Protein AF-A0AA37QG11-F1 (afdb_monomer_lite)

Radius of gyration: 29.68 Å; chains: 1; bounding box: 88×71×81 Å

Sequence (793 aa):
MTNLNITLSPTLATVGEGSNLGTGLYNQVGIWVDAILYPDGTFTTIVANGSMAATTVNIPIASITAGKLYLIVWSGASTGTDPIPGLIPQQSDISIDNAQQNNFRFDSIELTLTGSSNDAANLTSVVGFGLPMQLSDANGSVGYAAATAGSGSSIFAAIQSIHPTSTSLVFDFDAGPLSGTPRYAVSPASASQVTVPPFPSGSTPPFSPSDWTSYIATFESTDAAALAMAGFFNGAPDANGIWHNQGFYSYALSYDAKTSTFWLSPASNSQIKGHIRITPAELANSIYATNANVEIYTDKADPLPYTIFGSTSPAMNGGANNQWGNVLKSLFTGFTAGLWGGYGPALNPFVSSAVDLNSNWNWDPSYAFGGHGNPQTMYDPYSKIFFQCSNSYGSGYTDNLMALYQSGGPLLPLGQDGGDVAELNLTVYADTDAAQGYTTPQIYNYIPPPSSGTYQVPPATSGGAINMTLNFTLPASASGTTTWMLDQTAASIELDVLTGYSGSTPQWAPIVLTASAAGADSSLWWVWTVTGSGGSYVASPAPGSQQSPGSLIITGMPVATSGVTWYRVMVSADGASKTFNLYATTAADTSQPQGFGWSVAPGAQAIDGGATIAMGPPSSGGTDIAMTINFLAGASTFIPPALLTMGPQPDGTAIPMLGTPAPPVAGTGSPPLFTAFPGQSLTASSATSNSPVVTFTWTGGAAYLAASLIAYTNKIGALNIARITVSGSGIRTVVTTAADIDGQWFSPPVPLGNGTYAVTMQEFAPDDTRFQSPIGQPSLPLQLTVSAAPPGS

pLDDT: mean 83.74, std 13.09, range [35.41, 97.94]

Secondary structure (DSSP, 8-state):
--EEEEEE-HHHH---S-SSS-S-STT-TTEEEEEEEETTTEEEEEEETTEES-SEEEEE-TT-SEEEEEEEEEE-S--SS--HHHH-SSGGG-SHHHHHHHTEEEEEEEEE-SSSTT-EEEEE-TT-B---EEEE-SS-EE-B-TTTS-SHHHHHHHHHTTSTTT---EEEB-SSTTBTSEEEE--HHHHTT--SSSS-TTPPPSS-GGGGHHHHHTTSSTTSPPPEEEEEE--EE-TTS-EE--EEEEEEEEEETTTTEEEEEE-TT-SS--EEEE-HHHHHHHHHH---EEEEESSTT-SS-B--TT-SSSEEETT-SSHHHHHHHHHHHHHHTT-TT-EE--SSTT--SPEETTBGGG--GGGGGGGGG---S---HHHHHHHHHBSEESSTTHHHHHTT-SB--SEEE-EETTEE-SEEEEEEPPTTS---B----B--S--PPPTTSSPPPPPSS--S--EEEEE-B-PPPTTTPPPEEE-TTT-EEEEEEEEEEETTEEEEEEEEE-GGGGGGG--S-SEEEEEEETTEEEEEEPTT-PPPTTEEEEES----SSEEEEEEEEEEETTEEEEEEEEEEEEE-TTSTTSEEE--STTSEEE-TT-EEEEPPPPTT----EEEEESS-TTB--S-GGGEEE---TT----TTSPPPPPPEEEES-TTS-EEPTT--SSS-EEEESSSEEEEE-GGGSHHHHTT--S--S--STTPEEEEEEEETTEEEEEEEE--TTS--BPPPEE--SEEEEEEEEEE-TT-TT--SBSSPPPPPEEEEE-PPPPP-

Foldseek 3Di:
DEKEKEAADVQLCAADDDDDLRHHLAPFFQKWKWKAKPPVRDIDTQADRRHGPDRIDIDDPVVDQWIKIKIKIAFADHPNDDCVCVQPVDPVSQAPVSCQVRVMAMWMKIWGFPLDQQTWMFGAQLQWDFFFKKKDFPQAIWGWFCPCQVFLLSLLVLLQVVDVPDDGQFDFGCHGPRHPYTRIGGFLQRLAVDPDDPAPVPDDRPHDLVVCLVVLVLQQDPPRDKQKEKWKQCWFQWPLLFTFHIFIWIWIWHHDPVVQWIWTATDPQGLQHWIKIFHSSLLSSCLSHQAHWIATDNDPPDPDGDCDPSDPDRTDRCCISYPNVVRSLLVSVCQQFQLAPKWAQDPAPLGRDIQRSSYVLQDDLCPGNCHRNIPGPDHRSQQVSCLQITLYHSHPNQCVSQVQFPDQHRIDRQNDPSGGGHYMYMYTYRRNHRRDRGDGTDHLADDAAPPVRDFDAFAFFLQFWAKEKEAQWDDDDLFFDQIKAFDLVFKKKKKWGFLQDDVSHTDTQIEIQHLVLQPPRSGRFAAWEWGGGNSYIYTHGDPPGGHDPRMYMYTSDRDHQFGKTWMWIWMDGDPFIDIKIKIWGKDQDPLDPSRIHTDPDPSNIHIHLSKDWDWDDQDPPHSYTYIYIYCCDDGGRSGPCVRMHRDDPPVLDADPSGDAAFAKFKFDDDPPPTETAPQQARAAGEGEAQDQKIKTWWQVNHVVHSNVPRGHHQQDRAQWKKWKWKDWPPDTDIWIFTHHSSSITMTDIDGHDFGKIWMKIFTDGPPPPVPRRTHHDIHDTYIYGYNHDDDDD

Structure (mmCIF, N/CA/C/O backbone):
data_AF-A0AA37QG11-F1
#
_entry.id   AF-A0AA37QG11-F1
#
loop_
_atom_site.group_PDB
_atom_site.id
_atom_site.type_symbol
_atom_site.label_atom_id
_atom_site.label_alt_id
_atom_site.label_comp_id
_atom_site.label_asym_id
_atom_site.label_entity_id
_atom_site.label_seq_id
_atom_site.pdbx_PDB_ins_code
_atom_site.Cartn_x
_atom_site.Cartn_y
_atom_site.Cartn_z
_atom_site.occupancy
_atom_site.B_iso_or_equiv
_atom_site.auth_seq_id
_atom_site.auth_comp_id
_atom_site.auth_asym_id
_atom_site.auth_atom_id
_atom_site.pdbx_PDB_model_num
ATOM 1 N N . MET A 1 1 ? -8.647 15.209 -24.698 1.00 72.44 1 MET A N 1
ATOM 2 C CA . MET A 1 1 ? -7.942 14.268 -25.593 1.00 72.44 1 MET A CA 1
ATOM 3 C C . MET A 1 1 ? -6.482 14.367 -25.220 1.00 72.44 1 MET A C 1
ATOM 5 O O . MET A 1 1 ? -5.922 15.439 -25.412 1.00 72.44 1 MET A O 1
ATOM 9 N N . THR A 1 2 ? -5.932 13.317 -24.617 1.00 87.12 2 THR A N 1
ATOM 10 C CA . THR A 1 2 ? -4.544 13.295 -24.147 1.00 87.12 2 THR A CA 1
ATOM 11 C C . THR A 1 2 ? -3.598 12.953 -25.290 1.00 87.12 2 THR A C 1
ATOM 13 O O . THR A 1 2 ? -3.819 11.993 -26.034 1.00 87.12 2 THR A O 1
ATOM 16 N N . ASN A 1 3 ? -2.547 13.752 -25.420 1.00 90.19 3 ASN A N 1
ATOM 17 C CA . ASN A 1 3 ? -1.474 13.585 -26.389 1.00 90.19 3 ASN A CA 1
ATOM 18 C C . ASN A 1 3 ? -0.202 13.129 -25.674 1.00 90.19 3 ASN A C 1
ATOM 20 O O . ASN A 1 3 ? 0.227 13.792 -24.732 1.00 90.19 3 ASN A O 1
ATOM 24 N N . LEU A 1 4 ? 0.424 12.048 -26.142 1.00 92.81 4 LEU A N 1
ATOM 25 C CA . LEU A 1 4 ? 1.750 11.650 -25.678 1.00 92.81 4 LEU A CA 1
ATOM 26 C C . LEU A 1 4 ? 2.817 12.196 -26.628 1.00 92.81 4 LEU A C 1
ATOM 28 O O . LEU A 1 4 ? 2.860 11.837 -27.802 1.00 92.81 4 LEU A O 1
ATOM 32 N N . ASN A 1 5 ? 3.700 13.037 -26.109 1.00 95.06 5 ASN A N 1
ATOM 33 C CA . ASN A 1 5 ? 4.819 13.611 -26.841 1.00 95.06 5 ASN A CA 1
ATOM 34 C C . ASN A 1 5 ? 6.109 12.893 -26.444 1.00 95.06 5 ASN A C 1
ATOM 36 O O . ASN A 1 5 ? 6.540 12.976 -25.294 1.00 95.06 5 ASN A O 1
ATOM 40 N N . ILE A 1 6 ? 6.748 12.218 -27.397 1.00 94.50 6 ILE A N 1
ATOM 41 C CA . ILE A 1 6 ? 8.032 11.548 -27.189 1.00 94.50 6 ILE A CA 1
ATOM 42 C C . ILE A 1 6 ? 9.153 12.420 -27.744 1.00 94.50 6 ILE A C 1
ATOM 44 O O . ILE A 1 6 ? 9.124 12.828 -28.908 1.00 94.50 6 ILE A O 1
ATOM 48 N N . THR A 1 7 ? 10.157 12.686 -26.911 1.00 92.38 7 THR A N 1
ATOM 49 C CA . THR A 1 7 ? 11.361 13.443 -27.272 1.00 92.38 7 THR A CA 1
ATOM 50 C C . THR A 1 7 ? 12.607 12.655 -26.873 1.00 92.38 7 THR A C 1
ATOM 52 O O . THR A 1 7 ? 12.644 12.030 -25.814 1.00 92.38 7 THR A O 1
ATOM 55 N N . LEU A 1 8 ? 13.648 12.684 -27.708 1.00 88.62 8 LEU A N 1
ATOM 56 C CA . LEU A 1 8 ? 14.965 12.166 -27.333 1.00 88.62 8 LEU A CA 1
ATOM 57 C C . LEU A 1 8 ? 15.842 13.313 -26.822 1.00 88.62 8 LEU A C 1
ATOM 59 O O . LEU A 1 8 ? 15.790 14.419 -27.365 1.00 88.62 8 LEU A O 1
ATOM 63 N N . SER A 1 9 ? 16.662 13.058 -25.805 1.00 86.88 9 SER A N 1
ATOM 64 C CA . SER A 1 9 ? 17.613 14.050 -25.295 1.00 86.88 9 SER A CA 1
ATOM 65 C C . SER A 1 9 ? 18.581 14.521 -26.389 1.00 86.88 9 SER A C 1
ATOM 67 O O . SER A 1 9 ? 18.853 13.772 -27.324 1.00 86.88 9 SER A O 1
ATOM 69 N N . PRO A 1 10 ? 19.177 15.723 -26.287 1.00 82.69 10 PRO A N 1
ATOM 70 C CA . PRO A 1 10 ? 20.135 16.203 -27.282 1.00 82.69 10 PRO A CA 1
ATOM 71 C C . PRO A 1 10 ? 21.319 15.257 -27.534 1.00 82.69 10 PRO A C 1
ATOM 73 O O . PRO A 1 10 ? 21.716 15.099 -28.683 1.00 82.69 10 PRO A O 1
ATOM 76 N N . THR A 1 11 ? 21.854 14.596 -26.504 1.00 79.19 11 THR A N 1
ATOM 77 C CA . THR A 1 11 ? 22.958 13.623 -26.634 1.00 79.19 11 THR A CA 1
ATOM 78 C C . THR A 1 11 ? 22.522 12.357 -27.367 1.00 79.19 11 THR A C 1
ATOM 80 O O . THR A 1 11 ? 23.242 11.833 -28.216 1.00 79.19 11 THR A O 1
ATOM 83 N N . LEU A 1 12 ? 21.305 11.881 -27.090 1.00 79.12 12 LEU A N 1
ATOM 84 C CA . LEU A 1 12 ? 20.705 10.787 -27.846 1.00 79.12 12 LEU A CA 1
ATOM 85 C C . LEU A 1 12 ? 20.313 11.252 -29.261 1.00 79.12 12 LEU A C 1
ATOM 87 O O . LEU A 1 12 ? 20.262 10.442 -30.189 1.00 79.12 12 LEU A O 1
ATOM 91 N N . ALA A 1 13 ? 20.080 12.561 -29.433 1.00 73.44 13 ALA A N 1
ATOM 92 C CA . ALA A 1 13 ? 19.604 13.195 -30.652 1.00 73.44 13 ALA A CA 1
ATOM 93 C C . ALA A 1 13 ? 20.667 13.724 -31.622 1.00 73.44 13 ALA A C 1
ATOM 95 O O . ALA A 1 13 ? 20.389 13.945 -32.800 1.00 73.44 13 ALA A O 1
ATOM 96 N N . THR A 1 14 ? 21.898 13.899 -31.167 1.00 63.75 14 THR A N 1
ATOM 97 C CA . THR A 1 14 ? 22.992 14.437 -31.969 1.00 63.75 14 THR A CA 1
ATOM 98 C C . THR A 1 14 ? 24.302 13.797 -31.536 1.00 63.75 14 THR A C 1
ATOM 100 O O . THR A 1 14 ? 24.545 13.693 -30.342 1.00 63.75 14 THR A O 1
ATOM 103 N N . VAL A 1 15 ? 25.115 13.365 -32.511 1.00 45.84 15 VAL A N 1
ATOM 104 C CA . VAL A 1 15 ? 26.599 13.349 -32.574 1.00 45.84 15 VAL A CA 1
ATOM 105 C C . VAL A 1 15 ? 27.033 12.287 -33.606 1.00 45.84 15 VAL A C 1
ATOM 107 O O . VAL A 1 15 ? 26.378 11.272 -33.771 1.00 45.84 15 VAL A O 1
ATOM 110 N N . GLY A 1 16 ? 28.092 12.556 -34.374 1.00 41.84 16 GLY A N 1
ATOM 111 C CA . GLY A 1 16 ? 28.713 11.607 -35.307 1.00 41.84 16 GLY A CA 1
ATOM 112 C C . GLY A 1 16 ? 29.935 10.906 -34.695 1.00 41.84 16 GLY A C 1
ATOM 113 O O . GLY A 1 16 ? 30.571 11.466 -33.812 1.00 41.84 16 GLY A O 1
ATOM 114 N N . GLU A 1 17 ? 30.215 9.694 -35.190 1.00 36.34 17 GLU A N 1
ATOM 115 C CA . GLU A 1 17 ? 31.390 8.811 -35.000 1.00 36.34 17 GLU A CA 1
ATOM 116 C C . GLU A 1 17 ? 32.144 8.845 -33.646 1.00 36.34 17 GLU A C 1
ATOM 118 O O . GLU A 1 17 ? 33.013 9.686 -33.424 1.00 36.34 17 GLU A O 1
ATOM 123 N N . GLY A 1 18 ? 31.911 7.831 -32.790 1.00 38.53 18 GLY A N 1
ATOM 124 C CA . GLY A 1 18 ? 32.780 7.519 -31.637 1.00 38.53 18 GLY A CA 1
ATOM 125 C C . GLY A 1 18 ? 32.108 6.844 -30.427 1.00 38.53 18 GLY A C 1
ATOM 126 O O . GLY A 1 18 ? 31.911 7.495 -29.413 1.00 38.53 18 GLY A O 1
ATOM 127 N N . SER A 1 19 ? 31.774 5.554 -30.542 1.00 45.84 19 SER A N 1
ATOM 128 C CA . SER A 1 19 ? 31.392 4.573 -29.495 1.00 45.84 19 SER A CA 1
ATOM 129 C C . SER A 1 19 ? 31.264 5.036 -28.025 1.00 45.84 19 SER A C 1
ATOM 131 O O . SER A 1 19 ? 32.274 5.370 -27.402 1.00 45.84 19 SER A O 1
ATOM 133 N N . ASN A 1 20 ? 30.037 4.927 -27.482 1.00 43.47 20 ASN A N 1
ATOM 134 C CA . ASN A 1 20 ? 29.635 4.585 -26.093 1.00 43.47 20 ASN A CA 1
ATOM 135 C C . ASN A 1 20 ? 28.312 5.292 -25.744 1.00 43.47 20 ASN A C 1
ATOM 137 O O . ASN A 1 20 ? 28.339 6.244 -24.980 1.00 43.47 20 ASN A O 1
ATOM 141 N N . LEU A 1 21 ? 27.182 4.921 -26.369 1.00 45.59 21 LEU A N 1
ATOM 142 C CA . LEU A 1 21 ? 25.832 5.513 -26.172 1.00 45.59 21 LEU A CA 1
ATOM 143 C C . LEU A 1 21 ? 25.744 7.057 -26.016 1.00 45.59 21 LEU A C 1
ATOM 145 O O . LEU A 1 21 ? 24.723 7.578 -25.589 1.00 45.59 21 LEU A O 1
ATOM 149 N N . GLY A 1 22 ? 26.778 7.787 -26.446 1.00 44.31 22 GLY A N 1
ATOM 150 C CA . GLY A 1 22 ? 26.938 9.241 -26.414 1.00 44.31 22 GLY A CA 1
ATOM 151 C C . GLY A 1 22 ? 27.206 9.824 -27.804 1.00 44.31 22 GLY A C 1
ATOM 152 O O . GLY A 1 22 ? 27.787 10.898 -27.926 1.00 44.31 22 GLY A O 1
ATOM 153 N N . THR A 1 23 ? 26.819 9.097 -28.860 1.00 47.81 23 THR A N 1
ATOM 154 C CA . THR A 1 23 ? 27.055 9.478 -30.261 1.00 47.81 23 THR A CA 1
ATOM 155 C C . THR A 1 23 ? 25.810 9.464 -31.135 1.00 47.81 23 THR A C 1
ATOM 157 O O . THR A 1 23 ? 25.919 9.055 -32.283 1.00 47.81 23 THR A O 1
ATOM 160 N N . GLY A 1 24 ? 24.652 9.879 -30.607 1.00 55.59 24 GLY A N 1
ATOM 161 C CA . GLY A 1 24 ? 23.415 10.078 -31.373 1.00 55.59 24 GLY A CA 1
ATOM 162 C C . GLY A 1 24 ? 22.847 8.829 -32.076 1.00 55.59 24 GLY A C 1
ATOM 163 O O . GLY A 1 24 ? 23.506 8.176 -32.879 1.00 55.59 24 GLY A O 1
ATOM 164 N N . LEU A 1 25 ? 21.565 8.511 -31.870 1.00 62.47 25 LEU A N 1
ATOM 165 C CA . LEU A 1 25 ? 20.884 7.504 -32.711 1.00 62.47 25 LEU A CA 1
ATOM 166 C C . LEU A 1 25 ? 20.780 7.973 -34.172 1.00 62.47 25 LEU A C 1
ATOM 168 O O . LEU A 1 25 ? 20.711 7.170 -35.103 1.00 62.47 25 LEU A O 1
ATOM 172 N N . TYR A 1 26 ? 20.799 9.289 -34.371 1.00 56.94 26 TYR A N 1
ATOM 173 C CA . TYR A 1 26 ? 20.710 9.938 -35.667 1.00 56.94 26 TYR A CA 1
ATOM 174 C C . TYR A 1 26 ? 22.078 9.942 -36.333 1.00 56.94 26 TYR A C 1
ATOM 176 O O . TYR A 1 26 ? 23.024 10.485 -35.769 1.00 56.94 26 TYR A O 1
ATOM 184 N N . ASN A 1 27 ? 22.153 9.366 -37.534 1.00 62.44 27 ASN A N 1
ATOM 185 C CA . ASN A 1 27 ? 23.318 9.133 -38.403 1.00 62.44 27 ASN A CA 1
ATOM 186 C C . ASN A 1 27 ? 23.910 7.715 -38.372 1.00 62.44 27 ASN A C 1
ATOM 188 O O . ASN A 1 27 ? 24.808 7.433 -39.165 1.00 62.44 27 ASN A O 1
ATOM 192 N N . GLN A 1 28 ? 23.401 6.805 -37.537 1.00 74.88 28 GLN A N 1
ATOM 193 C CA . GLN A 1 28 ? 23.865 5.414 -37.522 1.00 74.88 28 GLN A CA 1
ATOM 194 C C . GLN A 1 28 ? 22.866 4.496 -38.232 1.00 74.88 28 GLN A C 1
ATOM 196 O O . GLN A 1 28 ? 21.853 4.071 -37.677 1.00 74.88 28 GLN A O 1
ATOM 201 N N . VAL A 1 29 ? 23.164 4.191 -39.495 1.00 82.69 29 VAL A N 1
ATOM 202 C CA . VAL A 1 29 ? 22.410 3.219 -40.294 1.00 82.69 29 VAL A CA 1
ATOM 203 C C . VAL A 1 29 ? 22.373 1.870 -39.564 1.00 82.69 29 VAL A C 1
ATOM 205 O O . VAL A 1 29 ? 23.410 1.380 -39.128 1.00 82.69 29 VAL A O 1
ATOM 208 N N . GLY A 1 30 ? 21.196 1.245 -39.481 1.00 84.81 30 GLY A N 1
ATOM 209 C CA . GLY A 1 30 ? 20.988 -0.001 -38.734 1.00 84.81 30 GLY A CA 1
ATOM 210 C C . GLY A 1 30 ? 20.420 0.185 -37.323 1.00 84.81 30 GLY A C 1
ATOM 211 O O . GLY A 1 30 ? 20.388 -0.782 -36.567 1.00 84.81 30 GLY A O 1
ATOM 212 N N . ILE A 1 31 ? 19.964 1.392 -36.970 1.00 87.69 31 ILE A N 1
ATOM 213 C CA . ILE A 1 31 ? 19.207 1.669 -35.739 1.00 87.69 31 ILE A CA 1
ATOM 214 C C . ILE A 1 31 ? 17.740 1.956 -36.070 1.00 87.69 31 ILE A C 1
ATOM 216 O O . ILE A 1 31 ? 17.455 2.812 -36.911 1.00 87.69 31 ILE A O 1
ATOM 220 N N . TRP A 1 32 ? 16.825 1.291 -35.367 1.00 91.19 32 TRP A N 1
ATOM 221 C CA . TRP A 1 32 ? 15.386 1.570 -35.411 1.00 91.19 32 TRP A CA 1
ATOM 222 C C . TRP A 1 32 ? 14.857 1.810 -34.000 1.00 91.19 32 TRP A C 1
ATOM 224 O O . TRP A 1 32 ? 15.292 1.140 -33.061 1.00 91.19 32 TRP A O 1
ATOM 234 N N . VAL A 1 33 ? 13.950 2.774 -33.848 1.00 92.75 33 VAL A N 1
ATOM 235 C CA . VAL A 1 33 ? 13.265 3.030 -32.578 1.00 92.75 33 VAL A CA 1
ATOM 236 C C . VAL A 1 33 ? 11.782 3.186 -32.817 1.00 92.75 33 VAL A C 1
ATOM 238 O O . VAL A 1 33 ? 11.384 4.122 -33.511 1.00 92.75 33 VAL A O 1
ATOM 241 N N . ASP A 1 34 ? 11.002 2.346 -32.150 1.00 94.06 34 ASP A N 1
ATOM 242 C CA . ASP A 1 34 ? 9.547 2.346 -32.215 1.00 94.06 34 ASP A CA 1
ATOM 243 C C . ASP A 1 34 ? 8.943 2.502 -30.823 1.00 94.06 34 ASP A C 1
ATOM 245 O O . ASP A 1 34 ? 9.442 1.956 -29.837 1.00 94.06 34 ASP A O 1
ATOM 249 N N . ALA A 1 35 ? 7.827 3.222 -30.764 1.00 94.44 35 ALA A N 1
ATOM 250 C CA . ALA A 1 35 ? 6.898 3.164 -29.652 1.00 94.44 35 ALA A CA 1
ATOM 251 C C . ALA A 1 35 ? 5.722 2.250 -30.012 1.00 94.44 35 ALA A C 1
ATOM 253 O O . ALA A 1 35 ? 5.145 2.381 -31.094 1.00 94.44 35 ALA A O 1
ATOM 254 N N . ILE A 1 36 ? 5.353 1.348 -29.103 1.00 93.88 36 ILE A N 1
ATOM 255 C CA . ILE A 1 36 ? 4.258 0.390 -29.292 1.00 93.88 36 ILE A CA 1
ATOM 256 C C . ILE A 1 36 ? 3.239 0.581 -28.174 1.00 93.88 36 ILE A C 1
ATOM 258 O O . ILE A 1 36 ? 3.572 0.393 -27.003 1.00 93.88 36 ILE A O 1
ATOM 262 N N . LEU A 1 37 ? 2.004 0.937 -28.528 1.00 91.00 37 LEU A N 1
ATOM 263 C CA . LEU A 1 37 ? 0.912 1.133 -27.573 1.00 91.00 37 LEU A CA 1
ATOM 264 C C . LEU A 1 37 ? 0.031 -0.116 -27.480 1.00 91.00 37 LEU A C 1
ATOM 266 O O . LEU A 1 37 ? -0.593 -0.489 -28.469 1.00 91.00 37 LEU A O 1
ATOM 270 N N . TYR A 1 38 ? -0.079 -0.722 -26.297 1.00 90.00 38 TYR A N 1
ATOM 271 C CA . TYR A 1 38 ? -1.044 -1.785 -25.994 1.00 90.00 38 TYR A CA 1
ATOM 272 C C . TYR A 1 38 ? -2.206 -1.248 -25.143 1.00 90.00 38 TYR A C 1
ATOM 274 O O . TYR A 1 38 ? -1.963 -0.396 -24.285 1.00 90.00 38 TYR A O 1
ATOM 282 N N . PRO A 1 39 ? -3.449 -1.742 -25.334 1.00 84.62 39 PRO A N 1
ATOM 283 C CA . PRO A 1 39 ? -3.827 -2.952 -26.084 1.00 84.62 39 PRO A CA 1
ATOM 284 C C . PRO A 1 39 ? -3.936 -2.796 -27.612 1.00 84.62 39 PRO A C 1
ATOM 286 O O . PRO A 1 39 ? -4.050 -3.804 -28.303 1.00 84.62 39 PRO A O 1
ATOM 289 N N . ASP A 1 40 ? -3.866 -1.576 -28.147 1.00 82.38 40 ASP A N 1
ATOM 290 C CA . ASP A 1 40 ? -4.125 -1.296 -29.570 1.00 82.38 40 ASP A CA 1
ATOM 291 C C . ASP A 1 40 ? -3.088 -1.909 -30.539 1.00 82.38 40 ASP A C 1
ATOM 293 O O . ASP A 1 40 ? -3.346 -2.011 -31.738 1.00 82.38 40 ASP A O 1
ATOM 297 N N . GLY A 1 41 ? -1.905 -2.298 -30.048 1.00 85.06 41 GLY A N 1
ATOM 298 C CA . GLY A 1 41 ? -0.800 -2.852 -30.839 1.00 85.06 41 GLY A CA 1
ATOM 299 C C . GLY A 1 41 ? -0.234 -1.875 -31.876 1.00 85.06 41 GLY A C 1
ATOM 300 O O . GLY A 1 41 ? 0.329 -2.298 -32.883 1.00 85.06 41 GLY A O 1
ATOM 301 N N . THR A 1 42 ? -0.429 -0.567 -31.680 1.00 88.81 42 THR A N 1
ATOM 302 C CA . THR A 1 42 ? -0.082 0.450 -32.684 1.00 88.81 42 THR A CA 1
ATOM 303 C C . THR A 1 42 ? 1.396 0.815 -32.602 1.00 88.81 42 THR A C 1
ATOM 305 O O . THR A 1 42 ? 1.865 1.253 -31.552 1.00 88.81 42 THR A O 1
ATOM 308 N N . PHE A 1 43 ? 2.105 0.680 -33.727 1.00 92.50 43 PHE A N 1
ATOM 309 C CA . PHE A 1 43 ? 3.512 1.055 -33.884 1.00 92.50 43 PHE A CA 1
ATOM 310 C C . PHE A 1 43 ? 3.638 2.503 -34.350 1.00 92.50 43 PHE A C 1
ATOM 312 O O . PHE A 1 43 ? 2.976 2.921 -35.302 1.00 92.50 43 PHE A O 1
ATOM 319 N N . THR A 1 44 ? 4.523 3.258 -33.706 1.00 93.69 44 THR A N 1
ATOM 320 C CA . THR A 1 44 ? 4.932 4.595 -34.143 1.00 93.69 44 THR A CA 1
ATOM 321 C C . THR A 1 44 ? 6.450 4.668 -34.203 1.00 93.69 44 THR A C 1
ATOM 323 O O . THR A 1 44 ? 7.115 4.647 -33.167 1.00 93.69 44 THR A O 1
ATOM 326 N N . THR A 1 45 ? 6.997 4.804 -35.411 1.00 92.50 45 THR A N 1
ATOM 327 C CA . THR A 1 45 ? 8.441 4.942 -35.614 1.00 92.50 45 THR A CA 1
ATOM 328 C C . THR A 1 45 ? 8.933 6.324 -35.202 1.00 92.50 45 THR A C 1
ATOM 330 O O . THR A 1 45 ? 8.451 7.352 -35.680 1.00 92.50 45 THR A O 1
ATOM 333 N N . ILE A 1 46 ? 9.938 6.337 -34.331 1.00 91.25 46 ILE A N 1
ATOM 334 C CA . ILE A 1 46 ? 10.641 7.530 -33.848 1.00 91.25 46 ILE A CA 1
ATOM 335 C C . ILE A 1 46 ? 11.948 7.711 -34.622 1.00 91.25 46 ILE A C 1
ATOM 337 O O . ILE A 1 46 ? 12.252 8.812 -35.085 1.00 91.25 46 ILE A O 1
ATOM 341 N N . VAL A 1 47 ? 12.701 6.621 -34.806 1.00 89.44 47 VAL A N 1
ATOM 342 C CA . VAL A 1 47 ? 13.947 6.600 -35.583 1.00 89.44 47 VAL A CA 1
ATOM 343 C C . VAL A 1 47 ? 13.856 5.533 -36.661 1.00 89.44 47 VAL A C 1
ATOM 345 O O . VAL A 1 47 ? 13.761 4.349 -36.355 1.00 89.44 47 VAL A O 1
ATOM 348 N N . ALA A 1 48 ? 13.944 5.952 -37.920 1.00 90.25 48 ALA A N 1
ATOM 349 C CA . ALA A 1 48 ? 13.934 5.081 -39.082 1.00 90.25 48 ALA A CA 1
ATOM 350 C C . ALA A 1 48 ? 15.347 4.925 -39.653 1.00 90.25 48 ALA A C 1
ATOM 352 O O . ALA A 1 48 ? 15.878 5.852 -40.270 1.00 90.25 48 ALA A O 1
ATOM 353 N N . ASN A 1 49 ? 15.967 3.758 -39.458 1.00 88.06 49 ASN A N 1
ATOM 354 C CA . ASN A 1 49 ? 17.306 3.431 -39.970 1.00 88.06 49 ASN A CA 1
ATOM 355 C C . ASN A 1 49 ? 18.362 4.523 -39.674 1.00 88.06 49 ASN A C 1
ATOM 357 O O . ASN A 1 49 ? 19.092 4.963 -40.566 1.00 88.06 49 ASN A O 1
ATOM 361 N N . GLY A 1 50 ? 18.399 5.002 -38.431 1.00 83.06 50 GLY A N 1
ATOM 362 C CA . GLY A 1 50 ? 19.279 6.084 -37.987 1.00 83.06 50 GLY A CA 1
ATOM 363 C C . GLY A 1 50 ? 18.841 7.489 -38.410 1.00 83.06 50 GLY A C 1
ATOM 364 O O . GLY A 1 50 ? 19.640 8.415 -38.328 1.00 83.06 50 GLY A O 1
ATOM 365 N N . SER A 1 51 ? 17.610 7.682 -38.891 1.00 84.94 51 SER A N 1
ATOM 366 C CA . SER A 1 51 ? 17.058 9.000 -39.245 1.00 84.94 51 SER A CA 1
ATOM 367 C C . SER A 1 51 ? 15.841 9.348 -38.395 1.00 84.94 51 SER A C 1
ATOM 369 O O . SER A 1 51 ? 14.963 8.521 -38.179 1.00 84.94 51 SER A O 1
ATOM 371 N N . MET A 1 52 ? 15.786 10.589 -37.921 1.00 82.69 52 MET A N 1
ATOM 372 C CA . MET A 1 52 ? 14.728 11.091 -37.043 1.00 82.69 52 MET A CA 1
ATOM 373 C C . MET A 1 52 ? 13.426 11.257 -37.816 1.00 82.69 52 MET A C 1
ATOM 375 O O . MET A 1 52 ? 13.436 11.903 -38.864 1.00 82.69 52 MET A O 1
ATOM 379 N N . ALA A 1 53 ? 12.314 10.732 -37.296 1.00 82.50 53 ALA A N 1
ATOM 380 C CA . ALA A 1 53 ? 11.000 11.008 -37.872 1.00 82.50 53 ALA A CA 1
ATOM 381 C C . ALA A 1 53 ? 10.611 12.484 -37.657 1.00 82.50 53 ALA A C 1
ATOM 383 O O . ALA A 1 53 ? 10.186 13.161 -38.593 1.00 82.50 53 ALA A O 1
ATOM 384 N N . ALA A 1 54 ? 10.800 12.997 -36.435 1.00 82.94 54 ALA A N 1
ATOM 385 C CA . ALA A 1 54 ? 10.567 14.390 -36.047 1.00 82.94 54 ALA A CA 1
ATOM 386 C C . ALA A 1 54 ? 11.252 14.692 -34.706 1.00 82.94 54 ALA A C 1
ATOM 388 O O . ALA A 1 54 ? 11.425 13.787 -33.905 1.00 82.94 54 ALA A O 1
ATOM 389 N N . THR A 1 55 ? 11.582 15.956 -34.408 1.00 79.81 55 THR A N 1
ATOM 390 C CA . THR A 1 55 ? 12.183 16.355 -33.111 1.00 79.81 55 THR A CA 1
ATOM 391 C C . THR A 1 55 ? 11.347 15.921 -31.902 1.00 79.81 55 THR A C 1
ATOM 393 O O . THR A 1 55 ? 11.903 15.517 -30.884 1.00 79.81 55 THR A O 1
ATOM 396 N N . THR A 1 56 ? 10.025 15.967 -32.048 1.00 86.31 56 THR A N 1
ATOM 397 C CA . THR A 1 56 ? 9.053 15.425 -31.102 1.00 86.31 56 THR A CA 1
ATOM 398 C C . THR A 1 56 ? 8.052 14.602 -31.897 1.00 86.31 56 THR A C 1
ATOM 400 O O . THR A 1 56 ? 7.521 15.078 -32.904 1.00 86.31 56 THR A O 1
ATOM 403 N N . VAL A 1 57 ? 7.802 13.375 -31.450 1.00 90.12 57 VAL A N 1
ATOM 404 C CA . VAL A 1 57 ? 6.834 12.464 -32.064 1.00 90.12 57 VAL A CA 1
ATOM 405 C C . VAL A 1 57 ? 5.591 12.432 -31.191 1.00 90.12 57 VAL A C 1
ATOM 407 O O . VAL A 1 57 ? 5.668 12.130 -30.004 1.00 90.12 57 VAL A O 1
ATOM 410 N N . ASN A 1 58 ? 4.451 12.776 -31.777 1.00 90.88 58 ASN A N 1
ATOM 411 C CA . ASN A 1 58 ? 3.172 12.780 -31.086 1.00 90.88 58 ASN A CA 1
ATOM 412 C C . ASN A 1 58 ? 2.430 11.462 -31.336 1.00 90.88 58 ASN A C 1
ATOM 414 O O . ASN A 1 58 ? 2.284 11.042 -32.483 1.00 90.88 58 ASN A O 1
ATOM 418 N N . ILE A 1 59 ? 1.948 10.847 -30.260 1.00 87.56 59 ILE A N 1
ATOM 419 C CA . ILE A 1 59 ? 1.105 9.655 -30.277 1.00 87.56 59 ILE A CA 1
ATOM 420 C C . ILE A 1 59 ? -0.231 10.033 -29.630 1.00 87.56 59 ILE A C 1
ATOM 422 O O . ILE A 1 59 ? -0.276 10.317 -28.428 1.00 87.56 59 ILE A O 1
ATOM 426 N N . PRO A 1 60 ? -1.335 10.058 -30.392 1.00 80.69 60 PRO A N 1
ATOM 427 C CA . PRO A 1 60 ? -2.665 10.196 -29.816 1.00 80.69 60 PRO A CA 1
ATOM 428 C C . PRO A 1 60 ? -2.990 8.956 -28.973 1.00 80.69 60 PRO A C 1
ATOM 430 O O . PRO A 1 60 ? -3.027 7.852 -29.509 1.00 80.69 60 PRO A O 1
ATOM 433 N N . ILE A 1 61 ? -3.240 9.129 -27.670 1.00 81.75 61 ILE A N 1
ATOM 434 C CA . ILE A 1 61 ? -3.528 8.010 -26.744 1.00 81.75 61 ILE A CA 1
ATOM 435 C C . ILE A 1 61 ? -4.943 8.052 -26.155 1.00 81.75 61 ILE A C 1
ATOM 437 O O . ILE A 1 61 ? -5.301 7.248 -25.306 1.00 81.75 61 ILE A O 1
ATOM 441 N N . ALA A 1 62 ? -5.791 8.966 -26.620 1.00 67.69 62 ALA A N 1
ATOM 442 C CA . ALA A 1 62 ? -7.120 9.178 -26.047 1.00 67.69 62 ALA A CA 1
ATOM 443 C C . ALA A 1 62 ? -8.142 8.047 -26.289 1.00 67.69 62 ALA A C 1
ATOM 445 O O . ALA A 1 62 ? -9.277 8.160 -25.833 1.00 67.69 62 ALA A O 1
ATOM 446 N N . SER A 1 63 ? -7.789 7.001 -27.043 1.00 67.56 63 SER A N 1
ATOM 447 C CA . SER A 1 63 ? -8.631 5.814 -27.238 1.00 67.56 63 SER A CA 1
ATOM 448 C C . SER A 1 63 ? -8.438 4.748 -26.161 1.00 67.56 63 SER A C 1
ATOM 450 O O . SER A 1 63 ? -9.291 3.867 -26.053 1.00 67.56 63 SER A O 1
ATOM 452 N N . ILE A 1 64 ? -7.355 4.809 -25.376 1.00 77.94 64 ILE A N 1
ATOM 453 C CA . ILE A 1 64 ? -7.045 3.775 -24.388 1.00 77.94 64 ILE A CA 1
ATOM 454 C C . ILE A 1 64 ? -7.501 4.188 -22.991 1.00 77.94 64 ILE A C 1
ATOM 456 O O . ILE A 1 64 ? -7.198 5.275 -22.518 1.00 77.94 64 ILE A O 1
ATOM 460 N N . THR A 1 65 ? -8.227 3.297 -22.318 1.00 84.44 65 THR A N 1
ATOM 461 C CA . THR A 1 65 ? -8.641 3.486 -20.917 1.00 84.44 65 THR A CA 1
ATOM 462 C C . THR A 1 65 ? -7.524 3.117 -19.946 1.00 84.44 65 THR A C 1
ATOM 464 O O . THR A 1 65 ? -7.353 3.748 -18.912 1.00 84.44 65 THR A O 1
ATOM 467 N N . ALA A 1 66 ? -6.755 2.085 -20.280 1.00 86.81 66 ALA A N 1
ATOM 468 C CA . ALA A 1 66 ? -5.550 1.681 -19.577 1.00 86.81 66 ALA A CA 1
ATOM 469 C C . ALA A 1 66 ? -4.646 0.940 -20.559 1.00 86.81 66 ALA A C 1
ATOM 471 O O . ALA A 1 66 ? -5.139 0.263 -21.469 1.00 86.81 66 ALA A O 1
ATOM 472 N N . GLY A 1 67 ? -3.335 1.059 -20.391 1.00 89.44 67 GLY A N 1
ATOM 473 C CA . GLY A 1 67 ? -2.401 0.462 -21.329 1.00 89.44 67 GLY A CA 1
ATOM 474 C C . GLY A 1 67 ? -0.946 0.575 -20.917 1.00 89.44 67 GLY A C 1
ATOM 475 O O . GLY A 1 67 ? -0.595 1.191 -19.909 1.00 89.44 67 GLY A O 1
ATOM 476 N N . LYS A 1 68 ? -0.097 -0.030 -21.745 1.00 92.12 68 LYS A N 1
ATOM 477 C CA . LYS A 1 68 ? 1.355 0.116 -21.663 1.00 92.12 68 LYS A CA 1
ATOM 478 C C . LYS A 1 68 ? 1.879 0.628 -22.986 1.00 92.12 68 LYS A C 1
ATOM 480 O O . LYS A 1 68 ? 1.461 0.156 -24.045 1.00 92.12 68 LYS A O 1
ATOM 485 N N . LEU A 1 69 ? 2.819 1.555 -22.916 1.00 93.25 69 LEU A N 1
ATOM 486 C CA . LEU A 1 69 ? 3.593 1.985 -24.065 1.00 93.25 69 LEU A CA 1
ATOM 487 C C . LEU A 1 69 ? 5.029 1.509 -23.886 1.00 93.25 69 LEU A C 1
ATOM 489 O O . LEU A 1 69 ? 5.684 1.846 -22.901 1.00 93.25 69 LEU A O 1
ATOM 493 N N . TYR A 1 70 ? 5.500 0.722 -24.846 1.00 94.56 70 TYR A N 1
ATOM 494 C CA . TYR A 1 70 ? 6.868 0.224 -24.888 1.00 94.56 70 TYR A CA 1
ATOM 495 C C . TYR A 1 70 ? 7.694 1.050 -25.856 1.00 94.56 70 TYR A C 1
ATOM 497 O O . TYR A 1 70 ? 7.248 1.323 -26.968 1.00 94.56 70 TYR A O 1
ATOM 505 N N . LEU A 1 71 ? 8.909 1.394 -25.449 1.00 94.44 71 LEU A N 1
ATOM 506 C CA . LEU A 1 71 ? 9.933 1.948 -26.326 1.00 94.44 71 LEU A CA 1
ATOM 507 C C . LEU A 1 71 ? 10.896 0.825 -26.673 1.00 94.44 71 LEU A C 1
ATOM 509 O O . LEU A 1 71 ? 11.504 0.252 -25.775 1.00 94.44 71 LEU A O 1
ATOM 513 N N . ILE A 1 72 ? 11.041 0.524 -27.960 1.00 94.31 72 ILE A N 1
ATOM 514 C CA . ILE A 1 72 ? 11.945 -0.505 -28.471 1.00 94.31 72 ILE A CA 1
ATOM 515 C C . ILE A 1 72 ? 13.065 0.182 -29.241 1.00 94.31 72 ILE A C 1
ATOM 517 O O . ILE A 1 72 ? 12.791 0.946 -30.159 1.00 94.31 72 ILE A O 1
ATOM 521 N N . VAL A 1 73 ? 14.321 -0.102 -28.901 1.00 92.75 73 VAL A N 1
ATOM 522 C CA . VAL A 1 73 ? 15.495 0.344 -29.667 1.00 92.75 73 VAL A CA 1
ATOM 523 C C . VAL A 1 73 ? 16.201 -0.891 -30.210 1.00 92.75 73 VAL A C 1
ATOM 525 O O . VAL A 1 73 ? 16.806 -1.654 -29.457 1.00 92.75 73 VAL A O 1
ATOM 528 N N . TRP A 1 74 ? 16.125 -1.090 -31.520 1.00 93.25 74 TRP A N 1
ATOM 529 C CA . TRP A 1 74 ? 16.758 -2.199 -32.225 1.00 93.25 74 TRP A CA 1
ATOM 530 C C . TRP A 1 74 ? 18.075 -1.764 -32.870 1.00 93.25 74 TRP A C 1
ATOM 532 O O . TRP A 1 74 ? 18.179 -0.664 -33.421 1.00 93.25 74 TRP A O 1
ATOM 542 N N . SER A 1 75 ? 19.075 -2.648 -32.837 1.00 90.38 75 SER A N 1
ATOM 543 C CA . SER A 1 75 ? 20.357 -2.446 -33.510 1.00 90.38 75 SER A CA 1
ATOM 544 C C . SER A 1 75 ? 20.724 -3.668 -34.342 1.00 90.38 75 SER A C 1
ATOM 546 O O . SER A 1 75 ? 20.718 -4.792 -33.849 1.00 90.38 75 SER A O 1
ATOM 548 N N . GLY A 1 76 ? 21.098 -3.484 -35.601 1.00 87.69 76 GLY A N 1
ATOM 549 C CA . GLY A 1 76 ? 21.528 -4.600 -36.436 1.00 87.69 76 GLY A CA 1
ATOM 550 C C . GLY A 1 76 ? 22.115 -4.169 -37.769 1.00 87.69 76 GLY A C 1
ATOM 551 O O . GLY A 1 76 ? 22.480 -3.011 -37.971 1.00 87.69 76 GLY A O 1
ATOM 552 N N . ALA A 1 77 ? 22.254 -5.126 -38.686 1.00 81.50 77 ALA A N 1
ATOM 553 C CA . ALA A 1 77 ? 22.690 -4.831 -40.047 1.00 81.50 77 ALA A CA 1
ATOM 554 C C . ALA A 1 77 ? 21.637 -3.974 -40.768 1.00 81.50 77 ALA A C 1
ATOM 556 O O . ALA A 1 77 ? 20.442 -4.136 -40.541 1.00 81.50 77 ALA A O 1
ATOM 557 N N . SER A 1 78 ? 22.061 -3.077 -41.661 1.00 70.56 78 SER A N 1
ATOM 558 C CA . SER A 1 78 ? 21.115 -2.263 -42.431 1.00 70.56 78 SER A CA 1
ATOM 559 C C . SER A 1 78 ? 20.213 -3.139 -43.304 1.00 70.56 78 SER A C 1
ATOM 561 O O . SER A 1 78 ? 20.690 -3.794 -44.230 1.00 70.56 78 SER A O 1
ATOM 563 N N . THR A 1 79 ? 18.912 -3.134 -43.027 1.00 67.12 79 THR A N 1
ATOM 564 C CA . THR A 1 79 ? 17.900 -3.911 -43.763 1.00 67.12 79 THR A CA 1
ATOM 565 C C . THR A 1 79 ? 17.051 -3.059 -44.710 1.00 67.12 79 THR A C 1
ATOM 567 O O . THR A 1 79 ? 16.285 -3.606 -45.499 1.00 67.12 79 THR A O 1
ATOM 570 N N . GLY A 1 80 ? 17.133 -1.722 -44.636 1.00 74.06 80 GLY A N 1
ATOM 571 C CA . GLY A 1 80 ? 16.278 -0.789 -45.390 1.00 74.06 80 GLY A CA 1
ATOM 572 C C . GLY A 1 80 ? 14.779 -0.835 -45.036 1.00 74.06 80 GLY A C 1
ATOM 573 O O . GLY A 1 80 ? 14.027 0.010 -45.509 1.00 74.06 80 GLY A O 1
ATOM 574 N N . THR A 1 81 ? 14.357 -1.788 -44.199 1.00 88.31 81 THR A N 1
ATOM 575 C CA . THR A 1 81 ? 12.983 -2.018 -43.726 1.00 88.31 81 THR A CA 1
ATOM 576 C C . THR A 1 81 ? 13.006 -2.153 -42.210 1.00 88.31 81 THR A C 1
ATOM 578 O O . THR A 1 81 ? 13.938 -2.767 -41.685 1.00 88.31 81 THR A O 1
ATOM 581 N N . ASP A 1 82 ? 11.995 -1.611 -41.536 1.00 90.38 82 ASP A N 1
ATOM 582 C CA . ASP A 1 82 ? 11.847 -1.717 -40.086 1.00 90.38 82 ASP A CA 1
ATOM 583 C C . ASP A 1 82 ? 11.663 -3.183 -39.652 1.00 90.38 82 ASP A C 1
ATOM 585 O O . ASP A 1 82 ? 10.701 -3.828 -40.087 1.00 90.38 82 ASP A O 1
ATOM 589 N N . PRO A 1 83 ? 12.581 -3.750 -38.848 1.00 91.50 83 PRO A N 1
ATOM 590 C CA . PRO A 1 83 ? 12.450 -5.120 -38.380 1.00 91.50 83 PRO A CA 1
ATOM 591 C C . PRO A 1 83 ? 11.465 -5.258 -37.210 1.00 91.50 83 PRO A C 1
ATOM 593 O O . PRO A 1 83 ? 10.936 -6.352 -37.013 1.00 91.50 83 PRO A O 1
ATOM 596 N N . ILE A 1 84 ? 11.206 -4.196 -36.437 1.00 93.94 84 ILE A N 1
ATOM 597 C CA . ILE A 1 84 ? 10.529 -4.283 -35.135 1.00 93.94 84 ILE A CA 1
ATOM 598 C C . ILE A 1 84 ? 9.112 -4.883 -35.252 1.00 93.94 84 ILE A C 1
ATOM 600 O O . ILE A 1 84 ? 8.834 -5.839 -34.519 1.00 93.94 84 ILE A O 1
ATOM 604 N N . PRO A 1 85 ? 8.243 -4.470 -36.202 1.00 93.69 85 PRO A N 1
ATOM 605 C CA . PRO A 1 85 ? 6.904 -5.055 -36.337 1.00 93.69 85 PRO A CA 1
ATOM 606 C C . PRO A 1 85 ? 6.894 -6.560 -36.647 1.00 93.69 85 PRO A C 1
ATOM 608 O O . PRO A 1 85 ? 5.948 -7.261 -36.298 1.00 93.69 85 PRO A O 1
ATOM 611 N N . GLY A 1 86 ? 7.936 -7.075 -37.309 1.00 92.44 86 GLY A N 1
ATOM 612 C CA . GLY A 1 86 ? 8.072 -8.508 -37.592 1.00 92.44 86 GLY A CA 1
ATOM 613 C C . GLY A 1 86 ? 8.612 -9.316 -36.410 1.00 92.44 86 GLY A C 1
ATOM 614 O O . GLY A 1 86 ? 8.348 -10.514 -36.320 1.00 92.44 86 GLY A O 1
ATOM 615 N N . LEU A 1 87 ? 9.363 -8.668 -35.517 1.00 92.75 87 LEU A N 1
ATOM 616 C CA . LEU A 1 87 ? 9.957 -9.271 -34.321 1.00 92.75 87 LEU A CA 1
ATOM 617 C C . LEU A 1 87 ? 9.000 -9.300 -33.122 1.00 92.75 87 LEU A C 1
ATOM 619 O O . LEU A 1 87 ? 9.194 -10.114 -32.219 1.00 92.75 87 LEU A O 1
ATOM 623 N N . ILE A 1 88 ? 8.013 -8.398 -33.103 1.00 94.62 88 ILE A N 1
ATOM 624 C CA . ILE A 1 88 ? 7.094 -8.185 -31.978 1.00 94.62 88 ILE A CA 1
ATOM 625 C C . ILE A 1 88 ? 5.635 -8.202 -32.473 1.00 94.62 88 ILE A C 1
ATOM 627 O O . ILE A 1 88 ? 4.954 -7.179 -32.435 1.00 94.62 88 ILE A O 1
ATOM 631 N N . PRO A 1 89 ? 5.118 -9.336 -32.976 1.00 90.38 89 PRO A N 1
ATOM 632 C CA . PRO A 1 89 ? 3.711 -9.432 -33.363 1.00 90.38 89 PRO A CA 1
ATOM 633 C C . PRO A 1 89 ? 2.729 -9.317 -32.181 1.00 90.38 89 PRO A C 1
ATOM 635 O O . PRO A 1 89 ? 1.555 -9.020 -32.403 1.00 90.38 89 PRO A O 1
ATOM 638 N N . GLN A 1 90 ? 3.170 -9.559 -30.942 1.00 92.44 90 GLN A N 1
ATOM 639 C CA . GLN A 1 90 ? 2.350 -9.455 -29.729 1.00 92.44 90 GLN A CA 1
ATOM 640 C C . GLN A 1 90 ? 3.171 -8.975 -28.523 1.00 92.44 90 GLN A C 1
ATOM 642 O O . GLN A 1 90 ? 4.398 -9.062 -28.489 1.00 92.44 90 GLN A O 1
ATOM 647 N N . GLN A 1 91 ? 2.481 -8.502 -27.481 1.00 90.75 91 GLN A N 1
ATOM 648 C CA . GLN A 1 91 ? 3.125 -7.909 -26.303 1.00 90.75 91 GLN A CA 1
ATOM 649 C C . GLN A 1 91 ? 4.075 -8.877 -25.587 1.00 90.75 91 GLN A C 1
ATOM 651 O O . GLN A 1 91 ? 5.118 -8.455 -25.095 1.00 90.75 91 GLN A O 1
ATOM 656 N N . SER A 1 92 ? 3.746 -10.172 -25.543 1.00 89.19 92 SER A N 1
ATOM 657 C CA . SER A 1 92 ? 4.580 -11.195 -24.898 1.00 89.19 92 SER A CA 1
ATOM 658 C C . SER A 1 92 ? 5.936 -11.404 -25.575 1.00 89.19 92 SER A C 1
ATOM 660 O O . SER A 1 92 ? 6.833 -11.982 -24.965 1.00 89.19 92 SER A O 1
ATOM 662 N N . ASP A 1 93 ? 6.105 -10.935 -26.814 1.00 90.69 93 ASP A N 1
ATOM 663 C CA . ASP A 1 93 ? 7.390 -10.997 -27.511 1.00 90.69 93 ASP A CA 1
ATOM 664 C C . ASP A 1 93 ? 8.352 -9.903 -27.021 1.00 90.69 93 ASP A C 1
ATOM 666 O O . ASP A 1 93 ? 9.545 -9.947 -27.317 1.00 90.69 93 ASP A O 1
ATOM 670 N N . ILE A 1 94 ? 7.872 -8.934 -26.235 1.00 89.69 94 ILE A N 1
ATOM 671 C CA . ILE A 1 94 ? 8.715 -7.955 -25.545 1.00 89.69 94 ILE A CA 1
ATOM 672 C C . ILE A 1 94 ? 9.268 -8.612 -24.276 1.00 89.69 94 ILE A C 1
ATOM 674 O O . ILE A 1 94 ? 8.761 -8.431 -23.170 1.00 89.69 94 ILE A O 1
ATOM 678 N N . SER A 1 95 ? 10.300 -9.432 -24.459 1.00 85.12 95 SER A N 1
ATOM 679 C CA . SER A 1 95 ? 10.946 -10.205 -23.400 1.00 85.12 95 SER A CA 1
ATOM 680 C C . SER A 1 95 ? 12.464 -10.131 -23.504 1.00 85.12 95 SER A C 1
ATOM 682 O O . SER A 1 95 ? 13.015 -9.823 -24.561 1.00 85.12 95 SER A O 1
ATOM 684 N N . ILE A 1 96 ? 13.151 -10.446 -22.403 1.00 80.00 96 ILE A N 1
ATOM 685 C CA . ILE A 1 96 ? 14.617 -10.509 -22.365 1.00 80.00 96 ILE A CA 1
ATOM 686 C C . ILE A 1 96 ? 15.158 -11.547 -23.359 1.00 80.00 96 ILE A C 1
ATOM 688 O O . ILE A 1 96 ? 16.123 -11.269 -24.067 1.00 80.00 96 ILE A O 1
ATOM 692 N N . ASP A 1 97 ? 14.505 -12.704 -23.479 1.00 80.19 97 ASP A N 1
ATOM 693 C CA . ASP A 1 97 ? 14.928 -13.771 -24.392 1.00 80.19 97 ASP A CA 1
ATOM 694 C C . ASP A 1 97 ? 14.847 -13.321 -25.855 1.00 80.19 97 ASP A C 1
ATOM 696 O O . ASP A 1 97 ? 15.774 -13.538 -26.640 1.00 80.19 97 ASP A O 1
ATOM 700 N N . ASN A 1 98 ? 13.752 -12.654 -26.228 1.00 86.75 98 ASN A N 1
ATOM 701 C CA . ASN A 1 98 ? 13.584 -12.149 -27.586 1.00 86.75 98 ASN A CA 1
ATOM 702 C C . ASN A 1 98 ? 14.524 -10.964 -27.859 1.00 86.75 98 ASN A C 1
ATOM 704 O O . ASN A 1 98 ? 15.145 -10.898 -28.922 1.00 86.75 98 ASN A O 1
ATOM 708 N N . ALA A 1 99 ? 14.693 -10.075 -26.874 1.00 87.56 99 ALA A N 1
ATOM 709 C CA . ALA A 1 99 ? 15.657 -8.979 -26.900 1.00 87.56 99 ALA A CA 1
ATOM 710 C C . ALA A 1 99 ? 17.078 -9.495 -27.135 1.00 87.56 99 ALA A C 1
ATOM 712 O O . ALA A 1 99 ? 17.787 -8.930 -27.972 1.00 87.56 99 ALA A O 1
ATOM 713 N N . GLN A 1 100 ? 17.465 -10.588 -26.460 1.00 83.44 100 GLN A N 1
ATOM 714 C CA . GLN A 1 100 ? 18.742 -11.283 -26.630 1.00 83.44 100 GLN A CA 1
ATOM 715 C C . GLN A 1 100 ? 18.922 -11.770 -28.073 1.00 83.44 100 GLN A C 1
ATOM 717 O O . GLN A 1 100 ? 19.909 -11.426 -28.725 1.00 83.44 100 GLN A O 1
ATOM 722 N N . GLN A 1 101 ? 17.955 -12.546 -28.568 1.00 86.62 101 GLN A N 1
ATOM 723 C CA . GLN A 1 101 ? 18.007 -13.193 -29.884 1.00 86.62 101 GLN A CA 1
ATOM 724 C C . GLN A 1 101 ? 17.995 -12.194 -31.042 1.00 86.62 101 GLN A C 1
ATOM 726 O O . GLN A 1 101 ? 18.644 -12.426 -32.061 1.00 86.62 101 GLN A O 1
ATOM 731 N N . ASN A 1 102 ? 17.273 -11.084 -30.881 1.00 89.06 102 ASN A N 1
ATOM 732 C CA . ASN A 1 102 ? 17.000 -10.143 -31.963 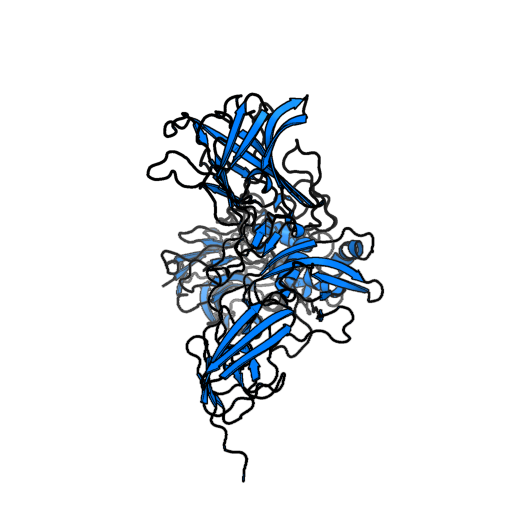1.00 89.06 102 ASN A CA 1
ATOM 733 C C . ASN A 1 102 ? 17.635 -8.763 -31.769 1.00 89.06 102 ASN A C 1
ATOM 735 O O . ASN A 1 102 ? 17.378 -7.863 -32.562 1.00 89.06 102 ASN A O 1
ATOM 739 N N . ASN A 1 103 ? 18.505 -8.611 -30.768 1.00 88.50 103 ASN A N 1
ATOM 740 C CA . ASN A 1 103 ? 19.350 -7.436 -30.552 1.00 88.50 103 ASN A CA 1
ATOM 741 C C . ASN A 1 103 ? 18.572 -6.109 -30.422 1.00 88.50 103 ASN A C 1
ATOM 743 O O . ASN A 1 103 ? 18.914 -5.101 -31.045 1.00 88.50 103 ASN A O 1
ATOM 747 N N . PHE A 1 104 ? 17.528 -6.108 -29.586 1.00 91.44 104 PHE A N 1
ATOM 748 C CA . PHE A 1 104 ? 16.800 -4.896 -29.197 1.00 91.44 104 PHE A CA 1
ATOM 749 C C . PHE A 1 104 ? 16.814 -4.681 -27.684 1.00 91.44 104 PHE A C 1
ATOM 751 O O . PHE A 1 104 ? 16.850 -5.639 -26.922 1.00 91.44 104 PHE A O 1
ATOM 758 N N . ARG A 1 105 ? 16.757 -3.423 -27.243 1.00 91.38 105 ARG A N 1
ATOM 759 C CA . ARG A 1 105 ? 16.452 -3.052 -25.853 1.00 91.38 105 ARG A CA 1
ATOM 760 C C . ARG A 1 105 ? 15.054 -2.480 -25.741 1.00 91.38 105 ARG A C 1
ATOM 762 O O . ARG A 1 105 ? 14.530 -1.960 -26.727 1.00 91.38 105 ARG A O 1
ATOM 769 N N . PHE A 1 106 ? 14.483 -2.542 -24.545 1.00 92.38 106 PHE A N 1
ATOM 770 C CA . PHE A 1 106 ? 13.159 -2.004 -24.290 1.00 92.38 106 PHE A CA 1
ATOM 771 C C . PHE A 1 106 ? 12.994 -1.469 -22.872 1.00 92.38 106 PHE A C 1
ATOM 773 O O . PHE A 1 106 ? 13.701 -1.882 -21.957 1.00 92.38 106 PHE A O 1
ATOM 780 N N . ASP A 1 107 ? 12.035 -0.565 -22.717 1.00 92.69 107 ASP A N 1
ATOM 781 C CA . ASP A 1 107 ? 11.516 -0.095 -21.433 1.00 92.69 107 ASP A CA 1
ATOM 782 C C . ASP A 1 107 ? 10.060 0.366 -21.633 1.00 92.69 107 ASP A C 1
ATOM 784 O O . ASP A 1 107 ? 9.580 0.413 -22.775 1.00 92.69 107 ASP A O 1
ATOM 788 N N . SER A 1 108 ? 9.327 0.662 -20.559 1.00 92.94 108 SER A N 1
ATOM 789 C CA . SER A 1 108 ? 7.894 0.957 -20.678 1.00 92.94 108 SER A CA 1
ATOM 790 C C . SER A 1 108 ? 7.357 1.975 -19.686 1.00 92.94 108 SER A C 1
ATOM 792 O O . SER A 1 108 ? 7.882 2.158 -18.587 1.00 92.94 108 SER A O 1
ATOM 794 N N . ILE A 1 109 ? 6.249 2.590 -20.091 1.00 93.94 109 ILE A N 1
ATOM 795 C CA . ILE A 1 109 ? 5.359 3.331 -19.206 1.00 93.94 109 ILE A CA 1
ATOM 796 C C . ILE A 1 109 ? 4.009 2.621 -19.131 1.00 93.94 109 ILE A C 1
ATOM 798 O O . ILE A 1 109 ? 3.541 2.054 -20.124 1.00 93.94 109 ILE A O 1
ATOM 802 N N . GLU A 1 110 ? 3.379 2.672 -17.966 1.00 93.00 110 GLU A N 1
ATOM 803 C CA . GLU A 1 110 ? 1.998 2.227 -17.760 1.00 93.00 110 GLU A CA 1
ATOM 804 C C . GLU A 1 110 ? 1.133 3.452 -17.483 1.00 93.00 110 GLU A C 1
ATOM 806 O O . GLU A 1 110 ? 1.608 4.405 -16.865 1.00 93.00 110 GLU A O 1
ATOM 811 N N . LEU A 1 111 ? -0.105 3.462 -17.978 1.00 92.56 111 LEU A N 1
ATOM 812 C CA . LEU A 1 111 ? -1.009 4.595 -17.801 1.00 92.56 111 LEU A CA 1
ATOM 813 C C . LEU A 1 111 ? -2.479 4.175 -17.781 1.00 92.56 111 LEU A C 1
ATOM 815 O O . LEU A 1 111 ? -2.870 3.209 -18.438 1.00 92.56 111 LEU A O 1
ATOM 819 N N . THR A 1 112 ? -3.285 4.938 -17.046 1.00 91.19 112 THR A N 1
ATOM 820 C CA . THR A 1 112 ? -4.754 4.855 -17.006 1.00 91.19 112 THR A CA 1
ATOM 821 C C . THR A 1 112 ? -5.338 6.231 -17.326 1.00 91.19 112 THR A C 1
ATOM 823 O O . THR A 1 112 ? -4.824 7.228 -16.829 1.00 91.19 112 THR A O 1
ATOM 826 N N . LEU A 1 113 ? -6.367 6.277 -18.176 1.00 89.00 113 LEU A N 1
ATOM 827 C CA . LEU A 1 113 ? -7.059 7.478 -18.657 1.00 89.00 113 LEU A CA 1
ATOM 828 C C . LEU A 1 113 ? -8.571 7.200 -18.698 1.00 89.00 113 LEU A C 1
ATOM 830 O O . LEU A 1 113 ? -9.118 6.699 -19.684 1.00 89.00 113 LEU A O 1
ATOM 834 N N . THR A 1 114 ? -9.248 7.444 -17.584 1.00 86.38 114 THR A N 1
ATOM 835 C CA . THR A 1 114 ? -10.693 7.252 -17.408 1.00 86.38 114 THR A CA 1
ATOM 836 C C . THR A 1 114 ? -11.434 8.577 -17.192 1.00 86.38 114 THR A C 1
ATOM 838 O O . THR A 1 114 ? -12.663 8.574 -17.072 1.00 86.38 114 THR A O 1
ATOM 841 N N . GLY A 1 115 ? -10.720 9.708 -17.150 1.00 84.25 115 GLY A N 1
ATOM 842 C CA . GLY A 1 115 ? -11.226 11.008 -16.713 1.00 84.25 115 GLY A CA 1
ATOM 843 C C . GLY A 1 115 ? -11.419 11.114 -15.195 1.00 84.25 115 GLY A C 1
ATOM 844 O O . GLY A 1 115 ? -12.134 11.997 -14.718 1.00 84.25 115 GLY A O 1
ATOM 845 N N . SER A 1 116 ? -10.833 10.195 -14.430 1.00 84.12 116 SER A N 1
ATOM 846 C CA . SER A 1 116 ? -10.916 10.101 -12.977 1.00 84.12 116 SER A CA 1
ATOM 847 C C . SER A 1 116 ? -9.759 10.836 -12.306 1.00 84.12 116 SER A C 1
ATOM 849 O O . SER A 1 116 ? -8.627 10.833 -12.777 1.00 84.12 116 SER A O 1
ATOM 851 N N . SER A 1 117 ? -9.993 11.380 -11.110 1.00 82.75 117 SER A N 1
ATOM 852 C CA . SER A 1 117 ? -8.913 11.921 -10.269 1.00 82.75 117 SER A CA 1
ATOM 853 C C . SER A 1 117 ? -7.881 10.868 -9.843 1.00 82.75 117 SER A C 1
ATOM 855 O O . SER A 1 117 ? -6.827 11.229 -9.332 1.00 82.75 117 SER A O 1
ATOM 857 N N . ASN A 1 118 ? -8.205 9.580 -10.003 1.00 82.81 118 ASN A N 1
ATOM 858 C CA . ASN A 1 118 ? -7.328 8.457 -9.668 1.00 82.81 118 ASN A CA 1
ATOM 859 C C . ASN A 1 118 ? -6.495 7.970 -10.861 1.00 82.81 118 ASN A C 1
ATOM 861 O O . ASN A 1 118 ? -5.730 7.020 -10.707 1.00 82.81 118 ASN A O 1
ATOM 865 N N . ASP A 1 119 ? -6.667 8.572 -12.037 1.00 88.81 119 ASP A N 1
ATOM 866 C CA . ASP A 1 119 ? -5.849 8.247 -13.195 1.00 88.81 119 ASP A CA 1
ATOM 867 C C . ASP A 1 119 ? -4.394 8.614 -12.929 1.00 88.81 119 ASP A C 1
ATOM 869 O O . ASP A 1 119 ? -4.088 9.653 -12.335 1.00 88.81 119 ASP A O 1
ATOM 873 N N . ALA A 1 120 ? -3.491 7.734 -13.344 1.00 91.75 120 ALA A N 1
ATOM 874 C CA . ALA A 1 120 ? -2.068 7.863 -13.098 1.00 91.75 120 ALA A CA 1
ATOM 875 C C . ALA A 1 120 ? -1.258 7.160 -14.190 1.00 91.75 120 ALA A C 1
ATOM 877 O O . ALA A 1 120 ? -1.757 6.267 -14.884 1.00 91.75 120 ALA A O 1
ATOM 878 N N . ALA A 1 121 ? 0.006 7.553 -14.304 1.00 94.00 121 ALA A N 1
ATOM 879 C CA . ALA A 1 121 ? 1.017 6.852 -15.074 1.00 94.00 121 ALA A CA 1
ATOM 880 C C . ALA A 1 121 ? 2.297 6.646 -14.273 1.00 94.00 121 ALA A C 1
ATOM 882 O O . ALA A 1 121 ? 2.561 7.345 -13.295 1.00 94.00 121 ALA A O 1
ATOM 883 N N . ASN A 1 122 ? 3.117 5.701 -14.715 1.00 94.06 122 ASN A N 1
ATOM 884 C CA . ASN A 1 122 ? 4.393 5.407 -14.085 1.00 94.06 122 ASN A CA 1
ATOM 885 C C . ASN A 1 122 ? 5.423 4.868 -15.073 1.00 94.06 122 ASN A C 1
ATOM 887 O O . ASN A 1 122 ? 5.094 4.294 -16.111 1.00 94.06 122 ASN A O 1
ATOM 891 N N . LEU A 1 123 ? 6.689 5.014 -14.685 1.00 93.69 123 LEU A N 1
ATOM 892 C CA . LEU A 1 123 ? 7.802 4.251 -15.242 1.00 93.69 123 LEU A CA 1
ATOM 893 C C . LEU A 1 123 ? 7.884 2.902 -14.514 1.00 93.69 123 LEU A C 1
ATOM 895 O O . LEU A 1 123 ? 7.544 2.815 -13.329 1.00 93.69 123 LEU A O 1
ATOM 899 N N . THR A 1 124 ? 8.335 1.846 -15.188 1.00 90.31 124 THR A N 1
ATOM 900 C CA . THR A 1 124 ? 8.517 0.538 -14.545 1.00 90.31 124 THR A CA 1
ATOM 901 C C . THR A 1 124 ? 9.795 -0.144 -14.999 1.00 90.31 124 THR A C 1
ATOM 903 O O . THR A 1 124 ? 10.040 -0.312 -16.186 1.00 90.31 124 THR A O 1
ATOM 906 N N . SER A 1 125 ? 10.595 -0.580 -14.032 1.00 87.19 125 SER A N 1
ATOM 907 C CA . SER A 1 125 ? 11.792 -1.397 -14.235 1.00 87.19 125 SER A CA 1
ATOM 908 C C . SER A 1 125 ? 11.654 -2.773 -13.565 1.00 87.19 125 SER A C 1
ATOM 910 O O . SER A 1 125 ? 12.634 -3.479 -13.346 1.00 87.19 125 SER A O 1
ATOM 912 N N . VAL A 1 126 ? 10.423 -3.200 -13.252 1.00 86.25 126 VAL A N 1
ATOM 913 C CA . VAL A 1 126 ? 10.145 -4.488 -12.588 1.00 86.25 126 VAL A CA 1
ATOM 914 C C . VAL A 1 126 ? 10.668 -5.668 -13.408 1.00 86.25 126 VAL A C 1
ATOM 916 O O . VAL A 1 126 ? 11.251 -6.603 -12.862 1.00 86.25 126 VAL A O 1
ATOM 919 N N . VAL A 1 127 ? 10.501 -5.626 -14.731 1.00 83.19 127 VAL A N 1
ATOM 920 C CA . VAL A 1 127 ? 10.930 -6.693 -15.654 1.00 83.19 127 VAL A CA 1
ATOM 921 C C . VAL A 1 127 ? 12.366 -6.520 -16.162 1.00 83.19 127 VAL A C 1
ATOM 923 O O . VAL A 1 127 ? 12.826 -7.326 -16.964 1.00 83.19 127 VAL A O 1
ATOM 926 N N . GLY A 1 128 ? 13.081 -5.502 -15.684 1.00 87.25 128 GLY A N 1
ATOM 927 C CA . GLY A 1 128 ? 14.421 -5.143 -16.135 1.00 87.25 128 GLY A CA 1
ATOM 928 C C . GLY A 1 128 ? 14.547 -3.641 -16.359 1.00 87.25 128 GLY A C 1
ATOM 929 O O . GLY A 1 128 ? 13.550 -2.927 -16.419 1.00 87.25 128 GLY A O 1
ATOM 930 N N . PHE A 1 129 ? 15.784 -3.167 -16.489 1.00 90.44 129 PHE A N 1
ATOM 931 C CA . PHE A 1 129 ? 16.074 -1.775 -16.834 1.00 90.44 129 PHE A CA 1
ATOM 932 C C . PHE A 1 129 ? 16.724 -1.707 -18.211 1.00 90.44 129 PHE A C 1
ATOM 934 O O . PHE A 1 129 ? 17.697 -2.425 -18.466 1.00 90.44 129 PHE A O 1
ATOM 941 N N . GLY A 1 130 ? 16.192 -0.850 -19.082 1.00 88.94 130 GLY A N 1
ATOM 942 C CA . GLY A 1 130 ? 16.698 -0.690 -20.444 1.00 88.94 130 GLY A CA 1
ATOM 943 C C . GLY A 1 130 ? 16.957 0.757 -20.844 1.00 88.94 130 GLY A C 1
ATOM 944 O O . GLY A 1 130 ? 17.886 1.005 -21.616 1.00 88.94 130 GLY A O 1
ATOM 945 N N . LEU A 1 131 ? 16.167 1.715 -20.344 1.00 88.94 131 LEU A N 1
ATOM 946 C CA . LEU A 1 131 ? 16.234 3.113 -20.774 1.00 88.94 131 LEU A CA 1
ATOM 947 C C . LEU A 1 131 ? 16.138 4.085 -19.589 1.00 88.94 131 LEU A C 1
ATOM 949 O O . LEU A 1 131 ? 15.168 4.040 -18.834 1.00 88.94 131 LEU A O 1
ATOM 953 N N . PRO A 1 132 ? 17.058 5.059 -19.457 1.00 89.31 132 PRO A N 1
ATOM 954 C CA . PRO A 1 132 ? 16.803 6.212 -18.604 1.00 89.31 132 PRO A CA 1
ATOM 955 C C . PRO A 1 132 ? 15.725 7.100 -19.247 1.00 89.31 132 PRO A C 1
ATOM 957 O O . PRO A 1 132 ? 15.895 7.608 -20.359 1.00 89.31 132 PRO A O 1
ATOM 960 N N . MET A 1 133 ? 14.609 7.303 -18.545 1.00 92.12 133 MET A N 1
ATOM 961 C CA . MET A 1 133 ? 13.447 8.053 -19.038 1.00 92.12 133 MET A CA 1
ATOM 962 C C . MET A 1 133 ? 12.910 9.041 -17.996 1.00 92.12 133 MET A C 1
ATOM 964 O O . MET A 1 133 ? 13.065 8.843 -16.794 1.00 92.12 133 MET A O 1
ATOM 968 N N . GLN A 1 134 ? 12.247 10.092 -18.470 1.00 94.00 134 GLN A N 1
ATOM 969 C CA . GLN A 1 134 ? 11.409 10.980 -17.665 1.00 94.00 134 GLN A CA 1
ATOM 970 C C . GLN A 1 134 ? 10.000 10.987 -18.240 1.00 94.00 134 GLN A C 1
ATOM 972 O O . GLN A 1 134 ? 9.832 11.202 -19.441 1.00 94.00 134 GLN A O 1
ATOM 977 N N . LEU A 1 135 ? 9.009 10.866 -17.365 1.00 95.44 135 LEU A N 1
ATOM 978 C CA . LEU A 1 135 ? 7.616 11.152 -17.678 1.00 95.44 135 LEU A CA 1
ATOM 979 C C . LEU A 1 135 ? 7.187 12.429 -16.950 1.00 95.44 135 LEU A C 1
ATOM 981 O O . LEU A 1 135 ? 7.511 12.603 -15.775 1.00 95.44 135 LEU A O 1
ATOM 985 N N . SER A 1 136 ? 6.489 13.334 -17.631 1.00 95.69 136 SER A N 1
ATOM 986 C CA . SER A 1 136 ? 6.024 14.588 -17.026 1.00 95.69 136 SER A CA 1
ATOM 987 C C . SER A 1 136 ? 4.798 15.180 -17.699 1.00 95.69 136 SER A C 1
ATOM 989 O O . SER A 1 136 ? 4.614 15.038 -18.909 1.00 95.69 136 SER A O 1
ATOM 991 N N . ASP A 1 137 ? 4.035 15.939 -16.929 1.00 93.81 137 ASP A N 1
ATOM 992 C CA . ASP A 1 137 ? 2.870 16.704 -17.358 1.00 93.81 137 ASP A CA 1
ATOM 993 C C . ASP A 1 137 ? 2.769 18.020 -16.553 1.00 93.81 137 ASP A C 1
ATOM 995 O O . ASP A 1 137 ? 3.762 18.518 -16.015 1.00 93.81 137 ASP A O 1
ATOM 999 N N . ALA A 1 138 ? 1.574 18.611 -16.491 1.00 89.75 138 ALA A N 1
ATOM 1000 C CA . ALA A 1 138 ? 1.313 19.806 -15.690 1.00 89.75 138 ALA A CA 1
ATOM 1001 C C . ALA A 1 138 ? 1.273 19.547 -14.167 1.00 89.75 138 ALA A C 1
ATOM 1003 O O . ALA A 1 138 ? 1.427 20.494 -13.394 1.00 89.75 138 ALA A O 1
ATOM 1004 N N . ASN A 1 139 ? 1.067 18.299 -13.740 1.00 87.88 139 ASN A N 1
ATOM 1005 C CA . ASN A 1 139 ? 0.977 17.883 -12.341 1.00 87.88 139 ASN A CA 1
ATOM 1006 C C . ASN A 1 139 ? 2.354 17.568 -11.742 1.00 87.88 139 ASN A C 1
ATOM 1008 O O . ASN A 1 139 ? 2.545 17.712 -10.533 1.00 87.88 139 ASN A O 1
ATOM 1012 N N . GLY A 1 140 ? 3.328 17.168 -12.563 1.00 92.31 140 GLY A N 1
ATOM 1013 C CA . GLY A 1 140 ? 4.700 16.961 -12.114 1.00 92.31 140 GLY A CA 1
ATOM 1014 C C . GLY A 1 140 ? 5.536 16.091 -13.042 1.00 92.31 140 GLY A C 1
ATOM 1015 O O . GLY A 1 140 ? 5.357 16.071 -14.260 1.00 92.31 140 GLY A O 1
ATOM 1016 N N . SER A 1 141 ? 6.497 15.379 -12.454 1.00 93.69 141 SER A N 1
ATOM 1017 C CA . SER A 1 141 ? 7.373 14.464 -13.177 1.00 93.69 141 SER A CA 1
ATOM 1018 C C . SER A 1 141 ? 7.817 13.285 -12.323 1.00 93.69 141 SER A C 1
ATOM 1020 O O . SER A 1 141 ? 7.994 13.424 -11.113 1.00 93.69 141 SER A O 1
ATOM 1022 N N . VAL A 1 142 ? 8.088 12.167 -12.990 1.00 93.44 142 VAL A N 1
ATOM 1023 C CA . VAL A 1 142 ? 8.777 10.995 -12.443 1.00 93.44 142 VAL A CA 1
ATOM 1024 C C . VAL A 1 142 ? 9.976 10.652 -13.333 1.00 93.44 142 VAL A C 1
ATOM 1026 O O . VAL A 1 142 ? 9.930 10.825 -14.554 1.00 93.44 142 VAL A O 1
ATOM 1029 N N . GLY A 1 143 ? 11.076 10.196 -12.731 1.00 91.69 143 GLY A N 1
ATOM 1030 C CA . GLY A 1 143 ? 12.317 9.911 -13.455 1.00 91.69 143 GLY A CA 1
ATOM 1031 C C . GLY A 1 143 ? 13.433 9.360 -12.569 1.00 91.69 143 GLY A C 1
ATOM 1032 O O . GLY A 1 143 ? 13.172 8.758 -11.527 1.00 91.69 143 GLY A O 1
ATOM 1033 N N . TYR A 1 144 ? 14.687 9.571 -12.974 1.00 88.06 144 TYR A N 1
ATOM 1034 C CA . TYR A 1 144 ? 15.877 8.992 -12.330 1.00 88.06 144 TYR A CA 1
ATOM 1035 C C . TYR A 1 144 ? 16.792 10.064 -11.723 1.00 88.06 144 TYR A C 1
ATOM 1037 O O . TYR A 1 144 ? 16.912 11.172 -12.243 1.00 88.06 144 TYR A O 1
ATOM 1045 N N . ALA A 1 145 ? 17.414 9.749 -10.585 1.00 79.25 145 ALA A N 1
ATOM 1046 C CA . ALA A 1 145 ? 18.170 10.698 -9.777 1.00 79.25 145 ALA A CA 1
ATOM 1047 C C . ALA A 1 145 ? 19.546 11.016 -10.383 1.00 79.25 145 ALA A C 1
ATOM 1049 O O . ALA A 1 145 ? 20.484 10.222 -10.295 1.00 79.25 145 ALA A O 1
ATOM 1050 N N . ALA A 1 146 ? 19.707 12.243 -10.882 1.00 61.78 146 ALA A N 1
ATOM 1051 C CA . ALA A 1 146 ? 20.954 12.737 -11.468 1.00 61.78 146 ALA A CA 1
ATOM 1052 C C . ALA A 1 146 ? 22.185 12.739 -10.522 1.00 61.78 146 ALA A C 1
ATOM 1054 O O . ALA A 1 146 ? 23.313 12.828 -10.998 1.00 61.78 146 ALA A O 1
ATOM 1055 N N . ALA A 1 147 ? 22.011 12.688 -9.193 1.00 49.50 147 ALA A N 1
ATOM 1056 C CA . ALA A 1 147 ? 23.101 12.916 -8.229 1.00 49.50 147 ALA A CA 1
ATOM 1057 C C . ALA A 1 147 ? 23.712 11.641 -7.607 1.00 49.50 147 ALA A C 1
ATOM 1059 O O . ALA A 1 147 ? 24.882 11.654 -7.231 1.00 49.50 147 ALA A O 1
ATOM 1060 N N . THR A 1 148 ? 22.951 10.549 -7.493 1.00 53.53 148 THR A N 1
ATOM 1061 C CA . THR A 1 148 ? 23.388 9.266 -6.893 1.00 53.53 148 THR A CA 1
ATOM 1062 C C . THR A 1 148 ? 23.475 8.134 -7.915 1.00 53.53 148 THR A C 1
ATOM 1064 O O . THR A 1 148 ? 24.300 7.238 -7.757 1.00 53.53 148 THR A O 1
ATOM 1067 N N . ALA A 1 149 ? 22.691 8.221 -8.993 1.00 56.41 149 ALA A N 1
ATOM 1068 C CA . ALA A 1 149 ? 22.752 7.358 -10.165 1.00 56.41 149 ALA A CA 1
ATOM 1069 C C . ALA A 1 149 ? 22.768 8.221 -11.435 1.00 56.41 149 ALA A C 1
ATOM 1071 O O . ALA A 1 149 ? 21.954 8.030 -12.332 1.00 56.41 149 ALA A O 1
ATOM 1072 N N . GLY A 1 150 ? 23.700 9.183 -11.496 1.00 61.81 150 GLY A N 1
ATOM 1073 C CA . GLY A 1 150 ? 23.723 10.316 -12.430 1.00 61.81 150 GLY A CA 1
ATOM 1074 C C . GLY A 1 150 ? 23.752 10.060 -13.933 1.00 61.81 150 GLY A C 1
ATOM 1075 O O . GLY A 1 150 ? 24.062 10.981 -14.680 1.00 61.81 150 GLY A O 1
ATOM 1076 N N . SER A 1 151 ? 23.449 8.843 -14.372 1.00 80.75 151 SER A N 1
ATOM 1077 C CA . SER A 1 151 ? 23.080 8.482 -15.736 1.00 80.75 151 SER A CA 1
ATOM 1078 C C . SER A 1 151 ? 22.591 7.026 -15.809 1.00 80.75 151 SER A C 1
ATOM 1080 O O . SER A 1 151 ? 22.821 6.246 -14.877 1.00 80.75 151 SER A O 1
ATOM 1082 N N . GLY A 1 152 ? 21.989 6.613 -16.931 1.00 85.12 152 GLY A N 1
ATOM 1083 C CA . GLY A 1 152 ? 21.658 5.198 -17.170 1.00 85.12 152 GLY A CA 1
ATOM 1084 C C . GLY A 1 152 ? 22.864 4.263 -16.974 1.00 85.12 152 GLY A C 1
ATOM 1085 O O . GLY A 1 152 ? 22.739 3.215 -16.344 1.00 85.12 152 GLY A O 1
ATOM 1086 N N . SER A 1 153 ? 24.065 4.700 -17.368 1.00 86.44 153 SER A N 1
ATOM 1087 C CA . SER A 1 153 ? 25.334 3.973 -17.171 1.00 86.44 153 SER A CA 1
ATOM 1088 C C . SER A 1 153 ? 25.595 3.619 -15.709 1.00 86.44 153 SER A C 1
ATOM 1090 O O . SER A 1 153 ? 26.108 2.544 -15.401 1.00 86.44 153 SER A O 1
ATOM 1092 N N . SER A 1 154 ? 25.248 4.518 -14.787 1.00 87.44 154 SER A N 1
ATOM 1093 C CA . SER A 1 154 ? 25.449 4.275 -13.358 1.00 87.44 154 SER A CA 1
ATOM 1094 C C . SER A 1 154 ? 24.424 3.304 -12.770 1.00 87.44 154 SER A C 1
ATOM 1096 O O . SER A 1 154 ? 24.773 2.551 -11.864 1.00 87.44 154 SER A O 1
ATOM 1098 N N . ILE A 1 155 ? 23.203 3.259 -13.317 1.00 89.50 155 ILE A N 1
ATOM 1099 C CA . ILE A 1 155 ? 22.190 2.258 -12.955 1.00 89.50 155 ILE A CA 1
ATOM 1100 C C . ILE A 1 155 ? 22.643 0.878 -13.438 1.00 89.50 155 ILE A C 1
ATOM 1102 O O . ILE A 1 155 ? 22.667 -0.061 -12.645 1.00 89.50 155 ILE A O 1
ATOM 1106 N N . PHE A 1 156 ? 23.099 0.763 -14.691 1.00 89.38 156 PHE A N 1
ATOM 1107 C CA . PHE A 1 156 ? 23.707 -0.467 -15.209 1.00 89.38 156 PHE A CA 1
ATOM 1108 C C . PHE A 1 156 ? 24.882 -0.930 -14.336 1.00 89.38 156 PHE A C 1
ATOM 1110 O O . PHE A 1 156 ? 24.927 -2.086 -13.917 1.00 89.38 156 PHE A O 1
ATOM 1117 N N . ALA A 1 157 ? 25.803 -0.026 -13.989 1.00 88.62 157 ALA A N 1
ATOM 1118 C CA . ALA A 1 157 ? 26.935 -0.351 -13.123 1.00 88.62 157 ALA A CA 1
ATOM 1119 C C . ALA A 1 157 ? 26.501 -0.795 -11.713 1.00 88.62 157 ALA A C 1
ATOM 1121 O O . ALA A 1 157 ? 27.043 -1.768 -11.183 1.00 88.62 157 ALA A O 1
ATOM 1122 N N . ALA A 1 158 ? 25.512 -0.120 -11.115 1.00 90.06 158 ALA A N 1
ATOM 1123 C CA . ALA A 1 158 ? 24.966 -0.484 -9.810 1.00 90.06 158 ALA A CA 1
ATOM 1124 C C . ALA A 1 158 ? 24.324 -1.876 -9.841 1.00 90.06 158 ALA A C 1
ATOM 1126 O O . ALA A 1 158 ? 24.613 -2.691 -8.965 1.00 90.06 158 ALA A O 1
ATOM 1127 N N . ILE A 1 159 ? 23.542 -2.185 -10.879 1.00 90.38 159 ILE A N 1
ATOM 1128 C CA . ILE A 1 159 ? 22.950 -3.513 -11.055 1.00 90.38 159 ILE A CA 1
ATOM 1129 C C . ILE A 1 159 ? 24.053 -4.560 -11.224 1.00 90.38 159 ILE A C 1
ATOM 1131 O O . ILE A 1 159 ? 24.071 -5.536 -10.482 1.00 90.38 159 ILE A O 1
ATOM 1135 N N . GLN A 1 160 ? 25.038 -4.337 -12.101 1.00 87.94 160 GLN A N 1
ATOM 1136 C CA . GLN A 1 160 ? 26.155 -5.270 -12.294 1.00 87.94 160 GLN A CA 1
ATOM 1137 C C . GLN A 1 160 ? 26.958 -5.528 -11.005 1.00 87.94 160 GLN A C 1
ATOM 1139 O O . GLN A 1 160 ? 27.496 -6.622 -10.821 1.00 87.94 160 GLN A O 1
ATOM 1144 N N . SER A 1 161 ? 27.021 -4.552 -10.095 1.00 89.31 161 SER A N 1
ATOM 1145 C CA . SER A 1 161 ? 27.729 -4.684 -8.818 1.00 89.31 161 SER A CA 1
ATOM 1146 C C . SER A 1 161 ? 27.039 -5.596 -7.796 1.00 89.31 161 SER A C 1
ATOM 1148 O O . SER A 1 161 ? 27.686 -5.985 -6.824 1.00 89.31 161 SER A O 1
ATOM 1150 N N . ILE A 1 162 ? 25.773 -5.982 -8.017 1.00 88.06 162 ILE A N 1
ATOM 1151 C CA . ILE A 1 162 ? 25.045 -6.909 -7.133 1.00 88.06 162 ILE A CA 1
ATOM 1152 C C . ILE A 1 162 ? 25.730 -8.287 -7.114 1.00 88.06 162 ILE A C 1
ATOM 1154 O O . ILE A 1 162 ? 25.894 -8.878 -6.047 1.00 88.06 162 ILE A O 1
ATOM 1158 N N . HIS A 1 163 ? 26.203 -8.769 -8.271 1.00 81.44 163 HIS A N 1
ATOM 1159 C CA . HIS A 1 163 ? 26.913 -10.049 -8.409 1.00 81.44 163 HIS A CA 1
ATOM 1160 C C . HIS A 1 163 ? 28.294 -9.865 -9.067 1.00 81.44 163 HIS A C 1
ATOM 1162 O O . HIS A 1 163 ? 28.484 -10.201 -10.236 1.00 81.44 163 HIS A O 1
ATOM 1168 N N . PRO A 1 164 ? 29.304 -9.366 -8.329 1.00 66.62 164 PRO A N 1
ATOM 1169 C CA . PRO A 1 164 ? 30.555 -8.890 -8.922 1.00 66.62 164 PRO A CA 1
ATOM 1170 C C . PRO A 1 164 ? 31.495 -9.993 -9.443 1.00 66.62 164 PRO A C 1
ATOM 1172 O O . PRO A 1 164 ? 32.488 -9.678 -10.093 1.00 66.62 164 PRO A O 1
ATOM 1175 N N . THR A 1 165 ? 31.249 -11.274 -9.135 1.00 61.19 165 THR A N 1
ATOM 1176 C CA . THR A 1 165 ? 32.274 -12.333 -9.246 1.00 61.19 165 THR A CA 1
ATOM 1177 C C . THR A 1 165 ? 31.929 -13.537 -10.126 1.00 61.19 165 THR A C 1
ATOM 1179 O O . THR A 1 165 ? 32.796 -14.396 -10.280 1.00 61.19 165 THR A O 1
ATOM 1182 N N . SER A 1 166 ? 30.729 -13.659 -10.710 1.00 55.41 166 SER A N 1
ATOM 1183 C CA . SER A 1 166 ? 30.428 -14.849 -11.543 1.00 55.41 166 SER A CA 1
ATOM 1184 C C . SER A 1 166 ? 29.290 -14.742 -12.562 1.00 55.41 166 SER A C 1
ATOM 1186 O O . SER A 1 166 ? 29.273 -15.553 -13.488 1.00 55.41 166 SER A O 1
ATOM 1188 N N . THR A 1 167 ? 28.400 -13.749 -12.471 1.00 69.44 167 THR A N 1
ATOM 1189 C CA . THR A 1 167 ? 27.229 -13.664 -13.356 1.00 69.44 167 THR A CA 1
ATOM 1190 C C . THR A 1 167 ? 27.070 -12.248 -13.903 1.00 69.44 167 THR A C 1
ATOM 1192 O O . THR A 1 167 ? 26.973 -11.282 -13.147 1.00 69.44 167 THR A O 1
ATOM 1195 N N . SER A 1 168 ? 27.074 -12.112 -15.231 1.00 79.00 168 SER A N 1
ATOM 1196 C CA . SER A 1 168 ? 26.722 -10.852 -15.888 1.00 79.00 168 SER A CA 1
ATOM 1197 C C . SER A 1 168 ? 25.232 -10.578 -15.662 1.00 79.00 168 SER A C 1
ATOM 1199 O O . SER A 1 168 ? 24.399 -11.470 -15.821 1.00 79.00 168 SER A O 1
ATOM 1201 N N . LEU A 1 169 ? 24.922 -9.365 -15.212 1.00 85.44 169 LEU A N 1
ATOM 1202 C CA . LEU A 1 169 ? 23.557 -8.868 -15.011 1.00 85.44 169 LEU A CA 1
ATOM 1203 C C . LEU A 1 169 ? 23.179 -7.825 -16.056 1.00 85.44 169 LEU A C 1
ATOM 1205 O O . LEU A 1 169 ? 21.999 -7.534 -16.232 1.00 85.44 169 LEU A O 1
ATOM 1209 N N . VAL A 1 170 ? 24.185 -7.256 -16.715 1.00 87.25 170 VAL A N 1
ATOM 1210 C CA . VAL A 1 170 ? 24.045 -6.291 -17.793 1.00 87.25 170 VAL A CA 1
ATOM 1211 C C . VAL A 1 170 ? 24.567 -6.931 -19.061 1.00 87.25 170 VAL A C 1
ATOM 1213 O O . VAL A 1 170 ? 25.728 -7.333 -19.126 1.00 87.25 170 VAL A O 1
ATOM 1216 N N . PHE A 1 171 ? 23.698 -7.008 -20.055 1.00 87.62 171 PHE A N 1
ATOM 1217 C CA . PHE A 1 171 ? 23.997 -7.607 -21.340 1.00 87.62 171 PHE A CA 1
ATOM 1218 C C . PHE A 1 171 ? 24.069 -6.520 -22.387 1.00 87.62 171 PHE A C 1
ATOM 1220 O O . PHE A 1 171 ? 23.161 -5.694 -22.495 1.00 87.62 171 PHE A O 1
ATOM 1227 N N . ASP A 1 172 ? 25.137 -6.549 -23.170 1.00 89.00 172 ASP A N 1
ATOM 1228 C CA . ASP A 1 172 ? 25.355 -5.589 -24.235 1.00 89.00 172 ASP A CA 1
ATOM 1229 C C . ASP A 1 172 ? 24.622 -6.008 -25.517 1.00 89.00 172 ASP A C 1
ATOM 1231 O O . ASP A 1 172 ? 24.124 -7.132 -25.648 1.00 89.00 172 ASP A O 1
ATOM 1235 N N . PHE A 1 173 ? 24.534 -5.089 -26.476 1.00 87.94 173 PHE A N 1
ATOM 1236 C CA . PHE A 1 173 ? 24.209 -5.443 -27.852 1.00 87.94 173 PHE A CA 1
ATOM 1237 C C . PHE A 1 173 ? 25.352 -6.260 -28.463 1.00 87.94 173 PHE A C 1
ATOM 1239 O O . PHE A 1 173 ? 26.528 -5.892 -28.370 1.00 87.94 173 PHE A O 1
ATOM 1246 N N . ASP A 1 174 ? 24.997 -7.325 -29.175 1.00 88.19 174 ASP A N 1
ATOM 1247 C CA . ASP A 1 174 ? 25.962 -8.264 -29.762 1.00 88.19 174 ASP A CA 1
ATOM 1248 C C . ASP A 1 174 ? 26.352 -7.885 -31.202 1.00 88.19 174 ASP A C 1
ATOM 1250 O O . ASP A 1 174 ? 27.350 -8.361 -31.742 1.00 88.19 174 ASP A O 1
ATOM 1254 N N . ALA A 1 175 ? 25.565 -7.016 -31.842 1.00 87.25 175 ALA A N 1
ATOM 1255 C CA . ALA A 1 175 ? 25.740 -6.610 -33.233 1.00 87.25 175 ALA A CA 1
ATOM 1256 C C . ALA A 1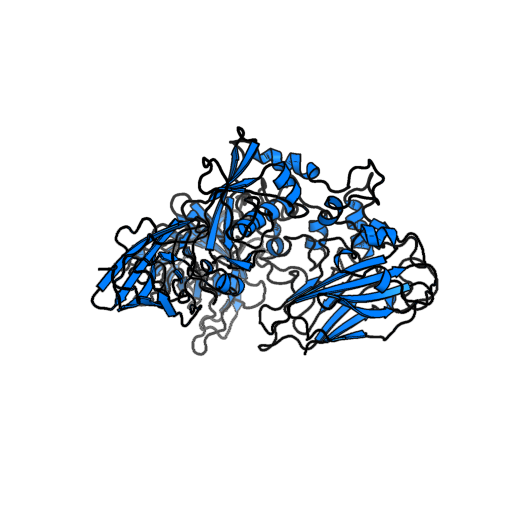 175 ? 25.241 -5.180 -33.495 1.00 87.25 175 ALA A C 1
ATOM 1258 O O . ALA A 1 175 ? 24.670 -4.524 -32.623 1.00 87.25 175 ALA A O 1
ATOM 1259 N N . GLY A 1 176 ? 25.432 -4.722 -34.735 1.00 87.44 176 GLY A N 1
ATOM 1260 C CA . GLY A 1 176 ? 24.964 -3.419 -35.198 1.00 87.44 176 GLY A CA 1
ATOM 1261 C C . GLY A 1 176 ? 25.758 -2.242 -34.618 1.00 87.44 176 GLY A C 1
ATOM 1262 O O . GLY A 1 176 ? 26.777 -2.438 -33.952 1.00 87.44 176 GLY A O 1
ATOM 1263 N N . PRO A 1 177 ? 25.312 -1.004 -34.885 1.00 84.81 177 PRO A N 1
ATOM 1264 C CA . PRO A 1 177 ? 26.019 0.194 -34.436 1.00 84.81 177 PRO A CA 1
ATOM 1265 C C . PRO A 1 177 ? 26.108 0.365 -32.908 1.00 84.81 177 PRO A C 1
ATOM 1267 O O . PRO A 1 177 ? 26.994 1.067 -32.429 1.00 84.81 177 PRO A O 1
ATOM 1270 N N . LEU A 1 178 ? 25.233 -0.297 -32.138 1.00 84.88 178 LEU A N 1
ATOM 1271 C CA . LEU A 1 178 ? 25.246 -0.263 -30.669 1.00 84.88 178 LEU A CA 1
ATOM 1272 C C . LEU A 1 178 ? 26.065 -1.400 -30.031 1.00 84.88 178 LEU A C 1
ATOM 1274 O O . LEU A 1 178 ? 26.060 -1.528 -28.808 1.00 84.88 178 LEU A O 1
ATOM 1278 N N . SER A 1 179 ? 26.769 -2.222 -30.818 1.00 88.50 179 SER A N 1
ATOM 1279 C CA . SER A 1 179 ? 27.551 -3.357 -30.305 1.00 88.50 179 SER A CA 1
ATOM 1280 C C . SER A 1 179 ? 28.524 -2.947 -29.187 1.00 88.50 179 SER A C 1
ATOM 1282 O O . SER A 1 179 ? 29.249 -1.960 -29.317 1.00 88.50 179 SER A O 1
ATOM 1284 N N . GLY A 1 180 ? 28.534 -3.713 -28.090 1.00 85.94 180 GLY A N 1
ATOM 1285 C CA . GLY A 1 180 ? 29.363 -3.450 -26.905 1.00 85.94 180 GLY A CA 1
ATOM 1286 C C . GLY A 1 180 ? 28.839 -2.348 -25.979 1.00 85.94 180 GLY A C 1
ATOM 1287 O O . GLY A 1 180 ? 29.576 -1.878 -25.116 1.00 85.94 180 GLY A O 1
ATOM 1288 N N . THR A 1 181 ? 27.593 -1.908 -26.169 1.00 85.56 181 THR A N 1
ATOM 1289 C CA . THR A 1 181 ? 26.903 -0.998 -25.247 1.00 85.56 181 THR A CA 1
ATOM 1290 C C . THR A 1 181 ? 25.760 -1.712 -24.528 1.00 85.56 181 THR A C 1
ATOM 1292 O O . THR A 1 181 ? 25.193 -2.638 -25.117 1.00 85.56 181 THR A O 1
ATOM 1295 N N . PRO A 1 182 ? 25.379 -1.277 -23.310 1.00 87.44 182 PRO A N 1
ATOM 1296 C CA . PRO A 1 182 ? 24.303 -1.905 -22.557 1.00 87.44 182 PRO A CA 1
ATOM 1297 C C . PRO A 1 182 ? 22.986 -1.963 -23.335 1.00 87.44 182 PRO A C 1
ATOM 1299 O O . PRO A 1 182 ? 22.442 -0.951 -23.788 1.00 87.44 182 PRO A O 1
ATOM 1302 N N . ARG A 1 183 ? 22.453 -3.176 -23.465 1.00 87.94 183 ARG A N 1
ATOM 1303 C CA . ARG A 1 183 ? 21.130 -3.441 -24.029 1.00 87.94 183 ARG A CA 1
ATOM 1304 C C . ARG A 1 183 ? 20.100 -3.568 -22.917 1.00 87.94 183 ARG A C 1
ATOM 1306 O O . ARG A 1 183 ? 19.085 -2.890 -22.961 1.00 87.94 183 ARG A O 1
ATOM 1313 N N . TYR A 1 184 ? 20.337 -4.414 -21.921 1.00 86.12 184 TYR A N 1
ATOM 1314 C CA . TYR A 1 184 ? 19.399 -4.580 -20.809 1.00 86.12 184 TYR A CA 1
ATOM 1315 C C . TYR A 1 184 ? 20.108 -5.008 -19.529 1.00 86.12 184 TYR A C 1
ATOM 1317 O O . TYR A 1 184 ? 21.136 -5.686 -19.561 1.00 86.12 184 TYR A O 1
ATOM 1325 N N . ALA A 1 185 ? 19.522 -4.627 -18.397 1.00 87.69 185 ALA A N 1
ATOM 1326 C CA . ALA A 1 185 ? 19.878 -5.126 -17.083 1.00 87.69 185 ALA A CA 1
ATOM 1327 C C . ALA A 1 185 ? 18.775 -6.053 -16.573 1.00 87.69 185 ALA A C 1
ATOM 1329 O O . ALA A 1 185 ? 17.610 -5.654 -16.485 1.00 87.69 185 ALA A O 1
ATOM 1330 N N . VAL A 1 186 ? 19.150 -7.279 -16.221 1.00 85.25 186 VAL A N 1
ATOM 1331 C CA . VAL A 1 186 ? 18.229 -8.293 -15.705 1.00 85.25 186 VAL A CA 1
ATOM 1332 C C . VAL A 1 186 ? 17.735 -7.893 -14.317 1.00 85.25 186 VAL A C 1
ATOM 1334 O O . VAL A 1 186 ? 18.530 -7.573 -13.431 1.00 85.25 186 VAL A O 1
ATOM 1337 N N . SER A 1 187 ? 16.418 -7.953 -14.120 1.00 87.06 187 SER A N 1
ATOM 1338 C CA . SER A 1 187 ? 15.795 -7.844 -12.800 1.00 87.06 187 SER A CA 1
ATOM 1339 C C . SER A 1 187 ? 15.617 -9.224 -12.157 1.00 87.06 187 SER A C 1
ATOM 1341 O O . SER A 1 187 ? 15.572 -10.236 -12.860 1.00 87.06 187 SER A O 1
ATOM 1343 N N . PRO A 1 188 ? 15.428 -9.308 -10.832 1.00 86.81 188 PRO A N 1
ATOM 1344 C CA . PRO A 1 188 ? 15.092 -10.574 -10.192 1.00 86.81 188 PRO A CA 1
ATOM 1345 C C . PRO A 1 188 ? 13.796 -11.207 -10.715 1.00 86.81 188 PRO A C 1
ATOM 1347 O O . PRO A 1 188 ? 13.729 -12.426 -10.894 1.00 86.81 188 PRO A O 1
ATOM 1350 N N . ALA A 1 189 ? 12.780 -10.387 -11.017 1.00 82.38 189 ALA A N 1
ATOM 1351 C CA . ALA A 1 189 ? 11.504 -10.873 -11.534 1.00 82.38 189 ALA A CA 1
ATOM 1352 C C . ALA A 1 189 ? 11.674 -11.593 -12.880 1.00 82.38 189 ALA A C 1
ATOM 1354 O O . ALA A 1 189 ? 11.117 -12.670 -13.082 1.00 82.38 189 ALA A O 1
ATOM 1355 N N . SER A 1 190 ? 12.502 -11.035 -13.767 1.00 77.88 190 SER A N 1
ATOM 1356 C CA . SER A 1 190 ? 12.778 -11.612 -15.083 1.00 77.88 190 SER A CA 1
ATOM 1357 C C . SER A 1 190 ? 13.769 -12.777 -15.023 1.00 77.88 190 SER A C 1
ATOM 1359 O O . SER A 1 190 ? 13.523 -13.800 -15.653 1.00 77.88 190 SER A O 1
ATOM 1361 N N . ALA A 1 191 ? 14.823 -12.702 -14.200 1.00 73.50 191 ALA A N 1
ATOM 1362 C CA . ALA A 1 191 ? 15.791 -13.793 -14.020 1.00 73.50 191 ALA A CA 1
ATOM 1363 C C . ALA A 1 191 ? 15.139 -15.124 -13.618 1.00 73.50 191 ALA A C 1
ATOM 1365 O O . ALA A 1 191 ? 15.587 -16.185 -14.049 1.00 73.50 191 ALA A O 1
ATOM 1366 N N . SER A 1 192 ? 14.074 -15.064 -12.813 1.00 61.38 192 SER A N 1
ATOM 1367 C CA . SER A 1 192 ? 13.335 -16.248 -12.361 1.00 61.38 192 SER A CA 1
ATOM 1368 C C . SER A 1 192 ? 12.493 -16.927 -13.454 1.00 61.38 192 SER A C 1
ATOM 1370 O O . SER A 1 192 ? 12.076 -18.070 -13.274 1.00 61.38 192 SER A O 1
ATOM 1372 N N . GLN A 1 193 ? 12.245 -16.244 -14.579 1.00 55.31 193 GLN A N 1
ATOM 1373 C CA . GLN A 1 193 ? 11.363 -16.693 -15.666 1.00 55.31 193 GLN A CA 1
ATOM 1374 C C . GLN A 1 193 ? 12.117 -17.128 -16.936 1.00 55.31 193 GLN A C 1
ATOM 1376 O O . GLN A 1 193 ? 11.514 -17.693 -17.849 1.00 55.31 193 GLN A O 1
ATOM 1381 N N . VAL A 1 194 ? 13.431 -16.900 -17.004 1.00 55.50 194 VAL A N 1
ATOM 1382 C CA . VAL A 1 194 ? 14.258 -17.214 -18.178 1.00 55.50 194 VAL A CA 1
ATOM 1383 C C . VAL A 1 194 ? 14.562 -18.718 -18.230 1.00 55.50 194 VAL A C 1
ATOM 1385 O O . VAL A 1 194 ? 15.164 -19.277 -17.313 1.00 55.50 194 VAL A O 1
ATOM 1388 N N . THR A 1 195 ? 14.157 -19.388 -19.314 1.00 47.56 195 THR A N 1
ATOM 1389 C CA . THR A 1 195 ? 14.367 -20.841 -19.521 1.00 47.56 195 THR A CA 1
ATOM 1390 C C . THR A 1 195 ? 15.483 -21.171 -20.522 1.00 47.56 195 THR A C 1
ATOM 1392 O O . THR A 1 195 ? 15.877 -22.333 -20.640 1.00 47.56 195 THR A O 1
ATOM 1395 N N . VAL A 1 196 ? 16.021 -20.177 -21.234 1.00 44.22 196 VAL A N 1
ATOM 1396 C CA . VAL A 1 196 ? 17.007 -20.312 -22.329 1.00 44.22 196 VAL A CA 1
ATOM 1397 C C . VAL A 1 196 ? 17.991 -19.116 -22.245 1.00 44.22 196 VAL A C 1
ATOM 1399 O O . VAL A 1 196 ? 17.605 -18.107 -21.673 1.00 44.22 196 VAL A O 1
ATOM 1402 N N . PRO A 1 197 ? 19.266 -19.190 -22.702 1.00 49.28 197 PRO A N 1
ATOM 1403 C CA . PRO A 1 197 ? 20.318 -18.225 -22.341 1.00 49.28 197 PRO A CA 1
ATOM 1404 C C . PRO A 1 197 ? 19.941 -16.736 -22.476 1.00 49.28 197 PRO A C 1
ATOM 1406 O O . PRO A 1 197 ? 19.269 -16.358 -23.432 1.00 49.28 197 PRO A O 1
ATOM 1409 N N . PRO A 1 198 ? 20.463 -15.888 -21.572 1.00 52.84 198 PRO A N 1
ATOM 1410 C CA . PRO A 1 198 ? 21.893 -15.555 -21.614 1.00 52.84 198 PRO A CA 1
ATOM 1411 C C . PRO A 1 198 ? 22.773 -16.393 -20.679 1.00 52.84 198 PRO A C 1
ATOM 1413 O O . PRO A 1 198 ? 23.997 -16.389 -20.794 1.00 52.84 198 PRO A O 1
ATOM 1416 N N . PHE A 1 199 ? 22.155 -17.159 -19.786 1.00 58.56 199 PHE A N 1
ATOM 1417 C CA . PHE A 1 199 ? 22.826 -18.098 -18.898 1.00 58.56 199 PHE A CA 1
ATOM 1418 C C . PHE A 1 199 ? 23.028 -19.432 -19.640 1.00 58.56 199 PHE A C 1
ATOM 1420 O O . PHE A 1 199 ? 22.034 -20.076 -19.987 1.00 58.56 199 PHE A O 1
ATOM 1427 N N . PRO A 1 200 ? 24.268 -19.848 -19.975 1.00 51.31 200 PRO A N 1
ATOM 1428 C CA . PRO A 1 200 ? 24.503 -21.123 -20.649 1.00 51.31 200 PRO A CA 1
ATOM 1429 C C . PRO A 1 200 ? 23.801 -22.266 -19.909 1.00 51.31 200 PRO A C 1
ATOM 1431 O O . PRO A 1 200 ? 23.753 -22.289 -18.683 1.00 51.31 200 PRO A O 1
ATOM 1434 N N . SER A 1 201 ? 23.257 -23.236 -20.645 1.00 46.50 201 SER A N 1
ATOM 1435 C CA . SER A 1 201 ? 22.577 -24.392 -20.050 1.00 46.50 201 SER A CA 1
ATOM 1436 C C . SER A 1 201 ? 23.448 -25.029 -18.954 1.00 46.50 201 SER A C 1
ATOM 1438 O O . SER A 1 201 ? 24.516 -25.564 -19.259 1.00 46.50 201 SER A O 1
ATOM 1440 N N . GLY A 1 202 ? 23.007 -24.950 -17.694 1.00 50.44 202 GLY A N 1
ATOM 1441 C CA . GLY A 1 202 ? 23.751 -25.432 -16.524 1.00 50.44 202 GLY A CA 1
ATOM 1442 C C . GLY A 1 202 ? 24.373 -24.357 -15.618 1.00 50.44 202 GLY A C 1
ATOM 1443 O O . GLY A 1 202 ? 24.932 -24.727 -14.588 1.00 50.44 202 GLY A O 1
ATOM 1444 N N . SER A 1 203 ? 24.279 -23.060 -15.937 1.00 56.31 203 SER A N 1
ATOM 1445 C CA . SER A 1 203 ? 24.625 -21.984 -14.991 1.00 56.31 203 SER A CA 1
ATOM 1446 C C . SER A 1 203 ? 23.450 -21.623 -14.081 1.00 56.31 203 SER A C 1
ATOM 1448 O O . SER A 1 203 ? 22.306 -21.571 -14.530 1.00 56.31 203 SER A O 1
ATOM 1450 N N . THR A 1 204 ? 23.738 -21.346 -12.809 1.00 61.28 204 THR A N 1
ATOM 1451 C CA . THR A 1 204 ? 22.755 -20.860 -11.833 1.00 61.28 204 THR A CA 1
ATOM 1452 C C . THR A 1 204 ? 22.288 -19.452 -12.225 1.00 61.28 204 THR A C 1
ATOM 1454 O O . THR A 1 204 ? 23.149 -18.608 -12.493 1.00 61.28 204 THR A O 1
ATOM 1457 N N . PRO A 1 205 ? 20.970 -19.170 -12.272 1.00 71.06 205 PRO A N 1
ATOM 1458 C CA . PRO A 1 205 ? 20.486 -17.813 -12.507 1.00 71.06 205 PRO A CA 1
ATOM 1459 C C . PRO A 1 205 ? 21.016 -16.873 -11.411 1.00 71.06 205 PRO A C 1
ATOM 1461 O O . PRO A 1 205 ? 21.205 -17.313 -10.275 1.00 71.06 205 PRO A O 1
ATOM 1464 N N . PRO A 1 206 ? 21.279 -15.594 -11.732 1.00 76.81 206 PRO A N 1
ATOM 1465 C CA . PRO A 1 206 ? 21.861 -14.651 -10.779 1.00 76.81 206 PRO A CA 1
ATOM 1466 C C . PRO A 1 206 ? 20.948 -14.398 -9.583 1.00 76.81 206 PRO A C 1
ATOM 1468 O O . PRO A 1 206 ? 21.436 -14.248 -8.473 1.00 76.81 206 PRO A O 1
ATOM 1471 N N . PHE A 1 207 ? 19.640 -14.383 -9.827 1.00 84.00 207 PHE A N 1
ATOM 1472 C CA . PHE A 1 207 ? 18.616 -14.289 -8.803 1.00 84.00 207 PHE A CA 1
ATOM 1473 C C . PHE A 1 207 ? 17.822 -15.583 -8.799 1.00 84.00 207 PHE A C 1
ATOM 1475 O O . PHE A 1 207 ? 17.391 -16.068 -9.849 1.00 84.00 207 PHE A O 1
ATOM 1482 N N . SER A 1 208 ? 17.620 -16.142 -7.617 1.00 84.94 208 SER A N 1
ATOM 1483 C CA . SER A 1 208 ? 16.932 -17.409 -7.447 1.00 84.94 208 SER A CA 1
ATOM 1484 C C . SER A 1 208 ? 16.061 -17.391 -6.192 1.00 84.94 208 SER A C 1
ATOM 1486 O O . SER A 1 208 ? 16.403 -16.736 -5.208 1.00 84.94 208 SER A O 1
ATOM 1488 N N . PRO A 1 209 ? 14.961 -18.165 -6.151 1.00 88.12 209 PRO A N 1
ATOM 1489 C CA . PRO A 1 209 ? 14.230 -18.369 -4.903 1.00 88.12 209 PRO A CA 1
ATOM 1490 C C . PRO A 1 209 ? 15.145 -18.851 -3.764 1.00 88.12 209 PRO A C 1
ATOM 1492 O O . PRO A 1 209 ? 14.957 -18.460 -2.615 1.00 88.12 209 PRO A O 1
ATOM 1495 N N . SER A 1 210 ? 16.184 -19.645 -4.065 1.00 88.88 210 SER A N 1
ATOM 1496 C CA . SER A 1 210 ? 17.101 -20.153 -3.039 1.00 88.88 210 SER A CA 1
ATOM 1497 C C . SER A 1 210 ? 17.858 -19.070 -2.274 1.00 88.88 210 SER A C 1
ATOM 1499 O O . SER A 1 210 ? 18.221 -19.331 -1.125 1.00 88.88 210 SER A O 1
ATOM 1501 N N . ASP A 1 211 ? 18.020 -17.871 -2.841 1.00 88.94 211 ASP A N 1
ATOM 1502 C CA . ASP A 1 211 ? 18.675 -16.736 -2.181 1.00 88.94 211 ASP A CA 1
ATOM 1503 C C . ASP A 1 211 ? 17.983 -16.417 -0.843 1.00 88.94 211 ASP A C 1
ATOM 1505 O O . ASP A 1 211 ? 18.638 -16.143 0.161 1.00 88.94 211 ASP A O 1
ATOM 1509 N N . TRP A 1 212 ? 16.658 -16.571 -0.790 1.00 92.00 212 TRP A N 1
ATOM 1510 C CA . TRP A 1 212 ? 15.824 -16.249 0.368 1.00 92.00 212 TRP A CA 1
ATOM 1511 C C . TRP A 1 212 ? 15.762 -17.343 1.437 1.00 92.00 212 TRP A C 1
ATOM 1513 O O . TRP A 1 212 ? 15.274 -17.088 2.538 1.00 92.00 212 TRP A O 1
ATOM 1523 N N . THR A 1 213 ? 16.253 -18.554 1.148 1.00 92.38 213 THR A N 1
ATOM 1524 C CA . THR A 1 213 ? 16.059 -19.738 2.009 1.00 92.38 213 THR A CA 1
ATOM 1525 C C . THR A 1 213 ? 16.552 -19.501 3.432 1.00 92.38 213 THR A C 1
ATOM 1527 O O . THR A 1 213 ? 15.830 -19.766 4.388 1.00 92.38 213 THR A O 1
ATOM 1530 N N . SER A 1 214 ? 17.764 -18.958 3.587 1.00 91.69 214 SER A N 1
ATOM 1531 C CA . SER A 1 214 ? 18.353 -18.705 4.907 1.00 91.69 214 SER A CA 1
ATOM 1532 C C . SER A 1 214 ? 17.557 -17.679 5.708 1.00 91.69 214 SER A C 1
ATOM 1534 O O . SER A 1 214 ? 17.437 -17.814 6.922 1.00 91.69 214 SER A O 1
ATOM 1536 N N . TYR A 1 215 ? 17.005 -16.664 5.038 1.00 92.50 215 TYR A N 1
ATOM 1537 C CA . TYR A 1 215 ? 16.201 -15.637 5.692 1.00 92.50 215 TYR A CA 1
ATOM 1538 C C . TYR A 1 215 ? 14.831 -16.181 6.099 1.00 92.50 215 TYR A C 1
ATOM 1540 O O . TYR A 1 215 ? 14.431 -16.013 7.248 1.00 92.50 215 TYR A O 1
ATOM 1548 N N . ILE A 1 216 ? 14.154 -16.913 5.211 1.00 93.62 216 ILE A N 1
ATOM 1549 C CA . ILE A 1 216 ? 12.875 -17.571 5.507 1.00 93.62 216 ILE A CA 1
ATOM 1550 C C . ILE A 1 216 ? 13.023 -18.576 6.658 1.00 93.62 216 ILE A C 1
ATOM 1552 O O . ILE A 1 216 ? 12.190 -18.589 7.563 1.00 93.62 216 ILE A O 1
ATOM 1556 N N . ALA A 1 217 ? 14.115 -19.347 6.682 1.00 92.19 217 ALA A N 1
ATOM 1557 C CA . ALA A 1 217 ? 14.389 -20.340 7.719 1.00 92.19 217 ALA A CA 1
ATOM 1558 C C . ALA A 1 217 ? 14.463 -19.744 9.138 1.00 92.19 217 ALA A C 1
ATOM 1560 O O . ALA A 1 217 ? 14.191 -20.448 10.111 1.00 92.19 217 ALA A O 1
ATOM 1561 N N . THR A 1 218 ? 14.773 -18.447 9.285 1.00 90.75 218 THR A N 1
ATOM 1562 C CA . THR A 1 218 ? 14.752 -17.772 10.599 1.00 90.75 218 THR A CA 1
ATOM 1563 C C . THR A 1 218 ? 13.358 -17.741 11.236 1.00 90.75 218 THR A C 1
ATOM 1565 O O . THR A 1 218 ? 13.244 -17.619 12.456 1.00 90.75 218 THR A O 1
ATOM 1568 N N . PHE A 1 219 ? 12.305 -17.925 10.433 1.00 91.56 219 PHE A N 1
ATOM 1569 C CA . PHE A 1 219 ? 10.913 -17.932 10.877 1.00 91.56 219 PHE A CA 1
ATOM 1570 C C . PHE A 1 219 ? 10.328 -19.345 11.034 1.00 91.56 219 PHE A C 1
ATOM 1572 O O . PHE A 1 219 ? 9.178 -19.486 11.441 1.00 91.56 219 PHE A O 1
ATOM 1579 N N . GLU A 1 220 ? 11.098 -20.406 10.767 1.00 91.56 220 GLU A N 1
ATOM 1580 C CA . GLU A 1 220 ? 10.641 -21.805 10.860 1.00 91.56 220 GLU A CA 1
ATOM 1581 C C . GLU A 1 220 ? 10.684 -22.387 12.291 1.00 91.56 220 GLU A C 1
ATOM 1583 O O . GLU A 1 220 ? 10.684 -23.603 12.487 1.00 91.56 220 GLU A O 1
ATOM 1588 N N . SER A 1 221 ? 10.716 -21.542 13.326 1.00 78.56 221 SER A N 1
ATOM 1589 C CA . SER A 1 221 ? 10.733 -21.984 14.727 1.00 78.56 221 SER A CA 1
ATOM 1590 C C . SER A 1 221 ? 9.543 -21.441 15.513 1.00 78.56 221 SER A C 1
ATOM 1592 O O . SER A 1 221 ? 9.033 -20.361 15.230 1.00 78.56 221 SER A O 1
ATOM 1594 N N . THR A 1 222 ? 9.104 -22.181 16.534 1.00 60.53 222 THR A N 1
ATOM 1595 C CA . THR A 1 222 ? 8.027 -21.743 17.440 1.00 60.53 222 THR A CA 1
ATOM 1596 C C . THR A 1 222 ? 8.421 -20.553 18.316 1.00 60.53 222 THR A C 1
ATOM 1598 O O . THR A 1 222 ? 7.537 -19.893 18.851 1.00 60.53 222 THR A O 1
ATOM 1601 N N . ASP A 1 223 ? 9.726 -20.286 18.444 1.00 56.66 223 ASP A N 1
ATOM 1602 C CA . ASP A 1 223 ? 10.298 -19.179 19.218 1.00 56.66 223 ASP A CA 1
ATOM 1603 C C . ASP A 1 223 ? 10.654 -17.964 18.336 1.00 56.66 223 ASP A C 1
ATOM 1605 O O . ASP A 1 223 ? 11.174 -16.965 18.838 1.00 56.66 223 ASP A O 1
ATOM 1609 N N . ALA A 1 224 ? 10.405 -18.032 17.022 1.00 61.72 224 ALA A N 1
ATOM 1610 C CA . ALA A 1 224 ? 10.612 -16.901 16.125 1.00 61.72 224 ALA A CA 1
ATOM 1611 C C . ALA A 1 224 ? 9.655 -15.756 16.485 1.00 61.72 224 ALA A C 1
ATOM 1613 O O . ALA A 1 224 ? 8.502 -15.986 16.859 1.00 61.72 224 ALA A O 1
ATOM 1614 N N . ALA A 1 225 ? 10.124 -14.513 16.346 1.00 63.81 225 ALA A N 1
ATOM 1615 C CA . ALA A 1 225 ? 9.265 -13.348 16.512 1.00 63.81 225 ALA A CA 1
ATOM 1616 C C . ALA A 1 225 ? 8.056 -13.471 15.569 1.00 63.81 225 ALA A C 1
ATOM 1618 O O . ALA A 1 225 ? 8.215 -13.645 14.359 1.00 63.81 225 ALA A O 1
ATOM 1619 N N . ALA A 1 226 ? 6.848 -13.422 16.133 1.00 80.19 226 ALA A N 1
ATOM 1620 C CA . ALA A 1 226 ? 5.626 -13.550 15.355 1.00 80.19 226 ALA A CA 1
ATOM 1621 C C . ALA A 1 226 ? 5.503 -12.350 14.407 1.00 80.19 226 ALA A C 1
ATOM 1623 O O . ALA A 1 226 ? 5.376 -11.211 14.856 1.00 80.19 226 ALA A O 1
ATOM 1624 N N . LEU A 1 227 ? 5.534 -12.608 13.097 1.00 92.50 227 LEU A N 1
ATOM 1625 C CA . LEU A 1 227 ? 5.281 -11.572 12.099 1.00 92.50 227 LEU A CA 1
ATOM 1626 C C . LEU A 1 227 ? 3.791 -11.252 12.091 1.00 92.50 227 LEU A C 1
ATOM 1628 O O . LEU A 1 227 ? 2.962 -12.154 11.937 1.00 92.50 227 LEU A O 1
ATOM 1632 N N . ALA A 1 228 ? 3.451 -9.976 12.222 1.00 93.12 228 ALA A N 1
ATOM 1633 C CA . ALA A 1 228 ? 2.080 -9.506 12.262 1.00 93.12 228 ALA A CA 1
ATOM 1634 C C . ALA A 1 228 ? 1.832 -8.428 11.203 1.00 93.12 228 ALA A C 1
ATOM 1636 O O . ALA A 1 228 ? 2.619 -7.501 10.999 1.00 93.12 228 ALA A O 1
ATOM 1637 N N . MET A 1 229 ? 0.705 -8.564 10.512 1.00 93.56 229 MET A N 1
ATOM 1638 C CA . MET A 1 229 ? 0.299 -7.690 9.420 1.00 93.56 229 MET A CA 1
ATOM 1639 C C . MET A 1 229 ? -1.130 -7.232 9.654 1.00 93.56 229 MET A C 1
ATOM 1641 O O . MET A 1 229 ? -2.004 -8.048 9.939 1.00 93.56 229 MET A O 1
ATOM 1645 N N . ALA A 1 230 ? -1.385 -5.943 9.497 1.00 92.75 230 ALA A N 1
ATOM 1646 C CA . ALA A 1 230 ? -2.724 -5.386 9.483 1.00 92.75 230 ALA A CA 1
ATOM 1647 C C . ALA A 1 230 ? -2.852 -4.290 8.423 1.00 92.75 230 ALA A C 1
ATOM 1649 O O . ALA A 1 230 ? -1.868 -3.644 8.060 1.00 92.75 230 ALA A O 1
ATOM 1650 N N . GLY A 1 231 ? -4.060 -4.092 7.913 1.00 90.81 231 GLY A N 1
ATOM 1651 C CA . GLY A 1 231 ? -4.336 -3.076 6.906 1.00 90.81 231 GLY A CA 1
ATOM 1652 C C . GLY A 1 231 ? -5.757 -3.160 6.376 1.00 90.81 231 GLY A C 1
ATOM 1653 O O . GLY A 1 231 ? -6.615 -3.845 6.936 1.00 90.81 231 GLY A O 1
ATOM 1654 N N . PHE A 1 232 ? -5.993 -2.468 5.268 1.00 86.94 232 PHE A N 1
ATOM 1655 C CA . PHE A 1 232 ? -7.287 -2.392 4.608 1.00 86.94 232 PHE A CA 1
ATOM 1656 C C . PHE A 1 232 ? -7.165 -2.843 3.153 1.00 86.94 232 PHE A C 1
ATOM 1658 O O . PHE A 1 232 ? -6.243 -2.460 2.432 1.00 86.94 232 PHE A O 1
ATOM 1665 N N . PHE A 1 233 ? -8.101 -3.678 2.715 1.00 87.12 233 PHE A N 1
ATOM 1666 C CA . PHE A 1 233 ? -8.335 -3.955 1.305 1.00 87.12 233 PHE A CA 1
ATOM 1667 C C . PHE A 1 233 ? -9.418 -3.006 0.799 1.00 87.12 233 PHE A C 1
ATOM 1669 O O . PHE A 1 233 ? -10.495 -2.939 1.390 1.00 87.12 233 PHE A O 1
ATOM 1676 N N . ASN A 1 234 ? -9.147 -2.301 -0.298 1.00 79.56 234 ASN A N 1
ATOM 1677 C CA . ASN A 1 234 ? -10.037 -1.264 -0.833 1.00 79.56 234 ASN A CA 1
ATOM 1678 C C . ASN A 1 234 ? -11.232 -1.812 -1.629 1.00 79.56 234 ASN A C 1
ATOM 1680 O O . ASN A 1 234 ? -12.097 -1.038 -2.031 1.00 79.56 234 ASN A O 1
ATOM 1684 N N . GLY A 1 235 ? -11.310 -3.131 -1.818 1.00 81.12 235 GLY A N 1
ATOM 1685 C CA . GLY A 1 235 ? -12.286 -3.753 -2.705 1.00 81.12 235 GLY A CA 1
ATOM 1686 C C . GLY A 1 235 ? -11.830 -3.673 -4.159 1.00 81.12 235 GLY A C 1
ATOM 1687 O O . GLY A 1 235 ? -11.353 -2.636 -4.616 1.00 81.12 235 GLY A O 1
ATOM 1688 N N . ALA A 1 236 ? -11.931 -4.784 -4.878 1.00 81.81 236 ALA A N 1
ATOM 1689 C CA . ALA A 1 236 ? -11.525 -4.874 -6.277 1.00 81.81 236 ALA A CA 1
ATOM 1690 C C . ALA A 1 236 ? -12.124 -6.129 -6.931 1.00 81.81 236 ALA A C 1
ATOM 1692 O O . ALA A 1 236 ? -12.457 -7.084 -6.216 1.00 81.81 236 ALA A O 1
ATOM 1693 N N . PRO A 1 237 ? -12.248 -6.156 -8.270 1.00 82.06 237 PRO A N 1
ATOM 1694 C CA . PRO A 1 237 ? -12.493 -7.392 -8.989 1.00 82.06 237 PRO A CA 1
ATOM 1695 C C . PRO A 1 237 ? -11.214 -8.238 -9.038 1.00 82.06 237 PRO A C 1
ATOM 1697 O O . PRO A 1 237 ? -10.118 -7.717 -9.269 1.00 82.06 237 PRO A O 1
ATOM 1700 N N . ASP A 1 238 ? -11.364 -9.546 -8.842 1.00 84.50 238 ASP A N 1
ATOM 1701 C CA . ASP A 1 238 ? -10.287 -10.511 -9.046 1.00 84.50 238 ASP A CA 1
ATOM 1702 C C . ASP A 1 238 ? -10.040 -10.800 -10.541 1.00 84.50 238 ASP A C 1
ATOM 1704 O O . ASP A 1 238 ? -10.688 -10.248 -11.434 1.00 84.50 238 ASP A O 1
ATOM 1708 N N . ALA A 1 239 ? -9.101 -11.707 -10.830 1.00 80.50 239 ALA A N 1
ATOM 1709 C CA . ALA A 1 239 ? -8.764 -12.113 -12.198 1.00 80.50 239 ALA A CA 1
ATOM 1710 C C . ALA A 1 239 ? -9.922 -12.797 -12.956 1.00 80.50 239 ALA A C 1
ATOM 1712 O O . ALA A 1 239 ? -9.884 -12.878 -14.182 1.00 80.50 239 ALA A O 1
ATOM 1713 N N . ASN A 1 240 ? -10.950 -13.273 -12.248 1.00 77.88 240 ASN A N 1
ATOM 1714 C CA . ASN A 1 240 ? -12.155 -13.862 -12.830 1.00 77.88 240 ASN A CA 1
ATOM 1715 C C . ASN A 1 240 ? -13.274 -12.819 -13.021 1.00 77.88 240 ASN A C 1
ATOM 1717 O O . ASN A 1 240 ? -14.381 -13.174 -13.430 1.00 77.88 240 ASN A O 1
ATOM 1721 N N . GLY A 1 241 ? -13.010 -11.543 -12.715 1.00 76.50 241 GLY A N 1
ATOM 1722 C CA . GLY A 1 241 ? -13.995 -10.464 -12.755 1.00 76.50 241 GLY A CA 1
ATOM 1723 C C . GLY A 1 241 ? -14.977 -10.484 -11.580 1.00 76.50 241 GLY A C 1
ATOM 1724 O O . GLY A 1 241 ? -16.017 -9.832 -11.647 1.00 76.50 241 GLY A O 1
ATOM 1725 N N . ILE A 1 242 ? -14.684 -11.231 -10.511 1.00 80.56 242 ILE A N 1
ATOM 1726 C CA . ILE A 1 242 ? -15.531 -11.306 -9.322 1.00 80.56 242 ILE A CA 1
ATOM 1727 C C . ILE A 1 242 ? -15.136 -10.203 -8.351 1.00 80.56 242 ILE A C 1
ATOM 1729 O O . ILE A 1 242 ? -14.011 -10.153 -7.861 1.00 80.56 242 ILE A O 1
ATOM 1733 N N . TRP A 1 243 ? -16.085 -9.323 -8.035 1.00 82.62 243 TRP A N 1
ATOM 1734 C CA . TRP A 1 243 ? -15.869 -8.273 -7.046 1.00 82.62 243 TRP A CA 1
ATOM 1735 C C . TRP A 1 243 ? -15.746 -8.843 -5.625 1.00 82.62 243 TRP A C 1
ATOM 1737 O O . TRP A 1 243 ? -16.599 -9.606 -5.148 1.00 82.62 243 TRP A O 1
ATOM 1747 N N . HIS A 1 244 ? -14.700 -8.415 -4.926 1.00 84.31 244 HIS A N 1
ATOM 1748 C CA . HIS A 1 244 ? -14.502 -8.627 -3.499 1.00 84.31 244 HIS A CA 1
ATOM 1749 C C . HIS A 1 244 ? -14.733 -7.309 -2.768 1.00 84.31 244 HIS A C 1
ATOM 1751 O O . HIS A 1 244 ? -14.157 -6.279 -3.124 1.00 84.31 244 HIS A O 1
ATOM 1757 N N . ASN A 1 245 ? -15.599 -7.333 -1.754 1.00 80.00 245 ASN A N 1
ATOM 1758 C CA . ASN A 1 245 ? -15.875 -6.143 -0.963 1.00 80.00 245 ASN A CA 1
ATOM 1759 C C . ASN A 1 245 ? -14.635 -5.752 -0.148 1.00 80.00 245 ASN A C 1
ATOM 1761 O O . ASN A 1 245 ? -13.798 -6.578 0.210 1.00 80.00 245 ASN A O 1
ATOM 1765 N N . GLN A 1 246 ? -14.528 -4.462 0.136 1.00 80.00 246 GLN A N 1
ATOM 1766 C CA . GLN A 1 246 ? -13.482 -3.931 0.991 1.00 80.00 246 GLN A CA 1
ATOM 1767 C C . GLN A 1 246 ? -13.575 -4.455 2.428 1.00 80.00 246 GLN A C 1
ATOM 1769 O O . GLN A 1 246 ? -14.660 -4.789 2.906 1.00 80.00 246 GLN A O 1
ATOM 1774 N N . GLY A 1 247 ? -12.450 -4.475 3.141 1.00 82.31 247 GLY A N 1
ATOM 1775 C CA . GLY A 1 247 ? -12.421 -4.938 4.525 1.00 82.31 247 GLY A CA 1
ATOM 1776 C C . GLY A 1 247 ? -11.063 -4.780 5.195 1.00 82.31 247 GLY A C 1
ATOM 1777 O O . GLY A 1 247 ? -10.021 -4.723 4.542 1.00 82.31 247 GLY A O 1
ATOM 1778 N N . PHE A 1 248 ? -11.082 -4.716 6.521 1.00 88.44 248 PHE A N 1
ATOM 1779 C CA . PHE A 1 248 ? -9.884 -4.762 7.349 1.00 88.44 248 PHE A CA 1
ATOM 1780 C C . PHE A 1 248 ? -9.349 -6.188 7.470 1.00 88.44 248 PHE A C 1
ATOM 1782 O O . PHE A 1 248 ? -10.109 -7.149 7.639 1.00 88.44 248 PHE A O 1
ATOM 1789 N N . TYR A 1 249 ? -8.028 -6.317 7.445 1.00 91.94 249 TYR A N 1
ATOM 1790 C CA . TYR A 1 249 ? -7.340 -7.556 7.759 1.00 91.94 249 TYR A CA 1
ATOM 1791 C C . TYR A 1 249 ? -6.376 -7.364 8.926 1.00 91.94 249 TYR A C 1
ATOM 1793 O O . TYR A 1 249 ? -5.700 -6.344 9.032 1.00 91.94 249 TYR A O 1
ATOM 1801 N N . SER A 1 250 ? -6.271 -8.386 9.771 1.00 93.69 250 SER A N 1
ATOM 1802 C CA . SER A 1 250 ? -5.199 -8.537 10.753 1.00 93.69 250 SER A CA 1
ATOM 1803 C C . SER A 1 250 ? -4.800 -10.004 10.815 1.00 93.69 250 SER A C 1
ATOM 1805 O O . SER A 1 250 ? -5.650 -10.861 11.047 1.00 93.69 250 SER A O 1
ATOM 1807 N N . TYR A 1 251 ? -3.531 -10.295 10.546 1.00 96.19 251 TYR A N 1
ATOM 1808 C CA . TYR A 1 251 ? -2.996 -11.640 10.377 1.00 96.19 251 TYR A CA 1
ATOM 1809 C C . TYR A 1 251 ? -1.670 -11.802 11.112 1.00 96.19 251 TYR A C 1
ATOM 1811 O O . TYR A 1 251 ? -0.860 -10.877 11.161 1.00 96.19 251 TYR A O 1
ATOM 1819 N N . ALA A 1 252 ? -1.428 -13.008 11.618 1.00 94.69 252 ALA A N 1
ATOM 1820 C CA . ALA A 1 252 ? -0.137 -13.416 12.162 1.00 94.69 252 ALA A CA 1
ATOM 1821 C C . ALA A 1 252 ? 0.422 -14.612 11.383 1.00 94.69 252 ALA A C 1
ATOM 1823 O O . ALA A 1 252 ? -0.324 -15.541 11.052 1.00 94.69 252 ALA A O 1
ATOM 1824 N N . LEU A 1 253 ? 1.726 -14.588 11.106 1.00 94.50 253 LEU A N 1
ATOM 1825 C CA . LEU A 1 253 ? 2.458 -15.714 10.537 1.00 94.50 253 LEU A CA 1
ATOM 1826 C C . LEU A 1 253 ? 2.816 -16.712 11.642 1.00 94.50 253 LEU A C 1
ATOM 1828 O O . LEU A 1 253 ? 3.250 -16.339 12.729 1.00 94.50 253 LEU A O 1
ATOM 1832 N N . SER A 1 254 ? 2.671 -17.995 11.340 1.00 92.56 254 SER A N 1
ATOM 1833 C CA . SER A 1 254 ? 3.122 -19.099 12.188 1.00 92.56 254 SER A CA 1
ATOM 1834 C C . SER A 1 254 ? 3.676 -20.214 11.314 1.00 92.56 254 SER A C 1
ATOM 1836 O O . SER A 1 254 ? 3.195 -20.399 10.198 1.00 92.56 254 SER A O 1
ATOM 1838 N N . TYR A 1 255 ? 4.660 -20.960 11.809 1.00 93.56 255 TYR A N 1
ATOM 1839 C CA . TYR A 1 255 ? 5.184 -22.139 11.124 1.00 93.56 255 TYR A CA 1
ATOM 1840 C C . TYR A 1 255 ? 4.635 -23.419 11.755 1.00 93.56 255 TYR A C 1
ATOM 1842 O O . TYR A 1 255 ? 4.676 -23.594 12.974 1.00 93.56 255 TYR A O 1
ATOM 1850 N N . ASP A 1 256 ? 4.124 -24.322 10.924 1.00 92.25 256 ASP A N 1
ATOM 1851 C CA . ASP A 1 256 ? 3.735 -25.667 11.327 1.00 92.25 256 ASP A CA 1
ATOM 1852 C C . ASP A 1 256 ? 4.786 -26.675 10.857 1.00 92.25 256 ASP A C 1
ATOM 1854 O O . ASP A 1 256 ? 4.804 -27.106 9.703 1.00 92.25 256 ASP A O 1
ATOM 1858 N N . ALA A 1 257 ? 5.635 -27.102 11.791 1.00 91.12 257 ALA A N 1
ATOM 1859 C CA . ALA A 1 257 ? 6.699 -28.067 11.534 1.00 91.12 257 ALA A CA 1
ATOM 1860 C C . ALA A 1 257 ? 6.192 -29.463 11.121 1.00 91.12 257 ALA A C 1
ATOM 1862 O O . ALA A 1 257 ? 6.961 -30.239 10.559 1.00 91.12 257 ALA A O 1
ATOM 1863 N N . LYS A 1 258 ? 4.924 -29.817 11.387 1.00 90.44 258 LYS A N 1
ATOM 1864 C CA . LYS A 1 258 ? 4.371 -31.123 10.977 1.00 90.44 258 LYS A CA 1
ATOM 1865 C C . LYS A 1 258 ? 4.061 -31.168 9.489 1.00 90.44 258 LYS A C 1
ATOM 1867 O O . LYS A 1 258 ? 4.174 -32.227 8.877 1.00 90.44 258 LYS A O 1
ATOM 1872 N N . THR A 1 259 ? 3.631 -30.037 8.938 1.00 90.19 259 THR A N 1
ATOM 1873 C CA . THR A 1 259 ? 3.287 -29.895 7.521 1.00 90.19 259 THR A CA 1
ATOM 1874 C C . THR A 1 259 ? 4.372 -29.169 6.726 1.00 90.19 259 THR A C 1
ATOM 1876 O O . THR A 1 259 ? 4.286 -29.128 5.503 1.00 90.19 259 THR A O 1
ATOM 1879 N N . SER A 1 260 ? 5.398 -28.632 7.399 1.00 93.44 260 SER A N 1
ATOM 1880 C CA . SER A 1 260 ? 6.454 -27.790 6.818 1.00 93.44 260 SER A CA 1
ATOM 1881 C C . SER A 1 260 ? 5.879 -26.610 6.032 1.00 93.44 260 SER A C 1
ATOM 1883 O O . SER A 1 260 ? 6.303 -26.309 4.915 1.00 93.44 260 SER A O 1
ATOM 1885 N N . THR A 1 261 ? 4.870 -25.955 6.610 1.00 94.06 261 THR A N 1
ATOM 1886 C CA . THR A 1 261 ? 4.184 -24.819 5.986 1.00 94.06 261 THR A CA 1
ATOM 1887 C C . THR A 1 261 ? 4.062 -23.637 6.928 1.00 94.06 261 THR A C 1
ATOM 1889 O O . THR A 1 261 ? 3.970 -23.782 8.148 1.00 94.06 261 THR A O 1
ATOM 1892 N N . PHE A 1 262 ? 4.025 -22.450 6.339 1.00 95.50 262 PHE A N 1
ATOM 1893 C CA . PHE A 1 262 ? 3.600 -21.247 7.017 1.00 95.50 262 PHE A CA 1
ATOM 1894 C C . PHE A 1 262 ? 2.090 -21.066 6.897 1.00 95.50 262 PHE A C 1
ATOM 1896 O O . PHE A 1 262 ? 1.483 -21.320 5.853 1.00 95.50 262 PHE A O 1
ATOM 1903 N N . TRP A 1 263 ? 1.510 -20.548 7.971 1.00 95.81 263 TRP A N 1
ATOM 1904 C CA . TRP A 1 263 ? 0.114 -20.171 8.068 1.00 95.81 263 TRP A CA 1
ATOM 1905 C C . TRP A 1 263 ? -0.002 -18.705 8.447 1.00 95.81 263 TRP A C 1
ATOM 1907 O O . TRP A 1 263 ? 0.347 -18.331 9.571 1.00 95.81 263 TRP A O 1
ATOM 1917 N N . LEU A 1 264 ? -0.579 -17.902 7.557 1.00 96.75 264 LEU A N 1
ATOM 1918 C CA . LEU A 1 264 ? -1.149 -16.614 7.935 1.00 96.75 264 LEU A CA 1
ATOM 1919 C C . LEU A 1 264 ? -2.544 -16.876 8.496 1.00 96.75 264 LEU A C 1
ATOM 1921 O O . LEU A 1 264 ? -3.413 -17.413 7.809 1.00 96.75 264 LEU A O 1
ATOM 1925 N N . SER A 1 265 ? -2.749 -16.528 9.761 1.00 96.50 265 SER A N 1
ATOM 1926 C CA . SER A 1 265 ? -4.020 -16.758 10.456 1.00 96.50 265 SER A CA 1
ATOM 1927 C C . SER A 1 265 ? -4.680 -15.434 10.810 1.00 96.50 265 SER A C 1
ATOM 1929 O O . SER A 1 265 ? -3.995 -14.592 11.396 1.00 96.50 265 SER A O 1
ATOM 1931 N N . PRO A 1 266 ? -5.973 -15.245 10.496 1.00 95.69 266 PRO A N 1
ATOM 1932 C CA . PRO A 1 266 ? -6.672 -14.020 10.837 1.00 95.69 266 PRO A CA 1
ATOM 1933 C C . PRO A 1 266 ? -6.847 -13.910 12.353 1.00 95.69 266 PRO A C 1
ATOM 1935 O O . PRO A 1 266 ? -7.188 -14.885 13.026 1.00 95.69 266 PRO A O 1
ATOM 1938 N N . ALA A 1 267 ? -6.676 -12.704 12.885 1.00 91.88 267 ALA A N 1
ATOM 1939 C CA . ALA A 1 267 ? -7.094 -12.364 14.235 1.00 91.88 267 ALA A CA 1
ATOM 1940 C C . ALA A 1 267 ? -8.631 -12.383 14.354 1.00 91.88 267 ALA A C 1
ATOM 1942 O O . ALA A 1 267 ? -9.371 -12.340 13.359 1.00 91.88 267 ALA A O 1
ATOM 1943 N N . SER A 1 268 ? -9.134 -12.414 15.590 1.00 86.81 268 SER A N 1
ATOM 1944 C CA . SER A 1 268 ? -10.576 -12.419 15.872 1.00 86.81 268 SER A CA 1
ATOM 1945 C C . SER A 1 268 ? -11.291 -11.203 15.278 1.00 86.81 268 SER A C 1
ATOM 1947 O O . SER A 1 268 ? -12.354 -11.369 14.683 1.00 86.81 268 SER A O 1
ATOM 1949 N N . ASN A 1 269 ? -10.674 -10.020 15.336 1.00 83.75 269 ASN A N 1
ATOM 1950 C CA . ASN A 1 269 ? -11.223 -8.772 14.804 1.00 83.75 269 ASN A CA 1
ATOM 1951 C C . ASN A 1 269 ? -10.980 -8.552 13.295 1.00 83.75 269 ASN A C 1
ATOM 1953 O O . ASN A 1 269 ? -11.472 -7.579 12.743 1.00 83.75 269 ASN A O 1
ATOM 1957 N N . SER A 1 270 ? -10.267 -9.438 12.592 1.00 89.62 270 SER A N 1
ATOM 1958 C CA . SER A 1 270 ? -10.095 -9.327 11.133 1.00 89.62 270 SER A CA 1
ATOM 1959 C C . SER A 1 270 ? -11.436 -9.512 10.405 1.00 89.62 270 SER A C 1
ATOM 1961 O O . SER A 1 270 ? -12.107 -10.509 10.660 1.00 89.62 270 SER A O 1
ATOM 1963 N N . GLN A 1 271 ? -11.826 -8.625 9.484 1.00 87.94 271 GLN A N 1
ATOM 1964 C CA . GLN A 1 271 ? -13.013 -8.830 8.629 1.00 87.94 271 GLN A CA 1
ATOM 1965 C C . GLN A 1 271 ? -12.719 -9.791 7.479 1.00 87.94 271 GLN A C 1
ATOM 1967 O O . GLN A 1 271 ? -13.563 -10.602 7.110 1.00 87.94 271 GLN A O 1
ATOM 1972 N N . ILE A 1 272 ? -11.507 -9.724 6.929 1.00 91.62 272 ILE A N 1
ATOM 1973 C CA . ILE A 1 272 ? -11.032 -10.688 5.939 1.00 91.62 272 ILE A CA 1
ATOM 1974 C C . ILE A 1 272 ? -10.621 -11.952 6.692 1.00 91.62 272 ILE A C 1
ATOM 1976 O O . ILE A 1 272 ? -9.680 -11.922 7.495 1.00 91.62 272 ILE A O 1
ATOM 1980 N N . LYS A 1 273 ? -11.331 -13.058 6.459 1.00 93.75 273 LYS A N 1
ATOM 1981 C CA . LYS A 1 273 ? -11.102 -14.360 7.107 1.00 93.75 273 LYS A CA 1
ATOM 1982 C C . LYS A 1 273 ? -10.476 -15.370 6.140 1.00 93.75 273 LYS A C 1
ATOM 1984 O O . LYS A 1 273 ? -10.293 -15.090 4.960 1.00 93.75 273 LYS A O 1
ATOM 1989 N N . GLY A 1 274 ? -10.176 -16.556 6.663 1.00 96.06 274 GLY A N 1
ATOM 1990 C CA . GLY A 1 274 ? -9.503 -17.641 5.956 1.00 96.06 274 GLY A CA 1
ATOM 1991 C C . GLY A 1 274 ? -8.029 -17.741 6.342 1.00 96.06 274 GLY A C 1
ATOM 1992 O O . GLY A 1 274 ? -7.334 -16.739 6.453 1.00 96.06 274 GLY A O 1
ATOM 1993 N N . HIS A 1 275 ? -7.547 -18.955 6.574 1.00 97.50 275 HIS A N 1
ATOM 1994 C CA . HIS A 1 275 ? -6.143 -19.241 6.834 1.00 97.50 275 HIS A CA 1
ATOM 1995 C C . HIS A 1 275 ? -5.404 -19.426 5.509 1.00 97.50 275 HIS A C 1
ATOM 1997 O O . HIS A 1 275 ? -5.784 -20.279 4.709 1.00 97.50 275 HIS A O 1
ATOM 2003 N N . ILE A 1 276 ? -4.345 -18.649 5.280 1.00 97.94 276 ILE A N 1
ATOM 2004 C CA . ILE A 1 276 ? -3.536 -18.747 4.058 1.00 97.94 276 ILE A CA 1
ATOM 2005 C C . ILE A 1 276 ? -2.366 -19.684 4.338 1.00 97.94 276 ILE A C 1
ATOM 2007 O O . ILE A 1 276 ? -1.545 -19.399 5.216 1.00 97.94 276 ILE A O 1
ATOM 2011 N N . ARG A 1 277 ? -2.289 -20.786 3.593 1.00 97.25 277 ARG A N 1
ATOM 2012 C CA . ARG A 1 277 ? -1.166 -21.721 3.627 1.00 97.25 277 ARG A CA 1
ATOM 2013 C C . ARG A 1 277 ? -0.168 -21.382 2.531 1.00 97.25 277 ARG A C 1
ATOM 2015 O O . ARG A 1 277 ? -0.541 -21.289 1.362 1.00 97.25 277 ARG A O 1
ATOM 2022 N N . ILE A 1 278 ? 1.104 -21.277 2.899 1.00 96.31 278 ILE A N 1
ATOM 2023 C CA . ILE A 1 278 ? 2.213 -21.082 1.962 1.00 96.31 278 ILE A CA 1
ATOM 2024 C C . ILE A 1 278 ? 3.415 -21.921 2.403 1.00 96.31 278 ILE A C 1
ATOM 2026 O O . ILE A 1 278 ? 3.736 -21.997 3.588 1.00 96.31 278 ILE A O 1
ATOM 2030 N N . THR A 1 279 ? 4.074 -22.605 1.471 1.00 95.75 279 THR A N 1
ATOM 2031 C CA . THR A 1 279 ? 5.306 -23.347 1.787 1.00 95.75 279 THR A CA 1
ATOM 2032 C C . THR A 1 279 ? 6.506 -22.389 1.796 1.00 95.75 279 THR A C 1
ATOM 2034 O O . THR A 1 279 ? 6.448 -21.349 1.135 1.00 95.75 279 THR A O 1
ATOM 2037 N N . PRO A 1 280 ? 7.621 -22.717 2.475 1.00 94.88 280 PRO A N 1
ATOM 2038 C CA . PRO A 1 280 ? 8.850 -21.925 2.377 1.00 94.88 280 PRO A CA 1
ATOM 2039 C C . PRO A 1 280 ? 9.318 -21.706 0.927 1.00 94.88 280 PRO A C 1
ATOM 2041 O O . PRO A 1 280 ? 9.762 -20.616 0.578 1.00 94.88 280 PRO A O 1
ATOM 2044 N N . ALA A 1 281 ? 9.155 -22.713 0.060 1.00 93.56 281 ALA A N 1
ATOM 2045 C CA . ALA A 1 281 ? 9.522 -22.628 -1.352 1.00 93.56 281 ALA A CA 1
ATOM 2046 C C . ALA A 1 281 ? 8.628 -21.655 -2.143 1.00 93.56 281 ALA A C 1
ATOM 2048 O O . ALA A 1 281 ? 9.140 -20.843 -2.908 1.00 93.56 281 ALA A O 1
ATOM 2049 N N . GLU A 1 282 ? 7.309 -21.692 -1.933 1.00 94.25 282 GLU A N 1
ATOM 2050 C CA . GLU A 1 282 ? 6.370 -20.765 -2.586 1.00 94.25 282 GLU A CA 1
ATOM 2051 C C . GLU A 1 282 ? 6.557 -19.324 -2.084 1.00 94.25 282 GLU A C 1
ATOM 2053 O O . GLU A 1 282 ? 6.500 -18.371 -2.869 1.00 94.25 282 GLU A O 1
ATOM 2058 N N . LEU A 1 283 ? 6.855 -19.155 -0.789 1.00 94.06 283 LEU A N 1
ATOM 2059 C CA . LEU A 1 283 ? 7.227 -17.862 -0.214 1.00 94.06 283 LEU A CA 1
ATOM 2060 C C . LEU A 1 283 ? 8.485 -17.313 -0.896 1.00 94.06 283 LEU A C 1
ATOM 2062 O O . LEU A 1 283 ? 8.452 -16.202 -1.421 1.00 94.06 283 LEU A O 1
ATOM 2066 N N . ALA A 1 284 ? 9.549 -18.113 -0.974 1.00 92.31 284 ALA A N 1
ATOM 2067 C CA . ALA A 1 284 ? 10.787 -17.746 -1.655 1.00 92.31 284 ALA A CA 1
ATOM 2068 C C . ALA A 1 284 ? 10.565 -17.369 -3.132 1.00 92.31 284 ALA A C 1
ATOM 2070 O O . ALA A 1 284 ? 11.109 -16.377 -3.616 1.00 92.31 284 ALA A O 1
ATOM 2071 N N . ASN A 1 285 ? 9.712 -18.121 -3.834 1.00 88.75 285 ASN A N 1
ATOM 2072 C CA . ASN A 1 285 ? 9.375 -17.893 -5.242 1.00 88.75 285 ASN A CA 1
ATOM 2073 C C . ASN A 1 285 ? 8.613 -16.571 -5.484 1.00 88.75 285 ASN A C 1
ATOM 2075 O O . ASN A 1 285 ? 8.545 -16.074 -6.608 1.00 88.75 285 ASN A O 1
ATOM 2079 N N . SER A 1 286 ? 8.041 -15.974 -4.436 1.00 89.38 286 SER A N 1
ATOM 2080 C CA . SER A 1 286 ? 7.197 -14.778 -4.552 1.00 89.38 286 SER A CA 1
ATOM 2081 C C . SER A 1 286 ? 7.874 -13.468 -4.230 1.00 89.38 286 SER A C 1
ATOM 2083 O O . SER A 1 286 ? 7.359 -12.426 -4.632 1.00 89.38 286 SER A O 1
ATOM 2085 N N . ILE A 1 287 ? 9.000 -13.497 -3.519 1.00 89.31 287 ILE A N 1
ATOM 2086 C CA . ILE A 1 287 ? 9.642 -12.263 -3.057 1.00 89.31 287 ILE A CA 1
ATOM 2087 C C . ILE A 1 287 ? 10.166 -11.448 -4.250 1.00 89.31 287 ILE A C 1
ATOM 2089 O O . ILE A 1 287 ? 10.032 -10.227 -4.254 1.00 89.31 287 ILE A O 1
ATOM 2093 N N . TYR A 1 288 ? 10.684 -12.115 -5.290 1.00 86.81 288 TYR A N 1
ATOM 2094 C CA . TYR A 1 288 ? 11.145 -11.452 -6.515 1.00 86.81 288 TYR A CA 1
ATOM 2095 C C . TYR A 1 288 ? 10.067 -11.267 -7.592 1.00 86.81 288 TYR A C 1
ATOM 2097 O O . TYR A 1 288 ? 10.098 -10.262 -8.297 1.00 86.81 288 TYR A O 1
ATOM 2105 N N . ALA A 1 289 ? 9.136 -12.215 -7.747 1.00 77.88 289 ALA A N 1
ATOM 2106 C CA . ALA A 1 289 ? 8.282 -12.294 -8.940 1.00 77.88 289 ALA A CA 1
ATOM 2107 C C . ALA A 1 289 ? 6.793 -12.577 -8.666 1.00 77.88 289 ALA A C 1
ATOM 2109 O O . ALA A 1 289 ? 6.019 -12.723 -9.604 1.00 77.88 289 ALA A O 1
ATOM 2110 N N . THR A 1 290 ? 6.357 -12.641 -7.402 1.00 82.75 290 THR A N 1
ATOM 2111 C CA . THR A 1 290 ? 4.940 -12.866 -7.025 1.00 82.75 290 THR A CA 1
ATOM 2112 C C . THR A 1 290 ? 4.335 -14.186 -7.544 1.00 82.75 290 THR A C 1
ATOM 2114 O O . THR A 1 290 ? 3.129 -14.312 -7.746 1.00 82.75 290 THR A O 1
ATOM 2117 N N . ASN A 1 291 ? 5.176 -15.205 -7.740 1.00 83.44 291 ASN A N 1
ATOM 2118 C CA . ASN A 1 291 ? 4.799 -16.456 -8.401 1.00 83.44 291 ASN A CA 1
ATOM 2119 C C . ASN A 1 291 ? 4.183 -17.529 -7.477 1.00 83.44 291 ASN A C 1
ATOM 2121 O O . ASN A 1 291 ? 3.957 -18.642 -7.949 1.00 83.44 291 ASN A O 1
ATOM 2125 N N . ALA A 1 292 ? 3.934 -17.257 -6.187 1.00 83.94 292 ALA A N 1
ATOM 2126 C CA . ALA A 1 292 ? 3.406 -18.275 -5.272 1.00 83.94 292 ALA A CA 1
ATOM 2127 C C . ALA A 1 292 ? 2.067 -18.808 -5.748 1.00 83.94 292 ALA A C 1
ATOM 2129 O O . ALA A 1 292 ? 1.191 -18.037 -6.139 1.00 83.94 292 ALA A O 1
ATOM 2130 N N . ASN A 1 293 ? 1.869 -20.100 -5.532 1.00 91.94 293 ASN A N 1
ATOM 2131 C CA . ASN A 1 293 ? 0.548 -20.674 -5.359 1.00 91.94 293 ASN A CA 1
ATOM 2132 C C . ASN A 1 293 ? 0.288 -20.887 -3.867 1.00 91.94 293 ASN A C 1
ATOM 2134 O O . ASN A 1 293 ? 0.985 -21.650 -3.197 1.00 91.94 293 ASN A O 1
ATOM 2138 N N . VAL A 1 294 ? -0.725 -20.203 -3.345 1.00 96.06 294 VAL A N 1
ATOM 2139 C CA . VAL A 1 294 ? -1.200 -20.379 -1.972 1.00 96.06 294 VAL A CA 1
ATOM 2140 C C . VAL A 1 294 ? -2.545 -21.083 -1.963 1.00 96.06 294 VAL A C 1
ATOM 2142 O O . VAL A 1 294 ? -3.267 -21.105 -2.958 1.00 96.06 294 VAL A O 1
ATOM 2145 N N . GLU A 1 295 ? -2.905 -21.616 -0.805 1.00 97.12 295 GLU A N 1
ATOM 2146 C CA . GLU A 1 295 ? -4.222 -22.192 -0.572 1.00 97.12 295 GLU A CA 1
ATOM 2147 C C . GLU A 1 295 ? -4.902 -21.482 0.594 1.00 97.12 295 GLU A C 1
ATOM 2149 O O . GLU A 1 295 ? -4.259 -21.150 1.594 1.00 97.12 295 GLU A O 1
ATOM 2154 N N . ILE A 1 296 ? -6.208 -21.261 0.469 1.00 97.50 296 ILE A N 1
ATOM 2155 C CA . ILE A 1 296 ? -7.026 -20.621 1.498 1.00 97.50 296 ILE A CA 1
ATOM 2156 C C . ILE A 1 296 ? -7.873 -21.690 2.175 1.00 97.50 296 ILE A C 1
ATOM 2158 O O . ILE A 1 296 ? -8.452 -22.535 1.505 1.00 97.50 296 ILE A O 1
ATOM 2162 N N . TYR A 1 297 ? -7.966 -21.652 3.496 1.00 97.50 297 TYR A N 1
ATOM 2163 C CA . TYR A 1 297 ? -8.709 -22.616 4.301 1.00 97.50 297 TYR A CA 1
ATOM 2164 C C . TYR A 1 297 ? -9.705 -21.896 5.208 1.00 97.50 297 TYR A C 1
ATOM 2166 O O . TYR A 1 297 ? -9.364 -20.862 5.778 1.00 97.50 297 TYR A O 1
ATOM 2174 N N . THR A 1 298 ? -10.917 -22.430 5.379 1.00 94.75 298 THR A N 1
ATOM 2175 C CA . THR A 1 298 ? -11.858 -21.876 6.369 1.00 94.75 298 THR A CA 1
ATOM 2176 C C . THR A 1 298 ? -11.344 -22.156 7.778 1.00 94.75 298 THR A C 1
ATOM 2178 O O . THR A 1 298 ? -11.205 -21.227 8.569 1.00 94.75 298 THR A O 1
ATOM 2181 N N . ASP A 1 299 ? -10.969 -23.407 8.043 1.00 94.38 299 ASP A N 1
ATOM 2182 C CA . ASP A 1 299 ? -10.221 -23.851 9.218 1.00 94.38 299 ASP A CA 1
ATOM 2183 C C . ASP A 1 299 ? -8.946 -24.590 8.774 1.00 94.38 299 ASP A C 1
ATOM 2185 O O . ASP A 1 299 ? -8.947 -25.317 7.779 1.00 94.38 299 ASP A O 1
ATOM 2189 N N . LYS A 1 300 ? -7.840 -24.444 9.515 1.00 93.88 300 LYS A N 1
ATOM 2190 C CA . LYS A 1 300 ? -6.576 -25.151 9.217 1.00 93.88 300 LYS A CA 1
ATOM 2191 C C . LYS A 1 300 ? -6.725 -26.676 9.205 1.00 93.88 300 LYS A C 1
ATOM 2193 O O . LYS A 1 300 ? -5.913 -27.357 8.584 1.00 93.88 300 LYS A O 1
ATOM 2198 N N . ALA A 1 301 ? -7.700 -27.207 9.941 1.00 94.25 301 ALA A N 1
ATOM 2199 C CA . ALA A 1 301 ? -7.986 -28.633 10.022 1.00 94.25 301 ALA A CA 1
ATOM 2200 C C . ALA A 1 301 ? -8.859 -29.146 8.866 1.00 94.25 301 ALA A C 1
ATOM 2202 O O . ALA A 1 301 ? -9.052 -30.362 8.764 1.00 94.25 301 ALA A O 1
ATOM 2203 N N . ASP A 1 302 ? -9.389 -28.264 8.011 1.00 95.12 302 ASP A N 1
ATOM 2204 C CA . ASP A 1 302 ? -10.217 -28.690 6.890 1.00 95.12 302 ASP A CA 1
ATOM 2205 C C . ASP A 1 302 ? -9.408 -29.585 5.934 1.00 95.12 302 ASP A C 1
ATOM 2207 O O . ASP A 1 302 ? -8.250 -29.300 5.615 1.00 95.12 302 ASP A O 1
ATOM 2211 N N . PRO A 1 303 ? -10.003 -30.682 5.430 1.00 93.81 303 PRO A N 1
ATOM 2212 C CA . PRO A 1 303 ? -9.294 -31.629 4.575 1.00 93.81 303 PRO A CA 1
ATOM 2213 C C . PRO A 1 303 ? -9.025 -31.082 3.168 1.00 93.81 303 PRO A C 1
ATOM 2215 O O . PRO A 1 303 ? -8.191 -31.635 2.453 1.00 93.81 303 PRO A O 1
ATOM 2218 N N . LEU A 1 304 ? -9.746 -30.036 2.753 1.00 94.62 304 LEU A N 1
ATOM 2219 C CA . LEU A 1 304 ? -9.649 -29.423 1.434 1.00 94.62 304 LEU A CA 1
ATOM 2220 C C . LEU A 1 304 ? -9.635 -27.893 1.559 1.00 94.62 304 LEU A C 1
ATOM 2222 O O . LEU A 1 304 ? -10.366 -27.354 2.391 1.00 94.62 304 LEU A O 1
ATOM 2226 N N . PRO A 1 305 ? -8.849 -27.201 0.721 1.00 96.12 305 PRO A N 1
ATOM 2227 C CA . PRO A 1 305 ? -8.866 -25.746 0.650 1.00 96.12 305 PRO A CA 1
ATOM 2228 C C . PRO A 1 305 ? -10.197 -25.207 0.108 1.00 96.12 305 PRO A C 1
ATOM 2230 O O . PRO A 1 305 ? -10.883 -25.838 -0.703 1.00 96.12 305 PRO A O 1
ATOM 2233 N N . TYR A 1 306 ? -10.533 -23.994 0.531 1.00 94.12 306 TYR A N 1
ATOM 2234 C CA . TYR A 1 306 ? -11.612 -23.187 -0.015 1.00 94.12 306 TYR A CA 1
ATOM 2235 C C . TYR A 1 306 ? -11.338 -22.856 -1.487 1.00 94.12 306 TYR A C 1
ATOM 2237 O O . TYR A 1 306 ? -10.258 -22.392 -1.851 1.00 94.12 306 TYR A O 1
ATOM 2245 N N . THR A 1 307 ? -12.334 -23.079 -2.343 1.00 90.81 307 THR A N 1
ATOM 2246 C CA . THR A 1 307 ? -12.262 -22.703 -3.758 1.00 90.81 307 THR A CA 1
ATOM 2247 C C . THR A 1 307 ? -12.910 -21.339 -3.939 1.00 90.81 307 THR A C 1
ATOM 2249 O O . THR A 1 307 ? -14.114 -21.196 -3.733 1.00 90.81 307 THR A O 1
ATOM 2252 N N . ILE A 1 308 ? -12.111 -20.346 -4.332 1.00 87.94 308 ILE A N 1
ATOM 2253 C CA . ILE A 1 308 ? -12.599 -18.996 -4.633 1.00 87.94 308 ILE A CA 1
ATOM 2254 C C . ILE A 1 308 ? -13.649 -19.087 -5.741 1.00 87.94 308 ILE A C 1
ATOM 2256 O O . ILE A 1 308 ? -13.465 -19.795 -6.732 1.00 87.94 308 ILE A O 1
ATOM 2260 N N . PHE A 1 309 ? -14.767 -18.388 -5.570 1.00 82.88 309 PHE A N 1
ATOM 2261 C CA . PHE A 1 309 ? -15.860 -18.435 -6.533 1.00 82.88 309 PHE A CA 1
ATOM 2262 C C . PHE A 1 309 ? -15.410 -17.962 -7.916 1.00 82.88 309 PHE A C 1
ATOM 2264 O O . PHE A 1 309 ? -14.712 -16.965 -8.045 1.00 82.88 309 PHE A O 1
ATOM 2271 N N . GLY A 1 310 ? -15.804 -18.703 -8.951 1.00 79.12 310 GLY A N 1
ATOM 2272 C CA . GLY A 1 310 ? -15.336 -18.481 -10.321 1.00 79.12 310 GLY A CA 1
ATOM 2273 C C . GLY A 1 310 ? -13.983 -19.127 -10.638 1.00 79.12 310 GLY A C 1
ATOM 2274 O O . GLY A 1 310 ? -13.682 -19.317 -11.813 1.00 79.12 310 GLY A O 1
ATOM 2275 N N . SER A 1 311 ? -13.205 -19.549 -9.634 1.00 84.12 311 SER A N 1
ATOM 2276 C CA . SER A 1 311 ? -11.957 -20.276 -9.860 1.00 84.12 311 SER A CA 1
ATOM 2277 C C . SER A 1 311 ? -12.205 -21.743 -10.218 1.00 84.12 311 SER A C 1
ATOM 2279 O O . SER A 1 311 ? -13.092 -22.407 -9.681 1.00 84.12 311 SER A O 1
ATOM 2281 N N . THR A 1 312 ? -11.363 -22.274 -11.103 1.00 85.50 312 THR A N 1
ATOM 2282 C CA . THR A 1 312 ? -11.314 -23.707 -11.444 1.00 85.50 312 THR A CA 1
ATOM 2283 C C . THR A 1 312 ? -10.321 -24.491 -10.582 1.00 85.50 312 THR A C 1
ATOM 2285 O O . THR A 1 312 ? -10.260 -25.716 -10.673 1.00 85.50 312 THR A O 1
ATOM 2288 N N . SER A 1 313 ? -9.550 -23.794 -9.742 1.00 89.06 313 SER A N 1
ATOM 2289 C CA . SER A 1 313 ? -8.515 -24.357 -8.878 1.00 89.06 313 SER A CA 1
ATOM 2290 C C . SER A 1 313 ? -8.610 -23.771 -7.465 1.00 89.06 313 SER A C 1
ATOM 2292 O O . SER A 1 313 ? -8.891 -22.579 -7.318 1.00 89.06 313 SER A O 1
ATOM 2294 N N . PRO A 1 314 ? -8.343 -24.563 -6.414 1.00 89.62 314 PRO A N 1
ATOM 2295 C CA . PRO A 1 314 ? -8.194 -24.026 -5.066 1.00 89.62 314 PRO A CA 1
ATOM 2296 C C . PRO A 1 314 ? -6.878 -23.262 -4.852 1.00 89.62 314 PRO A C 1
ATOM 2298 O O . PRO A 1 314 ? -6.747 -22.542 -3.865 1.00 89.62 314 PRO A O 1
ATOM 2301 N N . ALA A 1 315 ? -5.899 -23.425 -5.748 1.00 92.50 315 ALA A N 1
ATOM 2302 C CA . ALA A 1 315 ? -4.674 -22.643 -5.708 1.00 92.50 315 ALA A CA 1
ATOM 2303 C C . ALA A 1 315 ? -4.957 -21.204 -6.161 1.00 92.50 315 ALA A C 1
ATOM 2305 O O . ALA A 1 315 ? -5.559 -20.980 -7.213 1.00 92.50 315 ALA A O 1
ATOM 2306 N N . MET A 1 316 ? -4.486 -20.239 -5.379 1.00 93.31 316 MET A N 1
ATOM 2307 C CA . MET A 1 316 ? -4.551 -18.815 -5.679 1.00 93.31 316 MET A CA 1
ATOM 2308 C C . MET A 1 316 ? -3.136 -18.288 -5.906 1.00 93.31 316 MET A C 1
ATOM 2310 O O . MET A 1 316 ? -2.237 -18.569 -5.113 1.00 93.31 316 MET A O 1
ATOM 2314 N N . ASN A 1 317 ? -2.933 -17.494 -6.957 1.00 92.00 317 ASN A N 1
ATOM 2315 C CA . ASN A 1 317 ? -1.666 -16.791 -7.130 1.00 92.00 317 ASN A CA 1
ATOM 2316 C C . ASN A 1 317 ? -1.443 -15.797 -5.969 1.00 92.00 317 ASN A C 1
ATOM 2318 O O . ASN A 1 317 ? -2.368 -15.094 -5.561 1.00 92.00 317 ASN A O 1
ATOM 2322 N N . GLY A 1 318 ? -0.223 -15.720 -5.436 1.00 89.50 318 GLY A N 1
ATOM 2323 C CA . GLY A 1 318 ? 0.097 -14.867 -4.289 1.00 89.50 318 GLY A CA 1
ATOM 2324 C C . GLY A 1 318 ? -0.029 -13.362 -4.556 1.00 89.50 318 GLY A C 1
ATOM 2325 O O . GLY A 1 318 ? -0.245 -12.601 -3.617 1.00 89.50 318 GLY A O 1
ATOM 2326 N N . GLY A 1 319 ? 0.065 -12.943 -5.821 1.00 88.06 319 GLY A N 1
ATOM 2327 C CA . GLY A 1 319 ? -0.185 -11.581 -6.297 1.00 88.06 319 GLY A CA 1
ATOM 2328 C C . GLY A 1 319 ? -1.616 -11.339 -6.793 1.00 88.06 319 GLY A C 1
ATOM 2329 O O . GLY A 1 319 ? -1.860 -10.337 -7.462 1.00 88.06 319 GLY A O 1
ATOM 2330 N N . ALA A 1 320 ? -2.568 -12.238 -6.513 1.00 89.81 320 ALA A N 1
ATOM 2331 C CA . ALA A 1 320 ? -3.953 -12.074 -6.951 1.00 89.81 320 ALA A CA 1
ATOM 2332 C C . ALA A 1 320 ? -4.566 -10.756 -6.442 1.00 89.81 320 ALA A C 1
ATOM 2334 O O . ALA A 1 320 ? -4.438 -10.401 -5.272 1.00 89.81 320 ALA A O 1
ATOM 2335 N N . ASN A 1 321 ? -5.299 -10.051 -7.307 1.00 87.06 321 ASN A N 1
ATOM 2336 C CA . ASN A 1 321 ? -5.980 -8.804 -6.957 1.00 87.06 321 ASN A CA 1
ATOM 2337 C C . ASN A 1 321 ? -7.280 -9.057 -6.168 1.00 87.06 321 ASN A C 1
ATOM 2339 O O . ASN A 1 321 ? -8.382 -8.819 -6.653 1.00 87.06 321 ASN A O 1
ATOM 2343 N N . ASN A 1 322 ? -7.161 -9.604 -4.961 1.00 89.94 322 ASN A N 1
ATOM 2344 C CA . ASN A 1 322 ? -8.280 -9.850 -4.057 1.00 89.94 322 ASN A CA 1
ATOM 2345 C C . ASN A 1 322 ? -7.867 -9.620 -2.593 1.00 89.94 322 ASN A C 1
ATOM 2347 O O . ASN A 1 322 ? -6.723 -9.280 -2.281 1.00 89.94 322 ASN A O 1
ATOM 2351 N N . GLN A 1 323 ? -8.811 -9.828 -1.678 1.00 90.31 323 GLN A N 1
ATOM 2352 C CA . GLN A 1 323 ? -8.612 -9.603 -0.246 1.00 90.31 323 GLN A CA 1
ATOM 2353 C C . GLN A 1 323 ? -7.444 -10.395 0.367 1.00 90.31 323 GLN A C 1
ATOM 2355 O O . GLN A 1 323 ? -6.748 -9.862 1.229 1.00 90.31 323 GLN A O 1
ATOM 2360 N N . TRP A 1 324 ? -7.177 -11.626 -0.087 1.00 94.81 324 TRP A N 1
ATOM 2361 C CA . TRP A 1 324 ? -6.076 -12.453 0.428 1.00 94.81 324 TRP A CA 1
ATOM 2362 C C . TRP A 1 324 ? -4.730 -12.095 -0.205 1.00 94.81 324 TRP A C 1
ATOM 2364 O O . TRP A 1 324 ? -3.719 -12.058 0.497 1.00 94.81 324 TRP A O 1
ATOM 2374 N N . GLY A 1 325 ? -4.706 -11.762 -1.498 1.00 93.75 325 GLY A N 1
ATOM 2375 C CA . GLY A 1 325 ? -3.507 -11.231 -2.145 1.00 93.75 325 GLY A CA 1
ATOM 2376 C C . GLY A 1 325 ? -3.051 -9.906 -1.528 1.00 93.75 325 GLY A C 1
ATOM 2377 O O . GLY A 1 325 ? -1.854 -9.676 -1.386 1.00 93.75 325 GLY A O 1
ATOM 2378 N N . ASN A 1 326 ? -3.975 -9.080 -1.023 1.00 91.31 326 ASN A N 1
ATOM 2379 C CA . ASN A 1 326 ? -3.618 -7.865 -0.283 1.00 91.31 326 ASN A CA 1
ATOM 2380 C C . ASN A 1 326 ? -2.934 -8.155 1.075 1.00 91.31 326 ASN A C 1
ATOM 2382 O O . ASN A 1 326 ? -2.034 -7.419 1.485 1.00 91.31 326 ASN A O 1
ATOM 2386 N N . VAL A 1 327 ? -3.291 -9.258 1.751 1.00 94.25 327 VAL A N 1
ATOM 2387 C CA . VAL A 1 327 ? -2.558 -9.729 2.946 1.00 94.25 327 VAL A CA 1
ATOM 2388 C C . VAL A 1 327 ? -1.136 -10.145 2.554 1.00 94.25 327 VAL A C 1
ATOM 2390 O O . VAL A 1 327 ? -0.161 -9.709 3.170 1.00 94.25 327 VAL A O 1
ATOM 2393 N N . LEU A 1 328 ? -1.004 -10.944 1.492 1.00 94.94 328 LEU A N 1
ATOM 2394 C CA . LEU A 1 328 ? 0.284 -11.432 0.990 1.00 94.94 328 LEU A CA 1
ATOM 2395 C C . LEU A 1 328 ? 1.187 -10.309 0.470 1.00 94.94 328 LEU A C 1
ATOM 2397 O O . LEU A 1 328 ? 2.390 -10.340 0.719 1.00 94.94 328 LEU A O 1
ATOM 2401 N N . LYS A 1 329 ? 0.621 -9.267 -0.146 1.00 92.12 329 LYS A N 1
ATOM 2402 C CA . LYS A 1 329 ? 1.338 -8.042 -0.527 1.00 92.12 329 LYS A CA 1
ATOM 2403 C C . LYS A 1 329 ? 2.129 -7.474 0.651 1.00 92.12 329 LYS A C 1
ATOM 2405 O O . LYS A 1 329 ? 3.298 -7.126 0.484 1.00 92.12 329 LYS A O 1
ATOM 2410 N N . SER A 1 330 ? 1.533 -7.419 1.847 1.00 91.94 330 SER A N 1
ATOM 2411 C CA . SER A 1 330 ? 2.235 -6.968 3.058 1.00 91.94 330 SER A CA 1
ATOM 2412 C C . SER A 1 330 ? 3.373 -7.919 3.434 1.00 91.94 330 SER A C 1
ATOM 2414 O O . SER A 1 330 ? 4.489 -7.458 3.656 1.00 91.94 330 SER A O 1
ATOM 2416 N N . LEU A 1 331 ? 3.126 -9.235 3.437 1.00 94.25 331 LEU A N 1
ATOM 2417 C CA . LEU A 1 331 ? 4.154 -10.241 3.728 1.00 94.25 331 LEU A CA 1
ATOM 2418 C C . LEU A 1 331 ? 5.369 -10.084 2.803 1.00 94.25 331 LEU A C 1
ATOM 2420 O O . LEU A 1 331 ? 6.498 -9.978 3.283 1.00 94.25 331 LEU A O 1
ATOM 2424 N N . PHE A 1 332 ? 5.141 -10.029 1.492 1.00 93.62 332 PHE A N 1
ATOM 2425 C CA . PHE A 1 332 ? 6.210 -9.953 0.501 1.00 93.62 332 PHE A CA 1
ATOM 2426 C C . PHE A 1 332 ? 6.948 -8.614 0.538 1.00 93.62 332 PHE A C 1
ATOM 2428 O O . PHE A 1 332 ? 8.173 -8.611 0.492 1.00 93.62 332 PHE A O 1
ATOM 2435 N N . THR A 1 333 ? 6.238 -7.499 0.746 1.00 93.19 333 THR A N 1
ATOM 2436 C CA . THR A 1 333 ? 6.859 -6.173 0.926 1.00 93.19 333 THR A CA 1
ATOM 2437 C C . THR A 1 333 ? 7.902 -6.185 2.047 1.00 93.19 333 THR A C 1
ATOM 2439 O O . THR A 1 333 ? 9.004 -5.666 1.873 1.00 93.19 333 THR A O 1
ATOM 2442 N N . GLY A 1 334 ? 7.582 -6.812 3.185 1.00 93.44 334 GLY A N 1
ATOM 2443 C CA . GLY A 1 334 ? 8.499 -6.883 4.323 1.00 93.44 334 GLY A CA 1
ATOM 2444 C C . GLY A 1 334 ? 9.751 -7.711 4.046 1.00 93.44 334 GLY A C 1
ATOM 2445 O O . GLY A 1 334 ? 10.830 -7.329 4.492 1.00 93.44 334 GLY A O 1
ATOM 2446 N N . PHE A 1 335 ? 9.641 -8.789 3.260 1.00 93.62 335 PHE A N 1
ATOM 2447 C CA . PHE A 1 335 ? 10.803 -9.559 2.801 1.00 93.62 335 PHE A CA 1
ATOM 2448 C C . PHE A 1 335 ? 11.642 -8.774 1.790 1.00 93.62 335 PHE A C 1
ATOM 2450 O O . PHE A 1 335 ? 12.854 -8.666 1.966 1.00 93.62 335 PHE A O 1
ATOM 2457 N N . THR A 1 336 ? 11.009 -8.175 0.774 1.00 93.56 336 THR A N 1
ATOM 2458 C CA . THR A 1 336 ? 11.691 -7.366 -0.248 1.00 93.56 336 THR A CA 1
ATOM 2459 C C . THR A 1 336 ? 12.520 -6.253 0.396 1.00 93.56 336 THR A C 1
ATOM 2461 O O . THR A 1 336 ? 13.681 -6.074 0.033 1.00 93.56 336 THR A O 1
ATOM 2464 N N . ALA A 1 337 ? 11.969 -5.545 1.388 1.00 93.50 337 ALA A N 1
ATOM 2465 C CA . ALA A 1 337 ? 12.662 -4.462 2.087 1.00 93.50 337 ALA A CA 1
ATOM 2466 C C . ALA A 1 337 ? 13.510 -4.889 3.290 1.00 93.50 337 ALA A C 1
ATOM 2468 O O . ALA A 1 337 ? 14.123 -4.011 3.899 1.00 93.50 337 ALA A O 1
ATOM 2469 N N . GLY A 1 338 ? 13.539 -6.175 3.652 1.00 93.44 338 GLY A N 1
ATOM 2470 C CA . GLY A 1 338 ? 14.282 -6.694 4.807 1.00 93.44 338 GLY A CA 1
ATOM 2471 C C . GLY A 1 338 ? 13.787 -6.193 6.168 1.00 93.44 338 GLY A C 1
ATOM 2472 O O . GLY A 1 338 ? 14.575 -6.005 7.093 1.00 93.44 338 GLY A O 1
ATOM 2473 N N . LEU A 1 339 ? 12.491 -5.909 6.295 1.00 93.12 339 LEU A N 1
ATOM 2474 C CA . LEU A 1 339 ? 11.887 -5.405 7.533 1.00 93.12 339 LEU A CA 1
ATOM 2475 C C . LEU A 1 339 ? 11.603 -6.533 8.538 1.00 93.12 339 LEU A C 1
ATOM 2477 O O . LEU A 1 339 ? 11.680 -6.310 9.743 1.00 93.12 339 LEU A O 1
ATOM 2481 N N . TRP A 1 340 ? 11.316 -7.749 8.068 1.00 92.94 340 TRP A N 1
ATOM 2482 C CA . TRP A 1 340 ? 11.029 -8.884 8.948 1.00 92.94 340 TRP A CA 1
ATOM 2483 C C . TRP A 1 340 ? 12.262 -9.364 9.719 1.00 92.94 340 TRP A C 1
ATOM 2485 O O . TRP A 1 340 ? 13.378 -9.382 9.205 1.00 92.94 340 TRP A O 1
ATOM 2495 N N . GLY A 1 341 ? 12.075 -9.760 10.974 1.00 89.12 341 GLY A N 1
ATOM 2496 C CA . GLY A 1 341 ? 13.163 -10.108 11.891 1.00 89.12 341 GLY A CA 1
ATOM 2497 C C . GLY A 1 341 ? 14.029 -8.914 12.320 1.00 89.12 341 GLY A C 1
ATOM 2498 O O . GLY A 1 341 ? 15.003 -9.112 13.045 1.00 89.12 341 GLY A O 1
ATOM 2499 N N . GLY A 1 342 ? 13.700 -7.692 11.880 1.00 86.62 342 GLY A N 1
ATOM 2500 C CA . GLY A 1 342 ? 14.478 -6.479 12.119 1.00 86.62 342 GLY A CA 1
ATOM 2501 C C . GLY A 1 342 ? 13.960 -5.618 13.272 1.00 86.62 342 GLY A C 1
ATOM 2502 O O . GLY A 1 342 ? 12.782 -5.639 13.628 1.00 86.62 342 GLY A O 1
ATOM 2503 N N . TYR A 1 343 ? 14.860 -4.797 13.813 1.00 90.94 343 TYR A N 1
ATOM 2504 C CA . TYR A 1 343 ? 14.558 -3.728 14.765 1.00 90.94 343 TYR A CA 1
ATOM 2505 C C . TYR A 1 343 ? 15.326 -2.473 14.360 1.00 90.94 343 TYR A C 1
ATOM 2507 O O . TYR A 1 343 ? 16.511 -2.549 14.055 1.00 90.94 343 TYR A O 1
ATOM 2515 N N . GLY A 1 344 ? 14.690 -1.308 14.386 1.00 91.06 344 GLY A N 1
ATOM 2516 C CA . GLY A 1 344 ? 15.359 -0.035 14.111 1.00 91.06 344 GLY A CA 1
ATOM 2517 C C . GLY A 1 344 ? 15.539 0.807 15.377 1.00 91.06 344 GLY A C 1
ATOM 2518 O O . GLY A 1 344 ? 14.678 0.760 16.251 1.00 91.06 344 GLY A O 1
ATOM 2519 N N . PRO A 1 345 ? 16.598 1.620 15.527 1.00 93.25 345 PRO A N 1
ATOM 2520 C CA . PRO A 1 345 ? 16.578 2.706 16.506 1.00 93.25 345 PRO A CA 1
ATOM 2521 C C . PRO A 1 345 ? 15.456 3.695 16.162 1.00 93.25 345 PRO A C 1
ATOM 2523 O O . PRO A 1 345 ? 15.133 3.882 14.990 1.00 93.25 345 PRO A O 1
ATOM 2526 N N . ALA A 1 346 ? 14.868 4.367 17.150 1.00 93.06 346 ALA A N 1
ATOM 2527 C CA . ALA A 1 346 ? 13.931 5.453 16.871 1.00 93.06 346 ALA A CA 1
ATOM 2528 C C . ALA A 1 346 ? 14.594 6.560 16.020 1.00 93.06 346 ALA A C 1
ATOM 2530 O O . ALA A 1 346 ? 15.806 6.784 16.094 1.00 93.06 346 ALA A O 1
ATOM 2531 N N . LEU A 1 347 ? 13.803 7.276 15.214 1.00 93.00 347 LEU A N 1
ATOM 2532 C CA . LEU A 1 347 ? 14.287 8.438 14.448 1.00 93.00 347 LEU A CA 1
ATOM 2533 C C . LEU A 1 347 ? 14.833 9.532 15.371 1.00 93.00 347 LEU A C 1
ATOM 2535 O O . LEU A 1 347 ? 15.854 10.158 15.091 1.00 93.00 347 LEU A O 1
ATOM 2539 N N . ASN A 1 348 ? 14.170 9.711 16.512 1.00 93.38 348 ASN A N 1
ATOM 2540 C CA . ASN A 1 348 ? 14.587 10.631 17.550 1.00 93.38 348 ASN A CA 1
ATOM 2541 C C . ASN A 1 348 ? 15.677 10.016 18.439 1.00 93.38 348 ASN A C 1
ATOM 2543 O O . ASN A 1 348 ? 15.378 9.079 19.181 1.00 93.38 348 ASN A O 1
ATOM 2547 N N . PRO A 1 349 ? 16.897 10.579 18.488 1.00 90.94 349 PRO A N 1
ATOM 2548 C CA . PRO A 1 349 ? 17.974 10.037 19.316 1.00 90.94 349 PRO A CA 1
ATOM 2549 C C . PRO A 1 349 ? 17.711 10.146 20.829 1.00 90.94 349 PRO A C 1
ATOM 2551 O O . PRO A 1 349 ? 18.401 9.498 21.612 1.00 90.94 349 PRO A O 1
ATOM 2554 N N . PHE A 1 350 ? 16.722 10.940 21.265 1.00 92.19 350 PHE A N 1
ATOM 2555 C CA . PHE A 1 350 ? 16.286 10.981 22.669 1.00 92.19 350 PHE A CA 1
ATOM 2556 C C . PHE A 1 350 ? 15.376 9.812 23.068 1.00 92.19 350 PHE A C 1
ATOM 2558 O O . PHE A 1 350 ? 15.064 9.659 24.251 1.00 92.19 350 PHE A O 1
ATOM 2565 N N . VAL A 1 351 ? 14.936 8.998 22.107 1.00 91.88 351 VAL A N 1
ATOM 2566 C CA . VAL A 1 351 ? 14.122 7.803 22.337 1.00 91.88 351 VAL A CA 1
ATOM 2567 C C . VAL A 1 351 ? 15.032 6.581 22.249 1.00 91.88 351 VAL A C 1
ATOM 2569 O O . VAL A 1 351 ? 15.589 6.276 21.201 1.00 91.88 351 VAL A O 1
ATOM 2572 N N . SER A 1 352 ? 15.202 5.881 23.370 1.00 88.56 352 SER A N 1
ATOM 2573 C CA . SER A 1 352 ? 16.113 4.733 23.470 1.00 88.56 352 SER A CA 1
ATOM 2574 C C . SER A 1 352 ? 15.476 3.394 23.098 1.00 88.56 352 SER A C 1
ATOM 2576 O O . SER A 1 352 ? 16.195 2.420 22.881 1.00 88.56 352 SER A O 1
ATOM 2578 N N . SER A 1 353 ? 14.144 3.314 23.046 1.00 89.81 353 SER A N 1
ATOM 2579 C CA . SER A 1 353 ? 13.435 2.098 22.650 1.00 89.81 353 SER A CA 1
ATOM 2580 C C . SER A 1 353 ? 13.602 1.839 21.157 1.00 89.81 353 SER A C 1
ATOM 2582 O O . SER A 1 353 ? 13.377 2.733 20.340 1.00 89.81 353 SER A O 1
ATOM 2584 N N . ALA A 1 354 ? 13.947 0.602 20.806 1.00 91.00 354 ALA A N 1
ATOM 2585 C CA . ALA A 1 354 ? 13.939 0.162 19.421 1.00 91.00 354 ALA A CA 1
ATOM 2586 C C . ALA A 1 354 ? 12.500 0.044 18.890 1.00 91.00 354 ALA A C 1
ATOM 2588 O O . ALA A 1 354 ? 11.573 -0.293 19.628 1.00 91.00 354 ALA A O 1
ATOM 2589 N N . VAL A 1 355 ? 12.338 0.301 17.598 1.00 92.50 355 VAL A N 1
ATOM 2590 C CA . VAL A 1 355 ? 11.122 0.077 16.822 1.00 92.50 355 VAL A CA 1
ATOM 2591 C C . VAL A 1 355 ? 11.140 -1.362 16.317 1.00 92.50 355 VAL A C 1
ATOM 2593 O O . VAL A 1 355 ? 12.044 -1.745 15.575 1.00 92.50 355 VAL A O 1
ATOM 2596 N N . ASP A 1 356 ? 10.155 -2.159 16.727 1.00 91.81 356 ASP A N 1
ATOM 2597 C CA . ASP A 1 356 ? 9.970 -3.528 16.238 1.00 91.81 356 ASP A CA 1
ATOM 2598 C C . ASP A 1 356 ? 9.345 -3.519 14.842 1.00 91.81 356 ASP A C 1
ATOM 2600 O O . ASP A 1 356 ? 8.214 -3.057 14.668 1.00 91.81 356 ASP A O 1
ATOM 2604 N N . LEU A 1 357 ? 10.075 -4.042 13.858 1.00 92.88 357 LEU A N 1
ATOM 2605 C CA . LEU A 1 357 ? 9.644 -4.092 12.464 1.00 92.88 357 LEU A CA 1
ATOM 2606 C C . LEU A 1 357 ? 8.919 -5.405 12.117 1.00 92.88 357 LEU A C 1
ATOM 2608 O O . LEU A 1 357 ? 8.447 -5.552 10.992 1.00 92.88 357 LEU A O 1
ATOM 2612 N N . ASN A 1 358 ? 8.730 -6.327 13.072 1.00 93.12 358 ASN A N 1
ATOM 2613 C CA . ASN A 1 358 ? 7.896 -7.530 12.902 1.00 93.12 358 ASN A CA 1
ATOM 2614 C C . ASN A 1 358 ? 6.394 -7.238 12.854 1.00 93.12 358 ASN A C 1
ATOM 2616 O O . ASN A 1 358 ? 5.587 -8.141 12.649 1.00 93.12 358 ASN A O 1
ATOM 2620 N N . SER A 1 359 ? 6.015 -5.974 13.006 1.00 92.62 359 SER A N 1
ATOM 2621 C CA . SER A 1 359 ? 4.649 -5.493 12.870 1.00 92.62 359 SER A CA 1
ATOM 2622 C C . SER A 1 359 ? 4.578 -4.431 11.779 1.00 92.62 359 SER A C 1
ATOM 2624 O O . SER A 1 359 ? 5.205 -3.379 11.906 1.00 92.62 359 SER A O 1
ATOM 2626 N N . ASN A 1 360 ? 3.798 -4.663 10.718 1.00 92.38 360 ASN A N 1
ATOM 2627 C CA . ASN A 1 360 ? 3.762 -3.730 9.581 1.00 92.38 360 ASN A CA 1
ATOM 2628 C C . ASN A 1 360 ? 3.197 -2.340 9.933 1.00 92.38 360 ASN A C 1
ATOM 2630 O O . ASN A 1 360 ? 3.498 -1.358 9.260 1.00 92.38 360 ASN A O 1
ATOM 2634 N N . TRP A 1 361 ? 2.432 -2.220 11.019 1.00 91.12 361 TRP A N 1
ATOM 2635 C CA . TRP A 1 361 ? 1.975 -0.930 11.538 1.00 91.12 361 TRP A CA 1
ATOM 2636 C C . TRP A 1 361 ? 3.095 -0.106 12.195 1.00 91.12 361 TRP A C 1
ATOM 2638 O O . TRP A 1 361 ? 2.834 1.014 12.621 1.00 91.12 361 TRP A O 1
ATOM 2648 N N . ASN A 1 362 ? 4.324 -0.620 12.286 1.00 91.44 362 ASN A N 1
ATOM 2649 C CA . ASN A 1 362 ? 5.520 0.123 12.703 1.00 91.44 362 ASN A CA 1
ATOM 2650 C C . ASN A 1 362 ? 6.457 0.449 11.533 1.00 91.44 362 ASN A C 1
ATOM 2652 O O . ASN A 1 362 ? 7.516 1.036 11.748 1.00 91.44 362 ASN A O 1
ATOM 2656 N N . TRP A 1 363 ? 6.105 0.046 10.312 1.00 91.25 363 TRP A N 1
ATOM 2657 C CA . TRP A 1 363 ? 6.959 0.278 9.159 1.00 91.25 363 TRP A CA 1
ATOM 2658 C C . TRP A 1 363 ? 7.003 1.749 8.783 1.00 91.25 363 TRP A C 1
ATOM 2660 O O . TRP A 1 363 ? 5.976 2.406 8.631 1.00 91.25 363 TRP A O 1
ATOM 2670 N N . ASP A 1 364 ? 8.225 2.220 8.585 1.00 91.44 364 ASP A N 1
ATOM 2671 C CA . ASP A 1 364 ? 8.549 3.527 8.040 1.00 91.44 364 ASP A CA 1
ATOM 2672 C C . ASP A 1 364 ? 9.591 3.310 6.928 1.00 91.44 364 ASP A C 1
ATOM 2674 O O . ASP A 1 364 ? 10.552 2.557 7.152 1.00 91.44 364 ASP A O 1
ATOM 2678 N N . PRO A 1 365 ? 9.434 3.929 5.739 1.00 90.88 365 PRO A N 1
ATOM 2679 C CA . PRO A 1 365 ? 10.368 3.773 4.623 1.00 90.88 365 PRO A CA 1
ATOM 2680 C C . PRO A 1 365 ? 11.828 4.076 4.988 1.00 90.88 365 PRO A C 1
ATOM 2682 O O . PRO A 1 365 ? 12.742 3.541 4.364 1.00 90.88 365 PRO A O 1
ATOM 2685 N N . SER A 1 366 ? 12.070 4.865 6.040 1.00 91.69 366 SER A N 1
ATOM 2686 C CA . SER A 1 366 ? 13.411 5.163 6.559 1.00 91.69 366 SER A CA 1
ATOM 2687 C C . SER A 1 366 ? 14.181 3.919 7.024 1.00 91.69 366 SER A C 1
ATOM 2689 O O . SER A 1 366 ? 15.410 3.956 7.064 1.00 91.69 366 SER A O 1
ATOM 2691 N N . TYR A 1 367 ? 13.491 2.821 7.359 1.00 93.62 367 TYR A N 1
ATOM 2692 C CA . TYR A 1 367 ? 14.102 1.557 7.798 1.00 93.62 367 TYR A CA 1
ATOM 2693 C C . TYR A 1 367 ? 14.300 0.526 6.681 1.00 93.62 367 TYR A C 1
ATOM 2695 O O . TYR A 1 367 ? 14.909 -0.524 6.924 1.00 93.62 367 TYR A O 1
ATOM 2703 N N . ALA A 1 368 ? 13.764 0.776 5.483 1.00 93.00 368 ALA A N 1
ATOM 2704 C CA . ALA A 1 368 ? 13.832 -0.164 4.370 1.00 93.00 368 ALA A CA 1
ATOM 2705 C C . ALA A 1 368 ? 15.282 -0.350 3.887 1.00 93.00 368 ALA A C 1
ATOM 2707 O O . ALA A 1 368 ? 16.096 0.574 3.929 1.00 93.00 368 ALA A O 1
ATOM 2708 N N . PHE A 1 369 ? 15.614 -1.556 3.418 1.00 93.75 369 PHE A N 1
ATOM 2709 C CA . PHE A 1 369 ? 16.909 -1.889 2.807 1.00 93.75 369 PHE A CA 1
ATOM 2710 C C . PHE A 1 369 ? 18.155 -1.564 3.666 1.00 93.75 369 PHE A C 1
ATOM 2712 O O . PHE A 1 369 ? 19.211 -1.168 3.144 1.00 93.75 369 PHE A O 1
ATOM 2719 N N . GLY A 1 370 ? 18.028 -1.711 4.988 1.00 91.38 370 GLY A N 1
ATOM 2720 C CA . GLY A 1 370 ? 19.070 -1.429 5.985 1.00 91.38 370 GLY A CA 1
ATOM 2721 C C . GLY A 1 370 ? 19.126 0.030 6.433 1.00 91.38 370 GLY A C 1
ATOM 2722 O O . GLY A 1 370 ? 20.080 0.436 7.098 1.00 91.38 370 GLY A O 1
ATOM 2723 N N . GLY A 1 371 ? 18.135 0.831 6.041 1.00 91.00 371 GLY A N 1
ATOM 2724 C CA . GLY A 1 371 ? 18.025 2.237 6.400 1.00 91.00 371 GLY A CA 1
ATOM 2725 C C . GLY A 1 371 ? 17.918 2.472 7.910 1.00 91.00 371 GLY A C 1
ATOM 2726 O O . GLY A 1 371 ? 17.503 1.602 8.679 1.00 91.00 371 GLY A O 1
ATOM 2727 N N . HIS A 1 372 ? 18.354 3.664 8.327 1.00 90.88 372 HIS A N 1
ATOM 2728 C CA . HIS A 1 372 ? 18.304 4.164 9.707 1.00 90.88 372 HIS A CA 1
ATOM 2729 C C . HIS A 1 372 ? 18.798 3.170 10.774 1.00 90.88 372 HIS A C 1
ATOM 2731 O O . HIS A 1 372 ? 18.231 3.058 11.853 1.00 90.88 372 HIS A O 1
ATOM 2737 N N . GLY A 1 373 ? 19.869 2.425 10.482 1.00 83.88 373 GLY A N 1
ATOM 2738 C CA . GLY A 1 373 ? 20.506 1.532 11.457 1.00 83.88 373 GLY A CA 1
ATOM 2739 C C . GLY A 1 373 ? 19.758 0.224 11.731 1.00 83.88 373 GLY A C 1
ATOM 2740 O O . GLY A 1 373 ? 20.103 -0.457 12.693 1.00 83.88 373 GLY A O 1
ATOM 2741 N N . ASN A 1 374 ? 18.773 -0.140 10.902 1.00 86.56 374 ASN A N 1
ATOM 2742 C CA . ASN A 1 374 ? 18.143 -1.459 10.922 1.00 86.56 374 ASN A CA 1
ATOM 2743 C C . ASN A 1 374 ? 19.191 -2.550 10.586 1.00 86.56 374 ASN A C 1
ATOM 2745 O O . ASN A 1 374 ? 19.696 -2.570 9.456 1.00 86.56 374 ASN A O 1
ATOM 2749 N N . PRO A 1 375 ? 19.547 -3.454 11.522 1.00 75.81 375 PRO A N 1
ATOM 2750 C CA . PRO A 1 375 ? 20.487 -4.539 11.285 1.00 75.81 375 PRO A CA 1
ATOM 2751 C C . PRO A 1 375 ? 19.775 -5.649 10.501 1.00 75.81 375 PRO A C 1
ATOM 2753 O O . PRO A 1 375 ? 19.359 -6.664 11.054 1.00 75.81 375 PRO A O 1
ATOM 2756 N N . GLN A 1 376 ? 19.577 -5.426 9.204 1.00 72.19 376 GLN A N 1
ATOM 2757 C CA . GLN A 1 376 ? 18.853 -6.366 8.352 1.00 72.19 376 GLN A CA 1
ATOM 2758 C C . GLN A 1 376 ? 19.613 -7.673 8.140 1.00 72.19 376 GLN A C 1
ATOM 2760 O O . GLN A 1 376 ? 20.838 -7.685 8.018 1.00 72.19 376 GLN A O 1
ATOM 2765 N N . THR A 1 377 ? 18.863 -8.775 8.040 1.00 71.25 377 THR A N 1
ATOM 2766 C CA . THR A 1 377 ? 19.413 -10.097 7.698 1.00 71.25 377 THR A CA 1
ATOM 2767 C C . THR A 1 377 ? 19.561 -10.273 6.181 1.00 71.25 377 THR A C 1
ATOM 2769 O O . THR A 1 377 ? 20.565 -10.824 5.736 1.00 71.25 377 THR A O 1
ATOM 2772 N N . MET A 1 378 ? 18.596 -9.786 5.386 1.00 89.69 378 MET A N 1
ATOM 2773 C CA . MET A 1 378 ? 18.587 -9.846 3.916 1.00 89.69 378 MET A CA 1
ATOM 2774 C C . MET A 1 378 ? 17.510 -8.911 3.330 1.00 89.69 378 MET A C 1
ATOM 2776 O O . MET A 1 378 ? 16.507 -8.660 3.990 1.00 89.69 378 MET A O 1
ATOM 2780 N N . TYR A 1 379 ? 17.703 -8.418 2.102 1.00 92.75 379 TYR A N 1
ATOM 2781 C CA . TYR A 1 379 ? 16.736 -7.625 1.324 1.00 92.75 379 TYR A CA 1
ATOM 2782 C C . TYR A 1 379 ? 16.993 -7.786 -0.183 1.00 92.75 379 TYR A C 1
ATOM 2784 O O . TYR A 1 379 ? 18.026 -8.332 -0.566 1.00 92.75 379 TYR A O 1
ATOM 2792 N N . ASP A 1 380 ? 16.092 -7.283 -1.036 1.00 93.06 380 ASP A N 1
ATOM 2793 C CA . ASP A 1 380 ? 16.284 -7.267 -2.490 1.00 93.06 380 ASP A CA 1
ATOM 2794 C C . ASP A 1 380 ? 17.218 -6.108 -2.908 1.00 93.06 380 ASP A C 1
ATOM 2796 O O . ASP A 1 380 ? 16.818 -4.936 -2.850 1.00 93.06 380 ASP A O 1
ATOM 2800 N N . PRO A 1 381 ? 18.464 -6.394 -3.335 1.00 90.94 381 PRO A N 1
ATOM 2801 C CA . PRO A 1 381 ? 19.418 -5.358 -3.714 1.00 90.94 381 PRO A CA 1
ATOM 2802 C C . PRO A 1 381 ? 19.036 -4.635 -5.013 1.00 90.94 381 PRO A C 1
ATOM 2804 O O . PRO A 1 381 ? 19.441 -3.488 -5.187 1.00 90.94 381 PRO A O 1
ATOM 2807 N N . TYR A 1 382 ? 18.247 -5.256 -5.900 1.00 91.69 382 TYR A N 1
ATOM 2808 C CA . TYR A 1 382 ? 17.771 -4.610 -7.123 1.00 91.69 382 TYR A CA 1
ATOM 2809 C C . TYR A 1 382 ? 16.731 -3.540 -6.788 1.00 91.69 382 TYR A C 1
ATOM 2811 O O . TYR A 1 382 ? 16.918 -2.372 -7.129 1.00 91.69 382 TYR A O 1
ATOM 2819 N N . SER A 1 383 ? 15.692 -3.905 -6.025 1.00 92.50 383 SER A N 1
ATOM 2820 C CA . SER A 1 383 ? 14.675 -2.954 -5.548 1.00 92.50 383 SER A CA 1
ATOM 2821 C C . SER A 1 383 ? 15.283 -1.751 -4.826 1.00 92.50 383 SER A C 1
ATOM 2823 O O . SER A 1 383 ? 14.829 -0.624 -5.024 1.00 92.50 383 SER A O 1
ATOM 2825 N N . LYS A 1 384 ? 16.337 -1.964 -4.024 1.00 92.06 384 LYS A N 1
ATOM 2826 C CA . LYS A 1 384 ? 17.042 -0.889 -3.313 1.00 92.06 384 LYS A CA 1
ATOM 2827 C C . LYS A 1 384 ? 17.564 0.201 -4.253 1.00 92.06 384 LYS A C 1
ATOM 2829 O O . LYS A 1 384 ? 17.457 1.376 -3.913 1.00 92.06 384 LYS A O 1
ATOM 2834 N N . ILE A 1 385 ? 18.121 -0.169 -5.410 1.00 91.31 385 ILE A N 1
ATOM 2835 C CA . ILE A 1 385 ? 18.675 0.793 -6.378 1.00 91.31 385 ILE A CA 1
ATOM 2836 C C . ILE A 1 385 ? 17.581 1.768 -6.819 1.00 91.31 385 ILE A C 1
ATOM 2838 O O . ILE A 1 385 ? 17.763 2.980 -6.737 1.00 91.31 385 ILE A O 1
ATOM 2842 N N . PHE A 1 386 ? 16.421 1.251 -7.224 1.00 91.31 386 PHE A N 1
ATOM 2843 C CA . PHE A 1 386 ? 15.314 2.083 -7.700 1.00 91.31 386 PHE A CA 1
ATOM 2844 C C . PHE A 1 386 ? 14.651 2.866 -6.571 1.00 91.31 386 PHE A C 1
ATOM 2846 O O . PHE A 1 386 ? 14.345 4.038 -6.772 1.00 91.31 386 PHE A O 1
ATOM 2853 N N . PHE A 1 387 ? 14.521 2.270 -5.382 1.00 90.69 387 PHE A N 1
ATOM 2854 C CA . PHE A 1 387 ? 14.011 2.949 -4.189 1.00 90.69 387 PHE A CA 1
ATOM 2855 C C . PHE A 1 387 ? 14.857 4.175 -3.803 1.00 90.69 387 PHE A C 1
ATOM 2857 O O . PHE A 1 387 ? 14.323 5.169 -3.322 1.00 90.69 387 PHE A O 1
ATOM 2864 N N . GLN A 1 388 ? 16.178 4.123 -4.011 1.00 87.81 388 GLN A N 1
ATOM 2865 C CA . GLN A 1 388 ? 17.098 5.205 -3.634 1.00 87.81 388 GLN A CA 1
ATOM 2866 C C . GLN A 1 388 ? 17.379 6.210 -4.758 1.00 87.81 388 GLN A C 1
ATOM 2868 O O . GLN A 1 388 ? 17.798 7.335 -4.478 1.00 87.81 388 GLN A O 1
ATOM 2873 N N . CYS A 1 389 ? 17.206 5.806 -6.018 1.00 87.38 389 CYS A N 1
ATOM 2874 C CA . CYS A 1 389 ? 17.726 6.548 -7.165 1.00 87.38 389 CYS A CA 1
ATOM 2875 C C . CYS A 1 389 ? 16.695 6.799 -8.276 1.00 87.38 389 CYS A C 1
ATOM 2877 O O . CYS A 1 389 ? 17.080 7.233 -9.362 1.00 87.38 389 CYS A O 1
ATOM 2879 N N . SER A 1 390 ? 15.407 6.528 -8.059 1.00 90.19 390 SER A N 1
ATOM 2880 C CA . SER A 1 390 ? 14.370 6.778 -9.066 1.00 90.19 390 SER A CA 1
ATOM 2881 C C . SER A 1 390 ? 12.985 6.985 -8.455 1.00 90.19 390 SER A C 1
ATOM 2883 O O . SER A 1 390 ? 12.747 6.642 -7.302 1.00 90.19 390 SER A O 1
ATOM 2885 N N . ASN A 1 391 ? 12.059 7.490 -9.266 1.00 91.56 391 ASN A N 1
ATOM 2886 C CA . ASN A 1 391 ? 10.618 7.387 -9.047 1.00 91.56 391 ASN A CA 1
ATOM 2887 C C . ASN A 1 391 ? 10.019 6.338 -10.009 1.00 91.56 391 ASN A C 1
ATOM 2889 O O . ASN A 1 391 ? 8.981 6.567 -10.618 1.00 91.56 391 ASN A O 1
ATOM 2893 N N . SER A 1 392 ? 10.717 5.219 -10.223 1.00 90.75 392 SER A N 1
ATOM 2894 C CA . SER A 1 392 ? 10.258 4.096 -11.052 1.00 90.75 392 SER A CA 1
ATOM 2895 C C . SER A 1 392 ? 9.970 2.880 -10.173 1.00 90.75 392 SER A C 1
ATOM 2897 O O . SER A 1 392 ? 10.574 2.717 -9.109 1.00 90.75 392 SER A O 1
ATOM 2899 N N . TYR A 1 393 ? 9.077 1.997 -10.619 1.00 91.38 393 TYR A N 1
ATOM 2900 C CA . TYR A 1 393 ? 8.878 0.710 -9.953 1.00 91.38 393 TYR A CA 1
ATOM 2901 C C . TYR A 1 393 ? 10.103 -0.185 -10.153 1.00 91.38 393 TYR A C 1
ATOM 2903 O O . TYR A 1 393 ? 10.364 -0.654 -11.258 1.00 91.38 393 TYR A O 1
ATOM 2911 N N . GLY A 1 394 ? 10.834 -0.461 -9.072 1.00 88.44 394 GLY A N 1
ATOM 2912 C CA . GLY A 1 394 ? 11.923 -1.448 -9.059 1.00 88.44 394 GLY A CA 1
ATOM 2913 C C . GLY A 1 394 ? 11.461 -2.870 -8.735 1.00 88.44 394 GLY A C 1
ATOM 2914 O O . GLY A 1 394 ? 12.203 -3.825 -8.940 1.00 88.44 394 GLY A O 1
ATOM 2915 N N . SER A 1 395 ? 10.240 -3.019 -8.219 1.00 87.12 395 SER A N 1
ATOM 2916 C CA . SER A 1 395 ? 9.592 -4.302 -7.934 1.00 87.12 395 SER A CA 1
ATOM 2917 C C . SER A 1 395 ? 8.074 -4.159 -7.904 1.00 87.12 395 SER A C 1
ATOM 2919 O O . SER A 1 395 ? 7.540 -3.051 -7.858 1.00 87.12 395 SER A O 1
ATOM 2921 N N . GLY A 1 396 ? 7.361 -5.289 -7.873 1.00 82.75 396 GLY A N 1
ATOM 2922 C CA . GLY A 1 396 ? 5.894 -5.314 -7.806 1.00 82.75 396 GLY A CA 1
ATOM 2923 C C . GLY A 1 396 ? 5.288 -4.680 -6.543 1.00 82.75 396 GLY A C 1
ATOM 2924 O O . GLY A 1 396 ? 4.072 -4.550 -6.450 1.00 82.75 396 GLY A O 1
ATOM 2925 N N . TYR A 1 397 ? 6.112 -4.270 -5.571 1.00 85.31 397 TYR A N 1
ATOM 2926 C CA . TYR A 1 397 ? 5.666 -3.721 -4.288 1.00 85.31 397 TYR A CA 1
ATOM 2927 C C . TYR A 1 397 ? 6.175 -2.304 -4.004 1.00 85.31 397 TYR A C 1
ATOM 2929 O O . TYR A 1 397 ? 6.018 -1.828 -2.879 1.00 85.31 397 TYR A O 1
ATOM 2937 N N . THR A 1 398 ? 6.756 -1.610 -4.994 1.00 86.25 398 THR A N 1
ATOM 2938 C CA . THR A 1 398 ? 7.304 -0.252 -4.808 1.00 86.25 398 THR A CA 1
ATOM 2939 C C . THR A 1 398 ? 6.279 0.721 -4.217 1.00 86.25 398 THR A C 1
ATOM 2941 O O . THR A 1 398 ? 6.620 1.442 -3.285 1.00 86.25 398 THR A O 1
ATOM 2944 N N . ASP A 1 399 ? 5.009 0.667 -4.630 1.00 81.38 399 ASP A N 1
ATOM 2945 C CA . ASP A 1 399 ? 3.959 1.495 -4.017 1.00 81.38 399 ASP A CA 1
ATOM 2946 C C . ASP A 1 399 ? 3.810 1.270 -2.525 1.00 81.38 399 ASP A C 1
ATOM 2948 O O . ASP A 1 399 ? 3.685 2.219 -1.763 1.00 81.38 399 ASP A O 1
ATOM 2952 N N . ASN A 1 400 ? 3.829 0.011 -2.089 1.00 86.31 400 ASN A N 1
ATOM 2953 C CA . ASN A 1 400 ? 3.668 -0.295 -0.675 1.00 86.31 400 ASN A CA 1
ATOM 2954 C C . ASN A 1 400 ? 4.883 0.178 0.133 1.00 86.31 400 ASN A C 1
ATOM 2956 O O . ASN A 1 400 ? 4.732 0.637 1.260 1.00 86.31 400 ASN A O 1
ATOM 2960 N N . LEU A 1 401 ? 6.078 0.097 -0.461 1.00 88.31 401 LEU A N 1
ATOM 2961 C CA . LEU A 1 401 ? 7.320 0.595 0.133 1.00 88.31 401 LEU A CA 1
ATOM 2962 C C . LEU A 1 401 ? 7.356 2.120 0.234 1.00 88.31 401 LEU A C 1
ATOM 2964 O O . LEU A 1 401 ? 7.954 2.655 1.164 1.00 88.31 401 LEU A O 1
ATOM 2968 N N . MET A 1 402 ? 6.735 2.812 -0.720 1.00 87.62 402 MET A N 1
ATOM 2969 C CA . MET A 1 402 ? 6.777 4.269 -0.836 1.00 87.62 402 MET A CA 1
ATOM 2970 C C . MET A 1 402 ? 5.489 4.960 -0.371 1.00 87.62 402 MET A C 1
ATOM 2972 O O . MET A 1 402 ? 5.433 6.185 -0.384 1.00 87.62 402 MET A O 1
ATOM 2976 N N . ALA A 1 403 ? 4.487 4.209 0.100 1.00 83.56 403 ALA A N 1
ATOM 2977 C CA . ALA A 1 403 ? 3.150 4.708 0.441 1.00 83.56 403 ALA A CA 1
ATOM 2978 C C . ALA A 1 403 ? 3.124 5.818 1.507 1.00 83.56 403 ALA A C 1
ATOM 2980 O O . ALA A 1 403 ? 2.142 6.550 1.601 1.00 83.56 403 ALA A O 1
ATOM 2981 N N . LEU A 1 404 ? 4.175 5.925 2.329 1.00 86.88 404 LEU A N 1
ATOM 2982 C CA . LEU A 1 404 ? 4.299 6.940 3.380 1.00 86.88 404 LEU A CA 1
ATOM 2983 C C . LEU A 1 404 ? 5.040 8.212 2.943 1.00 86.88 404 LEU A C 1
ATOM 2985 O O . LEU A 1 404 ? 5.043 9.197 3.685 1.00 86.88 404 LEU A O 1
ATOM 2989 N N . TYR A 1 405 ? 5.665 8.221 1.765 1.00 89.00 405 TYR A N 1
ATOM 2990 C CA . TYR A 1 405 ? 6.245 9.444 1.223 1.00 89.00 405 TYR A CA 1
ATOM 2991 C C . TYR A 1 405 ? 5.140 10.389 0.740 1.00 89.00 405 TYR A C 1
ATOM 2993 O O . TYR A 1 405 ? 4.190 9.979 0.080 1.00 89.00 405 TYR A O 1
ATOM 3001 N N . GLN A 1 406 ? 5.276 11.677 1.057 1.00 84.81 406 GLN A N 1
ATOM 3002 C CA . GLN A 1 406 ? 4.329 12.721 0.648 1.00 84.81 406 GLN A CA 1
ATOM 3003 C C . GLN A 1 406 ? 4.606 13.240 -0.769 1.00 84.81 406 GLN A C 1
ATOM 3005 O O . GLN A 1 406 ? 3.747 13.857 -1.391 1.00 84.81 406 GLN A O 1
ATOM 3010 N N . SER A 1 407 ? 5.816 13.006 -1.275 1.00 87.88 407 SER A N 1
ATOM 3011 C CA . SER A 1 407 ? 6.255 13.337 -2.630 1.00 87.88 407 SER A CA 1
ATOM 3012 C C . SER A 1 407 ? 7.349 12.362 -3.066 1.00 87.88 407 SER A C 1
ATOM 3014 O O . SER A 1 407 ? 7.942 11.683 -2.227 1.00 87.88 407 SER A O 1
ATOM 3016 N N . GLY A 1 408 ? 7.613 12.270 -4.373 1.00 88.06 408 GLY A N 1
ATOM 3017 C CA . GLY A 1 408 ? 8.653 11.386 -4.914 1.00 88.06 408 GLY A CA 1
ATOM 3018 C C . GLY A 1 408 ? 8.280 9.899 -4.960 1.00 88.06 408 GLY A C 1
ATOM 3019 O O . GLY A 1 408 ? 9.168 9.053 -5.023 1.00 88.06 408 GLY A O 1
ATOM 3020 N N . GLY A 1 409 ? 6.987 9.564 -4.925 1.00 89.81 409 GLY A N 1
ATOM 3021 C CA . GLY A 1 409 ? 6.500 8.220 -5.254 1.00 89.81 409 GLY A CA 1
ATOM 3022 C C . GLY A 1 409 ? 6.570 7.927 -6.762 1.00 89.81 409 GLY A C 1
ATOM 3023 O O . GLY A 1 409 ? 6.860 8.833 -7.544 1.00 89.81 409 GLY A O 1
ATOM 3024 N N . PRO A 1 410 ? 6.304 6.680 -7.190 1.00 91.25 410 PRO A N 1
ATOM 3025 C CA . PRO A 1 410 ? 6.473 6.271 -8.585 1.00 91.25 410 PRO A CA 1
ATOM 3026 C C . PRO A 1 410 ? 5.306 6.647 -9.516 1.00 91.25 410 PRO A C 1
ATOM 3028 O O . PRO A 1 410 ? 5.400 6.462 -10.729 1.00 91.25 410 PRO A O 1
ATOM 3031 N N . LEU A 1 411 ? 4.207 7.160 -8.958 1.00 91.88 411 LEU A N 1
ATOM 3032 C CA . LEU A 1 411 ? 2.996 7.528 -9.686 1.00 91.88 411 LEU A CA 1
ATOM 3033 C C . LEU A 1 411 ? 2.997 9.018 -10.049 1.00 91.88 411 LEU A C 1
ATOM 3035 O O . LEU A 1 411 ? 3.160 9.878 -9.183 1.00 91.88 411 LEU A O 1
ATOM 3039 N N . LEU A 1 412 ? 2.737 9.310 -11.322 1.00 93.62 412 LEU A N 1
ATOM 3040 C CA . LEU A 1 412 ? 2.408 10.630 -11.850 1.00 93.62 412 LEU A CA 1
ATOM 3041 C C . LEU A 1 412 ? 0.880 10.729 -12.019 1.00 93.62 412 LEU A C 1
ATOM 3043 O O . LEU A 1 412 ? 0.337 10.011 -12.860 1.00 93.62 412 LEU A O 1
ATOM 3047 N N . PRO A 1 413 ? 0.171 11.572 -11.248 1.00 92.69 413 PRO A N 1
ATOM 3048 C CA . PRO A 1 413 ? -1.272 11.754 -11.404 1.00 92.69 413 PRO A CA 1
ATOM 3049 C C . PRO A 1 413 ? -1.630 12.325 -12.781 1.00 92.69 413 PRO A C 1
ATOM 3051 O O . PRO A 1 413 ? -1.044 13.319 -13.195 1.00 92.69 413 PRO A O 1
ATOM 3054 N N . LEU A 1 414 ? -2.626 11.741 -13.448 1.00 92.12 414 LEU A N 1
ATOM 3055 C CA . LEU A 1 414 ? -3.115 12.151 -14.772 1.00 92.12 414 LEU A CA 1
ATOM 3056 C C . LEU A 1 414 ? -4.523 12.769 -14.748 1.00 92.12 414 LEU A C 1
ATOM 3058 O O . LEU A 1 414 ? -4.983 13.270 -15.773 1.00 92.12 414 LEU A O 1
ATOM 3062 N N . GLY A 1 415 ? -5.210 12.760 -13.604 1.00 86.25 415 GLY A N 1
ATOM 3063 C CA . GLY A 1 415 ? -6.499 13.435 -13.450 1.00 86.25 415 GLY A CA 1
ATOM 3064 C C . GLY A 1 415 ? -6.347 14.957 -13.318 1.00 86.25 415 GLY A C 1
ATOM 3065 O O . GLY A 1 415 ? -5.585 15.440 -12.482 1.00 86.25 415 GLY A O 1
ATOM 3066 N N . GLN A 1 416 ? -7.104 15.725 -14.104 1.00 80.88 416 GLN A N 1
ATOM 3067 C CA . GLN A 1 416 ? -7.141 17.190 -14.084 1.00 80.88 416 GLN A CA 1
ATOM 3068 C C . GLN A 1 416 ? -8.567 17.719 -14.342 1.00 80.88 416 GLN A C 1
ATOM 3070 O O . GLN A 1 416 ? -9.177 17.424 -15.364 1.00 80.88 416 GLN A O 1
ATOM 3075 N N . ASP A 1 417 ? -9.105 18.533 -13.424 1.00 78.00 417 ASP A N 1
ATOM 3076 C CA . ASP A 1 417 ? -10.387 19.254 -13.577 1.00 78.00 417 ASP A CA 1
ATOM 3077 C C . ASP A 1 417 ? -11.597 18.388 -14.007 1.00 78.00 417 ASP A C 1
ATOM 3079 O O . ASP A 1 417 ? -12.490 18.841 -14.725 1.00 78.00 417 ASP A O 1
ATOM 3083 N N . GLY A 1 418 ? -11.653 17.132 -13.549 1.00 75.50 418 GLY A N 1
ATOM 3084 C CA . GLY A 1 418 ? -12.724 16.190 -13.905 1.00 75.50 418 GLY A CA 1
ATOM 3085 C C . GLY A 1 418 ? -12.571 15.545 -15.289 1.00 75.50 418 GLY A C 1
ATOM 3086 O O . GLY A 1 418 ? -13.556 15.051 -15.839 1.00 75.50 418 GLY A O 1
ATOM 3087 N N . GLY A 1 419 ? -11.361 15.571 -15.853 1.00 85.19 419 GLY A N 1
ATOM 3088 C CA . GLY A 1 419 ? -10.950 14.814 -17.031 1.00 85.19 419 GLY A CA 1
ATOM 3089 C C . GLY A 1 419 ? -9.481 14.394 -16.941 1.00 85.19 419 GLY A C 1
ATOM 3090 O O . GLY A 1 419 ? -8.848 14.546 -15.901 1.00 85.19 419 GLY A O 1
ATOM 3091 N N . ASP A 1 420 ? -8.940 13.865 -18.033 1.00 88.00 420 ASP A N 1
ATOM 3092 C CA . ASP A 1 420 ? -7.517 13.535 -18.137 1.00 88.00 420 ASP A CA 1
ATOM 3093 C C . ASP A 1 420 ? -6.675 14.762 -18.520 1.00 88.00 420 ASP A C 1
ATOM 3095 O O . ASP A 1 420 ? -7.161 15.682 -19.193 1.00 88.00 420 ASP A O 1
ATOM 3099 N N . VAL A 1 421 ? -5.382 14.739 -18.187 1.00 89.88 421 VAL A N 1
ATOM 3100 C CA . VAL A 1 421 ? -4.404 15.724 -18.674 1.00 89.88 421 VAL A CA 1
ATOM 3101 C C . VAL A 1 421 ? -4.409 15.824 -20.200 1.00 89.88 421 VAL A C 1
ATOM 3103 O O . VAL A 1 421 ? -4.585 14.844 -20.925 1.00 89.88 421 VAL A O 1
ATOM 3106 N N . ALA A 1 422 ? -4.189 17.032 -20.720 1.00 89.25 422 ALA A N 1
ATOM 3107 C CA . ALA A 1 422 ? -4.164 17.265 -22.164 1.00 89.25 422 ALA A CA 1
ATOM 3108 C C . ALA A 1 422 ? -2.877 16.749 -22.832 1.00 89.25 422 ALA A C 1
ATOM 3110 O O . ALA A 1 422 ? -2.914 16.278 -23.971 1.00 89.25 422 ALA A O 1
ATOM 3111 N N . GLU A 1 423 ? -1.746 16.828 -22.132 1.00 91.81 423 GLU A N 1
ATOM 3112 C CA . GLU A 1 423 ? -0.429 16.477 -22.657 1.00 91.81 423 GLU A CA 1
ATOM 3113 C C . GLU A 1 423 ? 0.371 15.679 -21.634 1.00 91.81 423 GLU A C 1
ATOM 3115 O O . GLU A 1 423 ? 0.456 16.051 -20.465 1.00 91.81 423 GLU A O 1
ATOM 3120 N N . LEU A 1 424 ? 1.004 14.617 -22.118 1.00 94.06 424 LEU A N 1
ATOM 3121 C CA . LEU A 1 424 ? 1.968 13.807 -21.396 1.00 94.06 424 LEU A CA 1
ATOM 3122 C C . LEU A 1 424 ? 3.276 13.821 -22.188 1.00 94.06 424 LEU A C 1
ATOM 3124 O O . LEU A 1 424 ? 3.272 13.639 -23.404 1.00 94.06 424 LEU A O 1
ATOM 3128 N N . ASN A 1 425 ? 4.402 14.050 -21.522 1.00 95.88 425 ASN A N 1
ATOM 3129 C CA . ASN A 1 425 ? 5.703 14.177 -22.170 1.00 95.88 425 ASN A CA 1
ATOM 3130 C C . ASN A 1 425 ? 6.637 13.074 -21.677 1.00 95.88 425 ASN A C 1
ATOM 3132 O O . ASN A 1 425 ? 6.920 12.989 -20.482 1.00 95.88 425 ASN A O 1
ATOM 3136 N N . LEU A 1 426 ? 7.134 12.261 -22.607 1.00 95.56 426 LEU A N 1
ATOM 3137 C CA . LEU A 1 426 ? 8.148 11.241 -22.370 1.00 95.56 426 LEU A CA 1
ATOM 3138 C C . LEU A 1 426 ? 9.473 11.709 -22.978 1.00 95.56 426 LEU A C 1
ATOM 3140 O O . LEU A 1 426 ? 9.592 11.853 -24.196 1.00 95.56 426 LEU A O 1
ATOM 3144 N N . THR A 1 427 ? 10.479 11.927 -22.134 1.00 93.75 427 THR A N 1
ATOM 3145 C CA . THR A 1 427 ? 11.852 12.188 -22.582 1.00 93.75 427 THR A CA 1
ATOM 3146 C C . THR A 1 427 ? 12.701 10.943 -22.378 1.00 93.75 427 THR A C 1
ATOM 3148 O O . THR A 1 427 ? 12.795 10.437 -21.262 1.00 93.75 427 THR A O 1
ATOM 3151 N N . VAL A 1 428 ? 13.341 10.463 -23.444 1.00 91.12 428 VAL A N 1
ATOM 3152 C CA . VAL A 1 428 ? 14.283 9.337 -23.395 1.00 91.12 428 VAL A CA 1
ATOM 3153 C C . VAL A 1 428 ? 15.706 9.881 -23.458 1.00 91.12 428 VAL A C 1
ATOM 3155 O O . VAL A 1 428 ? 16.047 10.659 -24.353 1.00 91.12 428 VAL A O 1
ATOM 3158 N N . TYR A 1 429 ? 16.536 9.475 -22.504 1.00 88.50 429 TYR A N 1
ATOM 3159 C CA . TYR A 1 429 ? 17.899 9.965 -22.349 1.00 88.50 429 TYR A CA 1
ATOM 3160 C C . TYR A 1 429 ? 18.927 9.005 -22.943 1.00 88.50 429 TYR A C 1
ATOM 3162 O O . TYR A 1 429 ? 18.695 7.799 -23.052 1.00 88.50 429 TYR A O 1
ATOM 3170 N N . ALA A 1 430 ? 20.091 9.542 -23.306 1.00 85.62 430 ALA A N 1
ATOM 3171 C CA . ALA A 1 430 ? 21.265 8.716 -23.531 1.00 85.62 430 ALA A CA 1
ATOM 3172 C C . ALA A 1 430 ? 21.751 8.130 -22.203 1.00 85.62 430 ALA A C 1
ATOM 3174 O O . ALA A 1 430 ? 21.585 8.728 -21.140 1.00 85.62 430 ALA A O 1
ATOM 3175 N N . ASP A 1 431 ? 22.427 6.987 -22.262 1.00 85.81 431 ASP A N 1
ATOM 3176 C CA . ASP A 1 431 ? 22.930 6.315 -21.066 1.00 85.81 431 ASP A CA 1
ATOM 3177 C C . ASP A 1 431 ? 23.976 7.140 -20.311 1.00 85.81 431 ASP A C 1
ATOM 3179 O O . ASP A 1 431 ? 24.243 6.838 -19.153 1.00 85.81 431 ASP A O 1
ATOM 3183 N N . THR A 1 432 ? 24.588 8.146 -20.939 1.00 84.94 432 THR A N 1
ATOM 3184 C CA . THR A 1 432 ? 25.557 9.068 -20.324 1.00 84.94 432 THR A CA 1
ATOM 3185 C C . THR A 1 432 ? 24.925 10.351 -19.793 1.00 84.94 432 THR A C 1
ATOM 3187 O O . THR A 1 432 ? 25.598 11.125 -19.114 1.00 84.94 432 THR A O 1
ATOM 3190 N N . ASP A 1 433 ? 23.660 10.613 -20.120 1.00 84.62 433 ASP A N 1
ATOM 3191 C CA . ASP A 1 433 ? 22.985 11.832 -19.692 1.00 84.62 433 ASP A CA 1
ATOM 3192 C C . ASP A 1 433 ? 22.580 11.749 -18.227 1.00 84.62 433 ASP A C 1
ATOM 3194 O O . ASP A 1 433 ? 22.114 10.717 -17.742 1.00 84.62 433 ASP A O 1
ATOM 3198 N N . ALA A 1 434 ? 22.650 12.893 -17.551 1.00 85.44 434 ALA A N 1
ATOM 3199 C CA . ALA A 1 434 ? 21.974 13.087 -16.282 1.00 85.44 434 ALA A CA 1
ATOM 3200 C C . ALA A 1 434 ? 20.460 13.175 -16.525 1.00 85.44 434 ALA A C 1
ATOM 3202 O O . ALA A 1 434 ? 19.929 14.254 -16.815 1.00 85.44 434 ALA A O 1
ATOM 3203 N N . ALA A 1 435 ? 19.784 12.029 -16.420 1.00 84.12 435 ALA A N 1
ATOM 3204 C CA . ALA A 1 435 ? 18.331 11.944 -16.487 1.00 84.12 435 ALA A CA 1
ATOM 3205 C C . ALA A 1 435 ? 17.676 12.910 -15.486 1.00 84.12 435 ALA A C 1
ATOM 3207 O O . ALA A 1 435 ? 18.220 13.192 -14.416 1.00 84.12 435 ALA A O 1
ATOM 3208 N N . GLN A 1 436 ? 16.521 13.450 -15.869 1.00 88.00 436 GLN A N 1
ATOM 3209 C CA . GLN A 1 436 ? 15.762 14.408 -15.067 1.00 88.00 436 GLN A CA 1
ATOM 3210 C C . GLN A 1 436 ? 14.437 13.782 -14.612 1.00 88.00 436 GLN A C 1
ATOM 3212 O O . GLN A 1 436 ? 14.205 12.583 -14.766 1.00 88.00 436 GLN A O 1
ATOM 3217 N N . GLY A 1 437 ? 13.578 14.595 -14.002 1.00 88.25 437 GLY A N 1
ATOM 3218 C CA . GLY A 1 437 ? 12.246 14.191 -13.559 1.00 88.25 437 GLY A CA 1
ATOM 3219 C C . GLY A 1 437 ? 12.194 13.563 -12.170 1.00 88.25 437 GLY A C 1
ATOM 3220 O O . GLY A 1 437 ? 11.102 13.399 -11.634 1.00 88.25 437 GLY A O 1
ATOM 3221 N N . TYR A 1 438 ? 13.346 13.248 -11.569 1.00 90.69 438 TYR A N 1
ATOM 3222 C CA . TYR A 1 438 ? 13.397 12.714 -10.215 1.00 90.69 438 TYR A CA 1
ATOM 3223 C C . TYR A 1 438 ? 13.031 13.758 -9.162 1.00 90.69 438 TYR A C 1
ATOM 3225 O O . TYR A 1 438 ? 13.663 14.810 -9.053 1.00 90.69 438 TYR A O 1
ATOM 3233 N N . THR A 1 439 ? 12.063 13.399 -8.332 1.00 90.56 439 THR A N 1
ATOM 3234 C CA . THR A 1 439 ? 11.714 14.097 -7.102 1.00 90.56 439 THR A CA 1
ATOM 3235 C C . THR A 1 439 ? 12.216 13.273 -5.925 1.00 90.56 439 THR A C 1
ATOM 3237 O O . THR A 1 439 ? 11.798 12.129 -5.744 1.00 90.56 439 THR A O 1
ATOM 3240 N N . THR A 1 440 ? 13.105 13.851 -5.112 1.00 89.12 440 THR A N 1
ATOM 3241 C CA . THR A 1 440 ? 13.586 13.203 -3.885 1.00 89.12 440 THR A CA 1
ATOM 3242 C C . THR A 1 440 ? 12.403 12.873 -2.976 1.00 89.12 440 THR A C 1
ATOM 3244 O O . THR A 1 440 ? 11.667 13.800 -2.630 1.00 89.12 440 THR A O 1
ATOM 3247 N N . PRO A 1 441 ? 12.237 11.609 -2.547 1.00 90.31 441 PRO A N 1
ATOM 3248 C CA . PRO A 1 441 ? 11.172 11.243 -1.632 1.00 90.31 441 PRO A CA 1
ATOM 3249 C C . PRO A 1 441 ? 11.236 12.043 -0.332 1.00 90.31 441 PRO A C 1
ATOM 3251 O O . PRO A 1 441 ? 12.292 12.137 0.301 1.00 90.31 441 PRO A O 1
ATOM 3254 N N . GLN A 1 442 ? 10.109 12.630 0.071 1.00 90.69 442 GLN A N 1
ATOM 3255 C CA . GLN A 1 442 ? 10.006 13.386 1.320 1.00 90.69 442 GLN A CA 1
ATOM 3256 C C . GLN A 1 442 ? 9.011 12.729 2.266 1.00 90.69 442 GLN A C 1
ATOM 3258 O O . GLN A 1 442 ? 7.872 12.442 1.902 1.00 90.69 442 GLN A O 1
ATOM 3263 N N . ILE A 1 443 ? 9.448 12.517 3.504 1.00 90.94 443 ILE A N 1
ATOM 3264 C CA . ILE A 1 443 ? 8.616 12.080 4.622 1.00 90.94 443 ILE A CA 1
ATOM 3265 C C . ILE A 1 443 ? 8.858 13.032 5.792 1.00 90.94 443 ILE A C 1
ATOM 3267 O O . ILE A 1 443 ? 9.998 13.397 6.082 1.00 90.94 443 ILE A O 1
ATOM 3271 N N . TYR A 1 444 ? 7.785 13.464 6.449 1.00 92.88 444 TYR A N 1
ATOM 3272 C CA . TYR A 1 444 ? 7.856 14.337 7.620 1.00 92.88 444 TYR A CA 1
ATOM 3273 C C . TYR A 1 444 ? 7.551 13.527 8.880 1.00 92.88 444 TYR A C 1
ATOM 3275 O O . TYR A 1 444 ? 6.480 13.639 9.472 1.00 92.88 444 TYR A O 1
ATOM 3283 N N . ASN A 1 445 ? 8.509 12.688 9.269 1.00 93.56 445 ASN A N 1
ATOM 3284 C CA . ASN A 1 445 ? 8.436 11.797 10.432 1.00 93.56 445 ASN A CA 1
ATOM 3285 C C . ASN A 1 445 ? 9.361 12.211 11.590 1.00 93.56 445 ASN A C 1
ATOM 3287 O O . ASN A 1 445 ? 9.247 11.692 12.697 1.00 93.56 445 ASN A O 1
ATOM 3291 N N . TYR A 1 446 ? 10.262 13.169 11.362 1.00 95.31 446 TYR A N 1
ATOM 3292 C CA . TYR A 1 446 ? 11.187 13.669 12.372 1.00 95.31 446 TYR A CA 1
ATOM 3293 C C . TYR A 1 446 ? 11.647 15.095 12.052 1.00 95.31 446 TYR A C 1
ATOM 3295 O O . TYR A 1 446 ? 11.970 15.411 10.908 1.00 95.31 446 TYR A O 1
ATOM 3303 N N . ILE A 1 447 ? 11.727 15.947 13.079 1.00 96.31 447 ILE A N 1
ATOM 3304 C CA . ILE A 1 447 ? 12.413 17.243 13.007 1.00 96.31 447 ILE A CA 1
ATOM 3305 C C . ILE A 1 447 ? 13.531 17.218 14.050 1.00 96.31 447 ILE A C 1
ATOM 3307 O O . ILE A 1 447 ? 13.220 17.065 15.230 1.00 96.31 447 ILE A O 1
ATOM 3311 N N . PRO A 1 448 ? 14.812 17.378 13.670 1.00 93.56 448 PRO A N 1
ATOM 3312 C CA . PRO A 1 448 ? 15.894 17.413 14.643 1.00 93.56 448 PRO A CA 1
ATOM 3313 C C . PRO A 1 448 ? 15.781 18.626 15.574 1.00 93.56 448 PRO A C 1
ATOM 3315 O O . PRO A 1 448 ? 15.266 19.674 15.168 1.00 93.56 448 PRO A O 1
ATOM 3318 N N . PRO A 1 449 ? 16.295 18.534 16.815 1.00 89.44 449 PRO A N 1
ATOM 3319 C CA . PRO A 1 449 ? 16.358 19.699 17.680 1.00 89.44 449 PRO A CA 1
ATOM 3320 C C . PRO A 1 449 ? 17.228 20.788 17.024 1.00 89.44 449 PRO A C 1
ATOM 3322 O O . PRO A 1 449 ? 18.156 20.476 16.269 1.00 89.44 449 PRO A O 1
ATOM 3325 N N . PRO A 1 450 ? 16.978 22.074 17.326 1.00 83.06 450 PRO A N 1
ATOM 3326 C CA . PRO A 1 450 ? 17.850 23.161 16.891 1.00 83.06 450 PRO A CA 1
ATOM 3327 C C . PRO A 1 450 ? 19.293 22.952 17.375 1.00 83.06 450 PRO A C 1
ATOM 3329 O O . PRO A 1 450 ? 19.565 22.134 18.252 1.00 83.06 450 PRO A O 1
ATOM 3332 N N . SER A 1 451 ? 20.237 23.738 16.848 1.00 77.25 451 SER A N 1
ATOM 3333 C CA . SER A 1 451 ? 21.680 23.605 17.128 1.00 77.25 451 SER A CA 1
ATOM 3334 C C . SER A 1 451 ? 22.071 23.665 18.614 1.00 77.25 451 SER A C 1
ATOM 3336 O O . SER A 1 451 ? 23.191 23.302 18.961 1.00 77.25 451 SER A O 1
ATOM 3338 N N . SER A 1 452 ? 21.172 24.114 19.497 1.00 73.75 452 SER A N 1
ATOM 3339 C CA . SER A 1 452 ? 21.313 24.032 20.956 1.00 73.75 452 SER A CA 1
ATOM 3340 C C . SER A 1 452 ? 21.252 22.603 21.511 1.00 73.75 452 SER A C 1
ATOM 3342 O O . SER A 1 452 ? 21.591 22.396 22.673 1.00 73.75 452 SER A O 1
ATOM 3344 N N . GLY A 1 453 ? 20.815 21.628 20.711 1.00 84.56 453 GLY A N 1
ATOM 3345 C CA . GLY A 1 453 ? 20.729 20.217 21.078 1.00 84.56 453 GLY A CA 1
ATOM 3346 C C . GLY A 1 453 ? 19.476 19.833 21.866 1.00 84.56 453 GLY A C 1
ATOM 3347 O O . GLY A 1 453 ? 19.389 18.696 22.304 1.00 84.56 453 GLY A O 1
ATOM 3348 N N . THR A 1 454 ? 18.505 20.730 22.055 1.00 90.81 454 THR A N 1
ATOM 3349 C CA . THR A 1 454 ? 17.256 20.456 22.792 1.00 90.81 454 THR A CA 1
ATOM 3350 C C . THR A 1 454 ? 16.043 21.087 22.111 1.00 90.81 454 THR A C 1
ATOM 3352 O O . THR A 1 454 ? 16.147 22.150 21.497 1.00 90.81 454 THR A O 1
ATOM 3355 N N . TYR A 1 455 ? 14.880 20.442 22.234 1.00 94.06 455 TYR A N 1
ATOM 3356 C CA . TYR A 1 455 ? 13.594 21.011 21.810 1.00 94.06 455 TYR A CA 1
ATOM 3357 C C . TYR A 1 455 ? 13.111 22.120 22.750 1.00 94.06 455 TYR A C 1
ATOM 3359 O O . TYR A 1 455 ? 13.480 22.164 23.926 1.00 94.06 455 TYR A O 1
ATOM 3367 N N . GLN A 1 456 ? 12.242 22.986 22.230 1.00 91.75 456 GLN A N 1
ATOM 3368 C CA . GLN A 1 456 ? 11.629 24.068 22.990 1.00 91.75 456 GLN A CA 1
ATOM 3369 C C . GLN A 1 456 ? 10.556 23.532 23.937 1.00 91.75 456 GLN A C 1
ATOM 3371 O O . GLN A 1 456 ? 9.653 22.800 23.527 1.00 91.75 456 GLN A O 1
ATOM 3376 N N . VAL A 1 457 ? 10.649 23.944 25.198 1.00 89.69 457 VAL A N 1
ATOM 3377 C CA . VAL A 1 457 ? 9.661 23.657 26.242 1.00 89.69 457 VAL A CA 1
ATOM 3378 C C . VAL A 1 457 ? 8.549 24.709 26.162 1.00 89.69 457 VAL A C 1
ATOM 3380 O O . VAL A 1 457 ? 8.864 25.903 26.195 1.00 89.69 457 VAL A O 1
ATOM 3383 N N . PRO A 1 458 ? 7.264 24.319 26.068 1.00 84.88 458 PRO A N 1
ATOM 3384 C CA . PRO A 1 458 ? 6.158 25.264 26.154 1.00 84.88 458 PRO A CA 1
ATOM 3385 C C . PRO A 1 458 ? 6.221 26.120 27.434 1.00 84.88 458 PRO A C 1
ATOM 3387 O O . PRO A 1 458 ? 6.502 25.592 28.513 1.00 84.88 458 PRO A O 1
ATOM 3390 N N . PRO A 1 459 ? 5.972 27.441 27.353 1.00 73.19 459 PRO A N 1
ATOM 3391 C CA . PRO A 1 459 ? 5.925 28.318 28.510 1.00 73.19 459 PRO A CA 1
ATOM 3392 C C . PRO A 1 459 ? 4.796 27.909 29.462 1.00 73.19 459 PRO A C 1
ATOM 3394 O O . PRO A 1 459 ? 3.831 27.249 29.090 1.00 73.19 459 PRO A O 1
ATOM 3397 N N . ALA A 1 460 ? 4.898 28.365 30.711 1.00 53.75 460 ALA A N 1
ATOM 3398 C CA . ALA A 1 460 ? 4.015 27.957 31.799 1.00 53.75 460 ALA A CA 1
ATOM 3399 C C . ALA A 1 460 ? 2.531 28.346 31.633 1.00 53.75 460 ALA A C 1
ATOM 3401 O O . ALA A 1 460 ? 1.730 27.924 32.454 1.00 53.75 460 ALA A O 1
ATOM 3402 N N . THR A 1 461 ? 2.142 29.133 30.632 1.00 56.06 461 THR A N 1
ATOM 3403 C CA . THR A 1 461 ? 0.740 29.489 30.362 1.00 56.06 461 THR A CA 1
ATOM 3404 C C . THR A 1 461 ? 0.334 28.970 28.991 1.00 56.06 461 THR A C 1
ATOM 3406 O O . THR A 1 461 ? 0.995 29.307 28.009 1.00 56.06 461 THR A O 1
ATOM 3409 N N . SER A 1 462 ? -0.767 28.214 28.908 1.00 56.00 462 SER A N 1
ATOM 3410 C CA . SER A 1 462 ? -1.427 27.882 27.640 1.00 56.00 462 SER A CA 1
ATOM 3411 C C . SER A 1 462 ? -1.842 29.185 26.943 1.00 56.00 462 SER A C 1
ATOM 3413 O O . SER A 1 462 ? -2.830 29.824 27.318 1.00 56.00 462 SER A O 1
ATOM 3415 N N . GLY A 1 463 ? -1.039 29.642 25.984 1.00 50.62 463 GLY A N 1
ATOM 3416 C CA . GLY A 1 463 ? -1.328 30.831 25.194 1.00 50.62 463 GLY A CA 1
ATOM 3417 C C . GLY A 1 463 ? -2.401 30.525 24.156 1.00 50.62 463 GLY A C 1
ATOM 3418 O O . GLY A 1 463 ? -2.076 30.160 23.038 1.00 50.62 463 GLY A O 1
ATOM 3419 N N . GLY A 1 464 ? -3.673 30.690 24.519 1.00 56.25 464 GLY A N 1
ATOM 3420 C CA . GLY A 1 464 ? -4.787 30.801 23.569 1.00 56.25 464 GLY A CA 1
ATOM 3421 C C . GLY A 1 464 ? -5.137 29.605 22.694 1.00 56.25 464 GLY A C 1
ATOM 3422 O O . GLY A 1 464 ? -4.699 28.483 22.912 1.00 56.25 464 GLY A O 1
ATOM 3423 N N . ALA A 1 465 ? -6.008 29.898 21.725 1.00 58.12 465 ALA A N 1
ATOM 3424 C CA . ALA A 1 465 ? -6.851 28.997 20.939 1.00 58.12 465 ALA A CA 1
ATOM 3425 C C . ALA A 1 465 ? -6.107 28.159 19.877 1.00 58.12 465 ALA A C 1
ATOM 3427 O O . ALA A 1 465 ? -6.557 28.001 18.747 1.00 58.12 465 ALA A O 1
ATOM 3428 N N . ILE A 1 466 ? -4.940 27.616 20.222 1.00 74.38 466 ILE A N 1
ATOM 3429 C CA . ILE A 1 466 ? -4.247 26.682 19.340 1.00 74.38 466 ILE A CA 1
ATOM 3430 C C . ILE A 1 466 ? -4.885 25.304 19.503 1.00 74.38 466 ILE A C 1
ATOM 3432 O O . ILE A 1 466 ? -4.862 24.709 20.586 1.00 74.38 466 ILE A O 1
ATOM 3436 N N . ASN A 1 467 ? -5.465 24.828 18.403 1.00 80.50 467 ASN A N 1
ATOM 3437 C CA . ASN A 1 467 ? -6.279 23.624 18.366 1.00 80.50 467 ASN A CA 1
ATOM 3438 C C . ASN A 1 467 ? -5.547 22.498 17.627 1.00 80.50 467 ASN A C 1
ATOM 3440 O O . ASN A 1 467 ? -4.812 22.728 16.659 1.00 80.50 467 ASN A O 1
ATOM 3444 N N . MET A 1 468 ? -5.774 21.272 18.084 1.00 86.62 468 MET A N 1
ATOM 3445 C CA . MET A 1 468 ? -5.261 20.053 17.470 1.00 86.62 468 MET A CA 1
ATOM 3446 C C . MET A 1 468 ? -6.376 19.019 17.385 1.00 86.62 468 MET A C 1
ATOM 3448 O O . MET A 1 468 ? -7.006 18.705 18.387 1.00 86.62 468 MET A O 1
ATOM 3452 N N . THR A 1 469 ? -6.599 18.461 16.206 1.00 88.81 469 THR A N 1
ATOM 3453 C CA . THR A 1 469 ? -7.514 17.342 16.003 1.00 88.81 469 THR A CA 1
ATOM 3454 C C . THR A 1 469 ? -6.714 16.050 16.013 1.00 88.81 469 THR A C 1
ATOM 3456 O O . THR A 1 469 ? -5.760 15.907 15.245 1.00 88.81 469 THR A O 1
ATOM 3459 N N . LEU A 1 470 ? -7.109 15.097 16.854 1.00 90.94 470 LEU A N 1
ATOM 3460 C CA . LEU A 1 470 ? -6.618 13.725 16.778 1.00 90.94 470 LEU A CA 1
ATOM 3461 C C . LEU A 1 470 ? -7.685 12.885 16.076 1.00 90.94 470 LEU A C 1
ATOM 3463 O O . LEU A 1 470 ? -8.765 12.656 16.625 1.00 90.94 470 LEU A O 1
ATOM 3467 N N . ASN A 1 471 ? -7.387 12.464 14.849 1.00 87.25 471 ASN A N 1
ATOM 3468 C CA . ASN A 1 471 ? -8.278 11.665 14.026 1.00 87.25 471 ASN A CA 1
ATOM 3469 C C . ASN A 1 471 ? -7.836 10.196 14.021 1.00 87.25 471 ASN A C 1
ATOM 3471 O O . ASN A 1 471 ? -6.841 9.816 13.398 1.00 87.25 471 ASN A O 1
ATOM 3475 N N . PHE A 1 472 ? -8.626 9.364 14.690 1.00 86.94 472 PHE A N 1
ATOM 3476 C CA . PHE A 1 472 ? -8.484 7.915 14.752 1.00 86.94 472 PHE A CA 1
ATOM 3477 C C . PHE A 1 472 ? -9.551 7.210 13.920 1.00 86.94 472 PHE A C 1
ATOM 3479 O O . PHE A 1 472 ? -9.928 6.093 14.256 1.00 86.94 472 PHE A O 1
ATOM 3486 N N . THR A 1 473 ? -10.064 7.848 12.867 1.00 80.25 473 THR A N 1
ATOM 3487 C CA . THR A 1 473 ? -10.957 7.209 11.897 1.00 80.25 473 THR A CA 1
ATOM 3488 C C . THR A 1 473 ? -10.269 7.032 10.561 1.00 80.25 473 THR A C 1
ATOM 3490 O O . THR A 1 473 ? -9.562 7.926 10.093 1.00 80.25 473 THR A O 1
ATOM 3493 N N . LEU A 1 474 ? -10.536 5.897 9.920 1.00 73.62 474 LEU A N 1
ATOM 3494 C CA . LEU A 1 474 ? -10.390 5.790 8.478 1.00 73.62 474 LEU A CA 1
ATOM 3495 C C . LEU A 1 474 ? -11.691 6.325 7.850 1.00 73.62 474 LEU A C 1
ATOM 3497 O O . LEU A 1 474 ? -12.734 5.678 8.015 1.00 73.62 474 LEU A O 1
ATOM 3501 N N . PRO A 1 475 ? -11.688 7.495 7.182 1.00 55.66 475 PRO A N 1
ATOM 3502 C CA . PRO A 1 475 ? -12.893 8.005 6.541 1.00 55.66 475 PRO A CA 1
ATOM 3503 C C . PRO A 1 475 ? -13.387 6.994 5.506 1.00 55.66 475 PRO A C 1
ATOM 3505 O O . PRO A 1 475 ? -12.587 6.366 4.810 1.00 55.66 475 PRO A O 1
ATOM 3508 N N . ALA A 1 476 ? -14.706 6.827 5.404 1.00 50.12 476 ALA A N 1
ATOM 3509 C CA . ALA A 1 476 ? -15.257 5.963 4.374 1.00 50.12 476 ALA A CA 1
ATOM 3510 C C . ALA A 1 476 ? -14.886 6.525 2.994 1.00 50.12 476 ALA A C 1
ATOM 3512 O O . ALA A 1 476 ? -15.181 7.683 2.691 1.00 50.12 476 ALA A O 1
ATOM 3513 N N . SER A 1 477 ? -14.244 5.717 2.153 1.00 47.81 477 SER A N 1
ATOM 3514 C CA . SER A 1 477 ? -14.183 5.998 0.726 1.00 47.81 477 SER A CA 1
ATOM 3515 C C . SER A 1 477 ? -15.597 5.887 0.148 1.00 47.81 477 SER A C 1
ATOM 3517 O O . SER A 1 477 ? -16.448 5.153 0.660 1.00 47.81 477 SER A O 1
ATOM 3519 N N . ALA A 1 478 ? -15.860 6.601 -0.950 1.00 36.56 478 ALA A N 1
ATOM 3520 C CA . ALA A 1 478 ? -17.165 6.658 -1.622 1.00 36.56 478 ALA A CA 1
ATOM 3521 C C . ALA A 1 478 ? -17.725 5.286 -2.090 1.00 36.56 478 ALA A C 1
ATOM 3523 O O . ALA A 1 478 ? -18.819 5.221 -2.643 1.00 36.56 478 ALA A O 1
ATOM 3524 N N . SER A 1 479 ? -16.996 4.190 -1.862 1.00 42.12 479 SER A N 1
ATOM 3525 C CA . SER A 1 479 ? -17.251 2.822 -2.318 1.00 42.12 479 SER A CA 1
ATOM 3526 C C . SER A 1 479 ? -17.825 1.864 -1.255 1.00 42.12 479 SER A C 1
ATOM 3528 O O . SER A 1 479 ? -17.898 0.667 -1.520 1.00 42.12 479 SER A O 1
ATOM 3530 N N . GLY A 1 480 ? -18.278 2.349 -0.089 1.00 46.69 480 GLY A N 1
ATOM 3531 C CA . GLY A 1 480 ? -18.991 1.515 0.897 1.00 46.69 480 GLY A CA 1
ATOM 3532 C C . GLY A 1 480 ? -18.104 0.904 1.987 1.00 46.69 480 GLY A C 1
ATOM 3533 O O . GLY A 1 480 ? -18.176 -0.291 2.268 1.00 46.69 480 GLY A O 1
ATOM 3534 N N . THR A 1 481 ? -17.279 1.729 2.632 1.00 52.12 481 THR A N 1
ATOM 3535 C CA . THR A 1 481 ? -16.364 1.324 3.715 1.00 52.12 481 THR A CA 1
ATOM 3536 C C . THR A 1 481 ? -17.059 1.151 5.056 1.00 52.12 481 THR A C 1
ATOM 3538 O O . THR A 1 481 ? -17.771 2.049 5.504 1.00 52.12 481 THR A O 1
ATOM 3541 N N . THR A 1 482 ? -16.774 0.056 5.767 1.00 57.31 482 THR A N 1
ATOM 3542 C CA . THR A 1 482 ? -16.963 0.032 7.223 1.00 57.31 482 THR A CA 1
ATOM 3543 C C . THR A 1 482 ? -15.905 0.941 7.841 1.00 57.31 482 THR A C 1
ATOM 3545 O O . THR A 1 482 ? -14.712 0.689 7.668 1.00 57.31 482 THR A O 1
ATOM 3548 N N . THR A 1 483 ? -16.317 2.003 8.529 1.00 67.62 483 THR A N 1
ATOM 3549 C CA . THR A 1 483 ? -15.392 2.893 9.239 1.00 67.62 483 THR A CA 1
ATOM 3550 C C . THR A 1 483 ? -14.703 2.113 10.351 1.00 67.62 483 THR A C 1
ATOM 3552 O O . THR A 1 483 ? -15.366 1.541 11.212 1.00 67.62 483 THR A O 1
ATOM 3555 N N . TRP A 1 484 ? -13.375 2.086 10.334 1.00 78.94 484 TRP A N 1
ATOM 3556 C CA . TRP A 1 484 ? -12.574 1.579 11.443 1.00 78.94 484 TRP A CA 1
ATOM 3557 C C . TRP A 1 484 ? -12.119 2.738 12.306 1.00 78.94 484 TRP A C 1
ATOM 3559 O O . TRP A 1 484 ? -11.776 3.807 11.792 1.00 78.94 484 TRP A O 1
ATOM 3569 N N . MET A 1 485 ? -12.142 2.519 13.615 1.00 82.69 485 MET A N 1
ATOM 3570 C CA . MET A 1 485 ? -11.777 3.537 14.582 1.00 82.69 485 MET A CA 1
ATOM 3571 C C . MET A 1 485 ? -11.115 2.949 15.819 1.00 82.69 485 MET A C 1
ATOM 3573 O O . MET A 1 485 ? -11.206 1.750 16.083 1.00 82.69 485 MET A O 1
ATOM 3577 N N . LEU A 1 486 ? -10.458 3.810 16.588 1.00 86.12 486 LEU A N 1
ATOM 3578 C CA . LEU A 1 486 ? -9.978 3.458 17.918 1.00 86.12 486 LEU A CA 1
ATOM 3579 C C . LEU A 1 486 ? -11.156 3.046 18.819 1.00 86.12 486 LEU A C 1
ATOM 3581 O O . LEU A 1 486 ? -12.170 3.745 18.895 1.00 86.12 486 LEU A O 1
ATOM 3585 N N . ASP A 1 487 ? -11.014 1.921 19.515 1.00 83.56 487 ASP A N 1
ATOM 3586 C CA . ASP A 1 487 ? -12.015 1.438 20.461 1.00 83.56 487 ASP A CA 1
ATOM 3587 C C . ASP A 1 487 ? -12.009 2.285 21.740 1.00 83.56 487 ASP A C 1
ATOM 3589 O O . ASP A 1 487 ? -11.183 2.097 22.629 1.00 83.56 487 ASP A O 1
ATOM 3593 N N . GLN A 1 488 ? -12.962 3.213 21.859 1.00 80.81 488 GLN A N 1
ATOM 3594 C CA . GLN A 1 488 ? -13.085 4.077 23.041 1.00 80.81 488 GLN A CA 1
ATOM 3595 C C . GLN A 1 488 ? -13.423 3.343 24.345 1.00 80.81 488 GLN A C 1
ATOM 3597 O O . GLN A 1 488 ? -13.308 3.944 25.411 1.00 80.81 488 GLN A O 1
ATOM 3602 N N . THR A 1 489 ? -13.906 2.099 24.276 1.00 74.88 489 THR A N 1
ATOM 3603 C CA . THR A 1 489 ? -14.269 1.326 25.473 1.00 74.88 489 THR A CA 1
ATOM 3604 C C . THR A 1 489 ? -13.049 0.690 26.131 1.00 74.88 489 THR A C 1
ATOM 3606 O O . THR A 1 489 ? -13.069 0.448 27.337 1.00 74.88 489 THR A O 1
ATOM 3609 N N . ALA A 1 490 ? -11.981 0.487 25.357 1.00 71.12 490 ALA A N 1
ATOM 3610 C CA . ALA A 1 490 ? -10.728 -0.104 25.809 1.00 71.12 490 ALA A CA 1
ATOM 3611 C C . ALA A 1 490 ? -9.577 0.919 25.852 1.00 71.12 490 ALA A C 1
ATOM 3613 O O . ALA A 1 490 ? -8.709 0.845 26.723 1.00 71.12 490 ALA A O 1
ATOM 3614 N N . ALA A 1 491 ? -9.554 1.883 24.928 1.00 77.88 491 ALA A N 1
ATOM 3615 C CA . ALA A 1 491 ? -8.417 2.770 24.729 1.00 77.88 491 ALA A CA 1
ATOM 3616 C C . ALA A 1 491 ? -8.385 3.977 25.675 1.00 77.88 491 ALA A C 1
ATOM 3618 O O . ALA A 1 491 ? -9.387 4.640 25.945 1.00 77.88 491 ALA A O 1
ATOM 3619 N N . SER A 1 492 ? -7.171 4.324 26.091 1.00 83.00 492 SER A N 1
ATOM 3620 C CA . SER A 1 492 ? -6.811 5.609 26.680 1.00 83.00 492 SER A CA 1
ATOM 3621 C C . SER A 1 492 ? -5.866 6.361 25.746 1.00 83.00 492 SER A C 1
ATOM 3623 O O . SER A 1 492 ? -5.047 5.749 25.047 1.00 83.00 492 SER A O 1
ATOM 3625 N N . ILE A 1 493 ? -5.995 7.689 25.730 1.00 91.25 493 ILE A N 1
ATOM 3626 C CA . ILE A 1 493 ? -5.092 8.577 24.999 1.00 91.25 493 ILE A CA 1
ATOM 3627 C C . ILE A 1 493 ? -4.362 9.439 26.023 1.00 91.25 493 ILE A C 1
ATOM 3629 O O . ILE A 1 493 ? -4.989 10.124 26.831 1.00 91.25 493 ILE A O 1
ATOM 3633 N N . GLU A 1 494 ? -3.038 9.425 25.970 1.00 92.94 494 GLU A N 1
ATOM 3634 C CA . GLU A 1 494 ? -2.183 10.290 26.775 1.00 92.94 494 GLU A CA 1
ATOM 3635 C C . GLU A 1 494 ? -1.340 11.165 25.848 1.00 92.94 494 GLU A C 1
ATOM 3637 O O . GLU A 1 494 ? -0.626 10.673 24.975 1.00 92.94 494 GLU A O 1
ATOM 3642 N N . LEU A 1 495 ? -1.454 12.480 26.018 1.00 93.31 495 LEU A N 1
ATOM 3643 C CA . LEU A 1 495 ? -0.639 13.469 25.328 1.00 93.31 495 LEU A CA 1
ATOM 3644 C C . LEU A 1 495 ? 0.417 13.998 26.298 1.00 93.31 495 LEU A C 1
ATOM 3646 O O . LEU A 1 495 ? 0.107 14.739 27.227 1.00 93.31 495 LEU A O 1
ATOM 3650 N N . ASP A 1 496 ? 1.673 13.666 26.050 1.00 94.06 496 ASP A N 1
ATOM 3651 C CA . ASP A 1 496 ? 2.798 14.173 26.817 1.00 94.06 496 ASP A CA 1
ATOM 3652 C C . ASP A 1 496 ? 3.317 15.494 26.267 1.00 94.06 496 ASP A C 1
ATOM 3654 O O . ASP A 1 496 ? 3.700 15.609 25.096 1.00 94.06 496 ASP A O 1
ATOM 3658 N N . VAL A 1 497 ? 3.432 16.468 27.165 1.00 92.56 497 VAL A N 1
ATOM 3659 C CA . VAL A 1 497 ? 4.042 17.770 26.900 1.00 92.56 497 VAL A CA 1
ATOM 3660 C C . VAL A 1 497 ? 5.437 17.806 27.515 1.00 92.56 497 VAL A C 1
ATOM 3662 O O . VAL A 1 497 ? 5.603 17.555 28.710 1.00 92.56 497 VAL A O 1
ATOM 3665 N N . LEU A 1 498 ? 6.453 18.131 26.712 1.00 92.56 498 LEU A N 1
ATOM 3666 C CA . LEU A 1 498 ? 7.830 18.266 27.187 1.00 92.56 498 LEU A CA 1
ATOM 3667 C C . LEU A 1 498 ? 7.932 19.415 28.202 1.00 92.56 498 LEU A C 1
ATOM 3669 O O . LEU A 1 498 ? 7.583 20.549 27.887 1.00 92.56 498 LEU A O 1
ATOM 3673 N N . THR A 1 499 ? 8.454 19.150 29.399 1.00 91.56 499 THR A N 1
ATOM 3674 C CA . THR A 1 499 ? 8.620 20.157 30.469 1.00 91.56 499 THR A CA 1
ATOM 3675 C C . THR A 1 499 ? 10.072 20.540 30.734 1.00 91.56 499 THR A C 1
ATOM 3677 O O . THR A 1 499 ? 10.341 21.527 31.418 1.00 91.56 499 THR A O 1
ATOM 3680 N N . GLY A 1 500 ? 11.024 19.785 30.191 1.00 91.88 500 GLY A N 1
ATOM 3681 C CA . GLY A 1 500 ? 12.448 20.040 30.368 1.00 91.88 500 GLY A CA 1
ATOM 3682 C C . GLY A 1 500 ? 13.290 18.793 30.157 1.00 91.88 500 GLY A C 1
ATOM 3683 O O . GLY A 1 500 ? 12.839 17.815 29.566 1.00 91.88 500 GLY A O 1
ATOM 3684 N N . TYR A 1 501 ? 14.523 18.838 30.658 1.00 91.81 501 TYR A N 1
ATOM 3685 C CA . TYR A 1 501 ? 15.476 17.733 30.597 1.00 91.81 501 TYR A CA 1
ATOM 3686 C C . TYR A 1 501 ? 16.160 17.559 31.954 1.00 91.81 501 TYR A C 1
ATOM 3688 O O . TYR A 1 501 ? 16.553 18.536 32.591 1.00 91.81 501 TYR A O 1
ATOM 3696 N N . SER A 1 502 ? 16.334 16.309 32.378 1.00 91.38 502 SER A N 1
ATOM 3697 C CA . SER A 1 502 ? 17.228 15.932 33.472 1.00 91.38 502 SER A CA 1
ATOM 3698 C C . SER A 1 502 ? 18.502 15.359 32.852 1.00 91.38 502 SER A C 1
ATOM 3700 O O . SER A 1 502 ? 18.524 14.221 32.380 1.00 91.38 502 SER A O 1
ATOM 3702 N N . GLY A 1 503 ? 19.546 16.186 32.744 1.00 86.81 503 GLY A N 1
ATOM 3703 C CA . GLY A 1 503 ? 20.698 15.872 31.894 1.00 86.81 503 GLY A CA 1
ATOM 3704 C C . GLY A 1 503 ? 20.290 15.830 30.417 1.00 86.81 503 GLY A C 1
ATOM 3705 O O . GLY A 1 503 ? 19.765 16.812 29.903 1.00 86.81 503 GLY A O 1
ATOM 3706 N N . SER A 1 504 ? 20.510 14.698 29.744 1.00 84.12 504 SER A N 1
ATOM 3707 C CA . SER A 1 504 ? 20.062 14.452 28.362 1.00 84.12 504 SER A CA 1
ATOM 3708 C C . SER A 1 504 ? 18.688 13.774 28.268 1.00 84.12 504 SER A C 1
ATOM 3710 O O . SER A 1 504 ? 18.220 13.502 27.166 1.00 84.12 504 SER A O 1
ATOM 3712 N N . THR A 1 505 ? 18.045 13.469 29.399 1.00 90.56 505 THR A N 1
ATOM 3713 C CA . THR A 1 505 ? 16.783 12.720 29.429 1.00 90.56 505 THR A CA 1
ATOM 3714 C C . THR A 1 505 ? 15.589 13.678 29.443 1.00 90.56 505 THR A C 1
ATOM 3716 O O . THR A 1 505 ? 15.472 14.459 30.393 1.00 90.56 505 THR A O 1
ATOM 3719 N N . PRO A 1 506 ? 14.677 13.629 28.454 1.00 93.38 506 PRO A N 1
ATOM 3720 C CA . PRO A 1 506 ? 13.490 14.485 28.426 1.00 93.38 506 PRO A CA 1
ATOM 3721 C C . PRO A 1 506 ? 12.565 14.203 29.619 1.00 93.38 506 PRO A C 1
ATOM 3723 O O . PRO A 1 506 ? 12.495 13.078 30.114 1.00 93.38 506 PRO A O 1
ATOM 3726 N N . GLN A 1 507 ? 11.877 15.235 30.100 1.00 93.75 507 GLN A N 1
ATOM 3727 C CA . GLN A 1 507 ? 10.882 15.176 31.174 1.00 93.75 507 GLN A CA 1
ATOM 3728 C C . GLN A 1 507 ? 9.511 15.580 30.625 1.00 93.75 507 GLN A C 1
ATOM 3730 O O . GLN A 1 507 ? 9.424 16.474 29.782 1.00 93.75 507 GLN A O 1
ATOM 3735 N N . TRP A 1 508 ? 8.451 14.937 31.113 1.00 93.62 508 TRP A N 1
ATOM 3736 C CA . TRP A 1 508 ? 7.114 15.001 30.520 1.00 93.62 508 TRP A CA 1
ATOM 3737 C C . TRP A 1 508 ? 6.048 15.351 31.553 1.00 93.62 508 TRP A C 1
ATOM 3739 O O . TRP A 1 508 ? 6.163 14.978 32.720 1.00 93.62 508 TRP A O 1
ATOM 3749 N N . ALA A 1 509 ? 5.014 16.058 31.107 1.00 92.06 509 ALA A N 1
ATOM 3750 C CA . ALA A 1 509 ? 3.764 16.241 31.828 1.00 92.06 509 ALA A CA 1
ATOM 3751 C C . ALA A 1 509 ? 2.619 15.635 31.004 1.00 92.06 509 ALA A C 1
ATOM 3753 O O . ALA A 1 509 ? 2.377 16.124 29.894 1.00 92.06 509 ALA A O 1
ATOM 3754 N N . PRO A 1 510 ? 1.920 14.611 31.524 1.00 92.38 510 PRO A N 1
ATOM 3755 C CA . PRO A 1 510 ? 0.875 13.929 30.779 1.00 92.38 510 PRO A CA 1
ATOM 3756 C C . PRO A 1 510 ? -0.444 14.705 30.821 1.00 92.38 510 PRO A C 1
ATOM 3758 O O . PRO A 1 510 ? -0.848 15.242 31.855 1.00 92.38 510 PRO A O 1
ATOM 3761 N N . ILE A 1 511 ? -1.148 14.708 29.695 1.00 90.44 511 ILE A N 1
ATOM 3762 C CA . ILE A 1 511 ? -2.553 15.090 29.564 1.00 90.44 511 ILE A CA 1
ATOM 3763 C C . ILE A 1 511 ? -3.325 13.816 29.237 1.00 90.44 511 ILE A C 1
ATOM 3765 O O . ILE A 1 511 ? -3.237 13.293 28.128 1.00 90.44 511 ILE A O 1
ATOM 3769 N N . VAL A 1 512 ? -4.083 13.314 30.208 1.00 89.25 512 VAL A N 1
ATOM 3770 C CA . VAL A 1 512 ? -4.817 12.050 30.082 1.00 89.25 512 VAL A CA 1
ATOM 3771 C C . VAL A 1 512 ? -6.249 12.312 29.612 1.00 89.25 512 VAL A C 1
ATOM 3773 O O . VAL A 1 512 ? -6.987 13.066 30.247 1.00 89.25 512 VAL A O 1
ATOM 3776 N N . LEU A 1 513 ? -6.652 11.657 28.522 1.00 87.75 513 LEU A N 1
ATOM 3777 C CA . LEU A 1 513 ? -7.992 11.709 27.936 1.00 87.75 513 LEU A CA 1
ATOM 3778 C C . LEU A 1 513 ? -8.642 10.323 28.068 1.00 87.75 513 LEU A C 1
ATOM 3780 O O . LEU A 1 513 ? -8.132 9.331 27.545 1.00 87.75 513 LEU A O 1
ATOM 3784 N N . THR A 1 514 ? -9.765 10.238 28.786 1.00 79.25 514 THR A N 1
ATOM 3785 C CA . THR A 1 514 ? -10.481 8.970 29.030 1.00 79.25 514 THR A CA 1
ATOM 3786 C C . THR A 1 514 ? -11.981 9.133 28.845 1.00 79.25 514 THR A C 1
ATOM 3788 O O . THR A 1 514 ? -12.545 10.164 29.211 1.00 79.25 514 THR A O 1
ATOM 3791 N N . ALA A 1 515 ? -12.651 8.094 28.337 1.00 75.31 515 ALA A N 1
ATOM 3792 C CA . ALA A 1 515 ? -14.105 8.095 28.166 1.00 75.31 515 ALA A CA 1
ATOM 3793 C C . ALA A 1 515 ? -14.840 8.347 29.496 1.00 75.31 515 ALA A C 1
ATOM 3795 O O . ALA A 1 515 ? -15.809 9.101 29.551 1.00 75.31 515 ALA A O 1
ATOM 3796 N N . SER A 1 516 ? -14.329 7.785 30.597 1.00 70.62 516 SER A N 1
ATOM 3797 C CA . SER A 1 516 ? -14.884 7.956 31.946 1.00 70.62 516 SER A CA 1
ATOM 3798 C C . SER A 1 516 ? -14.844 9.398 32.459 1.00 70.62 516 SER A C 1
ATOM 3800 O O . SER A 1 516 ? -15.665 9.771 33.295 1.00 70.62 516 SER A O 1
ATOM 3802 N N . ALA A 1 517 ? -13.914 10.225 31.972 1.00 66.69 51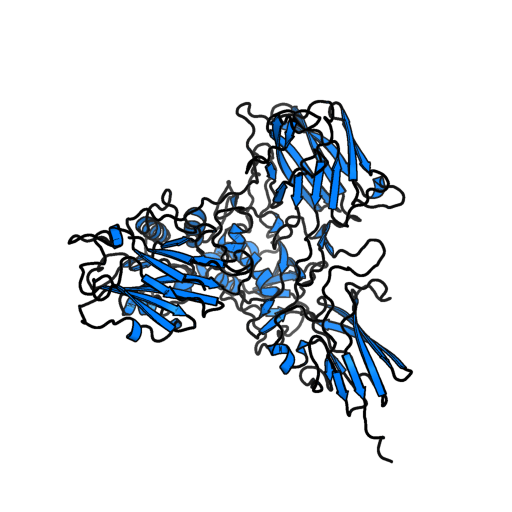7 ALA A N 1
ATOM 3803 C CA . ALA A 1 517 ? -13.823 11.627 32.373 1.00 66.69 517 ALA A CA 1
ATOM 3804 C C . ALA A 1 517 ? -14.930 12.507 31.751 1.00 66.69 517 ALA A C 1
ATOM 3806 O O . ALA A 1 517 ? -15.130 13.631 32.208 1.00 66.69 517 ALA A O 1
ATOM 3807 N N . ALA A 1 518 ? -15.689 11.999 30.768 1.00 60.66 518 ALA A N 1
ATOM 3808 C CA . ALA A 1 518 ? -16.804 12.706 30.129 1.00 60.66 518 ALA A CA 1
ATOM 3809 C C . ALA A 1 518 ? -18.154 12.601 30.863 1.00 60.66 518 ALA A C 1
ATOM 3811 O O . ALA A 1 518 ? -19.154 13.154 30.407 1.00 60.66 518 ALA A O 1
ATOM 3812 N N . GLY A 1 519 ? -18.208 11.946 32.027 1.00 62.88 519 GLY A N 1
ATOM 3813 C CA . GLY A 1 519 ? -19.430 11.864 32.830 1.00 62.88 519 GLY A CA 1
ATOM 3814 C C . GLY A 1 519 ? -20.505 10.968 32.200 1.00 62.88 519 GLY A C 1
ATOM 3815 O O . GLY A 1 519 ? -20.208 9.860 31.759 1.00 62.88 519 GLY A O 1
ATOM 3816 N N . ALA A 1 520 ? -21.765 11.420 32.196 1.00 52.03 520 ALA A N 1
ATOM 3817 C CA . ALA A 1 520 ? -22.932 10.601 31.835 1.00 52.03 520 ALA A CA 1
ATOM 3818 C C . ALA A 1 520 ? -22.901 10.031 30.401 1.00 52.03 520 ALA A C 1
ATOM 3820 O O . ALA A 1 520 ? -23.498 8.983 30.169 1.00 52.03 520 ALA A O 1
ATOM 3821 N N . ASP A 1 521 ? -22.163 10.668 29.486 1.00 59.12 521 ASP A N 1
ATOM 3822 C CA . ASP A 1 521 ? -22.095 10.285 28.069 1.00 59.12 521 ASP A CA 1
ATOM 3823 C C . ASP A 1 521 ? -20.888 9.381 27.725 1.00 59.12 521 ASP A C 1
ATOM 3825 O O . ASP A 1 521 ? -20.753 8.964 26.579 1.00 59.12 521 ASP A O 1
ATOM 3829 N N . SER A 1 522 ? -20.017 9.066 28.702 1.00 68.88 522 SER A N 1
ATOM 3830 C CA . SER A 1 522 ? -18.944 8.043 28.644 1.00 68.88 522 SER A CA 1
ATOM 3831 C C . SER A 1 522 ? -18.241 7.869 27.277 1.00 68.88 522 SER A C 1
ATOM 3833 O O . SER A 1 522 ? -18.102 6.748 26.791 1.00 68.88 522 SER A O 1
ATOM 3835 N N . SER A 1 523 ? -17.793 8.959 26.639 1.00 78.56 523 SER A N 1
ATOM 3836 C CA . SER A 1 523 ? -17.169 8.925 25.303 1.00 78.56 523 SER A CA 1
ATOM 3837 C C . SER A 1 523 ? -15.875 9.740 25.235 1.00 78.56 523 SER A C 1
ATOM 3839 O O . SER A 1 523 ? -15.741 10.758 25.909 1.00 78.56 523 SER A O 1
ATOM 3841 N N . LEU A 1 524 ? -14.923 9.304 24.398 1.00 83.38 524 LEU A N 1
ATOM 3842 C CA . LEU A 1 524 ? -13.683 10.040 24.093 1.00 83.38 524 LEU A CA 1
ATOM 3843 C C . LEU A 1 524 ? -13.884 11.188 23.091 1.00 83.38 524 LEU A C 1
ATOM 3845 O O . LEU A 1 524 ? -13.060 12.103 23.023 1.00 83.38 524 LEU A O 1
ATOM 3849 N N . TRP A 1 525 ? -14.957 11.142 22.303 1.00 86.69 525 TRP A N 1
ATOM 3850 C CA . TRP A 1 525 ? -15.127 11.952 21.096 1.00 86.69 525 TRP A CA 1
ATOM 3851 C C . TRP A 1 525 ? -15.734 13.317 21.419 1.00 86.69 525 TRP A C 1
ATOM 3853 O O . TRP A 1 525 ? -16.914 13.568 21.188 1.00 86.69 525 TRP A O 1
ATOM 3863 N N . TRP A 1 526 ? -14.922 14.199 21.995 1.00 85.69 526 TRP A N 1
ATOM 3864 C CA . TRP A 1 526 ? -15.320 15.536 22.442 1.00 85.69 526 TRP A CA 1
ATOM 3865 C C . TRP A 1 526 ? -14.288 16.589 22.047 1.00 85.69 526 TRP A C 1
ATOM 3867 O O . TRP A 1 526 ? -13.163 16.271 21.651 1.00 85.69 526 TRP A O 1
ATOM 3877 N N . VAL A 1 527 ? -14.660 17.862 22.198 1.00 88.25 527 VAL A N 1
ATOM 3878 C CA . VAL A 1 527 ? -13.664 18.922 22.351 1.00 88.25 527 VAL A CA 1
ATOM 3879 C C . VAL A 1 527 ? -13.140 18.882 23.788 1.00 88.25 527 VAL A C 1
ATOM 3881 O O . VAL A 1 527 ? -13.885 19.107 24.740 1.00 88.25 527 VAL A O 1
ATOM 3884 N N . TRP A 1 528 ? -11.853 18.604 23.953 1.00 88.81 528 TRP A N 1
ATOM 3885 C CA . TRP A 1 528 ? -11.134 18.577 25.218 1.00 88.81 528 TRP A CA 1
ATOM 3886 C C . TRP A 1 528 ? -10.418 19.906 25.439 1.00 88.81 528 TRP A C 1
ATOM 3888 O O . TRP A 1 528 ? -9.514 20.270 24.693 1.00 88.81 528 TRP A O 1
ATOM 3898 N N . THR A 1 529 ? -10.812 20.628 26.484 1.00 88.25 529 THR A N 1
ATOM 3899 C CA . THR A 1 529 ? -10.164 21.882 26.879 1.00 88.25 529 THR A CA 1
ATOM 3900 C C . THR A 1 529 ? -9.044 21.588 27.863 1.00 88.25 529 THR A C 1
ATOM 3902 O O . THR A 1 529 ? -9.301 21.093 28.966 1.00 88.25 529 THR A O 1
ATOM 3905 N N . VAL A 1 530 ? -7.812 21.905 27.468 1.00 86.88 530 VAL A N 1
ATOM 3906 C CA . VAL A 1 530 ? -6.624 21.799 28.317 1.00 86.88 530 VAL A CA 1
ATOM 3907 C C . VAL A 1 530 ? -6.453 23.086 29.111 1.00 86.88 530 VAL A C 1
ATOM 3909 O O . VAL A 1 530 ? -6.486 24.194 28.578 1.00 86.88 530 VAL A O 1
ATOM 3912 N N . THR A 1 531 ? -6.255 22.931 30.415 1.00 83.88 531 THR A N 1
ATOM 3913 C CA . THR A 1 531 ? -5.932 24.017 31.343 1.00 83.88 531 THR A CA 1
ATOM 3914 C C . THR A 1 531 ? -4.773 23.593 32.236 1.00 83.88 531 THR A C 1
ATOM 3916 O O . THR A 1 531 ? -4.550 22.403 32.450 1.00 83.88 531 THR A O 1
ATOM 3919 N N . GLY A 1 532 ? -4.014 24.551 32.762 1.00 76.31 532 GLY A N 1
ATOM 3920 C CA . GLY A 1 532 ? -2.901 24.258 33.662 1.00 76.31 532 GLY A CA 1
ATOM 3921 C C . GLY A 1 532 ? -1.707 25.182 33.471 1.00 76.31 532 GLY A C 1
ATOM 3922 O O . GLY A 1 532 ? -1.702 26.041 32.587 1.00 76.31 532 GLY A O 1
ATOM 3923 N N . SER A 1 533 ? -0.705 25.022 34.335 1.00 69.25 533 SER A N 1
ATOM 3924 C CA . SER A 1 533 ? 0.546 25.774 34.270 1.00 69.25 533 SER A CA 1
ATOM 3925 C C . SER A 1 533 ? 1.719 25.011 34.879 1.00 69.25 533 SER A C 1
ATOM 3927 O O . SER A 1 533 ? 1.547 24.116 35.705 1.00 69.25 533 SER A O 1
ATOM 3929 N N . GLY A 1 534 ? 2.937 25.363 34.452 1.00 64.44 534 GLY A N 1
ATOM 3930 C CA . GLY A 1 534 ? 4.177 24.901 35.089 1.00 64.44 534 GLY A CA 1
ATOM 3931 C C . GLY A 1 534 ? 4.403 23.385 35.062 1.00 64.44 534 GLY A C 1
ATOM 3932 O O . GLY A 1 534 ? 4.958 22.847 36.015 1.00 64.44 534 GLY A O 1
ATOM 3933 N N . GLY A 1 535 ? 3.964 22.697 34.000 1.00 72.50 535 GLY A N 1
ATOM 3934 C CA . GLY A 1 535 ? 4.110 21.241 33.874 1.00 72.50 535 GLY A CA 1
ATOM 3935 C C . GLY A 1 535 ? 3.034 20.425 34.595 1.00 72.50 535 GLY A C 1
ATOM 3936 O O . GLY A 1 535 ? 3.213 19.228 34.786 1.00 72.50 535 GLY A O 1
ATOM 3937 N N . SER A 1 536 ? 1.923 21.052 34.990 1.00 82.56 536 SER A N 1
ATOM 3938 C CA . SER A 1 536 ? 0.715 20.368 35.456 1.00 82.56 536 SER A CA 1
ATOM 3939 C C . SER A 1 536 ? -0.454 20.770 34.567 1.00 82.56 536 SER A C 1
ATOM 3941 O O . SER A 1 536 ? -0.844 21.941 34.552 1.00 82.56 536 SER A O 1
ATOM 3943 N N . TYR A 1 537 ? -0.981 19.813 33.806 1.00 85.81 537 TYR A N 1
ATOM 3944 C CA . TYR A 1 537 ? -2.055 20.024 32.841 1.00 85.81 537 TYR A CA 1
ATOM 3945 C C . TYR A 1 537 ? -3.238 19.108 33.150 1.00 85.81 537 TYR A C 1
ATOM 3947 O O . TYR A 1 537 ? -3.068 17.967 33.572 1.00 85.81 537 TYR A O 1
ATOM 3955 N N . VAL A 1 538 ? -4.447 19.618 32.931 1.00 85.56 538 VAL A N 1
ATOM 3956 C CA . VAL A 1 538 ? -5.703 18.880 33.073 1.00 85.56 538 VAL A CA 1
ATOM 3957 C C . VAL A 1 538 ? -6.545 19.138 31.834 1.00 85.56 538 VAL A C 1
ATOM 3959 O O . VAL A 1 538 ? -6.711 20.288 31.424 1.00 85.56 538 VAL A O 1
ATOM 3962 N N . ALA A 1 539 ? -7.099 18.075 31.257 1.00 88.31 539 ALA A N 1
ATOM 3963 C CA . ALA A 1 539 ? -8.074 18.163 30.180 1.00 88.31 539 ALA A CA 1
ATOM 3964 C C . ALA A 1 539 ? -9.478 17.856 30.705 1.00 88.31 539 ALA A C 1
ATOM 3966 O O . ALA A 1 539 ? -9.670 16.943 31.507 1.00 88.31 539 ALA A O 1
ATOM 3967 N N . SER A 1 540 ? -10.464 18.614 30.233 1.00 88.00 540 SER A N 1
ATOM 3968 C CA . SER A 1 540 ? -11.880 18.368 30.521 1.00 88.00 540 SER A CA 1
ATOM 3969 C C . SER A 1 540 ? -12.715 18.489 29.244 1.00 88.00 540 SER A C 1
ATOM 3971 O O . SER A 1 540 ? -12.411 19.349 28.412 1.00 88.00 540 SER A O 1
ATOM 3973 N N . PRO A 1 541 ? -13.743 17.649 29.052 1.00 87.31 541 PRO A N 1
ATOM 3974 C CA . PRO A 1 541 ? -14.589 17.735 27.873 1.00 87.31 541 PRO A CA 1
ATOM 3975 C C . PRO A 1 541 ? -15.499 18.964 27.964 1.00 87.31 541 PRO A C 1
ATOM 3977 O O . PRO A 1 541 ? -16.106 19.234 29.003 1.00 87.31 541 PRO A O 1
ATOM 3980 N N . ALA A 1 542 ? -15.604 19.717 26.870 1.00 84.69 542 ALA A N 1
ATOM 3981 C CA . ALA A 1 542 ? -16.475 20.879 26.787 1.00 84.69 542 ALA A CA 1
ATOM 3982 C C . ALA A 1 542 ? -17.941 20.429 26.596 1.00 84.69 542 ALA A C 1
ATOM 3984 O O . ALA A 1 542 ? -18.237 19.702 25.642 1.00 84.69 542 ALA A O 1
ATOM 3985 N N . PRO A 1 543 ? -18.889 20.850 27.451 1.00 81.56 543 PRO A N 1
ATOM 3986 C CA . PRO A 1 543 ? -20.289 20.440 27.332 1.00 81.56 543 PRO A CA 1
ATOM 3987 C C . PRO A 1 543 ? -20.906 20.783 25.967 1.00 81.56 543 PRO A C 1
ATOM 3989 O O . PRO A 1 543 ? -20.685 21.869 25.436 1.00 81.56 543 PRO A O 1
ATOM 3992 N N . GLY A 1 544 ? -21.701 19.866 25.407 1.00 79.88 544 GLY A N 1
ATOM 3993 C CA . GLY A 1 544 ? -22.367 20.034 24.107 1.00 79.88 544 GLY A CA 1
ATOM 3994 C C . GLY A 1 544 ? -21.451 20.033 22.872 1.00 79.88 544 GLY A C 1
ATOM 3995 O O . GLY A 1 544 ? -21.904 20.422 21.801 1.00 79.88 544 GLY A O 1
ATOM 3996 N N . SER A 1 545 ? -20.185 19.620 22.997 1.00 83.81 545 SER A N 1
ATOM 3997 C CA . SER A 1 545 ? -19.178 19.669 21.921 1.00 83.81 545 SER A CA 1
ATOM 3998 C C . SER A 1 545 ? -18.801 18.296 21.338 1.00 83.81 545 SER A C 1
ATOM 4000 O O . SER A 1 545 ? -17.683 18.101 20.848 1.00 83.81 545 SER A O 1
ATOM 4002 N N . GLN A 1 546 ? -19.716 17.329 21.413 1.00 82.50 546 GLN A N 1
ATOM 4003 C CA . GLN A 1 546 ? -19.478 15.969 20.936 1.00 82.50 546 GLN A CA 1
ATOM 4004 C C . GLN A 1 546 ? -19.028 15.969 19.467 1.00 82.50 546 GLN A C 1
ATOM 4006 O O . GLN A 1 546 ? -19.572 16.682 18.623 1.00 82.50 546 GLN A O 1
ATOM 4011 N N . GLN A 1 547 ? -17.997 15.184 19.188 1.00 80.06 547 GLN A N 1
ATOM 4012 C CA . GLN A 1 547 ? -17.409 15.003 17.870 1.00 80.06 547 GLN A CA 1
ATOM 4013 C C . GLN A 1 547 ? -17.945 13.729 17.216 1.00 80.06 547 GLN A C 1
ATOM 4015 O O . GLN A 1 547 ? -18.573 12.883 17.857 1.00 80.06 547 GLN A O 1
ATOM 4020 N N . SER A 1 548 ? -17.677 13.584 15.918 1.00 76.44 548 SER A N 1
ATOM 4021 C CA . SER A 1 548 ? -17.944 12.318 15.233 1.00 76.44 548 SER A CA 1
ATOM 4022 C C . SER A 1 548 ? -17.114 11.190 15.864 1.00 76.44 548 SER A C 1
ATOM 4024 O O . SER A 1 548 ? -15.962 11.439 16.236 1.00 76.44 548 SER A O 1
ATOM 4026 N N . PRO A 1 549 ? -17.662 9.963 15.982 1.00 78.88 549 PRO A N 1
ATOM 4027 C CA . PRO A 1 549 ? -16.933 8.829 16.536 1.00 78.88 549 PRO A CA 1
ATOM 4028 C C . PRO A 1 549 ? -15.549 8.652 15.909 1.00 78.88 549 PRO A C 1
ATOM 4030 O O . PRO A 1 549 ? -15.410 8.745 14.696 1.00 78.88 549 PRO A O 1
ATOM 4033 N N . GLY A 1 550 ? -14.541 8.417 16.750 1.00 80.62 550 GLY A N 1
ATOM 4034 C CA . GLY A 1 550 ? -13.137 8.253 16.364 1.00 80.62 550 GLY A CA 1
ATOM 4035 C C . GLY A 1 550 ? -12.357 9.555 16.143 1.00 80.62 550 GLY A C 1
ATOM 4036 O O . GLY A 1 550 ? -11.178 9.495 15.805 1.00 80.62 550 GLY A O 1
ATOM 4037 N N . SER A 1 551 ? -12.963 10.725 16.355 1.00 84.38 551 SER A N 1
ATOM 4038 C CA . SER A 1 551 ? -12.276 12.019 16.298 1.00 84.38 551 SER A CA 1
ATOM 4039 C C . SER A 1 551 ? -12.438 12.787 17.606 1.00 84.38 551 SER A C 1
ATOM 4041 O O . SER A 1 551 ? -13.495 12.754 18.236 1.00 84.38 551 SER A O 1
ATOM 4043 N N . LEU A 1 552 ? -11.401 13.519 18.006 1.00 87.88 552 LEU A N 1
ATOM 4044 C CA . LEU A 1 552 ? -11.465 14.480 19.107 1.00 87.88 552 LEU A CA 1
ATOM 4045 C C . LEU A 1 552 ? -10.673 15.741 18.764 1.00 87.88 552 LEU A C 1
ATOM 4047 O O . LEU A 1 552 ? -9.748 15.705 17.952 1.00 87.88 552 LEU A O 1
ATOM 4051 N N . ILE A 1 553 ? -11.024 16.853 19.405 1.00 88.31 553 ILE A N 1
ATOM 4052 C CA . ILE A 1 553 ? -10.313 18.128 19.264 1.00 88.31 553 ILE A CA 1
ATOM 4053 C C . ILE A 1 553 ? -9.749 18.499 20.625 1.00 88.31 553 ILE A C 1
ATOM 4055 O O . ILE A 1 553 ? -10.459 18.438 21.619 1.00 88.31 553 ILE A O 1
ATOM 4059 N N . ILE A 1 554 ? -8.494 18.915 20.678 1.00 88.31 554 ILE A N 1
ATOM 4060 C CA . ILE A 1 554 ? -7.847 19.462 21.862 1.00 88.31 554 ILE A CA 1
ATOM 4061 C C . ILE A 1 554 ? -7.705 20.967 21.664 1.00 88.31 554 ILE A C 1
ATOM 4063 O O . ILE A 1 554 ? -7.149 21.412 20.659 1.00 88.31 554 ILE A O 1
ATOM 4067 N N . THR A 1 555 ? -8.197 21.747 22.621 1.00 86.06 555 THR A N 1
ATOM 4068 C CA . THR A 1 555 ? -8.079 23.209 22.646 1.00 86.06 555 THR A CA 1
ATOM 4069 C C . THR A 1 555 ? -7.225 23.647 23.830 1.00 86.06 555 THR A C 1
ATOM 4071 O O . THR A 1 555 ? -7.171 22.974 24.862 1.00 86.06 555 THR A O 1
ATOM 4074 N N . GLY A 1 556 ? -6.535 24.781 23.686 1.00 81.31 556 GLY A N 1
ATOM 4075 C CA . GLY A 1 556 ? -5.633 25.284 24.729 1.00 81.31 556 GLY A CA 1
ATOM 4076 C C . GLY A 1 556 ? -4.332 24.487 24.834 1.00 81.31 556 GLY A C 1
ATOM 4077 O O . GLY A 1 556 ? -3.764 24.371 25.921 1.00 81.31 556 GLY A O 1
ATOM 4078 N N . MET A 1 557 ? -3.865 23.926 23.714 1.00 83.81 557 MET A N 1
ATOM 4079 C CA . MET A 1 557 ? -2.611 23.177 23.654 1.00 83.81 557 MET A CA 1
ATOM 4080 C C . MET A 1 557 ? -1.441 24.013 24.207 1.00 83.81 557 MET A C 1
ATOM 4082 O O . MET A 1 557 ? -1.240 25.148 23.764 1.00 83.81 557 MET A O 1
ATOM 4086 N N . PRO A 1 558 ? -0.633 23.487 25.148 1.00 85.44 558 PRO A N 1
ATOM 4087 C CA . PRO A 1 558 ? 0.592 24.156 25.571 1.00 85.44 558 PRO A CA 1
ATOM 4088 C C . PRO A 1 558 ? 1.615 24.131 24.431 1.00 85.44 558 PRO A C 1
ATOM 4090 O O . PRO A 1 558 ? 2.069 23.055 24.058 1.00 85.44 558 PRO A O 1
ATOM 4093 N N . VAL A 1 559 ? 2.002 25.293 23.897 1.00 82.88 559 VAL A N 1
ATOM 4094 C CA . VAL A 1 559 ? 2.980 25.394 22.797 1.00 82.88 559 VAL A CA 1
ATOM 4095 C C . VAL A 1 559 ? 4.049 26.445 23.069 1.00 82.88 559 VAL A C 1
ATOM 4097 O O . VAL A 1 559 ? 3.764 27.468 23.689 1.00 82.88 559 VAL A O 1
ATOM 4100 N N . ALA A 1 560 ? 5.273 26.236 22.576 1.00 84.19 560 ALA A N 1
ATOM 4101 C CA . ALA A 1 560 ? 6.302 27.275 22.591 1.00 84.19 560 ALA A CA 1
ATOM 4102 C C . ALA A 1 560 ? 5.914 28.467 21.696 1.00 84.19 560 ALA A C 1
ATOM 4104 O O . ALA A 1 560 ? 5.235 28.297 20.687 1.00 84.19 560 ALA A O 1
ATOM 4105 N N . THR A 1 561 ? 6.375 29.676 22.026 1.00 80.81 561 THR A N 1
ATOM 4106 C CA . THR A 1 561 ? 6.099 30.885 21.222 1.00 80.81 561 THR A CA 1
ATOM 4107 C C . THR A 1 561 ? 6.883 30.928 19.908 1.00 80.81 561 THR A C 1
ATOM 4109 O O . THR A 1 561 ? 6.496 31.636 18.982 1.00 80.81 561 THR A O 1
ATOM 4112 N N . SER A 1 562 ? 8.002 30.203 19.829 1.00 86.69 562 SER A N 1
ATOM 4113 C CA . SER A 1 562 ? 8.823 30.061 18.627 1.00 86.69 562 SER A CA 1
ATOM 4114 C C . SER A 1 562 ? 9.705 28.815 18.718 1.00 86.69 562 SER A C 1
ATOM 4116 O O . SER A 1 562 ? 10.215 28.493 19.794 1.00 86.69 562 SER A O 1
ATOM 4118 N N . GLY A 1 563 ? 9.928 28.157 17.581 1.00 89.44 563 GLY A N 1
ATOM 4119 C CA . GLY A 1 563 ? 10.802 26.993 17.445 1.00 89.44 563 GLY A CA 1
ATOM 4120 C C . GLY A 1 563 ? 10.048 25.665 17.477 1.00 89.44 563 GLY A C 1
ATOM 4121 O O . GLY A 1 563 ? 8.830 25.624 17.336 1.00 89.44 563 GLY A O 1
ATOM 4122 N N . VAL A 1 564 ? 10.792 24.565 17.612 1.00 93.12 564 VAL A N 1
ATOM 4123 C CA . VAL A 1 564 ? 10.248 23.201 17.535 1.00 93.12 564 VAL A CA 1
ATOM 4124 C C . VAL A 1 564 ? 9.965 22.670 18.937 1.00 93.12 564 VAL A C 1
ATOM 4126 O O . VAL A 1 564 ? 10.892 22.544 19.744 1.00 93.12 564 VAL A O 1
ATOM 4129 N N . THR A 1 565 ? 8.714 22.309 19.207 1.00 91.62 565 THR A N 1
ATOM 4130 C CA . THR A 1 565 ? 8.324 21.541 20.398 1.00 91.62 565 THR A CA 1
ATOM 4131 C C . THR A 1 565 ? 8.112 20.073 20.034 1.00 91.62 565 THR A C 1
ATOM 4133 O O . THR A 1 565 ? 7.566 19.764 18.975 1.00 91.62 565 THR A O 1
ATOM 4136 N N . TRP A 1 566 ? 8.539 19.180 20.929 1.00 95.44 566 TRP A N 1
ATOM 4137 C CA . TRP A 1 566 ? 8.311 17.738 20.851 1.00 95.44 566 TRP A CA 1
ATOM 4138 C C . TRP A 1 566 ? 7.220 17.326 21.848 1.00 95.44 566 TRP A C 1
ATOM 4140 O O . TRP A 1 566 ? 7.307 17.651 23.033 1.00 95.44 566 TRP A O 1
ATOM 4150 N N . TYR A 1 567 ? 6.212 16.610 21.358 1.00 95.00 567 TYR A N 1
ATOM 4151 C CA . TYR A 1 567 ? 5.139 15.980 22.125 1.00 95.00 567 TYR A CA 1
ATOM 4152 C C . TYR A 1 567 ? 5.162 14.469 21.896 1.00 95.00 567 TYR A C 1
ATOM 4154 O O . TYR A 1 567 ? 5.689 13.996 20.883 1.00 95.00 567 TYR A O 1
ATOM 4162 N N . ARG A 1 568 ? 4.532 13.706 22.791 1.00 96.06 568 ARG A N 1
ATOM 4163 C CA . ARG A 1 568 ? 4.228 12.293 22.525 1.00 96.06 568 ARG A CA 1
ATOM 4164 C C . ARG A 1 568 ? 2.734 12.058 22.609 1.00 96.06 568 ARG A C 1
ATOM 4166 O O . ARG A 1 568 ? 2.105 12.502 23.560 1.00 96.06 568 ARG A O 1
ATOM 4173 N N . VAL A 1 569 ? 2.180 11.352 21.635 1.00 95.56 569 VAL A N 1
ATOM 4174 C CA . VAL A 1 569 ? 0.806 10.853 21.696 1.00 95.56 569 VAL A CA 1
ATOM 4175 C C . VAL A 1 569 ? 0.882 9.359 21.945 1.00 95.56 569 VAL A C 1
ATOM 4177 O O . VAL A 1 569 ? 1.468 8.623 21.155 1.00 95.56 569 VAL A O 1
ATOM 4180 N N . MET A 1 570 ? 0.324 8.905 23.054 1.00 93.94 570 MET A N 1
ATOM 4181 C CA . MET A 1 570 ? 0.292 7.504 23.438 1.00 93.94 570 MET A CA 1
ATOM 4182 C C . MET A 1 570 ? -1.135 7.004 23.370 1.00 93.94 570 MET A C 1
ATOM 4184 O O . MET A 1 570 ? -2.042 7.596 23.949 1.00 93.94 570 MET A O 1
ATOM 4188 N N . VAL A 1 571 ? -1.312 5.899 22.662 1.00 91.88 571 VAL A N 1
ATOM 4189 C CA . VAL A 1 571 ? -2.579 5.183 22.575 1.00 91.88 571 VAL A CA 1
ATOM 4190 C C . VAL A 1 571 ? -2.363 3.826 23.218 1.00 91.88 571 VAL A C 1
ATOM 4192 O O . VAL A 1 571 ? -1.421 3.121 22.846 1.00 91.88 571 VAL A O 1
ATOM 4195 N N . SER A 1 572 ? -3.189 3.465 24.198 1.00 87.75 572 SER A N 1
ATOM 4196 C CA . SER A 1 572 ? -3.025 2.199 24.915 1.00 87.75 572 SER A CA 1
ATOM 4197 C C . SER A 1 572 ? -4.337 1.579 25.382 1.00 87.75 572 SER A C 1
ATOM 4199 O O . SER A 1 572 ? -5.242 2.301 25.794 1.00 87.75 572 SER A O 1
ATOM 4201 N N . ALA A 1 573 ? -4.405 0.247 25.348 1.00 80.31 573 ALA A N 1
ATOM 4202 C CA . ALA A 1 573 ? -5.436 -0.580 25.977 1.00 80.31 573 ALA A CA 1
ATOM 4203 C C . ALA A 1 573 ? -4.861 -1.967 26.298 1.00 80.31 573 ALA A C 1
ATOM 4205 O O . ALA A 1 573 ? -4.107 -2.507 25.492 1.00 80.31 573 ALA A O 1
ATOM 4206 N N . ASP A 1 574 ? -5.217 -2.548 27.448 1.00 67.56 574 ASP A N 1
ATOM 4207 C CA . ASP A 1 574 ? -5.005 -3.968 27.787 1.00 67.56 574 ASP A CA 1
ATOM 4208 C C . ASP A 1 574 ? -3.645 -4.571 27.363 1.00 67.56 574 ASP A C 1
ATOM 4210 O O . ASP A 1 574 ? -3.558 -5.648 26.775 1.00 67.56 574 ASP A O 1
ATOM 4214 N N . GLY A 1 575 ? -2.548 -3.868 27.665 1.00 71.75 575 GLY A N 1
ATOM 4215 C CA . GLY A 1 575 ? -1.180 -4.323 27.381 1.00 71.75 575 GLY A CA 1
ATOM 4216 C C . GLY A 1 575 ? -0.670 -4.046 25.960 1.00 71.75 575 GLY A C 1
ATOM 4217 O O . GLY A 1 575 ? 0.527 -4.198 25.723 1.00 71.75 575 GLY A O 1
ATOM 4218 N N . ALA A 1 576 ? -1.520 -3.582 25.041 1.00 82.69 576 ALA A N 1
ATOM 4219 C CA . ALA A 1 576 ? -1.108 -3.002 23.768 1.00 82.69 576 ALA A CA 1
ATOM 4220 C C . ALA A 1 576 ? -0.941 -1.484 23.912 1.00 82.69 576 ALA A C 1
ATOM 4222 O O . ALA A 1 576 ? -1.831 -0.783 24.395 1.00 82.69 576 ALA A O 1
ATOM 4223 N N . SER A 1 577 ? 0.196 -0.952 23.470 1.00 88.00 577 SER A N 1
ATOM 4224 C CA . SER A 1 577 ? 0.424 0.488 23.415 1.00 88.00 577 SER A CA 1
ATOM 4225 C C . SER A 1 577 ? 1.267 0.870 22.209 1.00 88.00 577 SER A C 1
ATOM 4227 O O . SER A 1 577 ? 2.072 0.083 21.708 1.00 88.00 577 SER A O 1
ATOM 4229 N N . LYS A 1 578 ? 1.071 2.097 21.733 1.00 91.50 578 LYS A N 1
ATOM 4230 C CA . LYS A 1 578 ? 1.959 2.727 20.762 1.00 91.50 578 LYS A CA 1
ATOM 4231 C C . LYS A 1 578 ? 2.154 4.192 21.113 1.00 91.50 578 LYS A C 1
ATOM 4233 O O . LYS A 1 578 ? 1.201 4.889 21.457 1.00 91.50 578 LYS A O 1
ATOM 4238 N N . THR A 1 579 ? 3.400 4.637 21.011 1.00 94.25 579 THR A N 1
ATOM 4239 C CA . THR A 1 579 ? 3.800 6.032 21.177 1.00 94.25 579 THR A CA 1
ATOM 4240 C C . THR A 1 579 ? 4.145 6.616 19.816 1.00 94.25 579 THR A C 1
ATOM 4242 O O . THR A 1 579 ? 4.956 6.042 19.095 1.00 94.25 579 THR A O 1
ATOM 4245 N N . PHE A 1 580 ? 3.558 7.764 19.504 1.00 95.62 580 PHE A N 1
ATOM 4246 C CA . PHE A 1 580 ? 3.890 8.595 18.357 1.00 95.62 580 PHE A CA 1
ATOM 4247 C C . PHE A 1 580 ? 4.638 9.833 18.849 1.00 95.62 580 PHE A C 1
ATOM 4249 O O . PHE A 1 580 ? 4.202 10.490 19.797 1.00 95.62 580 PHE A O 1
ATOM 4256 N N . ASN A 1 581 ? 5.755 10.166 18.218 1.00 96.75 581 ASN A N 1
ATOM 4257 C CA . ASN A 1 581 ? 6.518 11.379 18.466 1.00 96.75 581 ASN A CA 1
ATOM 4258 C C . ASN A 1 581 ? 6.064 12.462 17.492 1.00 96.75 581 ASN A C 1
ATOM 4260 O O . ASN A 1 581 ? 6.271 12.347 16.287 1.00 96.75 581 ASN A O 1
ATOM 4264 N N . LEU A 1 582 ? 5.462 13.518 18.032 1.00 96.56 582 LEU A N 1
ATOM 4265 C CA . LEU A 1 582 ? 4.972 14.665 17.278 1.00 96.56 582 LEU A CA 1
ATOM 4266 C C . LEU A 1 582 ? 5.928 15.844 17.451 1.00 96.56 582 LEU A C 1
ATOM 4268 O O . LEU A 1 582 ? 6.247 16.246 18.570 1.00 96.56 582 LEU A O 1
ATOM 4272 N N . TYR A 1 583 ? 6.320 16.447 16.339 1.00 96.06 583 TYR A N 1
ATOM 4273 C CA . TYR A 1 583 ? 7.132 17.652 16.277 1.00 96.06 583 TYR A CA 1
ATOM 4274 C C . TYR A 1 583 ? 6.313 18.758 15.648 1.00 96.06 583 TYR A C 1
ATOM 4276 O O . TYR A 1 583 ? 5.750 18.582 14.568 1.00 96.06 583 TYR A O 1
ATOM 4284 N N . ALA A 1 584 ? 6.268 19.910 16.303 1.00 92.12 584 ALA A N 1
ATOM 4285 C CA . ALA A 1 584 ? 5.536 21.046 15.781 1.00 92.12 584 ALA A CA 1
ATOM 4286 C C . ALA A 1 584 ? 6.345 22.329 15.929 1.00 92.12 584 ALA A C 1
ATOM 4288 O O . ALA A 1 584 ? 6.772 22.692 17.028 1.00 92.12 584 ALA A O 1
ATOM 4289 N N . THR A 1 585 ? 6.538 23.012 14.802 1.00 91.44 585 THR A N 1
ATOM 4290 C CA . THR A 1 585 ? 7.191 24.316 14.752 1.00 91.44 585 THR A CA 1
ATOM 4291 C C . THR A 1 585 ? 6.159 25.423 14.898 1.00 91.44 585 THR A C 1
ATOM 4293 O O . THR A 1 585 ? 5.201 25.504 14.120 1.00 91.44 585 THR A O 1
ATOM 4296 N N . THR A 1 586 ? 6.379 26.307 15.863 1.00 87.56 586 THR A N 1
ATOM 4297 C CA . THR A 1 586 ? 5.647 27.566 15.997 1.00 87.56 586 THR A CA 1
ATOM 4298 C C . THR A 1 586 ? 6.499 28.737 15.533 1.00 87.56 586 THR A C 1
ATOM 4300 O O . THR A 1 586 ? 7.733 28.726 15.616 1.00 87.56 586 THR A O 1
ATOM 4303 N N . ALA A 1 587 ? 5.828 29.760 15.017 1.00 83.56 587 ALA A N 1
ATOM 4304 C CA . ALA A 1 587 ? 6.443 31.010 14.601 1.00 83.56 587 ALA A CA 1
ATOM 4305 C C . ALA A 1 587 ? 5.529 32.188 14.952 1.00 83.56 587 ALA A C 1
ATOM 4307 O O . ALA A 1 587 ? 4.337 32.010 15.215 1.00 83.56 587 ALA A O 1
ATOM 4308 N N . ALA A 1 588 ? 6.094 33.396 14.940 1.00 81.50 588 ALA A N 1
ATOM 4309 C CA . ALA A 1 588 ? 5.314 34.617 15.089 1.00 81.50 588 ALA A CA 1
ATOM 4310 C C . ALA A 1 588 ? 4.270 34.717 13.965 1.00 81.50 588 ALA A C 1
ATOM 4312 O O . ALA A 1 588 ? 4.599 34.568 12.789 1.00 81.50 588 ALA A O 1
ATOM 4313 N N . ASP A 1 589 ? 3.028 34.997 14.345 1.00 75.19 589 ASP A N 1
ATOM 4314 C CA . ASP A 1 589 ? 1.878 35.090 13.454 1.00 75.19 589 ASP A CA 1
ATOM 4315 C C . ASP A 1 589 ? 0.951 36.191 13.969 1.00 75.19 589 ASP A C 1
ATOM 4317 O O . ASP A 1 589 ? 0.223 36.034 14.950 1.00 75.19 589 ASP A O 1
ATOM 4321 N N . THR A 1 590 ? 1.001 37.343 13.306 1.00 73.25 590 THR A N 1
ATOM 4322 C CA . THR A 1 590 ? 0.204 38.519 13.668 1.00 73.25 590 THR A CA 1
ATOM 4323 C C . THR A 1 590 ? -1.273 38.380 13.303 1.00 73.25 590 THR A C 1
ATOM 4325 O O . THR A 1 590 ? -2.065 39.228 13.711 1.00 73.25 590 THR A O 1
ATOM 4328 N N . SER A 1 591 ? -1.654 37.339 12.553 1.00 69.19 591 SER A N 1
ATOM 4329 C CA . SER A 1 591 ? -3.056 37.012 12.284 1.00 69.19 591 SER A CA 1
ATOM 4330 C C . SER A 1 591 ? -3.726 36.284 13.456 1.00 69.19 591 SER A C 1
ATOM 4332 O O . SER A 1 591 ? -4.953 36.265 13.536 1.00 69.19 591 SER A O 1
ATOM 4334 N N . GLN A 1 592 ? -2.938 35.751 14.399 1.00 69.75 592 GLN A N 1
ATOM 4335 C CA . GLN A 1 592 ? -3.430 35.071 15.596 1.00 69.75 592 GLN A CA 1
ATOM 4336 C C . GLN A 1 592 ? -3.613 36.048 16.767 1.00 69.75 592 GLN A C 1
ATOM 4338 O O . GLN A 1 592 ? -2.751 36.903 16.988 1.00 69.75 592 GLN A O 1
ATOM 4343 N N . PRO A 1 593 ? -4.641 35.878 17.623 1.00 68.12 593 PRO A N 1
ATOM 4344 C CA . PRO A 1 593 ? -4.847 36.708 18.813 1.00 68.12 593 PRO A CA 1
ATOM 4345 C C . PRO A 1 593 ? -3.675 36.655 19.802 1.00 68.12 593 PRO A C 1
ATOM 4347 O O . PRO A 1 593 ? -3.484 37.576 20.591 1.00 68.12 593 PRO A O 1
ATOM 4350 N N . GLN A 1 594 ? -2.899 35.569 19.763 1.00 71.81 594 GLN A N 1
ATOM 4351 C CA . GLN A 1 594 ? -1.734 35.332 20.618 1.00 71.81 594 GLN A CA 1
ATOM 4352 C C . GLN A 1 594 ? -0.421 35.866 20.016 1.00 71.81 594 GLN A C 1
ATOM 4354 O O . GLN A 1 594 ? 0.598 35.891 20.701 1.00 71.81 594 GLN A O 1
ATOM 4359 N N . GLY A 1 595 ? -0.420 36.300 18.748 1.00 74.50 595 GLY A N 1
ATOM 4360 C CA . GLY A 1 595 ? 0.775 36.780 18.043 1.00 74.50 595 GLY A CA 1
ATOM 4361 C C . GLY A 1 595 ? 1.738 35.683 17.565 1.00 74.50 595 GLY A C 1
ATOM 4362 O O . GLY A 1 595 ? 2.823 35.999 17.073 1.00 74.50 595 GLY A O 1
ATOM 4363 N N . PHE A 1 596 ? 1.367 34.408 17.705 1.00 76.19 596 PHE A N 1
ATOM 4364 C CA . PHE A 1 596 ? 2.090 33.235 17.206 1.00 76.19 596 PHE A CA 1
ATOM 4365 C C . PHE A 1 596 ? 1.111 32.101 16.875 1.00 76.19 596 PHE A C 1
ATOM 4367 O O . PHE A 1 596 ? -0.006 32.072 17.393 1.00 76.19 596 PHE A O 1
ATOM 4374 N N . GLY A 1 597 ? 1.543 31.164 16.031 1.00 79.00 597 GLY A N 1
ATOM 4375 C CA . GLY A 1 597 ? 0.741 30.021 15.598 1.00 79.00 597 GLY A CA 1
ATOM 4376 C C . GLY A 1 597 ? 1.592 28.883 15.041 1.00 79.00 597 GLY A C 1
ATOM 4377 O O . GLY A 1 597 ? 2.825 28.973 14.982 1.00 79.00 597 GLY A O 1
ATOM 4378 N N . TRP A 1 598 ? 0.931 27.796 14.639 1.00 84.44 598 TRP A N 1
ATOM 4379 C CA . TRP A 1 598 ? 1.583 26.722 13.895 1.00 84.44 598 TRP A CA 1
ATOM 4380 C C . TRP A 1 598 ? 2.103 27.255 12.561 1.00 84.44 598 TRP A C 1
ATOM 4382 O O . TRP A 1 598 ? 1.363 27.881 11.805 1.00 84.44 598 TRP A O 1
ATOM 4392 N N . SER A 1 599 ? 3.367 26.976 12.248 1.00 84.94 599 SER A N 1
ATOM 4393 C CA . SER A 1 599 ? 3.873 27.214 10.895 1.00 84.94 599 SER A CA 1
ATOM 4394 C C . SER A 1 599 ? 3.107 26.340 9.897 1.00 84.94 599 SER A C 1
ATOM 4396 O O . SER A 1 599 ? 2.794 25.200 10.204 1.00 84.94 599 SER A O 1
ATOM 4398 N N . VAL A 1 600 ? 2.819 26.835 8.697 1.00 82.31 600 VAL A N 1
ATOM 4399 C CA . VAL A 1 600 ? 2.185 26.039 7.623 1.00 82.31 600 VAL A CA 1
ATOM 4400 C C . VAL A 1 600 ? 3.183 25.633 6.534 1.00 82.31 600 VAL A C 1
ATOM 4402 O O . VAL A 1 600 ? 2.793 25.132 5.483 1.00 82.31 600 VAL A O 1
ATOM 4405 N N . ALA A 1 601 ? 4.478 25.882 6.756 1.00 84.56 601 ALA A N 1
ATOM 4406 C CA . ALA A 1 601 ? 5.515 25.500 5.807 1.00 84.56 601 ALA A CA 1
ATOM 4407 C C . ALA A 1 601 ? 5.659 23.963 5.744 1.00 84.56 601 ALA A C 1
ATOM 4409 O O . ALA A 1 601 ? 5.613 23.312 6.791 1.00 84.56 601 ALA A O 1
ATOM 4410 N N . PRO A 1 602 ? 5.891 23.372 4.556 1.00 84.12 602 PRO A N 1
ATOM 4411 C CA . PRO A 1 602 ? 6.165 21.941 4.436 1.00 84.12 602 PRO A CA 1
ATOM 4412 C C . PRO A 1 602 ? 7.309 21.497 5.359 1.00 84.12 602 PRO A C 1
ATOM 4414 O O . PRO A 1 602 ? 8.344 22.161 5.438 1.00 84.12 602 PRO A O 1
ATOM 4417 N N . GLY A 1 603 ? 7.109 20.396 6.088 1.00 87.75 603 GLY A N 1
ATOM 4418 C CA . GLY A 1 603 ? 8.076 19.870 7.058 1.00 87.75 603 GLY A CA 1
ATOM 4419 C C . GLY A 1 603 ? 8.212 20.661 8.362 1.00 87.75 603 GLY A C 1
ATOM 4420 O O . GLY A 1 603 ? 9.050 20.313 9.190 1.00 87.75 603 GLY A O 1
ATOM 4421 N N . ALA A 1 604 ? 7.401 21.702 8.589 1.00 91.38 604 ALA A N 1
ATOM 4422 C CA . ALA A 1 604 ? 7.365 22.405 9.873 1.00 91.38 604 ALA A CA 1
ATOM 4423 C C . ALA A 1 604 ? 6.675 21.591 10.982 1.00 91.38 604 ALA A C 1
ATOM 4425 O O . ALA A 1 604 ? 6.858 21.870 12.173 1.00 91.38 604 ALA A O 1
ATOM 4426 N N . GLN A 1 605 ? 5.904 20.578 10.595 1.00 93.06 605 GLN A N 1
ATOM 4427 C CA . GLN A 1 605 ? 5.330 19.566 11.466 1.00 93.06 605 GLN A CA 1
ATOM 4428 C C . GLN A 1 605 ? 5.801 18.199 10.993 1.00 93.06 605 GLN A C 1
ATOM 4430 O O . GLN A 1 605 ? 5.931 17.969 9.791 1.00 93.06 605 GLN A O 1
ATOM 4435 N N . ALA A 1 606 ? 6.020 17.293 11.937 1.00 95.12 606 ALA A N 1
ATOM 4436 C CA . ALA A 1 606 ? 6.339 15.909 11.641 1.00 95.12 606 ALA A CA 1
ATOM 4437 C C . ALA A 1 606 ? 5.744 14.984 12.695 1.00 95.12 606 ALA A C 1
ATOM 4439 O O . ALA A 1 606 ? 5.640 15.361 13.862 1.00 95.12 606 ALA A O 1
ATOM 4440 N N . ILE A 1 607 ? 5.386 13.769 12.300 1.00 94.50 607 ILE A N 1
ATOM 4441 C CA . ILE A 1 607 ? 4.972 12.719 13.228 1.00 94.50 607 ILE A CA 1
ATOM 4442 C C . ILE A 1 607 ? 5.474 11.366 12.738 1.00 94.50 607 ILE A C 1
ATOM 4444 O O . ILE A 1 607 ? 5.374 11.058 11.553 1.00 94.50 607 ILE A O 1
ATOM 4448 N N . ASP A 1 608 ? 6.046 10.576 13.640 1.00 93.69 608 ASP A N 1
ATOM 4449 C CA . ASP A 1 608 ? 6.529 9.237 13.310 1.00 93.69 608 ASP A CA 1
ATOM 4450 C C . ASP A 1 608 ? 5.412 8.177 13.365 1.00 93.69 608 ASP A C 1
ATOM 4452 O O . ASP A 1 608 ? 4.216 8.471 13.445 1.00 93.69 608 ASP A O 1
ATOM 4456 N N . GLY A 1 609 ? 5.805 6.904 13.270 1.00 89.81 609 GLY A N 1
ATOM 4457 C CA . GLY A 1 609 ? 4.896 5.777 13.460 1.00 89.81 609 GLY A CA 1
ATOM 4458 C C . GLY A 1 609 ? 3.865 5.600 12.343 1.00 89.81 609 GLY A C 1
ATOM 4459 O O . GLY A 1 609 ? 2.925 4.835 12.547 1.00 89.81 609 GLY A O 1
ATOM 4460 N N . GLY A 1 610 ? 4.040 6.275 11.202 1.00 88.62 610 GLY A N 1
ATOM 4461 C CA . GLY A 1 610 ? 3.172 6.206 10.022 1.00 88.62 610 GLY A CA 1
ATOM 4462 C C . GLY A 1 610 ? 1.919 7.086 10.080 1.00 88.62 610 GLY A C 1
ATOM 4463 O O . GLY A 1 610 ? 1.125 7.077 9.142 1.00 88.62 610 GLY A O 1
ATOM 4464 N N . ALA A 1 611 ? 1.732 7.870 11.147 1.00 89.81 611 ALA A N 1
ATOM 4465 C CA . ALA A 1 611 ? 0.674 8.875 11.182 1.00 89.81 611 ALA A CA 1
ATOM 4466 C C . ALA A 1 611 ? 0.961 10.009 10.176 1.00 89.81 611 ALA A C 1
ATOM 4468 O O . ALA A 1 611 ? 2.107 10.258 9.800 1.00 89.81 611 ALA A O 1
ATOM 4469 N N . THR A 1 612 ? -0.079 10.719 9.735 1.00 88.38 612 THR A N 1
ATOM 4470 C CA . THR A 1 612 ? 0.058 11.857 8.810 1.00 88.38 612 THR A CA 1
ATOM 4471 C C . THR A 1 612 ? -0.508 13.134 9.412 1.00 88.38 612 THR A C 1
ATOM 4473 O O . THR A 1 612 ? -1.373 13.097 10.286 1.00 88.38 612 THR A O 1
ATOM 4476 N N . ILE A 1 613 ? -0.020 14.283 8.944 1.00 89.00 613 ILE A N 1
ATOM 4477 C CA . ILE A 1 613 ? -0.463 15.600 9.410 1.00 89.00 613 ILE A CA 1
ATOM 4478 C C . ILE A 1 613 ? -1.109 16.342 8.247 1.00 89.00 613 ILE A C 1
ATOM 4480 O O . ILE A 1 613 ? -0.515 16.472 7.180 1.00 89.00 613 ILE A O 1
ATOM 4484 N N . ALA A 1 614 ? -2.311 16.857 8.478 1.00 86.56 614 ALA A N 1
ATOM 4485 C CA . ALA A 1 614 ? -2.992 17.787 7.595 1.00 86.56 614 ALA A CA 1
ATOM 4486 C C . ALA A 1 614 ? -3.150 19.137 8.303 1.00 86.56 614 ALA A C 1
ATOM 4488 O O . ALA A 1 614 ? -3.633 19.208 9.435 1.00 86.56 614 ALA A O 1
ATOM 4489 N N . MET A 1 615 ? -2.761 20.215 7.626 1.00 82.06 615 MET A N 1
ATOM 4490 C CA . MET A 1 615 ? -2.938 21.581 8.118 1.00 82.06 615 MET A CA 1
ATOM 4491 C C . MET A 1 615 ? -4.210 22.171 7.503 1.00 82.06 615 MET A C 1
ATOM 4493 O O . MET A 1 615 ? -4.322 22.260 6.281 1.00 82.06 615 MET A O 1
ATOM 4497 N N . GLY A 1 616 ? -5.183 22.545 8.337 1.00 64.94 616 GLY A N 1
ATOM 4498 C CA . GLY A 1 616 ? -6.406 23.198 7.869 1.00 64.94 616 GLY A CA 1
ATOM 4499 C C . GLY A 1 616 ? -6.153 24.650 7.438 1.00 64.94 616 GLY A C 1
ATOM 4500 O O . GLY A 1 616 ? -5.288 25.313 8.019 1.00 64.94 616 GLY A O 1
ATOM 4501 N N . PRO A 1 617 ? -6.904 25.183 6.454 1.00 52.34 617 PRO A N 1
ATOM 4502 C CA . PRO A 1 617 ? -6.885 26.614 6.181 1.00 52.34 617 PRO A CA 1
ATOM 4503 C C . PRO A 1 617 ? -7.425 27.379 7.404 1.00 52.34 617 PRO A C 1
ATOM 4505 O O . PRO A 1 617 ? -8.313 26.869 8.093 1.00 52.34 617 PRO A O 1
ATOM 4508 N N . PRO A 1 618 ? -6.942 28.603 7.681 1.00 50.00 618 PRO A N 1
ATOM 4509 C CA . PRO A 1 618 ? -7.543 29.445 8.712 1.00 50.00 618 PRO A CA 1
ATOM 4510 C C . PRO A 1 618 ? -9.028 29.658 8.380 1.00 50.00 618 PRO A C 1
ATOM 4512 O O . PRO A 1 618 ? -9.377 30.030 7.257 1.00 50.00 618 PRO A O 1
ATOM 4515 N N . SER A 1 619 ? -9.920 29.360 9.327 1.00 46.03 619 SER A N 1
ATOM 4516 C CA . SER A 1 619 ? -11.365 29.408 9.078 1.00 46.03 619 SER A CA 1
ATOM 4517 C C . SER A 1 619 ? -11.833 30.831 8.743 1.00 46.03 619 SER A C 1
ATOM 4519 O O . SER A 1 619 ? -11.370 31.813 9.327 1.00 46.03 619 SER A O 1
ATOM 4521 N N . SER A 1 620 ? -12.785 30.974 7.816 1.00 35.84 620 SER A N 1
ATOM 4522 C CA . SER A 1 620 ? -13.381 32.268 7.466 1.00 35.84 620 SER A CA 1
ATOM 4523 C C . SER A 1 620 ? -14.275 32.773 8.609 1.00 35.84 620 SER A C 1
ATOM 4525 O O . SER A 1 620 ? -15.489 32.578 8.593 1.00 35.84 620 SER A O 1
ATOM 4527 N N . GLY A 1 621 ? -13.664 33.378 9.628 1.00 43.56 621 GLY A N 1
ATOM 4528 C CA . GLY A 1 621 ? -14.339 33.939 10.805 1.00 43.56 621 GLY A CA 1
ATOM 4529 C C . GLY A 1 621 ? -13.699 33.584 12.152 1.00 43.56 621 GLY A C 1
ATOM 4530 O O . GLY A 1 621 ? -14.070 34.188 13.155 1.00 43.56 621 GLY A O 1
ATOM 4531 N N . GLY A 1 622 ? -12.731 32.663 12.180 1.00 45.66 622 GLY A N 1
ATOM 4532 C CA . GLY A 1 622 ? -11.965 32.283 13.369 1.00 45.66 622 GLY A CA 1
ATOM 4533 C C . GLY A 1 622 ? -10.481 32.160 13.033 1.00 45.66 622 GLY A C 1
ATOM 4534 O O . GLY A 1 622 ? -10.114 31.591 12.009 1.00 45.66 622 GLY A O 1
ATOM 4535 N N . THR A 1 623 ? -9.628 32.719 13.884 1.00 45.12 623 THR A N 1
ATOM 4536 C CA . THR A 1 623 ? -8.175 32.796 13.684 1.00 45.12 623 THR A CA 1
ATOM 4537 C C . THR A 1 623 ? -7.462 31.445 13.750 1.00 45.12 623 THR A C 1
ATOM 4539 O O . THR A 1 623 ? -6.334 31.349 13.298 1.00 45.12 623 THR A O 1
ATOM 4542 N N . ASP A 1 624 ? -8.090 30.381 14.242 1.00 53.91 624 ASP A N 1
ATOM 4543 C CA . ASP A 1 624 ? -7.363 29.174 14.642 1.00 53.91 624 ASP A CA 1
ATOM 4544 C C . ASP A 1 624 ? -6.981 28.287 13.439 1.00 53.91 624 ASP A C 1
ATOM 4546 O O . ASP A 1 624 ? -7.838 27.695 12.778 1.00 53.91 624 ASP A O 1
ATOM 4550 N N . ILE A 1 625 ? -5.678 28.154 13.167 1.00 57.69 625 ILE A N 1
ATOM 4551 C CA . ILE A 1 625 ? -5.144 27.106 12.284 1.00 57.69 625 ILE A CA 1
ATOM 4552 C C . ILE A 1 625 ? -5.259 25.774 13.035 1.00 57.69 625 ILE A C 1
ATOM 4554 O O . ILE A 1 625 ? -4.595 25.576 14.054 1.00 57.69 625 ILE A O 1
ATOM 4558 N N . ALA A 1 626 ? -6.088 24.853 12.539 1.00 71.19 626 ALA A N 1
ATOM 4559 C CA . ALA A 1 626 ? -6.241 23.523 13.125 1.00 71.19 626 ALA A CA 1
ATOM 4560 C C . ALA A 1 626 ? -5.251 22.534 12.489 1.00 71.19 626 ALA A C 1
ATOM 4562 O O . ALA A 1 626 ? -5.314 22.253 11.289 1.00 71.19 626 ALA A O 1
ATOM 4563 N N . MET A 1 627 ? -4.346 21.989 13.303 1.00 85.94 627 MET A N 1
ATOM 4564 C CA . MET A 1 627 ? -3.527 20.834 12.927 1.00 85.94 627 MET A CA 1
ATOM 4565 C C . MET A 1 627 ? -4.357 19.566 13.113 1.00 85.94 627 MET A C 1
ATOM 4567 O O . MET A 1 627 ? -4.881 19.344 14.199 1.00 85.94 627 MET A O 1
ATOM 4571 N N . THR A 1 628 ? -4.463 18.726 12.088 1.00 88.75 628 THR A N 1
ATOM 4572 C CA . THR A 1 628 ? -5.120 17.416 12.181 1.00 88.75 628 THR A CA 1
ATOM 4573 C C . THR A 1 628 ? -4.089 16.315 12.032 1.00 88.75 628 THR A C 1
ATOM 4575 O O . THR A 1 628 ? -3.355 16.282 11.049 1.00 88.75 628 THR A O 1
ATOM 4578 N N . ILE A 1 629 ? -4.050 15.406 12.999 1.00 90.75 629 ILE A N 1
ATOM 4579 C CA . ILE A 1 629 ? -3.185 14.230 12.984 1.00 90.75 629 ILE A CA 1
ATOM 4580 C C . ILE A 1 629 ? -4.053 13.019 12.663 1.00 90.75 629 ILE A C 1
ATOM 4582 O O . ILE A 1 629 ? -4.973 12.706 13.418 1.00 90.75 629 ILE A O 1
ATOM 4586 N N . ASN A 1 630 ? -3.768 12.347 11.552 1.00 88.62 630 ASN A N 1
ATOM 4587 C CA . ASN A 1 630 ? -4.472 11.145 11.125 1.00 88.62 630 ASN A CA 1
ATOM 4588 C C . ASN A 1 630 ? -3.638 9.917 11.484 1.00 88.62 630 ASN A C 1
ATOM 4590 O O . ASN A 1 630 ? -2.545 9.724 10.952 1.00 88.62 630 ASN A O 1
ATOM 4594 N N . PHE A 1 631 ? -4.169 9.079 12.368 1.00 88.00 631 PHE A N 1
ATOM 4595 C CA . PHE A 1 631 ? -3.497 7.856 12.813 1.00 88.00 631 PHE A CA 1
ATOM 4596 C C . PHE A 1 631 ? -3.896 6.626 11.989 1.00 88.00 631 PHE A C 1
ATOM 4598 O O . PHE A 1 631 ? -3.175 5.635 11.986 1.00 88.00 631 PHE A O 1
ATOM 4605 N N . LEU A 1 632 ? -5.023 6.698 11.274 1.00 81.69 632 LEU A N 1
ATOM 4606 C CA . LEU A 1 632 ? -5.490 5.687 10.323 1.00 81.69 632 LEU A CA 1
ATOM 4607 C C . LEU A 1 632 ? -5.453 6.278 8.906 1.00 81.69 632 LEU A C 1
ATOM 4609 O O . LEU A 1 632 ? -6.476 6.701 8.374 1.00 81.69 632 LEU A O 1
ATOM 4613 N N . ALA A 1 633 ? -4.258 6.385 8.321 1.00 68.12 633 ALA A N 1
ATOM 4614 C CA . ALA A 1 633 ? -4.063 6.938 6.981 1.00 68.12 633 ALA A CA 1
ATOM 4615 C C . ALA A 1 633 ? -3.672 5.848 5.967 1.00 68.12 633 ALA A C 1
ATOM 4617 O O . ALA A 1 633 ? -2.842 4.986 6.251 1.00 68.12 633 ALA A O 1
ATOM 4618 N N . GLY A 1 634 ? -4.231 5.923 4.756 1.00 65.62 634 GLY A N 1
ATOM 4619 C CA . GLY A 1 634 ? -3.890 5.023 3.650 1.00 65.62 634 GLY A CA 1
ATOM 4620 C C . GLY A 1 634 ? -4.423 3.593 3.817 1.00 65.62 634 GLY A C 1
ATOM 4621 O O . GLY A 1 634 ? -5.466 3.368 4.422 1.00 65.62 634 GLY A O 1
ATOM 4622 N N . ALA A 1 635 ? -3.711 2.620 3.238 1.00 63.09 635 ALA A N 1
ATOM 4623 C CA . ALA A 1 635 ? -4.092 1.201 3.239 1.00 63.09 635 ALA A CA 1
ATOM 4624 C C . ALA A 1 635 ? -3.571 0.405 4.459 1.00 63.09 635 ALA A C 1
ATOM 4626 O O . ALA A 1 635 ? -3.781 -0.805 4.536 1.00 63.09 635 ALA A O 1
ATOM 4627 N N . SER A 1 636 ? -2.889 1.056 5.407 1.00 70.69 636 SER A N 1
ATOM 4628 C CA . SER A 1 636 ? -2.343 0.442 6.629 1.00 70.69 636 SER A CA 1
ATOM 4629 C C . SER A 1 636 ? -3.036 1.002 7.870 1.00 70.69 636 SER A C 1
ATOM 4631 O O . SER A 1 636 ? -3.730 2.015 7.797 1.00 70.69 636 SER A O 1
ATOM 4633 N N . THR A 1 637 ? -2.876 0.340 9.017 1.00 77.25 637 THR A N 1
ATOM 4634 C CA . THR A 1 637 ? -3.596 0.731 10.233 1.00 77.25 637 THR A CA 1
ATOM 4635 C C . THR A 1 637 ? -2.783 1.541 11.225 1.00 77.25 637 THR A C 1
ATOM 4637 O O . THR A 1 637 ? -3.424 2.086 12.102 1.00 77.25 637 THR A O 1
ATOM 4640 N N . PHE A 1 638 ? -1.444 1.633 11.123 1.00 86.62 638 PHE A N 1
ATOM 4641 C CA . PHE A 1 638 ? -0.472 2.382 11.974 1.00 86.62 638 PHE A CA 1
ATOM 4642 C C . PHE A 1 638 ? -0.702 2.448 13.502 1.00 86.62 638 PHE A C 1
ATOM 4644 O O . PHE A 1 638 ? 0.098 3.002 14.246 1.00 86.62 638 PHE A O 1
ATOM 4651 N N . ILE A 1 639 ? -1.732 1.801 14.005 1.00 89.38 639 ILE A N 1
ATOM 4652 C CA . ILE A 1 639 ? -2.159 1.587 15.367 1.00 89.38 639 ILE A CA 1
ATOM 4653 C C . ILE A 1 639 ? -2.235 0.066 15.485 1.00 89.38 639 ILE A C 1
ATOM 4655 O O . ILE A 1 639 ? -2.705 -0.593 14.543 1.00 89.38 639 ILE A O 1
ATOM 4659 N N . PRO A 1 640 ? -1.784 -0.508 16.613 1.00 90.38 640 PRO A N 1
ATOM 4660 C CA . PRO A 1 640 ? -1.946 -1.926 16.865 1.00 90.38 640 PRO A CA 1
ATOM 4661 C C . PRO A 1 640 ? -3.399 -2.363 16.615 1.00 90.38 640 PRO A C 1
ATOM 4663 O O . PRO A 1 640 ? -4.318 -1.763 17.176 1.00 90.38 640 PRO A O 1
ATOM 4666 N N . PRO A 1 641 ? -3.631 -3.409 15.804 1.00 89.38 641 PRO A N 1
ATOM 4667 C CA . PRO A 1 641 ? -4.972 -3.803 15.381 1.00 89.38 641 PRO A CA 1
ATOM 4668 C C . PRO A 1 641 ? -5.883 -4.179 16.552 1.00 89.38 641 PRO A C 1
ATOM 4670 O O . PRO A 1 641 ? -7.092 -4.026 16.444 1.00 89.38 641 PRO A O 1
ATOM 4673 N N . ALA A 1 642 ? -5.325 -4.622 17.683 1.00 87.50 642 ALA A N 1
ATOM 4674 C CA . ALA A 1 642 ? -6.076 -4.927 18.901 1.00 87.50 642 ALA A CA 1
ATOM 4675 C C . ALA A 1 642 ? -6.765 -3.701 19.536 1.00 87.50 642 ALA A C 1
ATOM 4677 O O . ALA A 1 642 ? -7.670 -3.872 20.341 1.00 87.50 642 ALA A O 1
ATOM 4678 N N . LEU A 1 643 ? -6.347 -2.481 19.179 1.00 87.69 643 LEU A N 1
ATOM 4679 C CA . LEU A 1 643 ? -6.951 -1.233 19.657 1.00 87.69 643 LEU A CA 1
ATOM 4680 C C . LEU A 1 643 ? -8.069 -0.731 18.736 1.00 87.69 643 LEU A C 1
ATOM 4682 O O . LEU A 1 643 ? -8.674 0.304 19.008 1.00 87.69 643 LEU A O 1
ATOM 4686 N N . LEU A 1 644 ? -8.308 -1.412 17.615 1.00 86.62 644 LEU A N 1
ATOM 4687 C CA . LEU A 1 644 ? -9.253 -0.977 16.601 1.00 86.62 644 LEU A CA 1
ATOM 4688 C C . LEU A 1 644 ? -10.539 -1.784 16.679 1.00 86.62 644 LEU A C 1
ATOM 4690 O O . LEU A 1 644 ? -10.527 -3.008 16.822 1.00 86.62 644 LEU A O 1
ATOM 4694 N N . THR A 1 645 ? -11.644 -1.077 16.494 1.00 82.00 645 THR A N 1
ATOM 4695 C CA . THR A 1 645 ? -12.968 -1.659 16.356 1.00 82.00 645 THR A CA 1
ATOM 4696 C C . THR A 1 645 ? -13.619 -1.163 15.073 1.00 82.00 645 THR A C 1
ATOM 4698 O O . THR A 1 645 ? -13.380 -0.040 14.608 1.00 82.00 645 THR A O 1
ATOM 4701 N N . MET A 1 646 ? -14.441 -2.022 14.480 1.00 76.69 646 MET A N 1
ATOM 4702 C CA . MET A 1 646 ? -15.351 -1.605 13.425 1.00 76.69 646 MET A CA 1
ATOM 4703 C C . MET A 1 646 ? -16.359 -0.663 14.073 1.00 76.69 646 MET A C 1
ATOM 4705 O O . MET A 1 646 ? -16.967 -1.035 15.069 1.00 76.69 646 MET A O 1
ATOM 4709 N N . GLY A 1 647 ? -16.520 0.549 13.560 1.00 61.38 647 GLY A N 1
ATOM 4710 C CA . GLY A 1 647 ? -17.397 1.538 14.175 1.00 61.38 647 GLY A CA 1
ATOM 4711 C C . GLY A 1 647 ? -18.880 1.218 13.965 1.00 61.38 647 GLY A C 1
ATOM 4712 O O . GLY A 1 647 ? -19.294 1.013 12.830 1.00 61.38 647 GLY A O 1
ATOM 4713 N N . PRO A 1 648 ? -19.704 1.268 15.025 1.00 59.56 648 PRO A N 1
ATOM 4714 C CA . PRO A 1 648 ? -21.099 1.700 14.981 1.00 59.56 648 PRO A CA 1
ATOM 4715 C C . PRO A 1 648 ? -21.260 3.004 15.791 1.00 59.56 648 PRO A C 1
ATOM 4717 O O . PRO A 1 648 ? -20.404 3.359 16.607 1.00 59.56 648 PRO A O 1
ATOM 4720 N N . GLN A 1 649 ? -22.363 3.738 15.608 1.00 42.53 649 GLN A N 1
ATOM 4721 C CA . GLN A 1 649 ? -22.715 4.798 16.562 1.00 42.53 649 GLN A CA 1
ATOM 4722 C C . GLN A 1 649 ? -22.896 4.178 17.969 1.00 42.53 649 GLN A C 1
ATOM 4724 O O . GLN A 1 649 ? -23.449 3.078 18.074 1.00 42.53 649 GLN A O 1
ATOM 4729 N N . PRO A 1 650 ? -22.490 4.861 19.061 1.00 40.38 650 PRO A N 1
ATOM 4730 C CA . PRO A 1 650 ? -22.696 4.406 20.446 1.00 40.38 650 PRO A CA 1
ATOM 4731 C C . PRO A 1 650 ? -24.154 4.066 20.821 1.00 40.38 650 PRO A C 1
ATOM 4733 O O . PRO A 1 650 ? -24.394 3.487 21.876 1.00 40.38 650 PRO A O 1
ATOM 4736 N N . ASP A 1 651 ? -25.126 4.424 19.978 1.00 44.47 651 ASP A N 1
ATOM 4737 C CA . ASP A 1 651 ? -26.566 4.257 20.181 1.00 44.47 651 ASP A CA 1
ATOM 4738 C C . ASP A 1 651 ? -27.193 3.052 19.442 1.00 44.47 651 ASP A C 1
ATOM 4740 O O . ASP A 1 651 ? -28.407 2.854 19.514 1.00 44.47 651 ASP A O 1
ATOM 4744 N N . GLY A 1 652 ? -26.394 2.238 18.740 1.00 44.66 652 GLY A N 1
ATOM 4745 C CA . GLY A 1 652 ? -26.879 1.062 18.007 1.00 44.66 652 GLY A CA 1
ATOM 4746 C C . GLY A 1 652 ? -27.560 1.370 16.665 1.00 44.66 652 GLY A C 1
ATOM 4747 O O . GLY A 1 652 ? -28.202 0.488 16.091 1.00 44.66 652 GLY A O 1
ATOM 4748 N N . THR A 1 653 ? -27.441 2.593 16.140 1.00 48.47 653 THR A N 1
ATOM 4749 C CA . THR A 1 653 ? -27.918 2.920 14.789 1.00 48.47 653 THR A CA 1
ATOM 4750 C C . THR A 1 653 ? -26.971 2.398 13.699 1.00 48.47 653 THR A C 1
ATOM 4752 O O . THR A 1 653 ? -25.750 2.363 13.861 1.00 48.47 653 THR A O 1
ATOM 4755 N N . ALA A 1 654 ? -27.552 1.968 12.569 1.00 48.66 654 ALA A N 1
ATOM 4756 C CA . ALA A 1 654 ? -26.804 1.517 11.395 1.00 48.66 654 ALA A CA 1
ATOM 4757 C C . ALA A 1 654 ? -25.868 2.625 10.891 1.00 48.66 654 ALA A C 1
ATOM 4759 O O . ALA A 1 654 ? -26.274 3.786 10.834 1.00 48.66 654 ALA A O 1
ATOM 4760 N N . ILE A 1 655 ? -24.655 2.262 10.465 1.00 52.66 655 ILE A N 1
ATOM 4761 C CA . ILE A 1 655 ? -23.658 3.200 9.931 1.00 52.66 655 ILE A CA 1
ATOM 4762 C C . ILE A 1 655 ? -24.268 3.931 8.714 1.00 52.66 655 ILE A C 1
ATOM 4764 O O . ILE A 1 655 ? -24.502 3.294 7.681 1.00 52.66 655 ILE A O 1
ATOM 4768 N N . PRO A 1 656 ? -24.534 5.254 8.773 1.00 42.28 656 PRO A N 1
ATOM 4769 C CA . PRO A 1 656 ? -25.156 5.985 7.662 1.00 42.28 656 PRO A CA 1
ATOM 4770 C C . PRO A 1 656 ? -24.255 6.112 6.422 1.00 42.28 656 PRO A C 1
ATOM 4772 O O . PRO A 1 656 ? -24.714 6.567 5.380 1.00 42.28 656 PRO A O 1
ATOM 4775 N N . MET A 1 657 ? -22.971 5.752 6.545 1.00 50.06 657 MET A N 1
ATOM 4776 C CA . MET A 1 657 ? -21.927 5.983 5.539 1.00 50.06 657 MET A CA 1
ATOM 4777 C C . MET A 1 657 ? -21.652 4.789 4.611 1.00 50.06 657 MET A C 1
ATOM 4779 O O . MET A 1 657 ? -20.899 4.936 3.651 1.00 50.06 657 MET A O 1
ATOM 4783 N N . LEU A 1 658 ? -22.249 3.618 4.860 1.00 57.44 658 LEU A N 1
ATOM 4784 C CA . LEU A 1 658 ? -22.167 2.489 3.930 1.00 57.44 658 LEU A CA 1
ATOM 4785 C C . LEU A 1 658 ? -23.125 2.710 2.752 1.00 57.44 658 LEU A C 1
ATOM 4787 O O . LEU A 1 658 ? -24.294 3.047 2.951 1.00 57.44 658 LEU A O 1
ATOM 4791 N N . GLY A 1 659 ? -22.642 2.494 1.524 1.00 63.34 659 GLY A N 1
ATOM 4792 C CA . GLY A 1 659 ? -23.499 2.481 0.338 1.00 63.34 659 GLY A CA 1
ATOM 4793 C C . GLY A 1 659 ? -24.619 1.448 0.492 1.00 63.34 659 GLY A C 1
ATOM 4794 O O . GLY A 1 659 ? -24.429 0.406 1.116 1.00 63.34 659 GLY A O 1
ATOM 4795 N N . THR A 1 660 ? -25.807 1.727 -0.051 1.00 77.81 660 THR A N 1
ATOM 4796 C CA . THR A 1 660 ? -26.927 0.779 0.022 1.00 77.81 660 THR A CA 1
ATOM 4797 C C . THR A 1 660 ? -26.572 -0.509 -0.738 1.00 77.81 660 THR A C 1
ATOM 4799 O O . THR A 1 660 ? -26.303 -0.427 -1.939 1.00 77.81 660 THR A O 1
ATOM 4802 N N . PRO A 1 661 ? -26.586 -1.696 -0.096 1.00 83.88 661 PRO A N 1
ATOM 4803 C CA . PRO A 1 661 ? -26.246 -2.944 -0.775 1.00 83.88 661 PRO A CA 1
ATOM 4804 C C . PRO A 1 661 ? -27.197 -3.260 -1.938 1.00 83.88 661 PRO A C 1
ATOM 4806 O O . PRO A 1 661 ? -28.395 -2.965 -1.879 1.00 83.88 661 PRO A O 1
ATOM 4809 N N . ALA A 1 662 ? -26.685 -3.923 -2.976 1.00 86.50 662 ALA A N 1
ATOM 4810 C CA . ALA A 1 662 ? -27.487 -4.364 -4.119 1.00 86.50 662 ALA A CA 1
ATOM 4811 C C . ALA A 1 662 ? -28.607 -5.360 -3.714 1.00 86.50 662 ALA A C 1
ATOM 4813 O O . ALA A 1 662 ? -28.486 -6.060 -2.701 1.00 86.50 662 ALA A O 1
ATOM 4814 N N . PRO A 1 663 ? -29.699 -5.483 -4.493 1.00 89.88 663 PRO A N 1
ATOM 4815 C CA . PRO A 1 663 ? -30.772 -6.422 -4.186 1.00 89.88 663 PRO A CA 1
ATOM 4816 C C . PRO A 1 663 ? -30.299 -7.883 -4.084 1.00 89.88 663 PRO A C 1
ATOM 4818 O O . PRO A 1 663 ? -29.391 -8.292 -4.819 1.00 89.88 663 PRO A O 1
ATOM 4821 N N . PRO A 1 664 ? -30.930 -8.702 -3.219 1.00 93.44 664 PRO A N 1
ATOM 4822 C CA . PRO A 1 664 ? -30.810 -10.155 -3.258 1.00 93.44 664 PRO A CA 1
ATOM 4823 C C . PRO A 1 664 ? -31.162 -10.709 -4.637 1.00 93.44 664 PRO A C 1
ATOM 4825 O O . PRO A 1 664 ? -32.013 -10.158 -5.336 1.00 93.44 664 PRO A O 1
ATOM 4828 N N . VAL A 1 665 ? -30.565 -11.845 -4.987 1.00 93.38 665 VAL A N 1
ATOM 4829 C CA . VAL A 1 665 ? -30.934 -12.614 -6.177 1.00 93.38 665 VAL A CA 1
ATOM 4830 C C . VAL A 1 665 ? -31.800 -13.797 -5.761 1.00 93.38 665 VAL A C 1
ATOM 4832 O O . VAL A 1 665 ? -31.422 -14.571 -4.888 1.00 93.38 665 VAL A O 1
ATOM 4835 N N . ALA A 1 666 ? -32.960 -13.950 -6.391 1.00 95.00 666 ALA A N 1
ATOM 4836 C CA . ALA A 1 666 ? -33.845 -15.098 -6.254 1.00 95.00 666 ALA A CA 1
ATOM 4837 C C . ALA A 1 666 ? -33.592 -16.142 -7.348 1.00 95.00 666 ALA A C 1
ATOM 4839 O O . ALA A 1 666 ? -33.326 -15.817 -8.509 1.00 95.00 666 ALA A O 1
ATOM 4840 N N . GLY A 1 667 ? -33.738 -17.410 -6.991 1.00 94.88 667 GLY A N 1
ATOM 4841 C CA . GLY A 1 667 ? -33.599 -18.523 -7.917 1.00 94.88 667 GLY A CA 1
ATOM 4842 C C . GLY A 1 667 ? -34.052 -19.843 -7.312 1.00 94.88 667 GLY A C 1
ATOM 4843 O O . GLY A 1 667 ? -34.772 -19.881 -6.312 1.00 94.88 667 GLY A O 1
ATOM 4844 N N . THR A 1 668 ? -33.604 -20.937 -7.916 1.00 92.75 668 THR A N 1
ATOM 4845 C CA . THR A 1 668 ? -33.835 -22.305 -7.432 1.00 92.75 668 THR A CA 1
ATOM 4846 C C . THR A 1 668 ? -32.527 -23.061 -7.260 1.00 92.75 668 THR A C 1
ATOM 4848 O O . THR A 1 668 ? -31.554 -22.799 -7.966 1.00 92.75 668 THR A O 1
ATOM 4851 N N . GLY A 1 669 ? -32.535 -24.050 -6.367 1.00 88.12 669 GLY A N 1
ATOM 4852 C CA . GLY A 1 669 ? -31.376 -24.890 -6.077 1.00 88.12 669 GLY A CA 1
ATOM 4853 C C . GLY A 1 669 ? -30.491 -24.318 -4.972 1.00 88.12 669 GLY A C 1
ATOM 4854 O O . GLY A 1 669 ? -30.902 -23.446 -4.204 1.00 88.12 669 GLY A O 1
ATOM 4855 N N . SER A 1 670 ? -29.278 -24.850 -4.895 1.00 83.69 670 SER A N 1
ATOM 4856 C CA . SER A 1 670 ? -28.222 -24.474 -3.954 1.00 83.69 670 SER A CA 1
ATOM 4857 C C . SER A 1 670 ? -26.872 -24.553 -4.668 1.00 83.69 670 SER A C 1
ATOM 4859 O O . SER A 1 670 ? -26.783 -25.242 -5.687 1.00 83.69 670 SER A O 1
ATOM 4861 N N . PRO A 1 671 ? -25.811 -23.908 -4.158 1.00 78.19 671 PRO A N 1
ATOM 4862 C CA . PRO A 1 671 ? -24.470 -24.045 -4.719 1.00 78.19 671 PRO A CA 1
ATOM 4863 C C . PRO A 1 671 ? -24.039 -25.514 -4.861 1.00 78.19 671 PRO A C 1
ATOM 4865 O O . PRO A 1 671 ? -24.391 -26.329 -4.003 1.00 78.19 671 PRO A O 1
ATOM 4868 N N . PRO A 1 672 ? -23.292 -25.872 -5.922 1.00 73.94 672 PRO A N 1
ATOM 4869 C CA . PRO A 1 672 ? -22.934 -25.048 -7.086 1.00 73.94 672 PRO A CA 1
ATOM 4870 C C . PRO A 1 672 ? -24.031 -24.996 -8.177 1.00 73.94 672 PRO A C 1
ATOM 4872 O O . PRO A 1 672 ? -23.825 -24.406 -9.229 1.00 73.94 672 PRO A O 1
ATOM 4875 N N . LEU A 1 673 ? -25.197 -25.612 -7.952 1.00 85.44 673 LEU A N 1
ATOM 4876 C CA . LEU A 1 673 ? -26.289 -25.790 -8.926 1.00 85.44 673 LEU A CA 1
ATOM 4877 C C . LEU A 1 673 ? -27.379 -24.701 -8.855 1.00 85.44 673 LEU A C 1
ATOM 4879 O O . LEU A 1 673 ? -28.505 -24.909 -9.315 1.00 85.44 673 LEU A O 1
ATOM 4883 N N . PHE A 1 674 ? -27.088 -23.551 -8.246 1.00 89.12 674 PHE A N 1
ATOM 4884 C CA . PHE A 1 674 ? -28.053 -22.461 -8.142 1.00 89.12 674 PHE A CA 1
ATOM 4885 C C . PHE A 1 674 ? -28.356 -21.868 -9.526 1.00 89.12 674 PHE A C 1
ATOM 4887 O O . PHE A 1 674 ? -27.453 -21.601 -10.314 1.00 89.12 674 PHE A O 1
ATOM 4894 N N . THR A 1 675 ? -29.637 -21.639 -9.819 1.00 90.75 675 THR A N 1
ATOM 4895 C CA . THR A 1 675 ? -30.092 -21.010 -11.067 1.00 90.75 675 THR A CA 1
ATOM 4896 C C . THR A 1 675 ? -30.950 -19.792 -10.748 1.00 90.75 675 THR A C 1
ATOM 4898 O O . THR A 1 675 ? -32.035 -19.931 -10.182 1.00 90.75 675 THR A O 1
ATOM 4901 N N . ALA A 1 676 ? -30.472 -18.603 -11.118 1.00 91.75 676 ALA A N 1
ATOM 4902 C CA . ALA A 1 676 ? -31.194 -17.347 -10.928 1.00 91.75 676 ALA A CA 1
ATOM 4903 C C . ALA A 1 676 ? -32.394 -17.221 -11.881 1.00 91.75 676 ALA A C 1
ATOM 4905 O O . ALA A 1 676 ? -32.328 -17.625 -13.044 1.00 91.75 676 ALA A O 1
ATOM 4906 N N . PHE A 1 677 ? -33.475 -16.599 -11.411 1.00 92.38 677 PHE A N 1
ATOM 4907 C CA . PHE A 1 677 ? -34.582 -16.206 -12.284 1.00 92.38 677 PHE A CA 1
ATOM 4908 C C . PHE A 1 677 ? -34.199 -15.008 -13.170 1.00 92.38 677 PHE A C 1
ATOM 4910 O O . PHE A 1 677 ? -33.443 -14.141 -12.726 1.00 92.38 677 PHE A O 1
ATOM 4917 N N . PRO A 1 678 ? -34.736 -14.901 -14.398 1.00 88.00 678 PRO A N 1
ATOM 4918 C CA . PRO A 1 678 ? -34.455 -13.769 -15.279 1.00 88.00 678 PRO A CA 1
ATOM 4919 C C . PRO A 1 678 ? -35.059 -12.451 -14.754 1.00 88.00 678 PRO A C 1
ATOM 4921 O O . PRO A 1 678 ? -36.021 -12.463 -13.986 1.00 88.00 678 PRO A O 1
ATOM 4924 N N . GLY A 1 679 ? -34.525 -11.314 -15.223 1.00 84.38 679 GLY A N 1
ATOM 4925 C CA . GLY A 1 679 ? -35.059 -9.962 -14.956 1.00 84.38 679 GLY A CA 1
ATOM 4926 C C . GLY A 1 679 ? -34.414 -9.202 -13.788 1.00 84.38 679 GLY A C 1
ATOM 4927 O O . GLY A 1 679 ? -34.762 -8.049 -13.531 1.00 84.38 679 GLY A O 1
ATOM 4928 N N . GLN A 1 680 ? -33.464 -9.828 -13.093 1.00 89.75 680 GLN A N 1
ATOM 4929 C CA . GLN A 1 680 ? -32.817 -9.265 -11.905 1.00 89.75 680 GLN A CA 1
ATOM 4930 C C . GLN A 1 680 ? -31.628 -8.366 -12.270 1.00 89.75 680 GLN A C 1
ATOM 4932 O O . GLN A 1 680 ? -30.925 -8.660 -13.235 1.00 89.75 680 GLN A O 1
ATOM 4937 N N . SER A 1 681 ? -31.403 -7.287 -11.510 1.00 82.75 681 SER A N 1
ATOM 4938 C CA . SER A 1 681 ? -30.364 -6.266 -11.756 1.00 82.75 681 SER A CA 1
ATOM 4939 C C . SER A 1 681 ? -29.804 -5.669 -10.452 1.00 82.75 681 SER A C 1
ATOM 4941 O O . SER A 1 681 ? -30.297 -5.976 -9.368 1.00 82.75 681 SER A O 1
ATOM 4943 N N . LEU A 1 682 ? -28.784 -4.803 -10.542 1.00 78.62 682 LEU A N 1
ATOM 4944 C CA . LEU A 1 682 ? -28.105 -4.207 -9.376 1.00 78.62 682 LEU A CA 1
ATOM 4945 C C . LEU A 1 682 ? -28.889 -3.083 -8.676 1.00 78.62 682 LEU A C 1
ATOM 4947 O O . LEU A 1 682 ? -28.600 -2.779 -7.524 1.00 78.62 682 LEU A O 1
ATOM 4951 N N . THR A 1 683 ? -29.856 -2.447 -9.343 1.00 78.62 683 THR A N 1
ATOM 4952 C CA . THR A 1 683 ? -30.505 -1.215 -8.839 1.00 78.62 683 THR A CA 1
ATOM 4953 C C . THR A 1 683 ? -32.032 -1.254 -8.875 1.00 78.62 683 THR A C 1
ATOM 4955 O O . THR A 1 683 ? -32.679 -0.639 -8.032 1.00 78.62 683 THR A O 1
ATOM 4958 N N . ALA A 1 684 ? -32.625 -2.002 -9.809 1.00 79.06 684 ALA A N 1
ATOM 4959 C CA . ALA A 1 684 ? -34.073 -2.149 -9.965 1.00 79.06 684 ALA A CA 1
ATOM 4960 C C . ALA A 1 684 ? -34.407 -3.614 -10.279 1.00 79.06 684 ALA A C 1
ATOM 4962 O O . ALA A 1 684 ? -34.776 -3.972 -11.399 1.00 79.06 684 ALA A O 1
ATOM 4963 N N . SER A 1 685 ? -34.176 -4.489 -9.300 1.00 84.69 685 SER A N 1
ATOM 4964 C CA . SER A 1 685 ? -34.279 -5.934 -9.497 1.00 84.69 685 SER A CA 1
ATOM 4965 C C . SER A 1 685 ? -35.724 -6.420 -9.410 1.00 84.69 685 SER A C 1
ATOM 4967 O O . SER A 1 685 ? -36.436 -6.124 -8.445 1.00 84.69 685 SER A O 1
ATOM 4969 N N . SER A 1 686 ? -36.150 -7.219 -10.390 1.00 91.94 686 SER A N 1
ATOM 4970 C CA . SER A 1 686 ? -37.425 -7.934 -10.341 1.00 91.94 686 SER A CA 1
ATOM 4971 C C . SER A 1 686 ? -37.279 -9.360 -10.868 1.00 91.94 686 SER A C 1
ATOM 4973 O O . SER A 1 686 ? -36.436 -9.628 -11.717 1.00 91.94 686 SER A O 1
ATOM 4975 N N . ALA A 1 687 ? -38.084 -10.288 -10.361 1.00 94.06 687 ALA A N 1
ATOM 4976 C CA . ALA A 1 687 ? -38.055 -11.686 -10.777 1.00 94.06 687 ALA A CA 1
ATOM 4977 C C . ALA A 1 687 ? -39.458 -12.290 -10.788 1.00 94.06 687 ALA A C 1
ATOM 4979 O O . ALA A 1 687 ? -40.319 -11.914 -9.990 1.00 94.06 687 ALA A O 1
ATOM 4980 N N . THR A 1 688 ? -39.667 -13.282 -11.655 1.00 94.00 688 THR A N 1
ATOM 4981 C CA . THR A 1 688 ? -40.856 -14.144 -11.618 1.00 94.00 688 THR A CA 1
ATOM 4982 C C . THR A 1 688 ? -40.438 -15.592 -11.390 1.00 94.00 688 THR A C 1
ATOM 4984 O O . THR A 1 688 ? -39.618 -16.125 -12.136 1.00 94.00 688 THR A O 1
ATOM 4987 N N . SER A 1 689 ? -41.013 -16.228 -10.371 1.00 93.81 689 SER A N 1
ATOM 4988 C CA . SER A 1 689 ? -40.839 -17.646 -10.067 1.00 93.81 689 SER A CA 1
ATOM 4989 C C . SER A 1 689 ? -42.095 -18.428 -10.438 1.00 93.81 689 SER A C 1
ATOM 4991 O O . SER A 1 689 ? -43.187 -18.104 -9.977 1.00 93.81 689 SER A O 1
ATOM 4993 N N . ASN A 1 690 ? -41.927 -19.517 -11.188 1.00 91.88 690 ASN A N 1
ATOM 4994 C CA . ASN A 1 690 ? -42.977 -20.526 -11.390 1.00 91.88 690 ASN A CA 1
ATOM 4995 C C . ASN A 1 690 ? -42.900 -21.662 -10.348 1.00 91.88 690 ASN A C 1
ATOM 4997 O O . ASN A 1 690 ? -43.671 -22.617 -10.404 1.00 91.88 690 ASN A O 1
ATOM 5001 N N . SER A 1 691 ? -41.950 -21.573 -9.411 1.00 90.06 691 SER A N 1
ATOM 5002 C CA . SER A 1 691 ? -41.761 -22.501 -8.297 1.00 90.06 691 SER A CA 1
ATOM 5003 C C . SER A 1 691 ? -42.286 -21.878 -6.999 1.00 90.06 691 SER A C 1
ATOM 5005 O O . SER A 1 691 ? -41.962 -20.718 -6.717 1.00 90.06 691 SER A O 1
ATOM 5007 N N . PRO A 1 692 ? -43.024 -22.630 -6.161 1.00 89.81 692 PRO A N 1
ATOM 5008 C CA . PRO A 1 692 ? -43.420 -22.173 -4.831 1.00 89.81 692 PRO A CA 1
ATOM 5009 C C . PRO A 1 692 ? -42.262 -22.233 -3.822 1.00 89.81 692 PRO A C 1
ATOM 5011 O O . PRO A 1 692 ? -42.441 -21.893 -2.660 1.00 89.81 692 PRO A O 1
ATOM 5014 N N . VAL A 1 693 ? -41.080 -22.700 -4.229 1.00 93.00 693 VAL A N 1
ATOM 5015 C CA . VAL A 1 693 ? -39.879 -22.764 -3.392 1.00 93.00 693 VAL A CA 1
ATOM 5016 C C . VAL A 1 693 ? -38.780 -21.943 -4.053 1.00 93.00 693 VAL A C 1
ATOM 5018 O O . VAL A 1 693 ? -38.403 -22.222 -5.195 1.00 93.00 693 VAL A O 1
ATOM 5021 N N . VAL A 1 694 ? -38.285 -20.939 -3.330 1.00 95.00 694 VAL A N 1
ATOM 5022 C CA . VAL A 1 694 ? -37.309 -19.960 -3.821 1.00 95.00 694 VAL A CA 1
ATOM 5023 C C . VAL A 1 694 ? -36.106 -19.909 -2.889 1.00 95.00 694 VAL A C 1
ATOM 5025 O O . VAL A 1 694 ? -36.260 -19.855 -1.674 1.00 95.00 694 VAL A O 1
ATOM 5028 N N . THR A 1 695 ? -34.909 -19.891 -3.457 1.00 96.00 695 THR A N 1
ATOM 5029 C CA . THR A 1 695 ? -33.655 -19.645 -2.738 1.00 96.00 695 THR A CA 1
ATOM 5030 C C . THR A 1 695 ? -33.199 -18.214 -3.015 1.00 96.00 695 THR A C 1
ATOM 5032 O O . THR A 1 695 ? -33.291 -17.756 -4.156 1.00 96.00 695 THR A O 1
ATOM 5035 N N . PHE A 1 696 ? -32.693 -17.518 -1.996 1.00 95.62 696 PHE A N 1
ATOM 5036 C CA . PHE A 1 696 ? -32.101 -16.186 -2.124 1.00 95.62 696 PHE A CA 1
ATOM 5037 C C . PHE A 1 696 ? -30.584 -16.242 -1.945 1.00 95.62 696 PHE A C 1
ATOM 5039 O O . PHE A 1 696 ? -30.083 -17.042 -1.159 1.00 95.62 696 PHE A O 1
ATOM 5046 N N . THR A 1 697 ? -29.853 -15.386 -2.649 1.00 94.00 697 THR A N 1
ATOM 5047 C CA . THR A 1 697 ? -28.388 -15.331 -2.596 1.00 94.00 697 THR A CA 1
ATOM 5048 C C . THR A 1 697 ? -27.861 -13.917 -2.819 1.00 94.00 697 THR A C 1
ATOM 5050 O O . THR A 1 697 ? -28.597 -13.011 -3.231 1.00 94.00 697 THR A O 1
ATOM 5053 N N . TRP A 1 698 ? -26.566 -13.748 -2.569 1.00 90.06 698 TRP A N 1
ATOM 5054 C CA . TRP A 1 698 ? -25.793 -12.579 -2.965 1.00 90.06 698 TRP A CA 1
ATOM 5055 C C . TRP A 1 698 ? -25.814 -12.337 -4.490 1.00 90.06 698 TRP A C 1
ATOM 5057 O O . TRP A 1 698 ? -26.096 -13.238 -5.284 1.00 90.06 698 TRP A O 1
ATOM 5067 N N . THR A 1 699 ? -25.505 -11.114 -4.918 1.00 85.25 699 THR A N 1
ATOM 5068 C CA . THR A 1 699 ? -25.768 -10.621 -6.277 1.00 85.25 699 THR A CA 1
ATOM 5069 C C . THR A 1 699 ? -25.003 -11.356 -7.383 1.00 85.25 699 THR A C 1
ATOM 5071 O O . THR A 1 699 ? -25.538 -11.534 -8.475 1.00 85.25 699 THR A O 1
ATOM 5074 N N . GLY A 1 700 ? -23.792 -11.848 -7.114 1.00 78.50 700 GLY A N 1
ATOM 5075 C CA . GLY A 1 700 ? -23.020 -12.650 -8.072 1.00 78.50 700 GLY A CA 1
ATOM 5076 C C . GLY A 1 700 ? -23.400 -14.132 -8.116 1.00 78.50 700 GLY A C 1
ATOM 5077 O O . GLY A 1 700 ? -22.857 -14.867 -8.934 1.00 78.50 700 GLY A O 1
ATOM 5078 N N . GLY A 1 701 ? -24.393 -14.573 -7.331 1.00 75.94 701 GLY A N 1
ATOM 5079 C CA . GLY A 1 701 ? -25.010 -15.893 -7.507 1.00 75.94 701 GLY A CA 1
ATOM 5080 C C . GLY A 1 701 ? -25.712 -16.056 -8.867 1.00 75.94 701 GLY A C 1
ATOM 5081 O O . GLY A 1 701 ? -25.959 -17.176 -9.307 1.00 75.94 701 GLY A O 1
ATOM 5082 N N . ALA A 1 702 ? -26.008 -14.954 -9.568 1.00 72.06 702 ALA A N 1
ATOM 5083 C CA . ALA A 1 702 ? -26.404 -14.966 -10.973 1.00 72.06 702 ALA A CA 1
ATOM 5084 C C . ALA A 1 702 ? -25.181 -14.755 -11.882 1.00 72.06 702 ALA A C 1
ATOM 5086 O O . ALA A 1 702 ? -24.635 -13.653 -11.939 1.00 72.06 702 ALA A O 1
ATOM 5087 N N . ALA A 1 703 ? -24.807 -15.771 -12.668 1.00 64.81 703 ALA A N 1
ATOM 5088 C CA . ALA A 1 703 ? -23.639 -15.717 -13.559 1.00 64.81 703 ALA A CA 1
ATOM 5089 C C . ALA A 1 703 ? -23.642 -14.516 -14.531 1.00 64.81 703 ALA A C 1
ATOM 5091 O O . ALA A 1 703 ? -22.594 -13.946 -14.814 1.00 64.81 703 ALA A O 1
ATOM 5092 N N . TYR A 1 704 ? -24.817 -14.087 -15.010 1.00 60.59 704 TYR A N 1
ATOM 5093 C CA . TYR A 1 704 ? -24.937 -12.937 -15.916 1.00 60.59 704 TYR A CA 1
ATOM 5094 C C . TYR A 1 704 ? -24.790 -11.576 -15.215 1.00 60.59 704 TYR A C 1
ATOM 5096 O O . TYR A 1 704 ? -24.494 -10.589 -15.879 1.00 60.59 704 TYR A O 1
ATOM 5104 N N . LEU A 1 705 ? -24.993 -11.508 -13.894 1.00 59.50 705 LEU A N 1
ATOM 5105 C CA . LEU A 1 705 ? -24.727 -10.297 -13.112 1.00 59.50 705 LEU A CA 1
ATOM 5106 C C . LEU A 1 705 ? -23.266 -10.233 -12.678 1.00 59.50 705 LEU A C 1
ATOM 5108 O O . LEU A 1 705 ? -22.712 -9.136 -12.654 1.00 59.50 705 LEU A O 1
ATOM 5112 N N . ALA A 1 706 ? -22.638 -11.385 -12.412 1.00 58.03 706 ALA A N 1
ATOM 5113 C CA . ALA A 1 706 ? -21.242 -11.484 -11.990 1.00 58.03 706 ALA A CA 1
ATOM 5114 C C . ALA A 1 706 ? -20.276 -10.759 -12.947 1.00 58.03 706 ALA A C 1
ATOM 5116 O O . ALA A 1 706 ? -19.433 -9.998 -12.490 1.00 58.03 706 ALA A O 1
ATOM 5117 N N . ALA A 1 707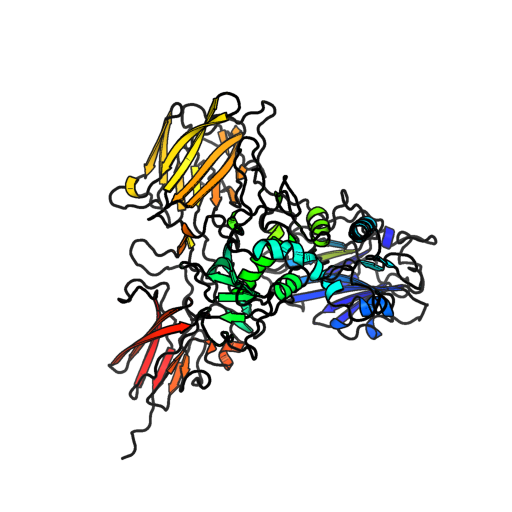 ? -20.480 -10.883 -14.264 1.00 53.09 707 ALA A N 1
ATOM 5118 C CA . ALA A 1 707 ? -19.657 -10.228 -15.289 1.00 53.09 707 ALA A CA 1
ATOM 5119 C C . ALA A 1 707 ? -19.782 -8.686 -15.349 1.00 53.09 707 ALA A C 1
ATOM 5121 O O . ALA A 1 707 ? -19.043 -8.041 -16.084 1.00 53.09 707 ALA A O 1
ATOM 5122 N N . SER A 1 708 ? -20.727 -8.090 -14.612 1.00 52.97 708 SER A N 1
ATOM 5123 C CA . SER A 1 708 ? -20.983 -6.638 -14.579 1.00 52.97 708 SER A CA 1
ATOM 5124 C C . SER A 1 708 ? -20.660 -5.985 -13.228 1.00 52.97 708 SER A C 1
ATOM 5126 O O . SER A 1 708 ? -20.944 -4.803 -13.026 1.00 52.97 708 SER A O 1
ATOM 5128 N N . LEU A 1 709 ? -20.094 -6.746 -12.283 1.00 61.03 709 LEU A N 1
ATOM 5129 C CA . LEU A 1 709 ? -19.781 -6.267 -10.937 1.00 61.03 709 LEU A CA 1
ATOM 5130 C C . LEU A 1 709 ? -18.492 -5.436 -10.946 1.00 61.03 709 LEU A C 1
ATOM 5132 O O . LEU A 1 709 ? -17.398 -5.951 -10.752 1.00 61.03 709 LEU A O 1
ATOM 5136 N N . ILE A 1 710 ? -18.642 -4.130 -11.146 1.00 54.47 710 ILE A N 1
ATOM 5137 C CA . ILE A 1 710 ? -17.548 -3.146 -11.061 1.00 54.47 710 ILE A CA 1
ATOM 5138 C C . ILE A 1 710 ? -17.619 -2.286 -9.787 1.00 54.47 710 ILE A C 1
ATOM 5140 O O . ILE A 1 710 ? -16.945 -1.264 -9.691 1.00 54.47 710 ILE A O 1
ATOM 5144 N N . ALA A 1 711 ? -18.491 -2.643 -8.839 1.00 62.75 711 ALA A N 1
ATOM 5145 C CA . ALA A 1 711 ? -18.786 -1.845 -7.652 1.00 62.75 711 ALA A CA 1
ATOM 5146 C C . ALA A 1 711 ? -19.272 -2.707 -6.472 1.00 62.75 711 ALA A C 1
ATOM 5148 O O . ALA A 1 711 ? -19.502 -3.910 -6.612 1.00 62.75 711 ALA A O 1
ATOM 5149 N N . TYR A 1 712 ? -19.465 -2.052 -5.321 1.00 68.12 712 TYR A N 1
ATOM 5150 C CA . TYR A 1 712 ? -19.955 -2.630 -4.066 1.00 68.12 712 TYR A CA 1
ATOM 5151 C C . TYR A 1 712 ? -21.182 -3.540 -4.256 1.00 68.12 712 TYR A C 1
ATOM 5153 O O . TYR A 1 712 ? -22.184 -3.159 -4.866 1.00 68.12 712 TYR A O 1
ATOM 5161 N N . THR A 1 713 ? -21.102 -4.752 -3.703 1.00 76.75 713 THR A N 1
ATOM 5162 C CA . THR A 1 713 ? -22.137 -5.792 -3.812 1.00 76.75 713 THR A CA 1
ATOM 5163 C C . THR A 1 713 ? -22.821 -6.035 -2.471 1.00 76.75 713 THR A C 1
ATOM 5165 O O . THR A 1 713 ? -22.411 -5.499 -1.447 1.00 76.75 713 THR A O 1
ATOM 5168 N N . ASN A 1 714 ? -23.834 -6.903 -2.446 1.00 85.31 714 ASN A N 1
ATOM 5169 C CA . ASN A 1 714 ? -24.440 -7.369 -1.198 1.00 85.31 714 ASN A CA 1
ATOM 5170 C C . ASN A 1 714 ? -23.760 -8.614 -0.592 1.00 85.31 714 ASN A C 1
ATOM 5172 O O . ASN A 1 714 ? -24.383 -9.304 0.221 1.00 85.31 714 ASN A O 1
ATOM 5176 N N . LYS A 1 715 ? -22.509 -8.916 -0.980 1.00 87.81 715 LYS A N 1
ATOM 5177 C CA . LYS A 1 715 ? -21.631 -9.715 -0.116 1.00 87.81 715 LYS A CA 1
ATOM 5178 C C . LYS A 1 715 ? -21.560 -9.030 1.251 1.00 87.81 715 LYS A C 1
ATOM 5180 O O . LYS A 1 715 ? -21.520 -7.803 1.331 1.00 87.81 715 LYS A O 1
ATOM 5185 N N . ILE A 1 716 ? -21.561 -9.823 2.309 1.00 87.44 716 ILE A N 1
ATOM 5186 C CA . ILE A 1 716 ? -21.452 -9.328 3.686 1.00 87.44 716 ILE A CA 1
ATOM 5187 C C . ILE A 1 716 ? -20.081 -9.692 4.255 1.00 87.44 716 ILE A C 1
ATOM 5189 O O . ILE A 1 716 ? -19.312 -10.384 3.592 1.00 87.44 716 ILE A O 1
ATOM 5193 N N . GLY A 1 717 ? -19.745 -9.234 5.459 1.00 86.88 717 GLY A N 1
ATOM 5194 C CA . GLY A 1 717 ? -18.517 -9.653 6.127 1.00 86.88 717 GLY A CA 1
ATOM 5195 C C . GLY A 1 717 ? -18.413 -11.178 6.231 1.00 86.88 717 GLY A C 1
ATOM 5196 O O . GLY A 1 717 ? -19.413 -11.885 6.379 1.00 86.88 717 GLY A O 1
ATOM 5197 N N . ALA A 1 718 ? -17.192 -11.699 6.130 1.00 90.31 718 ALA A N 1
ATOM 5198 C CA . ALA A 1 718 ? -16.952 -13.132 6.197 1.00 90.31 718 ALA A CA 1
ATOM 5199 C C . ALA A 1 718 ? -17.513 -13.725 7.498 1.00 90.31 718 ALA A C 1
ATOM 5201 O O . ALA A 1 718 ? -17.242 -13.212 8.584 1.00 90.31 718 ALA A O 1
ATOM 5202 N N . LEU A 1 719 ? -18.276 -14.818 7.385 1.00 91.31 719 LEU A N 1
ATOM 5203 C CA . LEU A 1 719 ? -18.962 -15.486 8.502 1.00 91.31 719 LEU A CA 1
ATOM 5204 C C . LEU A 1 719 ? -20.039 -14.645 9.223 1.00 91.31 719 LEU A C 1
ATOM 5206 O O . LEU A 1 719 ? -20.636 -15.131 10.187 1.00 91.31 719 LEU A O 1
ATOM 5210 N N . ASN A 1 720 ? -20.339 -13.425 8.757 1.00 91.25 720 ASN A N 1
ATOM 5211 C CA . ASN A 1 720 ? -21.473 -12.644 9.253 1.00 91.25 720 ASN A CA 1
ATOM 5212 C C . ASN A 1 720 ? -22.804 -13.270 8.816 1.00 91.25 720 ASN A C 1
ATOM 5214 O O . ASN A 1 720 ? -22.864 -14.162 7.964 1.00 91.25 720 ASN A O 1
ATOM 5218 N N . ILE A 1 721 ? -23.898 -12.795 9.410 1.00 94.25 721 ILE A N 1
ATOM 5219 C CA . ILE A 1 721 ? -25.242 -13.308 9.155 1.00 94.25 721 ILE A CA 1
ATOM 5220 C C . ILE A 1 721 ? -25.984 -12.400 8.178 1.00 94.25 721 ILE A C 1
ATOM 5222 O O . ILE A 1 721 ? -26.232 -11.225 8.454 1.00 94.25 721 ILE A O 1
ATOM 5226 N N . ALA A 1 722 ? -26.422 -12.981 7.062 1.00 95.50 722 ALA A N 1
ATOM 5227 C CA . ALA A 1 722 ? -27.403 -12.380 6.173 1.00 95.50 722 ALA A CA 1
ATOM 5228 C C . ALA A 1 722 ? -28.801 -12.689 6.712 1.00 95.50 722 ALA A C 1
ATOM 5230 O O . ALA A 1 722 ? -29.219 -13.850 6.779 1.00 95.50 722 ALA A O 1
ATOM 5231 N N . ARG A 1 723 ? -29.553 -11.648 7.074 1.00 95.94 723 ARG A N 1
ATOM 5232 C CA . ARG A 1 723 ? -30.962 -11.750 7.459 1.00 95.94 723 ARG A CA 1
ATOM 5233 C C . ARG A 1 723 ? -31.848 -11.282 6.312 1.00 95.94 723 ARG A C 1
ATOM 5235 O O . ARG A 1 723 ? -31.972 -10.087 6.053 1.00 95.94 723 ARG A O 1
ATOM 5242 N N . ILE A 1 724 ? -32.500 -12.229 5.653 1.00 96.88 724 ILE A N 1
ATOM 5243 C CA . ILE A 1 724 ? -33.395 -11.998 4.525 1.00 96.88 724 ILE A CA 1
ATOM 5244 C C . ILE A 1 724 ? -34.817 -11.791 5.048 1.00 96.88 724 ILE A C 1
ATOM 5246 O O . ILE A 1 724 ? -35.359 -12.643 5.754 1.00 96.88 724 ILE A O 1
ATOM 5250 N N . THR A 1 725 ? -35.437 -10.667 4.689 1.00 97.06 725 THR A N 1
ATOM 5251 C CA . THR A 1 725 ? -36.843 -10.373 4.992 1.00 97.06 725 THR A CA 1
ATOM 5252 C C . THR A 1 725 ? -37.660 -10.418 3.709 1.00 97.06 725 THR A C 1
ATOM 5254 O O . THR A 1 725 ? -37.432 -9.628 2.799 1.00 97.06 725 THR A O 1
ATOM 5257 N N . VAL A 1 726 ? -38.644 -11.314 3.661 1.00 96.81 726 VAL A N 1
ATOM 5258 C CA . VAL A 1 726 ? -39.634 -11.416 2.584 1.00 96.81 726 VAL A CA 1
ATOM 5259 C C . VAL A 1 726 ? -40.949 -10.852 3.105 1.00 96.81 726 VAL A C 1
ATOM 5261 O O . VAL A 1 726 ? -41.453 -11.301 4.136 1.00 96.81 726 VAL A O 1
ATOM 5264 N N . SER A 1 727 ? -41.514 -9.867 2.412 1.00 95.75 727 SER A N 1
ATOM 5265 C CA . SER A 1 727 ? -42.755 -9.209 2.826 1.00 95.75 727 SER A CA 1
ATOM 5266 C C . SER A 1 727 ? -43.679 -8.961 1.641 1.00 95.75 727 SER A C 1
ATOM 5268 O O . SER A 1 727 ? -43.239 -8.510 0.592 1.00 95.75 727 SER A O 1
ATOM 5270 N N . GLY A 1 728 ? -44.964 -9.268 1.789 1.00 92.44 728 GLY A N 1
ATOM 5271 C CA . GLY A 1 728 ? -45.952 -9.095 0.724 1.00 92.44 728 GLY A CA 1
ATOM 5272 C C . GLY A 1 728 ? -47.029 -10.169 0.761 1.00 92.44 728 GLY A C 1
ATOM 5273 O O . GLY A 1 728 ? -46.884 -11.188 1.434 1.00 92.44 728 GLY A O 1
ATOM 5274 N N . SER A 1 729 ? -48.143 -9.921 0.070 1.00 84.88 729 SER A N 1
ATOM 5275 C CA . SER A 1 729 ? -49.260 -10.876 -0.045 1.00 84.88 729 SER A CA 1
ATOM 5276 C C . SER A 1 729 ? -49.759 -11.421 1.309 1.00 84.88 729 SER A C 1
ATOM 5278 O O . SER A 1 729 ? -50.090 -12.594 1.441 1.00 84.88 729 SER A O 1
ATOM 5280 N N . GLY A 1 730 ? -49.780 -10.561 2.338 1.00 81.81 730 GLY A N 1
ATOM 5281 C CA . GLY A 1 730 ? -50.235 -10.896 3.695 1.00 81.81 730 GLY A CA 1
ATOM 5282 C C . GLY A 1 730 ? -49.244 -11.694 4.553 1.00 81.81 730 GLY A C 1
ATOM 5283 O O . GLY A 1 730 ? -49.584 -12.052 5.677 1.00 81.81 730 GLY A O 1
ATOM 5284 N N . ILE A 1 731 ? -48.029 -11.960 4.060 1.00 83.44 731 ILE A N 1
ATOM 5285 C CA . ILE A 1 731 ? -47.001 -12.744 4.754 1.00 83.44 731 ILE A CA 1
ATOM 5286 C C . ILE A 1 731 ? -45.773 -11.870 5.036 1.00 83.44 731 ILE A C 1
ATOM 5288 O O . ILE A 1 731 ? -45.389 -11.014 4.234 1.00 83.44 731 ILE A O 1
ATOM 5292 N N . ARG A 1 732 ? -45.138 -12.120 6.186 1.00 91.00 732 ARG A N 1
ATOM 5293 C CA . ARG A 1 732 ? -43.779 -11.672 6.493 1.00 91.00 732 ARG A CA 1
ATOM 5294 C C . ARG A 1 732 ? -42.963 -12.864 6.982 1.00 91.00 732 ARG A C 1
ATOM 5296 O O . ARG A 1 732 ? -43.229 -13.379 8.064 1.00 91.00 732 ARG A O 1
ATOM 5303 N N . THR A 1 733 ? -41.966 -13.261 6.202 1.00 93.31 733 THR A N 1
ATOM 5304 C CA . THR A 1 733 ? -41.060 -14.371 6.520 1.00 93.31 733 THR A CA 1
ATOM 5305 C C . THR A 1 733 ? -39.647 -13.834 6.672 1.00 93.31 733 THR A C 1
ATOM 5307 O O . THR A 1 733 ? -39.220 -12.965 5.913 1.00 93.31 733 THR A O 1
ATOM 5310 N N . VAL A 1 734 ? -38.920 -14.344 7.663 1.00 94.69 734 VAL A N 1
ATOM 5311 C CA . VAL A 1 734 ? -37.513 -14.012 7.895 1.00 94.69 734 VAL A CA 1
ATOM 5312 C C . VAL A 1 734 ? -36.705 -15.295 7.830 1.00 94.69 734 VAL A C 1
ATOM 5314 O O . VAL A 1 734 ? -37.077 -16.286 8.455 1.00 94.69 734 VAL A O 1
ATOM 5317 N N . VAL A 1 735 ? -35.605 -15.262 7.087 1.00 95.50 735 VAL A N 1
ATOM 5318 C CA . VAL A 1 735 ? -34.655 -16.369 6.965 1.00 95.50 735 VAL A CA 1
ATOM 5319 C C . VAL A 1 735 ? -33.259 -15.825 7.217 1.00 95.50 735 VAL A C 1
ATOM 5321 O O . VAL A 1 735 ? -32.942 -14.715 6.799 1.00 95.50 735 VAL A O 1
ATOM 5324 N N . THR A 1 736 ? -32.431 -16.590 7.916 1.00 95.62 736 THR A N 1
ATOM 5325 C CA . THR A 1 736 ? -31.040 -16.230 8.192 1.00 95.62 736 THR A CA 1
ATOM 5326 C C . THR A 1 736 ? -30.106 -17.275 7.616 1.00 95.62 736 THR A C 1
ATOM 5328 O O . THR A 1 736 ? -30.436 -18.461 7.582 1.00 95.62 736 THR A O 1
ATOM 5331 N N . THR A 1 737 ? -28.934 -16.838 7.182 1.00 95.81 737 THR A N 1
ATOM 5332 C CA . THR A 1 737 ? -27.852 -17.712 6.731 1.00 95.81 737 THR A CA 1
ATOM 5333 C C . THR A 1 737 ? -26.511 -17.052 7.034 1.00 95.81 737 THR A C 1
ATOM 5335 O O . THR A 1 737 ? -26.441 -15.824 7.101 1.00 95.81 737 THR A O 1
ATOM 5338 N N . ALA A 1 738 ? -25.470 -17.850 7.248 1.00 94.81 738 ALA A N 1
ATOM 5339 C CA . ALA A 1 738 ? -24.115 -17.338 7.406 1.00 94.81 738 ALA A CA 1
ATOM 5340 C C . ALA A 1 738 ? -23.463 -17.176 6.031 1.00 94.81 738 ALA A C 1
ATOM 5342 O O . ALA A 1 738 ? -23.695 -17.990 5.132 1.00 94.81 738 ALA A O 1
ATOM 5343 N N . ALA A 1 739 ? -22.653 -16.135 5.876 1.00 93.88 739 ALA A N 1
ATOM 5344 C CA . ALA A 1 739 ? -21.751 -16.041 4.745 1.00 93.88 739 ALA A CA 1
ATOM 5345 C C . ALA A 1 739 ? -20.553 -16.987 4.904 1.00 93.88 739 ALA A C 1
ATOM 5347 O O . ALA A 1 739 ? -20.177 -17.352 6.018 1.00 93.88 739 ALA A O 1
ATOM 5348 N N . ASP A 1 740 ? -19.935 -17.366 3.791 1.00 93.50 740 ASP A N 1
ATOM 5349 C CA . ASP A 1 740 ? -18.635 -18.031 3.793 1.00 93.50 740 ASP A CA 1
ATOM 5350 C C . ASP A 1 740 ? -17.486 -17.045 4.081 1.00 93.50 740 ASP A C 1
ATOM 5352 O O . ASP A 1 740 ? -17.698 -15.878 4.431 1.00 93.50 740 ASP A O 1
ATOM 5356 N N . ILE A 1 741 ? -16.242 -17.519 3.957 1.00 93.50 741 ILE A N 1
ATOM 5357 C CA . ILE A 1 741 ? -15.047 -16.701 4.202 1.00 93.50 741 ILE A CA 1
ATOM 5358 C C . ILE A 1 741 ? -14.797 -15.616 3.138 1.00 93.50 741 ILE A C 1
ATOM 5360 O O . ILE A 1 741 ? -13.924 -14.776 3.339 1.00 93.50 741 ILE A O 1
ATOM 5364 N N . ASP A 1 742 ? -15.553 -15.614 2.036 1.00 90.12 742 ASP A N 1
ATOM 5365 C CA . ASP A 1 742 ? -15.549 -14.584 0.990 1.00 90.12 742 ASP A CA 1
ATOM 5366 C C . ASP A 1 742 ? -16.792 -13.671 1.046 1.00 90.12 742 ASP A C 1
ATOM 5368 O O . ASP A 1 742 ? -17.037 -12.858 0.149 1.00 90.12 742 ASP A O 1
ATOM 5372 N N . GLY A 1 743 ? -17.621 -13.813 2.082 1.00 90.62 743 GLY A N 1
ATOM 5373 C CA . GLY A 1 743 ? -18.816 -12.990 2.246 1.00 90.62 743 GLY A CA 1
ATOM 5374 C C . GLY A 1 743 ? -20.005 -13.414 1.378 1.00 90.62 743 GLY A C 1
ATOM 5375 O O . GLY A 1 743 ? -21.018 -12.705 1.332 1.00 90.62 743 GLY A O 1
ATOM 5376 N N . GLN A 1 744 ? -19.912 -14.549 0.681 1.00 90.62 744 GLN A N 1
ATOM 5377 C CA . GLN A 1 744 ? -21.004 -15.078 -0.133 1.00 90.62 744 GLN A CA 1
ATOM 5378 C C . GLN A 1 744 ? -21.997 -15.824 0.743 1.00 90.62 744 GLN A C 1
ATOM 5380 O O . GLN A 1 744 ? -21.620 -16.566 1.644 1.00 90.62 744 GLN A O 1
ATOM 5385 N N . TRP A 1 745 ? -23.283 -15.675 0.450 1.00 93.19 745 TRP A N 1
ATOM 5386 C CA . TRP A 1 745 ? -24.339 -16.278 1.250 1.00 93.19 745 TRP A CA 1
ATOM 5387 C C . TRP A 1 745 ? -25.461 -16.821 0.371 1.00 93.19 745 TRP A C 1
ATOM 5389 O O . TRP A 1 745 ? -25.815 -16.226 -0.647 1.00 93.19 745 TRP A O 1
ATOM 5399 N N . PHE A 1 746 ? -26.046 -17.936 0.806 1.00 94.44 746 PHE A N 1
ATOM 5400 C CA . PHE A 1 746 ? -27.208 -18.575 0.190 1.00 94.44 746 PHE A CA 1
ATOM 5401 C C . PHE A 1 746 ? -28.208 -18.927 1.285 1.00 94.44 746 PHE A C 1
ATOM 5403 O O . PHE A 1 746 ? -27.852 -19.544 2.293 1.00 94.44 746 PHE A O 1
ATOM 5410 N N . SER A 1 747 ? -29.463 -18.521 1.124 1.00 95.62 747 SER A N 1
ATOM 5411 C CA . SER A 1 747 ? -30.514 -18.882 2.066 1.00 95.62 747 SER A CA 1
ATOM 5412 C C . SER A 1 747 ? -30.873 -20.365 1.922 1.00 95.62 747 SER A C 1
ATOM 5414 O O . SER A 1 747 ? -30.773 -20.934 0.834 1.00 95.62 747 SER A O 1
ATOM 5416 N N . PRO A 1 748 ? -31.404 -20.999 2.973 1.00 94.31 748 PRO A N 1
ATOM 5417 C CA . PRO A 1 748 ? -32.235 -22.183 2.801 1.00 94.31 748 PRO A CA 1
ATOM 5418 C C . PRO A 1 748 ? -33.406 -21.911 1.833 1.00 94.31 748 PRO A C 1
ATOM 5420 O O . PRO A 1 748 ? -33.830 -20.753 1.704 1.00 94.31 748 PRO A O 1
ATOM 5423 N N . PRO A 1 749 ? -33.963 -22.946 1.176 1.00 94.06 749 PRO A N 1
ATOM 5424 C CA . PRO A 1 749 ? -35.146 -22.790 0.336 1.00 94.06 749 PRO A CA 1
ATOM 5425 C C . PRO A 1 749 ? -36.342 -22.246 1.131 1.00 94.06 749 PRO A C 1
ATOM 5427 O O . PRO A 1 749 ? -36.664 -22.742 2.211 1.00 94.06 749 PRO A O 1
ATOM 5430 N N . VAL A 1 750 ? -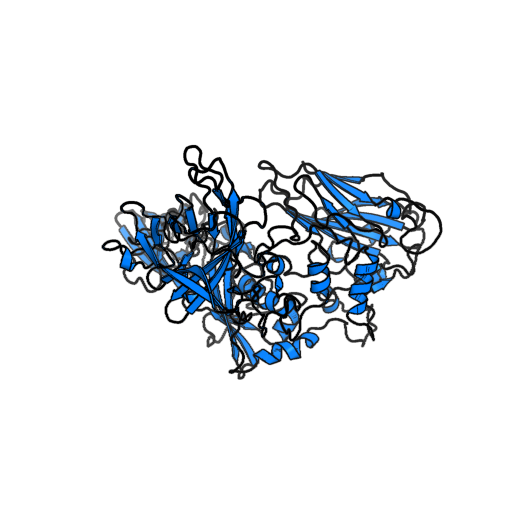37.018 -21.238 0.581 1.00 94.50 750 VAL A N 1
ATOM 5431 C CA . VAL A 1 750 ? -38.125 -20.509 1.209 1.00 94.50 750 VAL A CA 1
ATOM 5432 C C . VAL A 1 750 ? -39.435 -20.840 0.489 1.00 94.50 750 VAL A C 1
ATOM 5434 O O . VAL A 1 750 ? -39.587 -20.489 -0.684 1.00 94.50 750 VAL A O 1
ATOM 5437 N N . PRO A 1 751 ? -40.396 -21.502 1.159 1.00 93.19 751 PRO A N 1
ATOM 5438 C CA . PRO A 1 751 ? -41.724 -21.728 0.604 1.00 93.19 751 PRO A CA 1
ATOM 5439 C C . PRO A 1 751 ? -42.524 -20.422 0.548 1.00 93.19 751 PRO A C 1
ATOM 5441 O O . PRO A 1 751 ? -42.694 -19.749 1.566 1.00 93.19 751 PRO A O 1
ATOM 5444 N N . LEU A 1 752 ? -43.044 -20.082 -0.628 1.00 93.12 752 LEU A N 1
ATOM 5445 C CA . LEU A 1 752 ? -43.861 -18.901 -0.887 1.00 93.12 752 LEU A CA 1
ATOM 5446 C C . LEU A 1 752 ? -45.108 -19.292 -1.691 1.00 93.12 752 LEU A C 1
ATOM 5448 O O . LEU A 1 752 ? -45.051 -20.105 -2.613 1.00 93.12 752 LEU A O 1
ATOM 5452 N N . GLY A 1 753 ? -46.251 -18.714 -1.322 1.00 91.31 753 GLY A N 1
ATOM 5453 C CA . GLY A 1 753 ? -47.490 -18.846 -2.088 1.00 91.31 753 GLY A CA 1
ATOM 5454 C C . GLY A 1 753 ? -47.497 -17.939 -3.318 1.00 91.31 753 GLY A C 1
ATOM 5455 O O . GLY A 1 753 ? -46.591 -17.133 -3.513 1.00 91.31 753 GLY A O 1
ATOM 5456 N N . ASN A 1 754 ? -48.546 -18.041 -4.136 1.00 93.12 754 ASN A N 1
ATOM 5457 C CA . ASN A 1 754 ? -48.724 -17.115 -5.254 1.00 93.12 754 ASN A CA 1
ATOM 5458 C C . ASN A 1 754 ? -48.943 -15.690 -4.741 1.00 93.12 754 ASN A C 1
ATOM 5460 O O . ASN A 1 754 ? -49.768 -15.463 -3.853 1.00 93.12 754 ASN A O 1
ATOM 5464 N N . GLY A 1 755 ? -48.225 -14.734 -5.323 1.00 94.06 755 GLY A N 1
ATOM 5465 C CA . GLY A 1 755 ? -48.264 -13.344 -4.890 1.00 94.06 755 GLY A CA 1
ATOM 5466 C C . GLY A 1 755 ? -47.017 -12.560 -5.272 1.00 94.06 755 GLY A C 1
ATOM 5467 O O . GLY A 1 755 ? -46.081 -13.095 -5.864 1.00 94.06 755 GLY A O 1
ATOM 5468 N N . THR A 1 756 ? -47.010 -11.279 -4.918 1.00 95.69 756 THR A N 1
ATOM 5469 C CA . THR A 1 756 ? -45.855 -10.390 -5.078 1.00 95.69 756 THR A CA 1
ATOM 5470 C C . THR A 1 756 ? -45.263 -10.071 -3.710 1.00 95.69 756 THR A C 1
ATOM 5472 O O . THR A 1 756 ? -45.997 -9.818 -2.745 1.00 95.69 756 THR A O 1
ATOM 5475 N N . TYR A 1 757 ? -43.936 -10.100 -3.635 1.00 96.75 757 TYR A N 1
ATOM 5476 C CA . TYR A 1 757 ? -43.146 -9.937 -2.425 1.00 96.75 757 TYR A CA 1
ATOM 5477 C C . TYR A 1 757 ? -41.989 -8.965 -2.664 1.00 96.75 757 TYR A C 1
ATOM 5479 O O . TYR A 1 757 ? -41.292 -9.066 -3.669 1.00 96.75 757 TYR A O 1
ATOM 5487 N N . ALA A 1 758 ? -41.743 -8.084 -1.700 1.00 96.44 758 ALA A N 1
ATOM 5488 C CA . ALA A 1 758 ? -40.501 -7.338 -1.573 1.00 96.44 758 ALA A CA 1
ATOM 5489 C C . ALA A 1 758 ? -39.525 -8.125 -0.689 1.00 96.44 758 ALA A C 1
ATOM 5491 O O . ALA A 1 758 ? -39.890 -8.566 0.409 1.00 96.44 758 ALA A O 1
ATOM 5492 N N . VAL A 1 759 ? -38.292 -8.290 -1.168 1.00 96.75 759 VAL A N 1
ATOM 5493 C CA . VAL A 1 759 ? -37.231 -9.046 -0.496 1.00 96.75 759 VAL A CA 1
ATOM 5494 C C . VAL A 1 759 ? -36.026 -8.148 -0.246 1.00 96.75 759 VAL A C 1
ATOM 5496 O O . VAL A 1 759 ? -35.483 -7.576 -1.188 1.00 96.75 759 VAL A O 1
ATOM 5499 N N . THR A 1 760 ? -35.588 -8.046 1.006 1.00 95.44 760 THR A N 1
ATOM 5500 C CA . THR A 1 760 ? -34.374 -7.314 1.405 1.00 95.44 760 THR A CA 1
ATOM 5501 C C . THR A 1 760 ? -33.444 -8.203 2.221 1.00 95.44 760 THR A C 1
ATOM 5503 O O . THR A 1 760 ? -33.881 -9.187 2.821 1.00 95.44 760 THR A O 1
ATOM 5506 N N . MET A 1 761 ? -32.160 -7.853 2.255 1.00 94.44 761 MET A N 1
ATOM 5507 C CA . MET A 1 761 ? -31.143 -8.466 3.108 1.00 94.44 761 MET A CA 1
ATOM 5508 C C . MET A 1 761 ? -30.550 -7.409 4.042 1.00 94.44 761 MET A C 1
ATOM 5510 O O . MET A 1 761 ? -30.359 -6.264 3.643 1.00 94.44 761 MET A O 1
ATOM 5514 N N . GLN A 1 762 ? -30.288 -7.797 5.287 1.00 92.00 762 GLN A N 1
ATOM 5515 C CA . GLN A 1 762 ? -29.599 -6.987 6.286 1.00 92.00 762 GLN A CA 1
ATOM 5516 C C . GLN A 1 762 ? -28.470 -7.804 6.920 1.00 92.00 762 GLN A C 1
ATOM 5518 O O . GLN A 1 762 ? -28.691 -8.949 7.319 1.00 92.00 762 GLN A O 1
ATOM 5523 N N . GLU A 1 763 ? -27.291 -7.201 7.038 1.00 90.00 763 GLU A N 1
ATOM 5524 C CA . GLU A 1 763 ? -26.110 -7.804 7.657 1.00 90.00 763 GLU A CA 1
ATOM 5525 C C . GLU A 1 763 ? -26.085 -7.610 9.181 1.00 90.00 763 GLU A C 1
ATOM 5527 O O . GLU A 1 763 ? -26.372 -6.511 9.672 1.00 90.00 763 GLU A O 1
ATOM 5532 N N . PHE A 1 764 ? -25.684 -8.665 9.898 1.00 88.56 764 PHE A N 1
ATOM 5533 C CA . PHE A 1 764 ? -25.443 -8.682 11.342 1.00 88.56 764 PHE A CA 1
ATOM 5534 C C . PHE A 1 764 ? -24.174 -9.463 11.690 1.00 88.56 764 PHE A C 1
ATOM 5536 O O . PHE A 1 764 ? -23.822 -10.424 11.004 1.00 88.56 764 PHE A O 1
ATOM 5543 N N . ALA A 1 765 ? -23.529 -9.088 12.794 1.00 86.06 765 ALA A N 1
ATOM 5544 C CA . ALA A 1 765 ? -22.425 -9.855 13.359 1.00 86.06 765 ALA A CA 1
ATOM 5545 C C . ALA A 1 765 ? -22.909 -11.245 13.838 1.00 86.06 765 ALA A C 1
ATOM 5547 O O . ALA A 1 765 ? -24.072 -11.388 14.231 1.00 86.06 765 ALA A O 1
ATOM 5548 N N . PRO A 1 766 ? -22.054 -12.283 13.817 1.00 87.06 766 PRO A N 1
ATOM 5549 C CA . PRO A 1 766 ? -22.442 -13.645 14.193 1.00 87.06 766 PRO A CA 1
ATOM 5550 C C . PRO A 1 766 ? -22.817 -13.798 15.674 1.00 87.06 766 PRO A C 1
ATOM 5552 O O . PRO A 1 766 ? -23.561 -14.713 16.029 1.00 87.06 766 PRO A O 1
ATOM 5555 N N . ASP A 1 767 ? -22.325 -12.915 16.539 1.00 84.88 767 ASP A N 1
ATOM 5556 C CA . ASP A 1 767 ? -22.631 -12.867 17.969 1.00 84.88 767 ASP A CA 1
ATOM 5557 C C . ASP A 1 767 ? -23.911 -12.071 18.298 1.00 84.88 767 ASP A C 1
ATOM 5559 O O . ASP A 1 767 ? -24.497 -12.273 19.369 1.00 84.88 767 ASP A O 1
ATOM 5563 N N . ASP A 1 768 ? -24.429 -11.256 17.367 1.00 85.50 768 ASP A N 1
ATOM 5564 C CA . ASP A 1 768 ? -25.734 -10.596 17.493 1.00 85.50 768 ASP A CA 1
ATOM 5565 C C . ASP A 1 768 ? -26.892 -11.568 17.212 1.00 85.50 768 ASP A C 1
ATOM 5567 O O . ASP A 1 768 ? -27.634 -11.489 16.231 1.00 85.50 768 ASP A O 1
ATOM 5571 N N . THR A 1 769 ? -27.088 -12.491 18.148 1.00 87.44 769 THR A N 1
ATOM 5572 C CA . THR A 1 769 ? -28.157 -13.503 18.102 1.00 87.44 769 THR A CA 1
ATOM 5573 C C . THR A 1 769 ? -29.575 -12.923 18.173 1.00 87.44 769 THR A C 1
ATOM 5575 O O . THR A 1 769 ? -30.548 -13.646 17.936 1.00 87.44 769 THR A O 1
ATOM 5578 N N . ARG A 1 770 ? -29.725 -11.635 18.518 1.00 88.06 770 ARG A N 1
ATOM 5579 C CA . ARG A 1 770 ? -31.022 -10.939 18.595 1.00 88.06 770 ARG A CA 1
ATOM 5580 C C . ARG A 1 770 ? -31.281 -10.031 17.395 1.00 88.06 770 ARG A C 1
ATOM 5582 O O . ARG A 1 770 ? -32.412 -9.555 17.261 1.00 88.06 770 ARG A O 1
ATOM 5589 N N . PHE A 1 771 ? -30.290 -9.833 16.527 1.00 87.81 771 PHE A N 1
ATOM 5590 C CA . PHE A 1 771 ? -30.354 -8.990 15.335 1.00 87.81 771 PHE A CA 1
ATOM 5591 C C . PHE A 1 771 ? -30.815 -7.560 15.656 1.00 87.81 771 PHE A C 1
ATOM 5593 O O . PHE A 1 771 ? -31.746 -7.039 15.029 1.00 87.81 771 PHE A O 1
ATOM 5600 N N . GLN A 1 772 ? -30.216 -6.965 16.690 1.00 84.94 772 GLN A N 1
ATOM 5601 C CA . GLN A 1 772 ? -30.530 -5.620 17.186 1.00 84.94 772 GLN A CA 1
ATOM 5602 C C . GLN A 1 772 ? -29.553 -4.554 16.681 1.00 84.94 772 GLN A C 1
ATOM 5604 O O . GLN A 1 772 ? -29.944 -3.392 16.599 1.00 84.94 772 GLN A O 1
ATOM 5609 N N . SER A 1 773 ? -28.343 -4.954 16.293 1.00 78.62 773 SER A N 1
ATOM 5610 C CA . SER A 1 773 ? -27.235 -4.073 15.925 1.00 78.62 773 SER A CA 1
ATOM 5611 C C . SER A 1 773 ? -26.795 -4.359 14.483 1.00 78.62 773 SER A C 1
ATOM 5613 O O . SER A 1 773 ? -25.838 -5.103 14.258 1.00 78.62 773 SER A O 1
ATOM 5615 N N . PRO A 1 774 ? -27.514 -3.833 13.473 1.00 82.12 774 PRO A N 1
ATOM 5616 C CA . PRO A 1 774 ? -27.146 -4.034 12.074 1.00 82.12 774 PRO A CA 1
ATOM 5617 C C . PRO A 1 774 ? -25.794 -3.384 11.751 1.00 82.12 774 PRO A C 1
ATOM 5619 O O . PRO A 1 774 ? -25.528 -2.258 12.168 1.00 82.12 774 PRO A O 1
ATOM 5622 N N . ILE A 1 775 ? -24.968 -4.064 10.951 1.00 79.19 775 ILE A N 1
ATOM 5623 C CA . ILE A 1 775 ? -23.649 -3.544 10.540 1.00 79.19 775 ILE A CA 1
ATOM 5624 C C . ILE A 1 775 ? -23.792 -2.428 9.489 1.00 79.19 775 ILE A C 1
ATOM 5626 O O . ILE A 1 775 ? -23.051 -1.450 9.514 1.00 79.19 775 ILE A O 1
ATOM 5630 N N . GLY A 1 776 ? -24.771 -2.534 8.587 1.00 76.19 776 GLY A N 1
ATOM 5631 C CA . GLY A 1 776 ? -24.995 -1.564 7.511 1.00 76.19 776 GLY A CA 1
ATOM 5632 C C . GLY A 1 776 ? -26.466 -1.272 7.240 1.00 76.19 776 GLY A C 1
ATOM 5633 O O . GLY A 1 776 ? -27.339 -1.649 8.017 1.00 76.19 776 GLY A O 1
ATOM 5634 N N . GLN A 1 777 ? -26.754 -0.591 6.132 1.00 80.00 777 GLN A N 1
ATOM 5635 C CA . GLN A 1 777 ? -28.132 -0.369 5.680 1.00 80.00 777 GLN A CA 1
ATOM 5636 C C . GLN A 1 777 ? -28.746 -1.662 5.114 1.00 80.00 777 GLN A C 1
ATOM 5638 O O . GLN A 1 777 ? -28.011 -2.509 4.598 1.00 80.00 777 GLN A O 1
ATOM 5643 N N . PRO A 1 778 ? -30.084 -1.807 5.127 1.00 87.69 778 PRO A N 1
ATOM 5644 C CA . PRO A 1 778 ? -30.740 -2.858 4.367 1.00 87.69 778 PRO A CA 1
ATOM 5645 C C . PRO A 1 778 ? -30.414 -2.718 2.880 1.00 87.69 778 PRO A C 1
ATOM 5647 O O . PRO A 1 778 ? -30.291 -1.607 2.360 1.00 87.69 778 PRO A O 1
ATOM 5650 N N . SER A 1 779 ? -30.337 -3.840 2.174 1.00 90.38 779 SER A N 1
ATOM 5651 C CA . SER A 1 779 ? -30.197 -3.838 0.723 1.00 90.38 77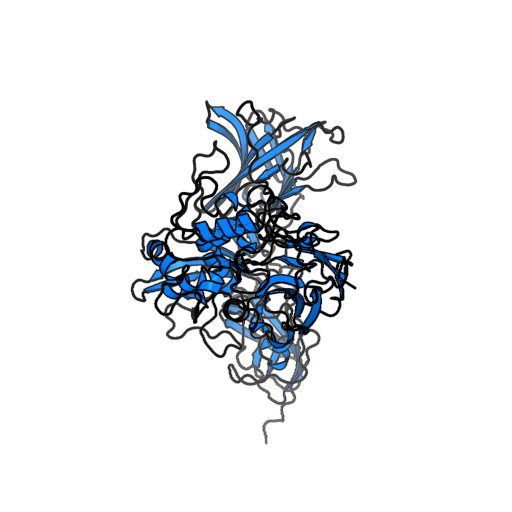9 SER A CA 1
ATOM 5652 C C . SER A 1 779 ? -31.364 -3.125 0.035 1.00 90.38 779 SER A C 1
ATOM 5654 O O . SER A 1 779 ? -32.488 -3.078 0.551 1.00 90.38 779 SER A O 1
ATOM 5656 N N . LEU A 1 780 ? -31.142 -2.697 -1.207 1.00 90.19 780 LEU A N 1
ATOM 5657 C CA . LEU A 1 780 ? -32.232 -2.397 -2.130 1.00 90.19 780 LEU A CA 1
ATOM 5658 C C . LEU A 1 780 ? -33.185 -3.610 -2.237 1.00 90.19 780 LEU A C 1
ATOM 5660 O O . LEU A 1 780 ? -32.742 -4.761 -2.126 1.00 90.19 780 LEU A O 1
ATOM 5664 N N . PRO A 1 781 ? -34.498 -3.392 -2.420 1.00 93.25 781 PRO A N 1
ATOM 5665 C CA . PRO A 1 781 ? -35.457 -4.484 -2.490 1.00 93.25 781 PRO A CA 1
ATOM 5666 C C . PRO A 1 781 ? -35.430 -5.188 -3.854 1.00 93.25 781 PRO A C 1
ATOM 5668 O O . PRO A 1 781 ? -35.422 -4.543 -4.901 1.00 93.25 781 PRO A O 1
ATOM 5671 N N . LEU A 1 782 ? -35.510 -6.518 -3.841 1.00 95.06 782 LEU A N 1
ATOM 5672 C CA . LEU A 1 782 ? -35.932 -7.326 -4.987 1.00 95.06 782 LEU A CA 1
ATOM 5673 C C . LEU A 1 782 ? -37.462 -7.428 -4.986 1.00 95.06 782 LEU A C 1
ATOM 5675 O O . LEU A 1 782 ? -38.052 -7.807 -3.973 1.00 95.06 782 LEU A O 1
ATOM 5679 N N . GLN A 1 783 ? -38.099 -7.163 -6.127 1.00 96.44 783 GLN A N 1
ATOM 5680 C CA . GLN A 1 783 ? -39.520 -7.460 -6.328 1.00 96.44 783 GLN A CA 1
ATOM 5681 C C . GLN A 1 783 ? -39.702 -8.854 -6.940 1.00 96.44 783 GLN A C 1
ATOM 5683 O O . GLN A 1 783 ? -39.421 -9.069 -8.118 1.00 96.44 783 GLN A O 1
ATOM 5688 N N . LEU A 1 784 ? -40.191 -9.809 -6.153 1.00 96.31 784 LEU A N 1
ATOM 5689 C CA . LEU A 1 784 ? -40.413 -11.193 -6.566 1.00 96.31 784 LEU A CA 1
ATOM 5690 C C . LEU A 1 784 ? -41.908 -11.471 -6.752 1.00 96.31 784 LEU A C 1
ATOM 5692 O O . LEU A 1 784 ? -42.688 -11.337 -5.813 1.00 96.31 784 LEU A O 1
ATOM 5696 N N . THR A 1 785 ? -42.301 -11.937 -7.934 1.00 96.19 785 THR A N 1
ATOM 5697 C CA . THR A 1 785 ? -43.643 -12.482 -8.182 1.00 96.19 785 THR A CA 1
ATOM 5698 C C . THR A 1 785 ? -43.583 -14.003 -8.247 1.00 96.19 785 THR A C 1
ATOM 5700 O O . THR A 1 785 ? -42.825 -14.562 -9.032 1.00 96.19 785 THR A O 1
ATOM 5703 N N . VAL A 1 786 ? -44.388 -14.687 -7.440 1.00 95.12 786 VAL A N 1
ATOM 5704 C CA . VAL A 1 786 ? -44.542 -16.145 -7.467 1.00 95.12 786 VAL A CA 1
ATOM 5705 C C . VAL A 1 786 ? -45.862 -16.481 -8.160 1.00 95.12 786 VAL A C 1
ATOM 5707 O O . VAL A 1 786 ? -46.928 -16.022 -7.748 1.00 95.12 786 VAL A O 1
ATOM 5710 N N . SER A 1 787 ? -45.781 -17.272 -9.227 1.00 92.19 787 SER A N 1
ATOM 5711 C CA . SER A 1 787 ? -46.911 -17.772 -10.013 1.00 92.19 787 SER A CA 1
ATOM 5712 C C . SER A 1 787 ? -46.741 -19.275 -10.250 1.00 92.19 787 SER A C 1
ATOM 5714 O O . SER A 1 787 ? -46.531 -19.751 -11.363 1.00 92.19 787 SER A O 1
ATOM 5716 N N . ALA A 1 788 ? -46.771 -20.041 -9.163 1.00 83.81 788 ALA A N 1
ATOM 5717 C CA . ALA A 1 788 ? -46.758 -21.491 -9.227 1.00 83.81 788 ALA A CA 1
ATOM 5718 C C . ALA A 1 788 ? -48.132 -22.013 -9.671 1.00 83.81 788 ALA A C 1
ATOM 5720 O O . ALA A 1 788 ? -49.181 -21.545 -9.207 1.00 83.81 788 ALA A O 1
ATOM 5721 N N . ALA A 1 789 ? -48.134 -23.005 -10.565 1.00 77.38 789 ALA A N 1
ATOM 5722 C CA . ALA A 1 789 ? -49.350 -23.739 -10.891 1.00 77.38 789 ALA A CA 1
ATOM 5723 C C . ALA A 1 789 ? -49.907 -24.398 -9.611 1.00 77.38 789 ALA A C 1
ATOM 5725 O O . ALA A 1 789 ? -49.115 -24.869 -8.787 1.00 77.38 789 ALA A O 1
ATOM 5726 N N . PRO A 1 790 ? -51.240 -24.452 -9.419 1.00 62.03 790 PRO A N 1
ATOM 5727 C CA . PRO A 1 790 ? -51.821 -25.200 -8.311 1.00 62.03 790 PRO A CA 1
ATOM 5728 C C . PRO A 1 790 ? -51.283 -26.638 -8.335 1.00 62.03 790 PRO A C 1
ATOM 5730 O O . PRO A 1 790 ? -51.184 -27.204 -9.429 1.00 62.03 790 PRO A O 1
ATOM 5733 N N . PRO A 1 791 ? -50.923 -27.239 -7.184 1.00 54.25 791 PRO A N 1
ATOM 5734 C CA . PRO A 1 791 ? -50.551 -28.648 -7.161 1.00 54.25 791 PRO A CA 1
ATOM 5735 C C . PRO A 1 791 ? -51.685 -29.446 -7.810 1.00 54.25 791 PRO A C 1
ATOM 5737 O O . PRO A 1 791 ? -52.844 -29.273 -7.435 1.00 54.25 791 PRO A O 1
ATOM 5740 N N . GLY A 1 792 ? -51.346 -30.222 -8.845 1.00 50.28 792 GLY A N 1
ATOM 5741 C CA . GLY A 1 792 ? -52.317 -30.911 -9.691 1.00 50.28 792 GLY A CA 1
ATOM 5742 C C . GLY A 1 792 ? -53.329 -31.692 -8.857 1.00 50.28 792 GLY A C 1
ATOM 5743 O O . GLY A 1 792 ? -52.944 -32.520 -8.034 1.00 50.28 792 GLY A O 1
ATOM 5744 N N . SER A 1 793 ? -54.604 -31.368 -9.065 1.00 35.41 793 SER A N 1
ATOM 5745 C CA . SER A 1 793 ? -55.766 -32.131 -8.607 1.00 35.41 793 SER A CA 1
ATOM 5746 C C . SER A 1 793 ? -55.845 -33.491 -9.281 1.00 35.41 793 SER A C 1
ATOM 5748 O O . SER A 1 793 ? -55.649 -33.499 -10.522 1.00 35.41 793 SER A O 1
#